Protein AF-A0A2V8I1B0-F1 (afdb_monomer_lite)

Sequence (783 aa):
MVLAIEPDASQAAPLTSLVRTKLGAQLQLVDSAHAAIVAMTQQTPDVVLLGRDLPQEQRTEIVTQLRSVTSGATQIRTLDIPQLPAGEETLARKIGIALAAAEYVRVHAMANVVDGPVDAEWNAVSMDAPREDKDIRAADVGLIEAEVEFRLKSELERLQAEAAMQQARELARVEAEAADRRAREIARVEAEAAEQRSRELAKIEQLAVKERESAVADARAAAEAAARESLAAELERVRREGEAQLAAEVSRIRKEAEQTQQQASELARVEAEAAERHAREIARVEAEAAKQRAQELARIEQLAAKEREAAVAQAQAAAEAAARESLAAELERVRREGEEQLAEEIRRIRKEADQMLASKLDVAEAGAGRDREERIAKARAEVEAAKAARAEAEAAKRVAIEEARKVVEEAAARAKVAEDEVERVRSEANEQLKSAVVKARAESDARLQAEVARAQRDTEARLEAQLASVIGEQLEAEIARLRAENLHAQAQRIDEIPLFASSEQPGFFDVSKAALLGVRWDFVATAAICSLVVVAGMLYLPRAVSTAAHTSSQLVGTAGRAAKAAAKEAAAAAPTVTRRAMNAAERAMPKSPSVNEASEPLPSDAEIDAAVAAIEAHGAKDKDKDAGLLTGPGFVTVYSRLPMQVYADGKRIGTSDDGQLMLPSGMHRLEFANERFRYRSEPTALKILPGHVHPYNVVLPTVDVHVTTTPGAEVWVEGQRVGVAPLAPIQVAIGTREFVVKDGSAEKRQAVEVKYGDSLELTLVPQNAANTAPSQPRLAPLQ

Foldseek 3Di:
DEEEEQAPPVCPVVVCCLCCPVVVDDYDYYNHLVVSLVVCLVPPHLEYEYEPPDDPVSVVVSVVSNVVSDDDQRDYYYDYDDDPPVCSVVVSVVVNVSVVVRVVSVVVVVVPPDDDDDDDDDDDDDDDDDDDDDDDDPDPVVVVVVVVVVVVVVVVVVVVVVVVVVVVVVVVVVVVVVVVVVVVVVVVVVVVVVVVVVVVVVVVVVVVVVVVVVVVVVVVVVVVVVVVVVVVVVVVVVVVVVVVVVVVVVVVVVVVVVVVVVVVVVVVVVVVVVVVVVVVVVVVVVVVVVVVVVVVVVVVVVVVVVVVVVVVVVVVVVVVVVVVVVVVVVVVVVVVVVVVVVVVVVVVVVVVVVVVVVVCVVVVPDDDDDDPPPPPPPVVVVVVVVVVVVVVVVVVVVVVVVVVVVVVVVVVVVVVVVVVVVVVVVVVVVVVVVVVVVVVVVVVVVVVVVVVVVVVVVVVVVVVVVVVVVVVVVVVVVVVVVVVVVVVVVVVVVDDDDDDDDDDDDDDDDDDDDDDDDDDCVVVVVVVVVVVVVVVCVVPPVPPPPPDDDDDPPPVVVVVVVVVVVVVVVVVPDDDDCPVVVVVVVVPDDDDDDPDDDDDDDDDPVNVVVVVVVVVVVVPDDDPDPPPPQWAKFWEAEDDPDWWQKDKPNHTQGINVVGIGIDTAAWIFIWTDDVVQRDIDGTDIDGTGHPYYHYHYDDFFWAWEQEAEDAQKWKDKQNHTPGGPPDDTDTDGAAFIWIWIGDPPFIDIDTDGNHPPDHHYHYDYGDDPPDPDDDDDDDDDDD

Secondary structure (DSSP, 8-state):
-EEEES--HHHHHHHHHIIIIIS-PPEEEESSHHHHHHHHHHS--SEEEEPTTS-HHHHHHHHHHHHHH--SS--PEEEE---TTTTHHHHHHHHHHHHHHHHHHHHHHTTTT-------------------------SSSHHHHHHHHHHHHHHHHHHHHHHHHHHHHHHHHHHHHHHHHHHHHHHHHHHHHHHHHHHHHHHHHHHHHHHHHHHHHHHHHHHHHHHHHHHHHHHHHHHHHHHHHHHHHHHHHHHHHHHHHHHHHHHHHHHHHHHHHHHHHHHHHHHHHHHHHHHHHHHHHHHHHHHHHHHHHHHHHHHHHHHHHHHHHHHHHHHHHHHHHHHHHHHHHHHHHHHHHHHHHHSSSS------SSTTSSTTTHHHHHHHHHHHHHHHHHHHHHHHHHHHHHHHHHHHHHHHHHHHHHHHHHHHHHHHHHHHHHHHHHHHHHHHHHHHHHHHHHHHHHHHHHHHHHHHHHHHHHHHHHHHHHHTTS--------------------------HHHHHHHHHHHHHHHHHHHHTTSSSS--SS-SSSSTTTHHHHHHHHHHHHTT---TTTHHHHHHHTTSSPPPPPS---------HHHHHHHHHHHHGGG-S-SSS-TTSS-SEEEEEEE-SS--EEEETTEEEEEGGGSEEEEESEEEEEEEEETTTTEEPPPEEEEEPTT-EEEEEPPPPEEEEEEE--TT-EEEETTEEEEESS---EEEESEEEEEEEEETTEEEEEEEEE-TT--EEEE-----TT--PPPPPPPPPP-

Structure (mmCIF, N/CA/C/O backbone):
data_AF-A0A2V8I1B0-F1
#
_entry.id   AF-A0A2V8I1B0-F1
#
loop_
_atom_site.group_PDB
_atom_site.id
_atom_site.type_symbol
_atom_site.label_atom_id
_atom_site.label_alt_id
_atom_site.label_comp_id
_atom_site.label_asym_id
_atom_site.label_entity_id
_atom_site.label_seq_id
_atom_site.pdbx_PDB_ins_code
_atom_site.Cartn_x
_atom_site.Cartn_y
_atom_site.Cartn_z
_atom_site.occupancy
_atom_site.B_iso_or_equiv
_atom_site.auth_seq_id
_atom_site.auth_comp_id
_atom_site.auth_asym_id
_atom_site.auth_atom_id
_atom_site.pdbx_PDB_model_num
ATOM 1 N N . MET A 1 1 ? 76.256 -2.467 -40.441 1.00 80.44 1 MET A N 1
ATOM 2 C CA . MET A 1 1 ? 75.206 -2.179 -39.438 1.00 80.44 1 MET A CA 1
ATOM 3 C C . MET A 1 1 ? 74.207 -3.325 -39.406 1.00 80.44 1 MET A C 1
ATOM 5 O O . MET A 1 1 ? 73.832 -3.810 -40.468 1.00 80.44 1 MET A O 1
ATOM 9 N N . VAL A 1 2 ? 73.799 -3.765 -38.215 1.00 85.12 2 VAL A N 1
ATOM 10 C CA . VAL A 1 2 ? 72.754 -4.783 -38.024 1.00 85.12 2 VAL A CA 1
ATOM 11 C C . VAL A 1 2 ? 71.481 -4.086 -37.542 1.00 85.12 2 VAL A C 1
ATOM 13 O O . VAL A 1 2 ? 71.536 -3.319 -36.583 1.00 85.12 2 VAL A O 1
ATOM 16 N N . LEU A 1 3 ? 70.349 -4.341 -38.193 1.00 85.94 3 LEU A N 1
ATOM 17 C CA . LEU A 1 3 ? 69.040 -3.802 -37.810 1.00 85.94 3 LEU A CA 1
ATOM 18 C C . LEU A 1 3 ? 68.185 -4.929 -37.234 1.00 85.94 3 LEU A C 1
ATOM 20 O O . LEU A 1 3 ? 68.023 -5.946 -37.898 1.00 85.94 3 LEU A O 1
ATOM 24 N N . ALA A 1 4 ? 67.639 -4.772 -36.033 1.00 85.94 4 ALA A N 1
ATOM 25 C CA . ALA A 1 4 ? 66.738 -5.748 -35.423 1.00 85.94 4 ALA A CA 1
ATOM 26 C C . ALA A 1 4 ? 65.332 -5.161 -35.283 1.00 85.94 4 ALA A C 1
ATOM 28 O O . ALA A 1 4 ? 65.167 -4.108 -34.670 1.00 85.94 4 ALA A O 1
ATOM 29 N N . ILE A 1 5 ? 64.345 -5.848 -35.859 1.00 85.31 5 ILE A N 1
ATOM 30 C CA . ILE A 1 5 ? 62.949 -5.407 -35.930 1.00 85.31 5 ILE A CA 1
ATOM 31 C C . ILE A 1 5 ? 62.114 -6.257 -34.977 1.00 85.31 5 ILE A C 1
ATOM 33 O O . ILE A 1 5 ? 62.125 -7.486 -35.087 1.00 85.31 5 ILE A O 1
ATOM 37 N N . GLU A 1 6 ? 61.423 -5.585 -34.057 1.00 78.75 6 GLU A N 1
ATOM 38 C CA . GLU A 1 6 ? 60.581 -6.173 -33.010 1.00 78.75 6 GLU A CA 1
ATOM 39 C C . GLU A 1 6 ? 61.263 -7.330 -32.253 1.00 78.75 6 GLU A C 1
ATOM 41 O O . GLU A 1 6 ? 60.738 -8.446 -32.189 1.00 78.75 6 GLU A O 1
ATOM 46 N N . PRO A 1 7 ? 62.467 -7.127 -31.685 1.00 72.94 7 PRO A N 1
ATOM 47 C CA . PRO A 1 7 ? 62.999 -8.109 -30.757 1.00 72.94 7 PRO A CA 1
ATOM 48 C C . PRO A 1 7 ? 62.136 -8.083 -29.493 1.00 72.94 7 PRO A C 1
ATOM 50 O O . PRO A 1 7 ? 61.928 -7.016 -28.917 1.00 72.94 7 PRO A O 1
ATOM 53 N N . ASP A 1 8 ? 61.663 -9.252 -29.053 1.00 75.81 8 ASP A N 1
ATOM 54 C CA . ASP A 1 8 ? 61.027 -9.425 -27.741 1.00 75.81 8 ASP A CA 1
ATOM 55 C C . ASP A 1 8 ? 61.831 -8.647 -26.676 1.00 75.81 8 ASP A C 1
ATOM 57 O O . ASP A 1 8 ? 63.069 -8.673 -26.672 1.00 75.81 8 ASP A O 1
ATOM 61 N N . ALA A 1 9 ? 61.139 -7.919 -25.794 1.00 72.75 9 ALA A N 1
ATOM 62 C CA . ALA A 1 9 ? 61.748 -7.087 -24.759 1.00 72.75 9 ALA A CA 1
ATOM 63 C C . ALA A 1 9 ? 62.760 -7.872 -23.901 1.00 72.75 9 ALA A C 1
ATOM 65 O O . ALA A 1 9 ? 63.771 -7.315 -23.467 1.00 72.75 9 ALA A O 1
ATOM 66 N N . SER A 1 10 ? 62.542 -9.181 -23.726 1.00 74.62 10 SER A N 1
ATOM 67 C CA . SER A 1 10 ? 63.464 -10.088 -23.029 1.00 74.62 10 SER A CA 1
ATOM 68 C C . SER A 1 10 ? 64.759 -10.395 -23.812 1.00 74.62 10 SER A C 1
ATOM 70 O O . SER A 1 10 ? 65.784 -10.742 -23.223 1.00 74.62 10 SER A O 1
ATOM 72 N N . GLN A 1 11 ? 64.745 -10.228 -25.138 1.00 76.88 11 GLN A N 1
ATOM 73 C CA . GLN A 1 11 ? 65.820 -10.574 -26.077 1.00 76.88 11 GLN A CA 1
ATOM 74 C C . GLN A 1 11 ? 66.686 -9.370 -26.480 1.00 76.88 11 GLN A C 1
ATOM 76 O O . GLN A 1 11 ? 67.831 -9.548 -26.908 1.00 76.88 11 GLN A O 1
ATOM 81 N N . ALA A 1 12 ? 66.188 -8.140 -26.316 1.00 78.44 12 ALA A N 1
ATOM 82 C CA . ALA A 1 12 ? 66.882 -6.917 -26.725 1.00 78.44 12 ALA A CA 1
ATOM 83 C C . ALA A 1 12 ? 68.253 -6.730 -26.037 1.00 78.44 12 ALA A C 1
ATOM 85 O O . ALA A 1 12 ? 69.246 -6.401 -26.697 1.00 78.44 12 ALA A O 1
ATOM 86 N N . ALA A 1 13 ? 68.342 -6.987 -24.726 1.00 80.44 13 ALA A N 1
ATOM 87 C CA . ALA A 1 13 ? 69.592 -6.861 -23.968 1.00 80.44 13 ALA A CA 1
ATOM 88 C C . ALA A 1 13 ? 70.632 -7.954 -24.325 1.00 80.44 13 ALA A C 1
ATOM 90 O O . ALA A 1 13 ? 71.778 -7.596 -24.628 1.00 80.44 13 ALA A O 1
ATOM 91 N N . PRO A 1 14 ? 70.270 -9.255 -24.394 1.00 81.44 14 PRO A N 1
ATOM 92 C CA . PRO A 1 14 ? 71.155 -10.305 -24.908 1.00 81.44 14 PRO A CA 1
ATOM 93 C C . PRO A 1 14 ? 71.655 -10.057 -26.340 1.00 81.44 14 PRO A C 1
ATOM 95 O O . PRO A 1 14 ? 72.850 -10.200 -26.601 1.00 81.44 14 PRO A O 1
ATOM 98 N N . LEU A 1 15 ? 70.782 -9.624 -27.259 1.00 82.12 15 LEU A N 1
ATOM 99 C CA . LEU A 1 15 ? 71.150 -9.315 -28.649 1.00 82.12 15 LEU A CA 1
ATOM 100 C C . LEU A 1 15 ? 72.135 -8.149 -28.745 1.00 82.12 15 LEU A C 1
ATOM 102 O O . LEU A 1 15 ? 73.109 -8.215 -29.498 1.00 82.12 15 LEU A O 1
ATOM 106 N N . THR A 1 16 ? 71.911 -7.099 -27.956 1.00 83.94 16 THR A N 1
ATOM 107 C CA . THR A 1 16 ? 72.807 -5.938 -27.912 1.00 83.94 16 THR A CA 1
ATOM 108 C C . THR A 1 16 ? 74.192 -6.329 -27.410 1.00 83.94 16 THR A C 1
ATOM 110 O O . THR A 1 16 ? 75.197 -5.941 -28.010 1.00 83.94 16 THR A O 1
ATOM 113 N N . SER A 1 17 ? 74.258 -7.148 -26.355 1.00 83.00 17 SER A N 1
ATOM 114 C CA . SER A 1 17 ? 75.525 -7.669 -25.836 1.00 83.00 17 SER A CA 1
ATOM 115 C C . SER A 1 17 ? 76.239 -8.560 -26.860 1.00 83.00 17 SER A C 1
ATOM 117 O O . SER A 1 17 ? 77.441 -8.400 -27.080 1.00 83.00 17 SER A O 1
ATOM 119 N N . LEU A 1 18 ? 75.506 -9.435 -27.558 1.00 83.56 18 LEU A N 1
ATOM 120 C CA . LEU A 1 18 ? 76.049 -10.339 -28.574 1.00 83.56 18 LEU A CA 1
ATOM 121 C C . LEU A 1 18 ? 76.683 -9.584 -29.753 1.00 83.56 18 LEU A C 1
ATOM 123 O O . LEU A 1 18 ? 77.834 -9.836 -30.113 1.00 83.56 18 LEU A O 1
ATOM 127 N N . VAL A 1 19 ? 75.942 -8.647 -30.351 1.00 83.12 19 VAL A N 1
ATOM 128 C CA . VAL A 1 19 ? 76.363 -7.953 -31.579 1.00 83.12 19 VAL A CA 1
ATOM 129 C C . VAL A 1 19 ? 77.474 -6.939 -31.297 1.00 83.12 19 VAL A C 1
ATOM 131 O O . VAL A 1 19 ? 78.438 -6.859 -32.061 1.00 83.12 19 VAL A O 1
ATOM 134 N N . ARG A 1 20 ? 77.396 -6.213 -30.174 1.0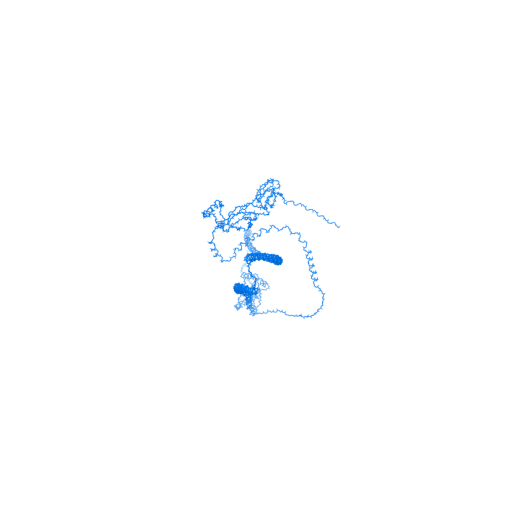0 83.69 20 ARG A N 1
ATOM 135 C CA . ARG A 1 20 ? 78.386 -5.183 -29.829 1.00 83.69 20 ARG A CA 1
ATOM 136 C C . ARG A 1 20 ? 79.672 -5.770 -29.245 1.00 83.69 20 ARG A C 1
ATOM 138 O O . ARG A 1 20 ? 80.750 -5.301 -29.593 1.00 83.69 20 ARG A O 1
ATOM 145 N N . THR A 1 21 ? 79.572 -6.791 -28.390 1.00 80.31 21 THR A N 1
ATOM 146 C CA . THR A 1 21 ? 80.728 -7.329 -27.648 1.00 80.31 21 THR A CA 1
ATOM 147 C C . THR A 1 21 ? 81.441 -8.455 -28.395 1.00 80.31 21 THR A C 1
ATOM 149 O O . THR A 1 21 ? 82.667 -8.482 -28.400 1.00 80.31 21 THR A O 1
ATOM 152 N N . LYS A 1 22 ? 80.710 -9.386 -29.036 1.00 77.50 22 LYS A N 1
ATOM 153 C CA . LYS A 1 22 ? 81.330 -10.537 -29.729 1.00 77.50 22 LYS A CA 1
ATOM 154 C C . LYS A 1 22 ? 81.595 -10.297 -31.216 1.00 77.50 22 LYS A C 1
ATOM 156 O O . LYS A 1 22 ? 82.533 -10.878 -31.748 1.00 77.50 22 LYS A O 1
ATOM 161 N N . LEU A 1 23 ? 80.779 -9.479 -31.886 1.00 79.12 23 LEU A N 1
ATOM 162 C CA . LEU A 1 23 ? 80.883 -9.234 -33.334 1.00 79.12 23 LEU A CA 1
ATOM 163 C C . LEU A 1 23 ? 81.397 -7.830 -33.690 1.00 79.12 23 LEU A C 1
ATOM 165 O O . LEU A 1 23 ? 81.665 -7.570 -34.858 1.00 79.12 23 LEU A O 1
ATOM 169 N N . GLY A 1 24 ? 81.532 -6.929 -32.709 1.00 77.62 24 GLY A N 1
ATOM 170 C CA . GLY A 1 24 ? 82.059 -5.574 -32.913 1.00 77.62 24 GLY A CA 1
ATOM 171 C C . GLY A 1 24 ? 81.220 -4.692 -33.847 1.00 77.62 24 GLY A C 1
ATOM 172 O O . GLY A 1 24 ? 81.730 -3.704 -34.368 1.00 77.62 24 GLY A O 1
ATOM 173 N N . ALA A 1 25 ? 79.951 -5.036 -34.083 1.00 80.81 25 ALA A N 1
ATOM 174 C CA . ALA A 1 25 ? 79.088 -4.354 -35.044 1.00 80.81 25 ALA A CA 1
ATOM 175 C C . ALA A 1 25 ? 78.077 -3.419 -34.355 1.00 80.81 25 ALA A C 1
ATOM 177 O O . ALA A 1 25 ? 77.667 -3.633 -33.214 1.00 80.81 25 ALA A O 1
ATOM 178 N N . GLN A 1 26 ? 77.644 -2.376 -35.068 1.00 82.50 26 GLN A N 1
ATOM 179 C CA . GLN A 1 26 ? 76.597 -1.464 -34.600 1.00 82.50 26 GLN A CA 1
ATOM 180 C C . GLN A 1 26 ? 75.215 -2.108 -34.782 1.00 82.50 26 GLN A C 1
ATOM 182 O O . GLN A 1 26 ? 74.861 -2.473 -35.907 1.00 82.50 26 GLN A O 1
ATOM 187 N N . LEU A 1 27 ? 74.461 -2.238 -33.683 1.00 85.56 27 LEU A N 1
ATOM 188 C CA . LEU A 1 27 ? 73.083 -2.738 -33.655 1.00 85.56 27 LEU A CA 1
ATOM 189 C C . LEU A 1 27 ? 72.103 -1.574 -33.484 1.00 85.56 27 LEU A C 1
ATOM 191 O O . LEU A 1 27 ? 72.249 -0.788 -32.548 1.00 85.56 27 LEU A O 1
ATOM 195 N N . GLN A 1 28 ? 71.091 -1.506 -34.344 1.00 86.31 28 GLN A N 1
ATOM 196 C CA . GLN A 1 28 ? 69.950 -0.606 -34.200 1.00 86.31 28 GLN A CA 1
ATOM 197 C C . GLN A 1 28 ? 68.692 -1.438 -33.939 1.00 86.31 28 GLN A C 1
ATOM 199 O O . GLN A 1 28 ? 68.354 -2.320 -34.726 1.00 86.31 28 GLN A O 1
ATOM 204 N N . LEU A 1 29 ? 68.040 -1.189 -32.804 1.00 86.75 29 LEU A N 1
ATOM 205 C CA . LEU A 1 29 ? 66.803 -1.853 -32.394 1.00 86.75 29 LEU A CA 1
ATOM 206 C C . LEU A 1 29 ? 65.626 -0.980 -32.806 1.00 86.75 29 LEU A C 1
ATOM 208 O O . LEU A 1 29 ? 65.657 0.231 -32.583 1.00 86.75 29 LEU A O 1
ATOM 212 N N . VAL A 1 30 ? 64.607 -1.593 -33.391 1.00 85.25 30 VAL A N 1
ATOM 213 C CA . VAL A 1 30 ? 63.401 -0.899 -33.820 1.00 85.25 30 VAL A CA 1
ATOM 214 C C . VAL A 1 30 ? 62.172 -1.684 -33.382 1.00 85.25 30 VAL A C 1
ATOM 216 O O . VAL A 1 30 ? 62.144 -2.908 -33.471 1.00 85.25 30 VAL A O 1
ATOM 219 N N . ASP A 1 31 ? 61.177 -0.965 -32.879 1.00 79.12 31 ASP A N 1
ATOM 220 C CA . ASP A 1 31 ? 59.978 -1.468 -32.203 1.00 79.12 31 ASP A CA 1
ATOM 221 C C . ASP A 1 31 ? 58.778 -1.691 -33.133 1.00 79.12 31 ASP A C 1
ATOM 223 O O . ASP A 1 31 ? 57.745 -2.176 -32.685 1.00 79.12 31 ASP A O 1
ATOM 227 N N . SER A 1 32 ? 58.899 -1.344 -34.418 1.00 77.12 32 SER A N 1
ATOM 228 C CA . SER A 1 32 ? 57.850 -1.563 -35.415 1.00 77.12 32 SER A CA 1
ATOM 229 C C . SER A 1 32 ? 58.397 -1.711 -36.836 1.00 77.12 32 SER A C 1
ATOM 231 O O . SER A 1 32 ? 59.428 -1.132 -37.199 1.00 77.12 32 SER A O 1
ATOM 233 N N . ALA A 1 33 ? 57.659 -2.428 -37.688 1.00 70.06 33 ALA A N 1
ATOM 234 C CA . ALA A 1 33 ? 57.954 -2.539 -39.120 1.00 70.06 33 ALA A CA 1
ATOM 235 C C . ALA A 1 33 ? 58.057 -1.166 -39.823 1.00 70.06 33 ALA A C 1
ATOM 237 O O . ALA A 1 33 ? 58.929 -0.958 -40.667 1.00 70.06 33 ALA A O 1
ATOM 238 N N . HIS A 1 34 ? 57.216 -0.198 -39.440 1.00 70.94 34 HIS A N 1
ATOM 239 C CA . HIS A 1 34 ? 57.214 1.137 -40.043 1.00 70.94 34 HIS A CA 1
ATOM 240 C C . HIS A 1 34 ? 58.455 1.953 -39.659 1.00 70.94 34 HIS A C 1
ATOM 242 O O . HIS A 1 34 ? 59.105 2.549 -40.521 1.00 70.94 34 HIS A O 1
ATOM 248 N N . ALA A 1 35 ? 58.849 1.922 -38.383 1.00 76.62 35 ALA A N 1
ATOM 249 C CA . ALA A 1 35 ? 60.087 2.557 -37.948 1.00 76.62 35 ALA A CA 1
ATOM 250 C C . ALA A 1 35 ? 61.319 1.884 -38.583 1.00 76.62 35 ALA A C 1
ATOM 252 O O . ALA A 1 35 ? 62.319 2.555 -38.848 1.00 76.62 35 ALA A O 1
ATOM 253 N N . ALA A 1 36 ? 61.248 0.583 -38.896 1.00 74.56 36 ALA A N 1
ATOM 254 C CA . ALA A 1 36 ? 62.335 -0.121 -39.566 1.00 74.56 36 ALA A CA 1
ATOM 255 C C . ALA A 1 36 ? 62.528 0.374 -41.006 1.00 74.56 36 ALA A C 1
ATOM 257 O O . ALA A 1 36 ? 63.661 0.584 -41.432 1.00 74.56 36 ALA A O 1
ATOM 258 N N . ILE A 1 37 ? 61.436 0.649 -41.725 1.00 72.56 37 ILE A N 1
ATOM 259 C CA . ILE A 1 37 ? 61.476 1.234 -43.075 1.00 72.56 37 ILE A CA 1
ATOM 260 C C . ILE A 1 37 ? 62.116 2.631 -43.046 1.00 72.56 37 ILE A C 1
ATOM 262 O O . ILE A 1 37 ? 62.965 2.950 -43.886 1.00 72.56 37 ILE A O 1
ATOM 266 N N . VAL A 1 38 ? 61.763 3.456 -42.056 1.00 76.69 38 VAL A N 1
ATOM 267 C CA . VAL A 1 38 ? 62.369 4.785 -41.873 1.00 76.69 38 VAL A CA 1
ATOM 268 C C . VAL A 1 38 ? 63.866 4.663 -41.571 1.00 76.69 38 VAL A C 1
ATOM 270 O O . VAL A 1 38 ? 64.673 5.330 -42.220 1.00 76.69 38 VAL A O 1
ATOM 273 N N . ALA A 1 39 ? 64.253 3.771 -40.654 1.00 74.69 39 ALA A N 1
ATOM 274 C CA . ALA A 1 39 ? 65.653 3.527 -40.305 1.00 74.69 39 ALA A CA 1
ATOM 275 C C . ALA A 1 39 ? 66.476 3.041 -41.511 1.00 74.69 39 ALA A C 1
ATOM 277 O O . ALA A 1 39 ? 67.579 3.530 -41.744 1.00 74.69 39 ALA A O 1
ATOM 278 N N . MET A 1 40 ? 65.915 2.145 -42.327 1.00 73.88 40 MET A N 1
ATOM 279 C CA . MET A 1 40 ? 66.553 1.639 -43.547 1.00 73.88 40 MET A CA 1
ATOM 280 C C . MET A 1 40 ? 66.747 2.708 -44.624 1.00 73.88 40 MET A C 1
ATOM 282 O O . MET A 1 40 ? 67.721 2.656 -45.372 1.00 73.88 40 MET A O 1
ATOM 286 N N . THR A 1 41 ? 65.823 3.668 -44.710 1.00 73.00 41 THR A N 1
ATOM 287 C CA . THR A 1 41 ? 65.928 4.795 -45.649 1.00 73.00 41 THR A CA 1
ATOM 288 C C . THR A 1 41 ? 67.033 5.764 -45.221 1.00 73.00 41 THR A C 1
ATOM 290 O O . THR A 1 41 ? 67.684 6.376 -46.063 1.00 73.00 41 THR A O 1
ATOM 293 N N . GLN A 1 42 ? 67.268 5.892 -43.912 1.00 76.62 42 GLN A N 1
ATOM 294 C CA . GLN A 1 42 ? 68.314 6.751 -43.353 1.00 76.62 42 GLN A CA 1
ATOM 295 C C . GLN A 1 42 ? 69.704 6.104 -43.400 1.00 76.62 42 GLN A C 1
ATOM 297 O O . GLN A 1 42 ? 70.687 6.792 -43.671 1.00 76.62 42 GLN A O 1
ATOM 302 N N . GLN A 1 43 ? 69.805 4.797 -43.146 1.00 76.25 43 GLN A N 1
ATOM 303 C CA . GLN A 1 43 ? 71.068 4.064 -43.163 1.00 76.25 43 GLN A CA 1
ATOM 304 C C . GLN A 1 43 ? 70.847 2.628 -43.651 1.00 76.25 43 GLN A C 1
ATOM 306 O O . GLN A 1 43 ? 70.070 1.875 -43.067 1.00 76.25 43 GLN A O 1
ATOM 311 N N . THR A 1 44 ? 71.551 2.219 -44.711 1.00 72.56 44 THR A N 1
ATOM 312 C CA . THR A 1 44 ? 71.390 0.880 -45.292 1.00 72.56 44 THR A CA 1
ATOM 313 C C . THR A 1 44 ? 71.966 -0.197 -44.358 1.00 72.56 44 THR A C 1
ATOM 315 O O . THR A 1 44 ? 73.160 -0.167 -44.036 1.00 72.56 44 THR A O 1
ATOM 318 N N . PRO A 1 45 ? 71.153 -1.154 -43.871 1.00 77.75 45 PRO A N 1
ATOM 319 C CA . PRO A 1 45 ? 71.652 -2.236 -43.033 1.00 77.75 45 PRO A CA 1
ATOM 320 C C . PRO A 1 45 ? 72.330 -3.320 -43.875 1.00 77.75 45 PRO A C 1
ATOM 322 O O . PRO A 1 45 ? 71.910 -3.625 -44.986 1.00 77.75 45 PRO A O 1
ATOM 325 N N . ASP A 1 46 ? 73.346 -3.960 -43.303 1.00 79.44 46 ASP A N 1
ATOM 326 C CA . ASP A 1 46 ? 74.025 -5.106 -43.920 1.00 79.44 46 ASP A CA 1
ATOM 327 C C . ASP A 1 46 ? 73.299 -6.421 -43.611 1.00 79.44 46 ASP A C 1
ATOM 329 O O . ASP A 1 46 ? 73.264 -7.351 -44.419 1.00 79.44 46 ASP A O 1
ATOM 333 N N . VAL A 1 47 ? 72.703 -6.490 -42.418 1.00 82.56 47 VAL A N 1
ATOM 334 C CA . VAL A 1 47 ? 71.954 -7.644 -41.923 1.00 82.56 47 VAL A CA 1
ATOM 335 C C . VAL A 1 47 ? 70.706 -7.147 -41.208 1.00 82.56 47 VAL A C 1
ATOM 337 O O . VAL A 1 47 ? 70.791 -6.246 -40.371 1.00 82.56 47 VAL A O 1
ATOM 340 N N . VAL A 1 48 ? 69.563 -7.760 -41.511 1.00 86.00 48 VAL A N 1
ATOM 341 C CA . VAL A 1 48 ? 68.285 -7.488 -40.843 1.00 86.00 48 VAL A CA 1
ATOM 342 C C . VAL A 1 48 ? 67.872 -8.716 -40.038 1.00 86.00 48 VAL A C 1
ATOM 344 O O . VAL A 1 48 ? 67.796 -9.821 -40.574 1.00 86.00 48 VAL A O 1
ATOM 347 N N . LEU A 1 49 ? 67.627 -8.525 -38.746 1.00 85.44 49 LEU A N 1
ATOM 348 C CA . LEU A 1 49 ? 67.166 -9.542 -37.812 1.00 85.44 49 LEU A CA 1
ATOM 349 C C . LEU A 1 49 ? 65.665 -9.371 -37.572 1.00 85.44 49 LEU A C 1
ATOM 351 O O . LEU A 1 49 ? 65.226 -8.297 -37.164 1.00 85.44 49 LEU A O 1
ATOM 355 N N . LEU A 1 50 ? 64.891 -10.425 -37.816 1.00 85.50 50 LEU A N 1
ATOM 356 C CA . LEU A 1 50 ? 63.438 -10.421 -37.652 1.00 85.50 50 LEU A CA 1
ATOM 357 C C . LEU A 1 50 ? 63.047 -11.153 -36.363 1.00 85.50 50 LEU A C 1
ATOM 359 O O . LEU A 1 50 ? 63.415 -12.318 -36.166 1.00 85.50 50 LEU A O 1
ATOM 363 N N . GLY A 1 51 ? 62.293 -10.476 -35.495 1.00 80.06 51 GLY A N 1
ATOM 364 C CA . GLY A 1 51 ? 61.688 -11.071 -34.305 1.00 80.06 51 GLY A CA 1
ATOM 365 C C . GLY A 1 51 ? 60.706 -12.189 -34.657 1.00 80.06 51 GLY A C 1
ATOM 366 O O . GLY A 1 51 ? 60.012 -12.131 -35.673 1.00 80.06 51 GLY A O 1
ATOM 367 N N . ARG A 1 52 ? 60.651 -13.248 -33.841 1.00 74.00 52 ARG A N 1
ATOM 368 C CA . ARG A 1 52 ? 59.814 -14.429 -34.114 1.00 74.00 52 ARG A CA 1
ATOM 369 C C . ARG A 1 52 ? 58.318 -14.105 -34.141 1.00 74.00 52 ARG A C 1
ATOM 371 O O . ARG A 1 52 ? 57.610 -14.685 -34.959 1.00 74.00 52 ARG A O 1
ATOM 378 N N . ASP A 1 53 ? 57.888 -13.168 -33.305 1.00 70.19 53 ASP A N 1
ATOM 379 C CA . ASP A 1 53 ? 56.479 -12.795 -33.144 1.00 70.19 53 ASP A CA 1
ATOM 380 C C . ASP A 1 53 ? 55.971 -11.859 -34.249 1.00 70.19 53 ASP A C 1
ATOM 382 O O . ASP A 1 53 ? 54.776 -11.581 -34.319 1.00 70.19 53 ASP A O 1
ATOM 386 N N . LEU A 1 54 ? 56.854 -11.445 -35.166 1.00 74.19 54 LEU A N 1
ATOM 387 C CA . LEU A 1 54 ? 56.484 -10.635 -36.316 1.00 74.19 54 LEU A CA 1
ATOM 388 C C . LEU A 1 54 ? 55.582 -11.444 -37.279 1.00 74.19 54 LEU A C 1
ATOM 390 O O . LEU A 1 54 ? 56.022 -12.489 -37.786 1.00 74.19 54 LEU A O 1
ATOM 394 N N . PRO A 1 55 ? 54.354 -10.977 -37.582 1.00 75.88 55 PRO A N 1
ATOM 395 C CA . PRO A 1 55 ? 53.424 -11.635 -38.499 1.00 75.88 55 PRO A CA 1
ATOM 396 C C . PRO A 1 55 ? 54.018 -11.905 -39.892 1.00 75.88 55 PRO A C 1
ATOM 398 O O . PRO A 1 55 ? 54.776 -11.103 -40.437 1.00 75.88 55 PRO A O 1
ATOM 401 N N . GLN A 1 56 ? 53.639 -13.026 -40.519 1.00 70.38 56 GLN A N 1
ATOM 402 C CA . GLN A 1 56 ? 54.168 -13.442 -41.835 1.00 70.38 56 GLN A CA 1
ATOM 403 C C . GLN A 1 56 ? 53.861 -12.457 -42.974 1.00 70.38 56 GLN A C 1
ATOM 405 O O . GLN A 1 56 ? 54.667 -12.303 -43.896 1.00 70.38 56 GLN A O 1
ATOM 410 N N . GLU A 1 57 ? 52.734 -11.754 -42.898 1.00 74.69 57 GLU A N 1
ATOM 411 C CA . GLU A 1 57 ? 52.376 -10.705 -43.858 1.00 74.69 57 GLU A CA 1
ATOM 412 C C . GLU A 1 57 ? 53.353 -9.525 -43.773 1.00 74.69 57 GLU A C 1
ATOM 414 O O . GLU A 1 57 ? 53.938 -9.143 -44.787 1.00 74.69 57 GLU A O 1
ATOM 419 N N . GLN A 1 58 ? 53.654 -9.052 -42.558 1.00 74.00 58 GLN A N 1
ATOM 420 C CA . GLN A 1 58 ? 54.614 -7.969 -42.321 1.00 74.00 58 GLN A CA 1
ATOM 421 C C . GLN A 1 58 ? 56.049 -8.373 -42.683 1.00 74.00 58 GLN A C 1
ATOM 423 O O . GLN A 1 58 ? 56.798 -7.583 -43.251 1.00 74.00 58 GLN A O 1
ATOM 428 N N . ARG A 1 59 ? 56.440 -9.632 -42.440 1.00 74.12 59 ARG A N 1
ATOM 429 C CA . ARG A 1 59 ? 57.731 -10.175 -42.910 1.00 74.12 59 ARG A CA 1
ATOM 430 C C . ARG A 1 59 ? 57.860 -10.087 -44.430 1.00 74.12 59 ARG A C 1
ATOM 432 O O . ARG A 1 59 ? 58.912 -9.713 -44.946 1.00 74.12 59 ARG A O 1
ATOM 439 N N . THR A 1 60 ? 56.791 -10.429 -45.146 1.00 74.75 60 THR A N 1
ATOM 440 C CA . THR A 1 60 ? 56.761 -10.400 -46.614 1.00 74.75 60 THR A CA 1
ATOM 441 C C . THR A 1 60 ? 56.791 -8.966 -47.136 1.00 74.75 60 THR A C 1
ATOM 443 O O . THR A 1 60 ? 57.503 -8.686 -48.102 1.00 74.75 60 THR A O 1
ATOM 446 N N . GLU A 1 61 ? 56.088 -8.052 -46.470 1.00 74.75 61 GLU A N 1
ATOM 447 C CA . GLU A 1 61 ? 56.086 -6.621 -46.773 1.00 74.75 61 GLU A CA 1
ATOM 448 C C . GLU A 1 61 ? 57.484 -6.009 -46.598 1.00 74.75 61 GLU A C 1
ATOM 450 O O . GLU A 1 61 ? 58.031 -5.463 -47.555 1.00 74.75 61 GLU A O 1
ATOM 455 N N . ILE A 1 62 ? 58.140 -6.235 -45.454 1.00 72.31 62 ILE A N 1
ATOM 456 C CA . ILE A 1 62 ? 59.510 -5.760 -45.188 1.00 72.31 62 ILE A CA 1
ATOM 457 C C . ILE A 1 62 ? 60.503 -6.323 -46.213 1.00 72.31 62 ILE A C 1
ATOM 459 O O . ILE A 1 62 ? 61.340 -5.587 -46.728 1.00 72.31 62 ILE A O 1
ATOM 463 N N . VAL A 1 63 ? 60.417 -7.611 -46.564 1.00 73.19 63 VAL A N 1
ATOM 464 C CA . VAL A 1 63 ? 61.301 -8.232 -47.573 1.00 73.19 63 VAL A CA 1
ATOM 465 C C . VAL A 1 63 ? 61.044 -7.685 -48.983 1.00 73.19 63 VAL A C 1
ATOM 467 O O . VAL A 1 63 ? 61.974 -7.562 -49.787 1.00 73.19 63 VAL A O 1
ATOM 470 N N . THR A 1 64 ? 59.793 -7.369 -49.309 1.00 74.12 64 THR A N 1
ATOM 471 C CA . THR A 1 64 ? 59.415 -6.768 -50.598 1.00 74.12 64 THR A CA 1
ATOM 472 C C . THR A 1 64 ? 59.916 -5.328 -50.683 1.00 74.12 64 THR A C 1
ATOM 474 O O . THR A 1 64 ? 60.483 -4.930 -51.699 1.00 74.12 64 THR A O 1
ATOM 477 N N . GLN A 1 65 ? 59.817 -4.583 -49.584 1.00 68.38 65 GLN A N 1
ATOM 478 C CA . GLN A 1 65 ? 60.245 -3.191 -49.492 1.00 68.38 65 GLN A CA 1
ATOM 479 C C . GLN A 1 65 ? 61.775 -3.050 -49.390 1.00 68.38 65 GLN A C 1
ATOM 481 O O . GLN A 1 65 ? 62.364 -2.155 -49.990 1.00 68.38 65 GLN A O 1
ATOM 486 N N . LEU A 1 66 ? 62.462 -4.004 -48.750 1.00 68.31 66 LEU A N 1
ATOM 487 C CA . LEU A 1 66 ? 63.921 -4.164 -48.828 1.00 68.31 66 LEU A CA 1
ATOM 488 C C . LEU A 1 66 ? 64.383 -4.324 -50.283 1.00 68.31 66 LEU A C 1
ATOM 490 O O . LEU A 1 66 ? 65.361 -3.702 -50.698 1.00 68.31 66 LEU A O 1
ATOM 494 N N . ARG A 1 67 ? 63.662 -5.119 -51.085 1.00 69.19 67 ARG A N 1
ATOM 495 C CA . ARG A 1 67 ? 63.963 -5.296 -52.514 1.00 69.19 67 ARG A CA 1
ATOM 496 C C . ARG A 1 67 ? 63.713 -4.037 -53.342 1.00 69.19 67 ARG A C 1
ATOM 498 O O . ARG A 1 67 ? 64.450 -3.820 -54.296 1.00 69.19 67 ARG A O 1
ATOM 505 N N . SER A 1 68 ? 62.731 -3.208 -52.984 1.00 69.38 68 SER A N 1
ATOM 506 C CA . SER A 1 68 ? 62.467 -1.952 -53.699 1.00 69.38 68 SER A CA 1
ATOM 507 C C . SER A 1 68 ? 63.444 -0.831 -53.337 1.00 69.38 68 SER A C 1
ATOM 509 O O . SER A 1 68 ? 63.774 -0.018 -54.193 1.00 69.38 68 SER A O 1
ATOM 511 N N . VAL A 1 69 ? 63.918 -0.775 -52.086 1.00 64.00 69 VAL A N 1
ATOM 512 C CA . VAL A 1 69 ? 64.855 0.269 -51.623 1.00 64.00 69 VAL A CA 1
ATOM 513 C C . VAL A 1 69 ? 66.297 -0.022 -52.066 1.00 64.00 69 VAL A C 1
ATOM 515 O O . VAL A 1 69 ? 67.084 0.902 -52.268 1.00 64.00 69 VAL A O 1
ATOM 518 N N . THR A 1 70 ? 66.652 -1.290 -52.295 1.00 59.62 70 THR A N 1
ATOM 519 C CA . THR A 1 70 ? 68.023 -1.685 -52.659 1.00 59.62 70 THR A CA 1
ATOM 520 C C . THR A 1 70 ? 68.177 -1.824 -54.178 1.00 59.62 70 THR A C 1
ATOM 522 O O . THR A 1 70 ? 68.009 -2.903 -54.742 1.00 59.62 70 THR A O 1
ATOM 525 N N . SER A 1 71 ? 68.509 -0.729 -54.865 1.00 52.66 71 SER A N 1
ATOM 526 C CA . SER A 1 71 ? 68.839 -0.748 -56.298 1.00 52.66 71 SER A CA 1
ATOM 527 C C . SER A 1 71 ? 70.328 -1.053 -56.510 1.00 52.66 71 SER A C 1
ATOM 529 O O . SER A 1 71 ? 71.171 -0.178 -56.355 1.00 52.66 71 SER A O 1
ATOM 531 N N . GLY A 1 72 ? 70.650 -2.296 -56.885 1.00 51.44 72 GLY A N 1
ATOM 532 C CA . GLY A 1 72 ? 71.974 -2.690 -57.391 1.00 51.44 72 GLY A CA 1
ATOM 533 C C . GLY A 1 72 ? 72.947 -3.301 -56.365 1.00 51.44 72 GLY A C 1
ATOM 534 O O . GLY A 1 72 ? 73.319 -2.690 -55.369 1.00 51.44 72 GLY A O 1
ATOM 535 N N . ALA A 1 73 ? 73.386 -4.529 -56.667 1.00 51.62 73 ALA A N 1
ATOM 536 C CA . ALA A 1 73 ? 74.555 -5.273 -56.161 1.00 51.62 73 ALA A CA 1
ATOM 537 C C . ALA A 1 73 ? 74.751 -5.524 -54.645 1.00 51.62 73 ALA A C 1
ATOM 539 O O . ALA A 1 73 ? 75.584 -6.362 -54.301 1.00 51.62 73 ALA A O 1
ATOM 540 N N . THR A 1 74 ? 73.999 -4.905 -53.731 1.00 57.25 74 THR A N 1
ATOM 541 C CA . THR A 1 74 ? 74.185 -5.122 -52.279 1.00 57.25 74 THR A CA 1
ATOM 542 C C . THR A 1 74 ? 73.128 -6.085 -51.735 1.00 57.25 74 THR A C 1
ATOM 544 O O . THR A 1 74 ? 71.979 -5.716 -51.516 1.00 57.25 74 THR A O 1
ATOM 547 N N . GLN A 1 75 ? 73.494 -7.355 -51.551 1.00 63.94 75 GLN A N 1
ATOM 548 C CA . GLN A 1 75 ? 72.576 -8.397 -51.080 1.00 63.94 75 GLN A CA 1
ATOM 549 C C . GLN A 1 75 ? 72.393 -8.320 -49.552 1.00 63.94 75 GLN A C 1
ATOM 551 O O . GLN A 1 75 ? 73.128 -8.963 -48.803 1.00 63.94 75 GLN A O 1
ATOM 556 N N . ILE A 1 76 ? 71.407 -7.545 -49.085 1.00 70.44 76 ILE A N 1
ATOM 557 C CA . ILE A 1 76 ? 71.033 -7.473 -47.659 1.00 70.44 76 ILE A CA 1
ATOM 558 C C . ILE A 1 76 ? 70.466 -8.831 -47.217 1.00 70.44 76 ILE A C 1
ATOM 560 O O . ILE A 1 76 ? 69.553 -9.367 -47.851 1.00 70.44 76 ILE A O 1
ATOM 564 N N . ARG A 1 77 ? 71.002 -9.411 -46.135 1.00 76.12 77 ARG A N 1
ATOM 565 C CA . ARG A 1 77 ? 70.573 -10.729 -45.630 1.00 76.12 77 ARG A CA 1
ATOM 566 C C . ARG A 1 77 ? 69.601 -10.598 -44.460 1.00 76.12 77 ARG A C 1
ATOM 568 O O . ARG A 1 77 ? 69.909 -9.947 -43.465 1.00 76.12 77 ARG A O 1
ATOM 575 N N . THR A 1 78 ? 68.462 -11.279 -44.560 1.00 81.75 78 THR A N 1
ATOM 576 C CA . THR A 1 78 ? 67.461 -11.394 -43.490 1.00 81.75 78 THR A CA 1
ATOM 577 C C . THR A 1 78 ? 67.671 -12.679 -42.689 1.00 81.75 78 THR A C 1
ATOM 579 O O . THR A 1 78 ? 67.765 -13.760 -43.275 1.00 81.75 78 THR A O 1
ATOM 582 N N . LEU A 1 79 ? 67.736 -12.580 -41.361 1.00 81.06 79 LEU A N 1
ATOM 583 C CA . LEU A 1 79 ? 67.885 -13.714 -40.443 1.00 81.06 79 LEU A CA 1
ATOM 584 C C . LEU A 1 79 ? 66.818 -13.654 -39.342 1.00 81.06 79 LEU A C 1
ATOM 586 O O . LEU A 1 79 ? 66.497 -12.579 -38.848 1.00 81.06 79 LEU A O 1
ATOM 590 N N . ASP A 1 80 ? 66.312 -14.808 -38.918 1.00 83.19 80 ASP A N 1
ATOM 591 C CA . ASP A 1 80 ? 65.381 -14.890 -37.788 1.00 83.19 80 ASP A CA 1
ATOM 592 C C . ASP A 1 80 ? 66.119 -14.908 -36.448 1.00 83.19 80 ASP A C 1
ATOM 594 O O . ASP A 1 80 ? 67.167 -15.549 -36.316 1.00 83.19 80 ASP A O 1
ATOM 598 N N . ILE A 1 81 ? 65.542 -14.244 -35.444 1.00 82.00 81 ILE A N 1
ATOM 599 C CA . ILE A 1 81 ? 66.043 -14.236 -34.066 1.00 82.00 81 ILE A CA 1
ATOM 600 C C . ILE A 1 81 ? 65.565 -15.514 -33.336 1.00 82.00 81 ILE A C 1
ATOM 602 O O . ILE A 1 81 ? 64.363 -15.667 -33.102 1.00 82.00 81 ILE A O 1
ATOM 606 N N . PRO A 1 82 ? 66.458 -16.455 -32.963 1.00 76.56 82 PRO A N 1
ATOM 607 C CA . PRO A 1 82 ? 66.130 -17.568 -32.072 1.00 76.56 82 PRO A CA 1
ATOM 608 C C . PRO A 1 82 ? 65.993 -17.109 -30.608 1.00 76.56 82 PRO A C 1
ATOM 610 O O . PRO A 1 82 ? 66.455 -16.036 -30.238 1.00 76.56 82 PRO A O 1
ATOM 613 N N . GLN A 1 83 ? 65.399 -17.955 -29.763 1.00 76.19 83 GLN A N 1
ATOM 614 C CA . GLN A 1 83 ? 65.243 -17.734 -28.317 1.00 76.19 83 GLN A CA 1
ATOM 615 C C . GLN A 1 83 ? 66.602 -17.806 -27.593 1.00 76.19 83 GLN A C 1
ATOM 617 O O . GLN A 1 83 ? 67.114 -18.897 -27.349 1.00 76.19 83 GLN A O 1
ATOM 622 N N . LEU A 1 84 ? 67.203 -16.668 -27.238 1.00 73.50 84 LEU A N 1
ATOM 623 C CA . LEU A 1 84 ? 68.478 -16.626 -26.514 1.00 73.50 84 LEU A CA 1
ATOM 624 C C . LEU A 1 84 ? 68.274 -16.982 -25.029 1.00 73.50 84 LEU A C 1
ATOM 626 O O . LEU A 1 84 ? 67.273 -16.568 -24.443 1.00 73.50 84 LEU A O 1
ATOM 630 N N . PRO A 1 85 ? 69.202 -17.739 -24.403 1.00 64.88 85 PRO A N 1
ATOM 631 C CA . PRO A 1 85 ? 70.555 -18.077 -24.878 1.00 64.88 85 PRO A CA 1
ATOM 632 C C . PRO A 1 85 ? 70.642 -19.326 -25.780 1.00 64.88 85 PRO A C 1
ATOM 634 O O . PRO A 1 85 ? 71.718 -19.655 -26.286 1.00 64.88 85 PRO A O 1
ATOM 637 N N . ALA A 1 86 ? 69.535 -20.038 -26.015 1.00 65.62 86 ALA A N 1
ATOM 638 C CA . ALA A 1 86 ? 69.530 -21.247 -26.834 1.00 65.62 86 ALA A CA 1
ATOM 639 C C . ALA A 1 86 ? 69.780 -20.912 -28.321 1.00 65.62 86 ALA A C 1
ATOM 641 O O . ALA A 1 86 ? 68.921 -20.409 -29.039 1.00 65.62 86 ALA A O 1
ATOM 642 N N . GLY A 1 87 ? 70.989 -21.209 -28.807 1.00 67.31 87 GLY A N 1
ATOM 643 C CA . GLY A 1 87 ? 71.382 -20.958 -30.200 1.00 67.31 87 GLY A CA 1
ATOM 644 C C . GLY A 1 87 ? 72.156 -19.657 -30.434 1.00 67.31 87 GLY A C 1
ATOM 645 O O . GLY A 1 87 ? 72.405 -19.319 -31.592 1.00 67.31 87 GLY A O 1
ATOM 646 N N . GLU A 1 88 ? 72.602 -18.974 -29.371 1.00 78.75 88 GLU A N 1
ATOM 647 C CA . GLU A 1 88 ? 73.428 -17.756 -29.436 1.00 78.75 88 GLU A CA 1
ATOM 648 C C . GLU A 1 88 ? 74.665 -17.928 -30.334 1.00 78.75 88 GLU A C 1
ATOM 650 O O . GLU A 1 88 ? 74.929 -17.102 -31.204 1.00 78.75 88 GLU A O 1
ATOM 655 N N . GLU A 1 89 ? 75.394 -19.038 -30.193 1.00 77.88 89 GLU A N 1
ATOM 656 C CA . GLU A 1 89 ? 76.610 -19.305 -30.974 1.00 77.88 89 GLU A CA 1
ATOM 657 C C . GLU A 1 89 ? 76.308 -19.550 -32.464 1.00 77.88 89 GLU A C 1
ATOM 659 O O . GLU A 1 89 ? 77.061 -19.145 -33.352 1.00 77.88 89 GLU A O 1
ATOM 664 N N . THR A 1 90 ? 75.157 -20.162 -32.758 1.00 79.31 90 THR A N 1
ATOM 665 C CA . THR A 1 90 ? 74.704 -20.400 -34.136 1.00 79.31 90 THR A CA 1
ATOM 666 C C . THR A 1 90 ? 74.243 -19.100 -34.790 1.00 79.31 90 THR A C 1
ATOM 668 O O . THR A 1 90 ? 74.556 -18.856 -35.957 1.00 79.31 90 THR A O 1
ATOM 671 N N . LEU A 1 91 ? 73.534 -18.248 -34.044 1.00 80.44 91 LEU A N 1
ATOM 672 C CA . LEU A 1 91 ? 73.126 -16.922 -34.497 1.00 80.44 91 LEU A CA 1
ATOM 673 C C . LEU A 1 91 ? 74.348 -16.027 -34.735 1.00 80.44 91 LEU A C 1
ATOM 675 O O . LEU A 1 91 ? 74.464 -15.440 -35.807 1.00 80.44 91 LEU A O 1
ATOM 679 N N . ALA A 1 92 ? 75.302 -15.998 -33.800 1.00 80.38 92 ALA A N 1
ATOM 680 C CA . ALA A 1 92 ? 76.545 -15.242 -33.937 1.00 80.38 92 ALA A CA 1
ATOM 681 C C . ALA A 1 92 ? 77.339 -15.666 -35.178 1.00 80.38 92 ALA A C 1
ATOM 683 O O . ALA A 1 92 ? 77.788 -14.816 -35.945 1.00 80.38 92 ALA A O 1
ATOM 684 N N . ARG A 1 93 ? 77.443 -16.978 -35.433 1.00 81.38 93 ARG A N 1
ATOM 685 C CA . ARG A 1 93 ? 78.094 -17.513 -36.636 1.00 81.38 93 ARG A CA 1
ATOM 686 C C . ARG A 1 93 ? 77.377 -17.076 -37.916 1.00 81.38 93 ARG A C 1
ATOM 688 O O . ARG A 1 93 ? 78.034 -16.663 -38.866 1.00 81.38 93 ARG A O 1
ATOM 695 N N . LYS A 1 94 ? 76.041 -17.137 -37.951 1.00 82.62 94 LYS A N 1
ATOM 696 C CA . LYS A 1 94 ? 75.245 -16.719 -39.121 1.00 82.62 94 LYS A CA 1
ATOM 697 C C . LYS A 1 94 ? 75.355 -15.216 -39.391 1.00 82.62 94 LYS A C 1
ATOM 699 O O . LYS A 1 94 ? 75.523 -14.836 -40.548 1.00 82.62 94 LYS A O 1
ATOM 704 N N . ILE A 1 95 ? 75.309 -14.383 -38.348 1.00 81.38 95 ILE A N 1
ATOM 705 C CA . ILE A 1 95 ? 75.484 -12.928 -38.464 1.00 81.38 95 ILE A CA 1
ATOM 706 C C . ILE A 1 95 ? 76.912 -12.604 -38.918 1.00 81.38 95 ILE A C 1
ATOM 708 O O . ILE A 1 95 ? 77.084 -11.817 -39.843 1.00 81.38 95 ILE A O 1
ATOM 712 N N . GLY A 1 96 ? 77.928 -13.258 -38.347 1.00 79.25 96 GLY A N 1
ATOM 713 C CA . GLY A 1 96 ? 79.326 -13.080 -38.749 1.00 79.25 96 GLY A CA 1
ATOM 714 C C . GLY A 1 96 ? 79.579 -13.437 -40.217 1.00 79.25 96 GLY A C 1
ATOM 715 O O . GLY A 1 96 ? 80.189 -12.655 -40.940 1.00 79.25 96 GLY A O 1
ATOM 716 N N . ILE A 1 97 ? 79.041 -14.566 -40.697 1.00 80.75 97 ILE A N 1
ATOM 717 C CA . ILE A 1 97 ? 79.125 -14.955 -42.118 1.00 80.75 97 ILE A CA 1
ATOM 718 C C . ILE A 1 97 ? 78.408 -13.935 -43.014 1.00 80.75 97 ILE A C 1
ATOM 720 O O . ILE A 1 97 ? 78.895 -13.615 -44.096 1.00 80.75 97 ILE A O 1
ATOM 724 N N . ALA A 1 98 ? 77.250 -13.426 -42.585 1.00 78.06 98 ALA A N 1
ATOM 725 C CA . ALA A 1 98 ? 76.488 -12.446 -43.352 1.00 78.06 98 ALA A CA 1
ATOM 726 C C . ALA A 1 98 ? 77.210 -11.091 -43.452 1.00 78.06 98 ALA A C 1
ATOM 728 O O . ALA A 1 98 ? 77.261 -10.517 -44.538 1.00 78.06 98 ALA A O 1
ATOM 729 N N . LEU A 1 99 ? 77.824 -10.624 -42.361 1.00 80.81 99 LEU A N 1
ATOM 730 C CA . LEU A 1 99 ? 78.627 -9.400 -42.344 1.00 80.81 99 LEU A CA 1
ATOM 731 C C . LEU A 1 99 ? 79.901 -9.543 -43.192 1.00 80.81 99 LEU A C 1
ATOM 733 O O . LEU A 1 99 ? 80.182 -8.668 -44.006 1.00 80.81 99 LEU A O 1
ATOM 737 N N . ALA A 1 100 ? 80.609 -10.673 -43.092 1.00 78.69 100 ALA A N 1
ATOM 738 C CA . ALA A 1 100 ? 81.799 -10.941 -43.904 1.00 78.69 100 ALA A CA 1
ATOM 739 C C . ALA A 1 100 ? 81.480 -11.026 -45.409 1.00 78.69 100 ALA A C 1
ATOM 741 O O . ALA A 1 100 ? 82.250 -10.549 -46.239 1.00 78.69 100 ALA A O 1
ATOM 742 N N . ALA A 1 101 ? 80.325 -11.593 -45.779 1.00 75.50 101 ALA A N 1
ATOM 743 C CA . ALA A 1 101 ? 79.872 -11.627 -47.170 1.00 75.50 101 ALA A CA 1
ATOM 744 C C . ALA A 1 101 ? 79.553 -10.221 -47.713 1.00 75.50 101 ALA A C 1
ATOM 746 O O . ALA A 1 101 ? 79.885 -9.921 -48.859 1.00 75.50 101 ALA A O 1
ATOM 747 N N . ALA A 1 102 ? 78.946 -9.352 -46.896 1.00 71.12 102 ALA A N 1
ATOM 748 C CA . ALA A 1 102 ? 78.670 -7.965 -47.271 1.00 71.12 102 ALA A CA 1
ATOM 749 C C . ALA A 1 102 ? 79.961 -7.139 -47.436 1.00 71.12 102 ALA A C 1
ATOM 751 O O . ALA A 1 102 ? 80.063 -6.317 -48.349 1.00 71.12 102 ALA A O 1
ATOM 752 N N . GLU A 1 103 ? 80.969 -7.390 -46.598 1.00 74.00 103 GLU A N 1
ATOM 753 C CA . GLU A 1 103 ? 82.291 -6.765 -46.703 1.00 74.00 103 GLU A CA 1
ATOM 754 C C . GLU A 1 103 ? 83.060 -7.254 -47.944 1.00 74.00 103 GLU A C 1
ATOM 756 O O . GLU A 1 103 ? 83.598 -6.443 -48.696 1.00 74.00 103 GLU A O 1
ATOM 761 N N . TYR A 1 104 ? 83.021 -8.558 -48.240 1.00 70.06 104 TYR A N 1
ATOM 762 C CA . TYR A 1 104 ? 83.653 -9.150 -49.425 1.00 70.06 104 TYR A CA 1
ATOM 763 C C . TYR A 1 104 ? 83.116 -8.568 -50.745 1.00 70.06 104 TYR A C 1
ATOM 765 O O . TYR A 1 104 ? 83.903 -8.260 -51.642 1.00 70.06 104 TYR A O 1
ATOM 773 N N . VAL A 1 105 ? 81.794 -8.362 -50.850 1.00 66.88 105 VAL A N 1
ATOM 774 C CA . VAL A 1 105 ? 81.151 -7.731 -52.021 1.00 66.88 105 VAL A CA 1
ATOM 775 C C . VAL A 1 105 ? 81.569 -6.268 -52.164 1.00 66.88 105 VAL A C 1
ATOM 777 O O . VAL A 1 105 ? 81.866 -5.831 -53.275 1.00 66.88 105 VAL A O 1
ATOM 780 N N . ARG A 1 106 ? 81.661 -5.515 -51.059 1.00 68.31 106 ARG A N 1
ATOM 781 C CA . ARG A 1 106 ? 82.138 -4.124 -51.093 1.00 68.31 106 ARG A CA 1
ATOM 782 C C . ARG A 1 106 ? 83.595 -4.020 -51.544 1.00 68.31 106 ARG A C 1
ATOM 784 O O . ARG A 1 106 ? 83.908 -3.160 -52.361 1.00 68.31 106 ARG A O 1
ATOM 791 N N . VAL A 1 107 ? 84.462 -4.920 -51.081 1.00 64.44 107 VAL A N 1
ATOM 792 C CA . VAL A 1 107 ? 85.880 -4.947 -51.478 1.00 64.44 107 VAL A CA 1
ATOM 793 C C . VAL A 1 107 ? 86.051 -5.379 -52.945 1.00 64.44 107 VAL A C 1
ATOM 795 O O . VAL A 1 107 ? 86.878 -4.807 -53.649 1.00 64.44 107 VAL A O 1
ATOM 798 N N . HIS A 1 108 ? 85.240 -6.319 -53.448 1.00 54.88 108 HIS A N 1
ATOM 799 C CA . HIS A 1 108 ? 85.300 -6.765 -54.852 1.00 54.88 108 HIS A CA 1
ATOM 800 C C . HIS A 1 108 ? 84.657 -5.787 -55.846 1.00 54.88 108 HIS A C 1
ATOM 802 O O . HIS A 1 108 ? 85.136 -5.666 -56.971 1.00 54.88 108 HIS A O 1
ATOM 808 N N . ALA A 1 109 ? 83.624 -5.038 -55.450 1.00 58.69 109 ALA A N 1
ATOM 809 C CA . ALA A 1 109 ? 83.055 -3.979 -56.286 1.00 58.69 109 ALA A CA 1
ATOM 810 C C . ALA A 1 109 ? 84.050 -2.825 -56.533 1.00 58.69 109 ALA A C 1
ATOM 812 O O . ALA A 1 109 ? 83.966 -2.157 -57.560 1.00 58.69 109 ALA A O 1
ATOM 813 N N . MET A 1 110 ? 85.033 -2.628 -55.642 1.00 48.88 110 MET A N 1
ATOM 814 C CA . MET A 1 110 ? 86.120 -1.655 -55.824 1.00 48.88 110 MET A CA 1
ATOM 815 C C . MET A 1 110 ? 87.273 -2.163 -56.714 1.00 48.88 110 MET A C 1
ATOM 817 O O . MET A 1 110 ? 88.117 -1.361 -57.103 1.00 48.88 110 MET A O 1
ATOM 821 N N . ALA A 1 111 ? 87.313 -3.456 -57.068 1.00 50.78 111 ALA A N 1
ATOM 822 C CA . ALA A 1 111 ? 88.366 -4.043 -57.907 1.00 50.78 111 ALA A CA 1
ATOM 823 C C . ALA A 1 111 ? 88.052 -4.025 -59.422 1.00 50.78 111 ALA A C 1
ATOM 825 O O . ALA A 1 111 ? 88.968 -4.136 -60.230 1.00 50.78 111 ALA A O 1
ATOM 826 N N . ASN A 1 112 ? 86.791 -3.825 -59.827 1.00 42.53 112 ASN A N 1
ATOM 827 C CA . ASN A 1 112 ? 86.349 -3.852 -61.234 1.00 42.53 112 ASN A CA 1
ATOM 828 C C . ASN A 1 112 ? 86.177 -2.446 -61.849 1.00 42.53 112 ASN A C 1
ATOM 830 O O . ASN A 1 112 ? 85.091 -2.085 -62.299 1.00 42.53 112 ASN A O 1
ATOM 834 N N . VAL A 1 113 ? 87.248 -1.643 -61.876 1.00 42.75 113 VAL A N 1
ATOM 835 C CA . VAL A 1 113 ? 87.293 -0.354 -62.614 1.00 42.75 113 VAL A CA 1
ATOM 836 C C . VAL A 1 113 ? 88.519 -0.243 -63.543 1.00 42.75 113 VAL A C 1
ATOM 838 O O . VAL A 1 113 ? 88.747 0.792 -64.158 1.00 42.75 113 VAL A O 1
ATOM 841 N N . VAL A 1 114 ? 89.303 -1.306 -63.734 1.00 46.53 114 VAL A N 1
ATOM 842 C CA . VAL A 1 114 ? 90.460 -1.273 -64.644 1.00 46.53 114 VAL A CA 1
ATOM 843 C C . VAL A 1 114 ? 90.506 -2.556 -65.465 1.00 46.53 114 VAL A C 1
ATOM 845 O O . VAL A 1 114 ? 90.914 -3.583 -64.948 1.00 46.53 114 VAL A O 1
ATOM 848 N N . ASP A 1 115 ? 90.050 -2.484 -66.718 1.00 33.34 115 ASP A N 1
ATOM 849 C CA . ASP A 1 115 ? 90.644 -3.207 -67.852 1.00 33.34 115 ASP A CA 1
ATOM 850 C C . ASP A 1 115 ? 89.979 -2.774 -69.167 1.00 33.34 115 ASP A C 1
ATOM 852 O O . ASP A 1 115 ? 88.795 -2.999 -69.414 1.00 33.34 115 ASP A O 1
ATOM 856 N N . GLY A 1 116 ? 90.768 -2.147 -70.032 1.00 46.59 116 GLY A N 1
ATOM 857 C CA . GLY A 1 116 ? 90.487 -2.016 -71.454 1.00 46.59 116 GLY A CA 1
ATOM 858 C C . GLY A 1 116 ? 91.808 -2.119 -72.208 1.00 46.59 116 GLY A C 1
ATOM 859 O O . GLY A 1 116 ? 92.744 -1.389 -71.876 1.00 46.59 116 GLY A O 1
ATOM 860 N N . PRO A 1 117 ? 91.927 -3.065 -73.154 1.00 43.75 117 PRO A N 1
ATOM 861 C CA . PRO A 1 117 ? 92.800 -2.871 -74.319 1.00 43.75 117 PRO A CA 1
ATOM 862 C C . PRO A 1 117 ? 92.129 -3.330 -75.646 1.00 43.75 117 PRO A C 1
ATOM 864 O O . PRO A 1 117 ? 91.317 -4.248 -75.625 1.00 43.75 117 PRO A O 1
ATOM 867 N N . VAL A 1 118 ? 92.237 -2.609 -76.778 1.00 31.17 118 VAL A N 1
ATOM 868 C CA . VAL A 1 118 ? 93.338 -2.527 -77.786 1.00 31.17 118 VAL A CA 1
ATOM 869 C C . VAL A 1 118 ? 93.136 -3.487 -78.989 1.00 31.17 118 VAL A C 1
ATOM 871 O O . VAL A 1 118 ? 93.063 -4.696 -78.817 1.00 31.17 118 VAL A O 1
ATOM 874 N N . ASP A 1 119 ? 93.090 -2.863 -80.176 1.00 32.53 119 ASP A N 1
ATOM 875 C CA . ASP A 1 119 ? 93.540 -3.215 -81.544 1.00 32.53 119 ASP A CA 1
ATOM 876 C C . ASP A 1 119 ? 93.140 -4.490 -82.329 1.00 32.53 119 ASP A C 1
ATOM 878 O O . ASP A 1 119 ? 92.972 -5.585 -81.806 1.00 32.53 119 ASP A O 1
ATOM 882 N N . ALA A 1 120 ? 93.180 -4.278 -83.662 1.00 32.50 120 ALA A N 1
ATOM 883 C CA . ALA A 1 120 ? 93.687 -5.168 -84.727 1.00 32.50 120 ALA A CA 1
ATOM 884 C C . ALA A 1 120 ? 92.674 -5.819 -85.706 1.00 32.50 120 ALA A C 1
ATOM 886 O O . ALA A 1 120 ? 92.191 -6.926 -85.507 1.00 32.50 120 ALA A O 1
ATOM 887 N N . GLU A 1 121 ? 92.325 -5.079 -86.768 1.00 33.41 121 GLU A N 1
ATOM 888 C CA . GLU A 1 121 ? 92.969 -5.113 -88.105 1.00 33.41 121 GLU A CA 1
ATOM 889 C C . GLU A 1 121 ? 93.245 -6.466 -88.836 1.00 33.41 121 GLU A C 1
ATOM 891 O O . GLU A 1 121 ? 93.766 -7.413 -88.252 1.00 33.41 121 GLU A O 1
ATOM 896 N N . TRP A 1 122 ? 93.031 -6.420 -90.176 1.00 30.58 122 TRP A N 1
ATOM 897 C CA . TRP A 1 122 ? 93.539 -7.266 -91.299 1.00 30.58 122 TRP A CA 1
ATOM 898 C C . TRP A 1 122 ? 92.751 -8.541 -91.703 1.00 30.58 122 TRP A C 1
ATOM 900 O O . TRP A 1 122 ? 92.174 -9.205 -90.857 1.00 30.58 122 TRP A O 1
ATOM 910 N N . ASN A 1 123 ? 92.685 -9.019 -92.965 1.00 34.41 123 ASN A N 1
ATOM 911 C CA . ASN A 1 123 ? 93.317 -8.742 -94.284 1.00 34.41 123 ASN A CA 1
ATOM 912 C C . ASN A 1 123 ? 92.483 -9.504 -95.371 1.00 34.41 123 ASN A C 1
ATOM 914 O O . ASN A 1 123 ? 91.992 -10.586 -95.065 1.00 34.41 123 ASN A O 1
ATOM 918 N N . ALA A 1 124 ? 92.125 -8.965 -96.550 1.00 31.91 124 ALA A N 1
ATOM 919 C CA . ALA A 1 124 ? 92.863 -8.815 -97.831 1.00 31.91 124 ALA A CA 1
ATOM 920 C C . ALA A 1 124 ? 92.853 -10.004 -98.815 1.00 31.91 124 ALA A C 1
ATOM 922 O O . ALA A 1 124 ? 92.825 -11.158 -98.403 1.00 31.91 124 ALA A O 1
ATOM 923 N N . VAL A 1 125 ? 92.916 -9.645 -100.114 1.00 26.78 125 VAL A N 1
ATOM 924 C CA . VAL A 1 125 ? 93.603 -10.256 -101.290 1.00 26.78 125 VAL A CA 1
ATOM 925 C C . VAL A 1 125 ? 92.867 -9.786 -102.565 1.00 26.78 125 VAL A C 1
ATOM 927 O O . VAL A 1 125 ? 91.644 -9.766 -102.562 1.00 26.78 125 VAL A O 1
ATOM 930 N N . SER A 1 126 ? 93.454 -9.529 -103.739 1.00 28.31 126 SER A N 1
ATOM 931 C CA . SER A 1 126 ? 94.726 -8.975 -104.249 1.00 28.31 126 SER A CA 1
ATOM 932 C C . SER A 1 126 ? 94.676 -9.150 -105.790 1.00 28.31 126 SER A C 1
ATOM 934 O O . SER A 1 126 ? 93.898 -9.978 -106.261 1.00 28.31 126 SER A O 1
ATOM 936 N N . MET A 1 127 ? 95.581 -8.476 -106.520 1.00 25.89 127 MET A N 1
ATOM 937 C CA . MET A 1 127 ? 96.021 -8.733 -107.920 1.00 25.89 127 MET A CA 1
ATOM 938 C C . MET A 1 127 ? 95.167 -8.166 -109.068 1.00 25.89 127 MET A C 1
ATOM 940 O O . MET A 1 127 ? 93.947 -8.208 -109.016 1.00 25.89 127 MET A O 1
ATOM 944 N N . ASP A 1 128 ? 95.703 -7.710 -110.203 1.00 27.55 128 ASP A N 1
ATOM 945 C CA . ASP A 1 128 ? 97.028 -7.224 -110.640 1.00 27.55 128 ASP A CA 1
ATOM 946 C C . ASP A 1 128 ? 96.814 -6.609 -112.046 1.00 27.55 128 ASP A C 1
ATOM 948 O O . ASP A 1 128 ? 95.861 -6.967 -112.741 1.00 27.55 128 ASP A O 1
ATOM 952 N N . ALA A 1 129 ? 97.693 -5.710 -112.491 1.00 32.19 129 ALA A N 1
ATOM 953 C CA . ALA A 1 129 ? 97.732 -5.219 -113.878 1.00 32.19 129 ALA A CA 1
ATOM 954 C C . ALA A 1 129 ? 98.513 -6.181 -114.802 1.00 32.19 129 ALA A C 1
ATOM 956 O O . ALA A 1 129 ? 99.384 -6.910 -114.325 1.00 32.19 129 ALA A O 1
ATOM 957 N N . PRO A 1 130 ? 98.300 -6.124 -116.134 1.00 36.94 130 PRO A N 1
ATOM 958 C CA . PRO A 1 130 ? 99.427 -5.725 -116.989 1.00 36.94 130 PRO A CA 1
ATOM 959 C C . PRO A 1 130 ? 99.059 -4.868 -118.220 1.00 36.94 130 PRO A C 1
ATOM 961 O O . PRO A 1 130 ? 97.917 -4.784 -118.661 1.00 36.94 130 PRO A O 1
ATOM 964 N N . ARG A 1 131 ? 100.100 -4.222 -118.759 1.00 32.47 131 ARG A N 1
ATOM 965 C CA . ARG A 1 131 ? 100.167 -3.439 -120.007 1.00 32.47 131 ARG A CA 1
ATOM 966 C C . ARG A 1 131 ? 100.253 -4.359 -121.238 1.00 32.47 131 ARG A C 1
ATOM 968 O O . ARG A 1 131 ? 100.917 -5.379 -121.123 1.00 32.47 131 ARG A O 1
ATOM 975 N N . GLU A 1 132 ? 99.713 -3.936 -122.389 1.00 33.41 132 GLU A N 1
ATOM 976 C CA . GLU A 1 132 ? 100.411 -3.848 -123.700 1.00 33.41 132 GLU A CA 1
ATOM 977 C C . GLU A 1 132 ? 99.465 -3.442 -124.858 1.00 33.41 132 GLU A C 1
ATOM 979 O O . GLU A 1 132 ? 98.452 -4.081 -125.111 1.00 33.41 132 GLU A O 1
ATOM 984 N N . ASP A 1 133 ? 99.825 -2.336 -125.520 1.00 30.14 133 ASP A N 1
ATOM 985 C CA . ASP A 1 133 ? 100.074 -2.162 -126.960 1.00 30.14 133 ASP A CA 1
ATOM 986 C C . ASP A 1 133 ? 99.129 -2.676 -128.076 1.00 30.14 133 ASP A C 1
ATOM 988 O O . ASP A 1 133 ? 98.778 -3.847 -128.180 1.00 30.14 133 ASP A O 1
ATOM 992 N N . LYS A 1 134 ? 98.990 -1.765 -129.060 1.00 37.22 134 LYS A N 1
ATOM 993 C CA . LYS A 1 134 ? 98.747 -1.923 -130.512 1.00 37.22 134 LYS A CA 1
ATOM 994 C C . LYS A 1 134 ? 97.315 -1.836 -131.045 1.00 37.22 134 LYS A C 1
ATOM 996 O O . LYS A 1 134 ? 96.590 -2.806 -131.210 1.00 37.22 134 LYS A O 1
ATOM 1001 N N . ASP A 1 135 ? 97.035 -0.607 -131.467 1.00 35.56 135 ASP A N 1
ATOM 1002 C CA . ASP A 1 135 ? 96.729 -0.227 -132.845 1.00 35.56 135 ASP A CA 1
ATOM 1003 C C . ASP A 1 135 ? 95.541 -0.877 -133.574 1.00 35.56 135 ASP A C 1
ATOM 1005 O O . ASP A 1 135 ? 95.627 -1.935 -134.190 1.00 35.56 135 ASP A O 1
ATOM 1009 N N . ILE A 1 136 ? 94.486 -0.059 -133.650 1.00 34.78 136 ILE A N 1
ATOM 1010 C CA . ILE A 1 136 ? 93.786 0.330 -134.884 1.00 34.78 136 ILE A CA 1
ATOM 1011 C C . ILE A 1 136 ? 93.207 -0.833 -135.699 1.00 34.78 136 ILE A C 1
ATOM 1013 O O . ILE A 1 136 ? 93.834 -1.312 -136.638 1.00 34.78 136 ILE A O 1
ATOM 1017 N N . ARG A 1 137 ? 91.918 -1.118 -135.465 1.00 40.03 137 ARG A N 1
ATOM 1018 C CA . ARG A 1 137 ? 90.837 -0.912 -136.462 1.00 40.03 137 ARG A CA 1
ATOM 1019 C C . ARG A 1 137 ? 89.544 -0.499 -135.745 1.00 40.03 137 ARG A C 1
ATOM 1021 O O . ARG A 1 137 ? 88.533 -1.188 -135.791 1.00 40.03 137 ARG A O 1
ATOM 1028 N N . ALA A 1 138 ? 89.612 0.630 -135.043 1.00 45.28 138 ALA A N 1
ATOM 1029 C CA . ALA A 1 138 ? 88.469 1.285 -134.420 1.00 45.28 138 ALA A CA 1
ATOM 1030 C C . ALA A 1 138 ? 87.870 2.298 -135.405 1.00 45.28 138 ALA A C 1
ATOM 1032 O O . ALA A 1 138 ? 88.435 3.370 -135.608 1.00 45.28 138 ALA A O 1
ATOM 1033 N N . ALA A 1 139 ? 86.748 1.939 -136.025 1.00 45.88 139 ALA A N 1
ATOM 1034 C CA . ALA A 1 139 ? 85.819 2.916 -136.596 1.00 45.88 139 ALA A CA 1
ATOM 1035 C C . ALA A 1 139 ? 84.381 2.376 -136.700 1.00 45.88 139 ALA A C 1
ATOM 1037 O O . ALA A 1 139 ? 83.461 3.159 -136.518 1.00 45.88 139 ALA A O 1
ATOM 1038 N N . ASP A 1 140 ? 84.169 1.059 -136.849 1.00 49.78 140 ASP A N 1
ATOM 1039 C CA . ASP A 1 140 ? 82.812 0.529 -137.108 1.00 49.78 140 ASP A CA 1
ATOM 1040 C C . ASP A 1 140 ? 82.228 -0.388 -136.003 1.00 49.78 140 ASP A C 1
ATOM 1042 O O . ASP A 1 140 ? 81.081 -0.813 -136.110 1.00 49.78 140 ASP A O 1
ATOM 1046 N N . VAL A 1 141 ? 82.959 -0.656 -134.905 1.00 52.94 141 VAL A N 1
ATOM 1047 C CA . VAL A 1 141 ? 82.475 -1.461 -133.747 1.00 52.94 141 VAL A CA 1
ATOM 1048 C C . VAL A 1 141 ? 82.068 -0.595 -132.541 1.00 52.94 141 VAL A C 1
ATOM 1050 O O . VAL A 1 141 ? 81.100 -0.916 -131.855 1.00 52.94 141 VAL A O 1
ATOM 1053 N N . GLY A 1 142 ? 82.706 0.564 -132.334 1.00 55.91 142 GLY A N 1
ATOM 1054 C CA . GLY A 1 142 ? 82.451 1.431 -131.171 1.00 55.91 142 GLY A CA 1
ATOM 1055 C C . GLY A 1 142 ? 81.067 2.096 -131.141 1.00 55.91 142 GLY A C 1
ATOM 1056 O O . GLY A 1 142 ? 80.588 2.450 -130.070 1.00 55.91 142 GLY A O 1
ATOM 1057 N N . LEU A 1 143 ? 80.389 2.232 -132.288 1.00 54.38 143 LEU A N 1
ATOM 1058 C CA . LEU A 1 143 ? 79.024 2.775 -132.333 1.00 54.38 143 LEU A CA 1
ATOM 1059 C C . LEU A 1 143 ? 77.971 1.733 -131.915 1.00 54.38 143 LEU A C 1
ATOM 1061 O O . LEU A 1 143 ? 76.956 2.089 -131.325 1.00 54.38 143 LEU A O 1
ATOM 1065 N N . ILE A 1 144 ? 78.221 0.446 -132.180 1.00 56.97 144 ILE A N 1
ATOM 1066 C CA . ILE A 1 144 ? 77.341 -0.650 -131.746 1.00 56.97 144 ILE A CA 1
ATOM 1067 C C . ILE A 1 144 ? 77.592 -0.958 -130.267 1.00 56.97 144 ILE A C 1
ATOM 1069 O O . ILE A 1 144 ? 76.643 -1.164 -129.518 1.00 56.97 144 ILE A O 1
ATOM 1073 N N . GLU A 1 145 ? 78.851 -0.932 -129.832 1.00 58.75 145 GLU A N 1
ATOM 1074 C CA . GLU A 1 145 ? 79.227 -1.185 -128.440 1.00 58.75 145 GLU A CA 1
ATOM 1075 C C . GLU A 1 145 ? 78.716 -0.076 -127.503 1.00 58.75 145 GLU A C 1
ATOM 1077 O O . GLU A 1 145 ? 78.087 -0.384 -126.497 1.00 58.75 145 GLU A O 1
ATOM 1082 N N . ALA A 1 146 ? 78.822 1.203 -127.889 1.00 62.28 146 ALA A N 1
ATOM 1083 C CA . ALA A 1 146 ? 78.274 2.312 -127.103 1.00 62.28 146 ALA A CA 1
ATOM 1084 C C . ALA A 1 146 ? 76.729 2.331 -127.051 1.00 62.28 146 ALA A C 1
ATOM 1086 O O . ALA A 1 146 ? 76.156 2.667 -126.016 1.00 62.28 146 ALA A O 1
ATOM 1087 N N . GLU A 1 147 ? 76.035 1.950 -128.132 1.00 62.97 147 GLU A N 1
ATOM 1088 C CA . GLU A 1 147 ? 74.563 1.849 -128.153 1.00 62.97 147 GLU A CA 1
ATOM 1089 C C . GLU A 1 147 ? 74.070 0.658 -127.309 1.00 62.97 147 GLU A C 1
ATOM 1091 O O . GLU A 1 147 ? 73.067 0.764 -126.599 1.00 62.97 147 GLU A O 1
ATOM 1096 N N . VAL A 1 148 ? 74.784 -0.474 -127.340 1.00 71.75 148 VAL A N 1
ATOM 1097 C CA . VAL A 1 148 ? 74.479 -1.652 -126.512 1.00 71.75 148 VAL A CA 1
ATOM 1098 C C . VAL A 1 148 ? 74.792 -1.384 -125.041 1.00 71.75 148 VAL A C 1
ATOM 1100 O O . VAL A 1 148 ? 73.965 -1.712 -124.193 1.00 71.75 148 VAL A O 1
ATOM 1103 N N . GLU A 1 149 ? 75.909 -0.733 -124.716 1.00 73.00 149 GLU A N 1
ATOM 1104 C CA . GLU A 1 149 ? 76.224 -0.313 -123.347 1.00 73.00 149 GLU A CA 1
ATOM 1105 C C . GLU A 1 149 ? 75.215 0.705 -122.817 1.00 73.00 149 GLU A C 1
ATOM 1107 O O . GLU A 1 149 ? 74.758 0.574 -121.682 1.00 73.00 149 GLU A O 1
ATOM 1112 N N . PHE A 1 150 ? 74.801 1.681 -123.632 1.00 75.44 150 PHE A N 1
ATOM 1113 C CA . PHE A 1 150 ? 73.778 2.643 -123.232 1.00 75.44 150 PHE A CA 1
ATOM 1114 C C . PHE A 1 150 ? 72.435 1.955 -122.965 1.00 75.44 150 PHE A C 1
ATOM 1116 O O . PHE A 1 150 ? 71.809 2.224 -121.939 1.00 75.44 150 PHE A O 1
ATOM 1123 N N . ARG A 1 151 ? 72.006 1.016 -123.821 1.00 77.81 151 ARG A N 1
ATOM 1124 C CA . ARG A 1 151 ? 70.769 0.244 -123.603 1.00 77.81 151 ARG A CA 1
ATOM 1125 C C . ARG A 1 151 ? 70.851 -0.693 -122.407 1.00 77.81 151 ARG A C 1
ATOM 1127 O O . ARG A 1 151 ? 69.898 -0.748 -121.640 1.00 77.81 151 ARG A O 1
ATOM 1134 N N . LEU A 1 152 ? 71.966 -1.395 -122.215 1.00 80.19 152 LEU A N 1
ATOM 1135 C CA . LEU A 1 152 ? 72.162 -2.276 -121.061 1.00 80.19 152 LEU A CA 1
ATOM 1136 C C . LEU A 1 152 ? 72.228 -1.485 -119.758 1.00 80.19 152 LEU A C 1
ATOM 1138 O O . LEU A 1 152 ? 71.646 -1.914 -118.770 1.00 80.19 152 LEU A O 1
ATOM 1142 N N . LYS A 1 153 ? 72.875 -0.318 -119.753 1.00 82.69 153 LYS A N 1
ATOM 1143 C CA . LYS A 1 153 ? 72.911 0.568 -118.589 1.00 82.69 153 LYS A CA 1
ATOM 1144 C C . LYS A 1 153 ? 71.535 1.162 -118.292 1.00 82.69 153 LYS A C 1
ATOM 1146 O O . LYS A 1 153 ? 71.131 1.175 -117.138 1.00 82.69 153 LYS A O 1
ATOM 1151 N N . SER A 1 154 ? 70.789 1.555 -119.325 1.00 81.25 154 SER A N 1
ATOM 1152 C CA . SER A 1 154 ? 69.411 2.047 -119.188 1.00 81.25 154 SER A CA 1
ATOM 1153 C C . SER A 1 154 ? 68.463 0.966 -118.655 1.00 81.25 154 SER A C 1
ATOM 1155 O O . SER A 1 154 ? 67.658 1.230 -117.766 1.00 81.25 154 SER A O 1
ATOM 1157 N N . GLU A 1 155 ? 68.564 -0.266 -119.163 1.00 82.12 155 GLU A N 1
ATOM 1158 C CA . GLU A 1 155 ? 67.786 -1.413 -118.674 1.00 82.12 155 GLU A CA 1
ATOM 1159 C C . GLU A 1 155 ? 68.229 -1.848 -117.270 1.00 82.12 155 GLU A C 1
ATOM 1161 O O . GLU A 1 155 ? 67.390 -2.187 -116.441 1.00 82.12 155 GLU A O 1
ATOM 1166 N N . LEU A 1 156 ? 69.524 -1.777 -116.946 1.00 82.06 156 LEU A N 1
ATOM 1167 C CA . LEU A 1 156 ? 70.028 -2.057 -115.601 1.00 82.06 156 LEU A CA 1
ATOM 1168 C C . LEU A 1 156 ? 69.541 -1.011 -114.594 1.00 82.06 156 LEU A C 1
ATOM 1170 O O . LEU A 1 156 ? 69.082 -1.387 -113.522 1.00 82.06 156 LEU A O 1
ATOM 1174 N N . GLU A 1 157 ? 69.590 0.278 -114.933 1.00 84.50 157 GLU A N 1
ATOM 1175 C CA . GLU A 1 157 ? 69.058 1.362 -114.100 1.00 84.50 157 GLU A CA 1
ATOM 1176 C C . GLU A 1 157 ? 67.542 1.222 -113.917 1.00 84.50 157 GLU A C 1
ATOM 1178 O O . GLU A 1 157 ? 67.031 1.405 -112.812 1.00 84.50 157 GLU A O 1
ATOM 1183 N N . ARG A 1 158 ? 66.819 0.809 -114.966 1.00 84.94 158 ARG A N 1
ATOM 1184 C CA . ARG A 1 158 ? 65.387 0.508 -114.885 1.00 84.94 158 ARG A CA 1
ATOM 1185 C C . ARG A 1 158 ? 65.099 -0.681 -113.968 1.00 84.94 158 ARG A C 1
ATOM 1187 O O . ARG A 1 158 ? 64.243 -0.567 -113.096 1.00 84.94 158 ARG A O 1
ATOM 1194 N N . LEU A 1 159 ? 65.816 -1.795 -114.114 1.00 85.94 159 LEU A N 1
ATOM 1195 C CA . LEU A 1 159 ? 65.650 -2.980 -113.267 1.00 85.94 159 LEU A CA 1
ATOM 1196 C C . LEU A 1 159 ? 66.074 -2.715 -111.818 1.00 85.94 159 LEU A C 1
ATOM 1198 O O . LEU A 1 159 ? 65.421 -3.192 -110.894 1.00 85.94 159 LEU A O 1
ATOM 1202 N N . GLN A 1 160 ? 67.126 -1.924 -111.600 1.00 83.62 160 GLN A N 1
ATOM 1203 C CA . GLN A 1 160 ? 67.533 -1.471 -110.269 1.00 83.62 160 GLN A CA 1
ATOM 1204 C C . GLN A 1 160 ? 66.473 -0.560 -109.644 1.00 83.62 160 GLN A C 1
ATOM 1206 O O . GLN A 1 160 ? 66.167 -0.719 -108.464 1.00 83.62 160 GLN A O 1
ATOM 1211 N N . ALA A 1 161 ? 65.863 0.343 -110.416 1.00 82.94 161 ALA A N 1
ATOM 1212 C CA . ALA A 1 161 ? 64.761 1.178 -109.946 1.00 82.94 161 ALA A CA 1
ATOM 1213 C C . ALA A 1 161 ? 63.502 0.349 -109.632 1.00 82.94 161 ALA A C 1
ATOM 1215 O O . ALA A 1 161 ? 62.870 0.564 -108.598 1.00 82.94 161 ALA A O 1
ATOM 1216 N N . GLU A 1 162 ? 63.156 -0.631 -110.472 1.00 86.50 162 GLU A N 1
ATOM 1217 C CA . GLU A 1 162 ? 62.035 -1.549 -110.238 1.00 86.50 162 GLU A CA 1
ATOM 1218 C C . GLU A 1 162 ? 62.279 -2.427 -108.994 1.00 86.50 162 GLU A C 1
ATOM 1220 O O . GLU A 1 162 ? 61.389 -2.548 -108.147 1.00 86.50 162 GLU A O 1
ATOM 1225 N N . ALA A 1 163 ? 63.492 -2.961 -108.815 1.00 84.25 163 ALA A N 1
ATOM 1226 C CA . ALA A 1 163 ? 63.885 -3.724 -107.630 1.00 84.25 163 ALA A CA 1
ATOM 1227 C C . ALA A 1 163 ? 63.897 -2.861 -106.356 1.00 84.25 163 ALA A C 1
ATOM 1229 O O . ALA A 1 163 ? 63.390 -3.293 -105.322 1.00 84.25 163 ALA A O 1
ATOM 1230 N N . ALA A 1 164 ? 64.396 -1.624 -106.426 1.00 84.94 164 ALA A N 1
ATOM 1231 C CA . ALA A 1 164 ? 64.370 -0.683 -105.308 1.00 84.94 164 ALA A CA 1
ATOM 1232 C C . ALA A 1 164 ? 62.932 -0.304 -104.919 1.00 84.94 164 ALA A C 1
ATOM 1234 O O . ALA A 1 164 ? 62.605 -0.246 -103.735 1.00 84.94 164 ALA A O 1
ATOM 1235 N N . MET A 1 165 ? 62.037 -0.115 -105.897 1.00 87.12 165 MET A N 1
ATOM 1236 C CA . MET A 1 165 ? 60.613 0.105 -105.627 1.00 87.12 165 MET A CA 1
ATOM 1237 C C . MET A 1 165 ? 59.946 -1.121 -104.994 1.00 87.12 165 MET A C 1
ATOM 1239 O O . MET A 1 165 ? 59.106 -0.962 -104.109 1.00 87.12 165 MET A O 1
ATOM 1243 N N . GLN A 1 166 ? 60.301 -2.339 -105.414 1.00 88.12 166 GLN A N 1
ATOM 1244 C CA . GLN A 1 166 ? 59.800 -3.567 -104.789 1.00 88.12 166 GLN A CA 1
ATOM 1245 C C . GLN A 1 166 ? 60.310 -3.718 -103.352 1.00 88.12 166 GLN A C 1
ATOM 1247 O O . GLN A 1 166 ? 59.511 -3.969 -102.453 1.00 88.12 166 GLN A O 1
ATOM 1252 N N . GLN A 1 167 ? 61.599 -3.476 -103.108 1.00 86.50 167 GLN A N 1
ATOM 1253 C CA . GLN A 1 167 ? 62.175 -3.489 -101.762 1.00 86.50 167 GLN A CA 1
ATOM 1254 C C . GLN A 1 167 ? 61.534 -2.432 -100.857 1.00 86.50 167 GLN A C 1
ATOM 1256 O O . GLN A 1 167 ? 61.177 -2.745 -99.726 1.00 86.50 167 GLN A O 1
ATOM 1261 N N . ALA A 1 168 ? 61.310 -1.211 -101.352 1.00 88.50 168 ALA A N 1
ATOM 1262 C CA . ALA A 1 168 ? 60.627 -0.162 -100.597 1.00 88.50 168 ALA A CA 1
ATOM 1263 C C . ALA A 1 168 ? 59.177 -0.540 -100.245 1.00 88.50 168 ALA A C 1
ATOM 1265 O O . ALA A 1 168 ? 58.711 -0.237 -99.149 1.00 88.50 168 ALA A O 1
ATOM 1266 N N . ARG A 1 169 ? 58.462 -1.237 -101.141 1.00 91.56 169 ARG A N 1
ATOM 1267 C CA . ARG A 1 169 ? 57.100 -1.731 -100.874 1.00 91.56 169 ARG A CA 1
ATOM 1268 C C . ARG A 1 169 ? 57.076 -2.851 -99.839 1.00 91.56 169 ARG A C 1
ATOM 1270 O O . ARG A 1 169 ? 56.226 -2.824 -98.955 1.00 91.56 169 ARG A O 1
ATOM 1277 N N . GLU A 1 170 ? 57.992 -3.810 -99.932 1.00 90.62 170 GLU A N 1
ATOM 1278 C CA . GLU A 1 170 ? 58.094 -4.898 -98.954 1.00 90.62 170 GLU A CA 1
ATOM 1279 C C . GLU A 1 170 ? 58.531 -4.375 -97.580 1.00 90.62 170 GLU A C 1
ATOM 1281 O O . GLU A 1 170 ? 57.949 -4.761 -96.569 1.00 90.62 170 GLU A O 1
ATOM 1286 N N . LEU A 1 171 ? 59.469 -3.423 -97.525 1.00 91.25 171 LEU A N 1
ATOM 1287 C CA . LEU A 1 171 ? 59.839 -2.748 -96.279 1.00 91.25 171 LEU A CA 1
ATOM 1288 C C . LEU A 1 171 ? 58.652 -1.994 -95.675 1.00 91.25 171 LEU A C 1
ATOM 1290 O O . LEU A 1 171 ? 58.357 -2.199 -94.503 1.00 91.25 171 LEU A O 1
ATOM 1294 N N . ALA A 1 172 ? 57.911 -1.215 -96.467 1.00 89.69 172 ALA A N 1
ATOM 1295 C CA . ALA A 1 172 ? 56.720 -0.514 -95.983 1.00 89.69 172 ALA A CA 1
ATOM 1296 C C . ALA A 1 172 ? 55.641 -1.482 -95.464 1.00 89.69 172 ALA A C 1
ATOM 1298 O O . ALA A 1 172 ? 54.982 -1.204 -94.462 1.00 89.69 172 ALA A O 1
ATOM 1299 N N . ARG A 1 173 ? 55.474 -2.643 -96.109 1.00 93.38 173 ARG A N 1
ATOM 1300 C CA . ARG A 1 173 ? 54.562 -3.693 -95.643 1.00 93.38 173 ARG A CA 1
ATOM 1301 C C . ARG A 1 173 ? 55.025 -4.294 -94.316 1.00 93.38 173 ARG A C 1
ATOM 1303 O O . ARG A 1 173 ? 54.216 -4.425 -93.402 1.00 93.38 173 ARG A O 1
ATOM 1310 N N . VAL A 1 174 ? 56.305 -4.643 -94.192 1.00 92.81 174 VAL A N 1
ATOM 1311 C CA . VAL A 1 174 ? 56.872 -5.211 -92.958 1.00 92.81 174 VAL A CA 1
ATOM 1312 C C . VAL A 1 174 ? 56.831 -4.194 -91.818 1.00 92.81 174 VAL A C 1
ATOM 1314 O O . VAL A 1 174 ? 56.500 -4.559 -90.692 1.00 92.81 174 VAL A O 1
ATOM 1317 N N . GLU A 1 175 ? 57.107 -2.920 -92.095 1.00 90.81 175 GLU A N 1
ATOM 1318 C CA . GLU A 1 175 ? 56.988 -1.830 -91.125 1.00 90.81 175 GLU A CA 1
ATOM 1319 C C . GLU A 1 175 ? 55.541 -1.636 -90.667 1.00 90.81 175 GLU A C 1
ATOM 1321 O O . GLU A 1 175 ? 55.308 -1.515 -89.465 1.00 90.81 175 GLU A O 1
ATOM 1326 N N . ALA A 1 176 ? 54.565 -1.690 -91.580 1.00 89.94 176 ALA A N 1
ATOM 1327 C CA . ALA A 1 176 ? 53.145 -1.642 -91.231 1.00 89.94 176 ALA A CA 1
ATOM 1328 C C . ALA A 1 176 ? 52.723 -2.854 -90.380 1.00 89.94 176 ALA A C 1
ATOM 1330 O O . ALA A 1 176 ? 52.105 -2.692 -89.330 1.00 89.94 176 ALA A O 1
ATOM 1331 N N . GLU A 1 177 ? 53.128 -4.070 -90.758 1.00 92.62 177 GLU A N 1
ATOM 1332 C CA . GLU A 1 177 ? 52.848 -5.287 -89.985 1.00 92.62 177 GLU A CA 1
ATOM 1333 C C . GLU A 1 177 ? 53.551 -5.295 -88.612 1.00 92.62 177 GLU A C 1
ATOM 1335 O O . GLU A 1 177 ? 53.047 -5.885 -87.650 1.00 92.62 177 GLU A O 1
ATOM 1340 N N . ALA A 1 178 ? 54.726 -4.672 -88.491 1.00 91.06 178 ALA A N 1
ATOM 1341 C CA . ALA A 1 178 ? 55.427 -4.496 -87.222 1.00 91.06 178 ALA A CA 1
ATOM 1342 C C . ALA A 1 178 ? 54.766 -3.415 -86.352 1.00 91.06 178 ALA A C 1
ATOM 1344 O O . ALA A 1 178 ? 54.648 -3.601 -85.139 1.00 91.06 178 ALA A O 1
ATOM 1345 N N . ALA A 1 179 ? 54.302 -2.316 -86.952 1.00 92.62 179 ALA A N 1
ATOM 1346 C CA . ALA A 1 179 ? 53.556 -1.264 -86.270 1.00 92.62 179 ALA A CA 1
ATOM 1347 C C . ALA A 1 179 ? 52.222 -1.791 -85.723 1.00 92.62 179 ALA A C 1
ATOM 1349 O O . ALA A 1 179 ? 51.922 -1.572 -84.550 1.00 92.62 179 ALA A O 1
ATOM 1350 N N . ASP A 1 180 ? 51.484 -2.579 -86.508 1.00 94.12 180 ASP A N 1
ATOM 1351 C CA . ASP A 1 180 ? 50.242 -3.227 -86.074 1.00 94.12 180 ASP A CA 1
ATOM 1352 C C . ASP A 1 180 ? 50.475 -4.209 -84.921 1.00 94.12 180 ASP A C 1
ATOM 1354 O O . ASP A 1 180 ? 49.690 -4.264 -83.971 1.00 94.12 180 ASP A O 1
ATOM 1358 N N . ARG A 1 181 ? 51.568 -4.983 -84.968 1.00 93.12 181 ARG A N 1
ATOM 1359 C CA . ARG A 1 181 ? 51.951 -5.880 -83.867 1.00 93.12 181 ARG A CA 1
ATOM 1360 C C . ARG A 1 181 ? 52.250 -5.107 -82.585 1.00 93.12 181 ARG A C 1
ATOM 1362 O O . ARG A 1 181 ? 51.707 -5.461 -81.541 1.00 93.12 181 ARG A O 1
ATOM 1369 N N . ARG A 1 182 ? 53.031 -4.024 -82.672 1.00 93.38 182 ARG A N 1
ATOM 1370 C CA . ARG A 1 182 ? 53.325 -3.148 -81.524 1.00 93.38 182 ARG A CA 1
ATOM 1371 C C . ARG A 1 182 ? 52.060 -2.493 -80.976 1.00 93.38 182 ARG A C 1
ATOM 1373 O O . ARG A 1 182 ? 51.867 -2.487 -79.768 1.00 93.38 182 ARG A O 1
ATOM 1380 N N . ALA A 1 183 ? 51.174 -2.000 -81.840 1.00 92.50 183 ALA A N 1
ATOM 1381 C CA . ALA A 1 183 ? 49.912 -1.392 -81.424 1.00 92.50 183 ALA A CA 1
ATOM 1382 C C . ALA A 1 183 ? 49.017 -2.389 -80.668 1.00 92.50 183 ALA A C 1
ATOM 1384 O O . ALA A 1 183 ? 48.440 -2.045 -79.639 1.00 92.50 183 ALA A O 1
ATOM 1385 N N . ARG A 1 184 ? 48.945 -3.646 -81.129 1.00 94.44 184 ARG A N 1
ATOM 1386 C CA . ARG A 1 184 ? 48.199 -4.711 -80.435 1.00 94.44 184 ARG A CA 1
ATOM 1387 C C . ARG A 1 184 ? 48.825 -5.094 -79.099 1.00 94.44 184 ARG A C 1
ATOM 1389 O O . ARG A 1 184 ? 48.095 -5.347 -78.146 1.00 94.44 184 ARG A O 1
ATOM 1396 N N . GLU A 1 185 ? 50.150 -5.154 -79.027 1.00 93.06 185 GLU A N 1
ATOM 1397 C CA . GLU A 1 185 ? 50.863 -5.466 -77.788 1.00 93.06 185 GLU A CA 1
ATOM 1398 C C . GLU A 1 185 ? 50.689 -4.354 -76.746 1.00 93.06 185 GLU A C 1
ATOM 1400 O O . GLU A 1 185 ? 50.341 -4.648 -75.606 1.00 93.06 185 GLU A O 1
ATOM 1405 N N . ILE A 1 186 ? 50.803 -3.085 -77.155 1.00 93.81 186 ILE A N 1
ATOM 1406 C CA . ILE A 1 186 ? 50.521 -1.924 -76.297 1.00 93.81 186 ILE A CA 1
ATOM 1407 C C . ILE A 1 186 ? 49.074 -1.970 -75.800 1.00 93.81 186 ILE A C 1
ATOM 1409 O O . ILE A 1 186 ? 48.851 -1.912 -74.595 1.00 93.81 186 ILE A O 1
ATOM 1413 N N . ALA A 1 187 ? 48.096 -2.170 -76.690 1.00 92.69 187 ALA A N 1
ATOM 1414 C CA . ALA A 1 187 ? 46.687 -2.247 -76.302 1.00 92.69 187 ALA A CA 1
ATOM 1415 C C . ALA A 1 187 ? 46.406 -3.398 -75.319 1.00 92.69 187 ALA A C 1
ATOM 1417 O O . ALA A 1 187 ? 45.605 -3.252 -74.395 1.00 92.69 187 ALA A O 1
ATOM 1418 N N . ARG A 1 188 ? 47.082 -4.542 -75.486 1.00 95.44 188 ARG A N 1
ATOM 1419 C CA . ARG A 1 188 ? 46.983 -5.669 -74.554 1.00 95.44 188 ARG A CA 1
ATOM 1420 C C . ARG A 1 188 ? 47.562 -5.318 -73.182 1.00 95.44 188 ARG A C 1
ATOM 1422 O O . ARG A 1 188 ? 46.899 -5.565 -72.180 1.00 95.44 188 ARG A O 1
ATOM 1429 N N . VAL A 1 189 ? 48.762 -4.740 -73.132 1.00 94.62 189 VAL A N 1
ATOM 1430 C CA . VAL A 1 189 ? 49.416 -4.348 -71.872 1.00 94.62 189 VAL A CA 1
ATOM 1431 C C . VAL A 1 189 ? 48.614 -3.262 -71.154 1.00 94.62 189 VAL A C 1
ATOM 1433 O O . VAL A 1 189 ? 48.439 -3.326 -69.939 1.00 94.62 189 VAL A O 1
ATOM 1436 N N . GLU A 1 190 ? 48.065 -2.294 -71.887 1.00 92.69 190 GLU A N 1
ATOM 1437 C CA . GLU A 1 190 ? 47.194 -1.260 -71.326 1.00 92.69 190 GLU A CA 1
ATOM 1438 C C . GLU A 1 190 ? 45.900 -1.844 -70.749 1.00 92.69 190 GLU A C 1
ATOM 1440 O O . GLU A 1 190 ? 45.483 -1.433 -69.663 1.00 92.69 190 GLU A O 1
ATOM 1445 N N . ALA A 1 191 ? 45.291 -2.826 -71.424 1.00 92.44 191 ALA A N 1
ATOM 1446 C CA . ALA A 1 191 ? 44.112 -3.528 -70.923 1.00 92.44 191 ALA A CA 1
ATOM 1447 C C . ALA A 1 191 ? 44.421 -4.344 -69.656 1.00 92.44 191 ALA A C 1
ATOM 1449 O O . ALA A 1 191 ? 43.689 -4.243 -68.671 1.00 92.44 191 ALA A O 1
ATOM 1450 N N . GLU A 1 192 ? 45.530 -5.090 -69.641 1.00 93.94 192 GLU A N 1
ATOM 1451 C CA . GLU A 1 192 ? 45.981 -5.851 -68.467 1.00 93.94 192 GLU A CA 1
ATOM 1452 C C . GLU A 1 192 ? 46.293 -4.913 -67.279 1.00 93.94 192 GLU A C 1
ATOM 1454 O O . GLU A 1 192 ? 45.863 -5.170 -66.152 1.00 93.94 192 GLU A O 1
ATOM 1459 N N . ALA A 1 193 ? 46.953 -3.775 -67.521 1.00 92.75 193 ALA A N 1
ATOM 1460 C CA . ALA A 1 193 ? 47.234 -2.769 -66.494 1.00 92.75 193 ALA A CA 1
ATOM 1461 C C . ALA A 1 193 ? 45.960 -2.070 -65.981 1.00 92.75 193 ALA A C 1
ATOM 1463 O O . ALA A 1 193 ? 45.842 -1.780 -64.788 1.00 92.75 193 ALA A O 1
ATOM 1464 N N . ALA A 1 194 ? 44.987 -1.792 -66.855 1.00 93.50 194 ALA A N 1
ATOM 1465 C CA . ALA A 1 194 ? 43.695 -1.238 -66.455 1.00 93.50 194 ALA A CA 1
ATOM 1466 C C . ALA A 1 194 ? 42.905 -2.223 -65.581 1.00 93.50 194 ALA A C 1
ATOM 1468 O O . ALA A 1 194 ? 42.337 -1.818 -64.564 1.00 93.50 194 ALA A O 1
ATOM 1469 N N . GLU A 1 195 ? 42.928 -3.513 -65.921 1.00 94.75 195 GLU A N 1
ATOM 1470 C CA . GLU A 1 195 ? 42.291 -4.553 -65.120 1.00 94.75 195 GLU A CA 1
ATOM 1471 C C . GLU A 1 195 ? 42.958 -4.684 -63.742 1.00 94.75 195 GLU A C 1
ATOM 1473 O O . GLU A 1 195 ? 42.262 -4.715 -62.725 1.00 94.75 195 GLU A O 1
ATOM 1478 N N . GLN A 1 196 ? 44.291 -4.670 -63.674 1.00 94.19 196 GLN A N 1
ATOM 1479 C CA . GLN A 1 196 ? 45.023 -4.679 -62.403 1.00 94.19 196 GLN A CA 1
ATOM 1480 C C . GLN A 1 196 ? 44.659 -3.480 -61.523 1.00 94.19 196 GLN A C 1
ATOM 1482 O O . GLN A 1 196 ? 44.268 -3.678 -60.372 1.00 94.19 196 GLN A O 1
ATOM 1487 N N . ARG A 1 197 ? 44.669 -2.260 -62.076 1.00 94.38 197 ARG A N 1
ATOM 1488 C CA . ARG A 1 197 ? 44.247 -1.055 -61.343 1.00 94.38 197 ARG A CA 1
ATOM 1489 C C . ARG A 1 197 ? 42.807 -1.163 -60.847 1.00 94.38 197 ARG A C 1
ATOM 1491 O O . ARG A 1 197 ? 42.536 -0.815 -59.704 1.00 94.38 197 ARG A O 1
ATOM 1498 N N . SER A 1 198 ? 41.889 -1.688 -61.661 1.00 94.25 198 SER A N 1
ATOM 1499 C CA . SER A 1 198 ? 40.493 -1.873 -61.241 1.00 94.25 198 SER A CA 1
ATOM 1500 C C . SER A 1 198 ? 40.359 -2.859 -60.073 1.00 94.25 198 SER A C 1
ATOM 1502 O O . SER A 1 198 ? 39.592 -2.618 -59.143 1.00 94.25 198 SER A O 1
ATOM 1504 N N . ARG A 1 199 ? 41.157 -3.936 -60.067 1.00 95.69 199 ARG A N 1
ATOM 1505 C CA . ARG A 1 199 ? 41.179 -4.927 -58.983 1.00 95.69 199 ARG A CA 1
ATOM 1506 C C . ARG A 1 199 ? 41.795 -4.361 -57.705 1.00 95.69 199 ARG A C 1
ATOM 1508 O O . ARG A 1 199 ? 41.317 -4.678 -56.621 1.00 95.69 199 ARG A O 1
ATOM 1515 N N . GLU A 1 200 ? 42.846 -3.554 -57.811 1.00 94.56 200 GLU A N 1
ATOM 1516 C CA . GLU A 1 200 ? 43.467 -2.894 -56.657 1.00 94.56 200 GLU A CA 1
ATOM 1517 C C . GLU A 1 200 ? 42.545 -1.846 -56.037 1.00 94.56 200 GLU A C 1
ATOM 1519 O O . GLU A 1 200 ? 42.348 -1.861 -54.823 1.00 94.56 200 GLU A O 1
ATOM 1524 N N . LEU A 1 201 ? 41.901 -1.014 -56.860 1.00 94.38 201 LEU A N 1
ATOM 1525 C CA . LEU A 1 201 ? 40.900 -0.059 -56.388 1.00 94.38 201 LEU A CA 1
ATOM 1526 C C . LEU A 1 201 ? 39.730 -0.775 -55.707 1.00 94.38 201 LEU A C 1
ATOM 1528 O O . LEU A 1 201 ? 39.368 -0.402 -54.597 1.00 94.38 201 LEU A O 1
ATOM 1532 N N . ALA A 1 202 ? 39.216 -1.863 -56.289 1.00 94.94 202 ALA A N 1
ATOM 1533 C CA . ALA A 1 202 ? 38.154 -2.652 -55.665 1.00 94.94 202 ALA A CA 1
ATOM 1534 C C . ALA A 1 202 ? 38.576 -3.249 -54.308 1.00 94.94 202 ALA A C 1
ATOM 1536 O O . ALA A 1 202 ? 37.776 -3.293 -53.375 1.00 94.94 202 ALA A O 1
ATOM 1537 N N . LYS A 1 203 ? 39.834 -3.691 -54.163 1.00 95.38 203 LYS A N 1
ATOM 1538 C CA . LYS A 1 203 ? 40.363 -4.173 -52.875 1.00 95.38 203 LYS A CA 1
ATOM 1539 C C . LYS A 1 203 ? 40.457 -3.049 -51.844 1.00 95.38 203 LYS A C 1
ATOM 1541 O O . LYS A 1 203 ? 40.050 -3.254 -50.705 1.00 95.38 203 LYS A O 1
ATOM 1546 N N . ILE A 1 204 ? 40.965 -1.880 -52.233 1.00 95.88 204 ILE A N 1
ATOM 1547 C CA . ILE A 1 204 ? 41.070 -0.710 -51.349 1.00 95.88 204 ILE A CA 1
ATOM 1548 C C . ILE A 1 204 ? 39.678 -0.248 -50.914 1.00 95.88 204 ILE A C 1
ATOM 1550 O O . ILE A 1 204 ? 39.458 -0.012 -49.730 1.00 95.88 204 ILE A O 1
ATOM 1554 N N . GLU A 1 205 ? 38.719 -0.182 -51.837 1.00 94.00 205 GLU A N 1
ATOM 1555 C CA . GLU A 1 205 ? 37.330 0.153 -51.521 1.00 94.00 205 GLU A CA 1
ATOM 1556 C C . GLU A 1 205 ? 36.716 -0.855 -50.547 1.00 94.00 205 GLU A C 1
ATOM 1558 O O . GLU A 1 205 ? 36.087 -0.453 -49.572 1.00 94.00 205 GLU A O 1
ATOM 1563 N N . GLN A 1 206 ? 36.943 -2.158 -50.742 1.00 95.12 206 GLN A N 1
ATOM 1564 C CA . GLN A 1 206 ? 36.470 -3.184 -49.809 1.00 95.12 206 GLN A CA 1
ATOM 1565 C C . GLN A 1 206 ? 37.102 -3.063 -48.420 1.00 95.12 206 GLN A C 1
ATOM 1567 O O . GLN A 1 206 ? 36.401 -3.237 -47.424 1.00 95.12 206 GLN A O 1
ATOM 1572 N N . LEU A 1 207 ? 38.403 -2.774 -48.332 1.00 95.81 207 LEU A N 1
ATOM 1573 C CA . LEU A 1 207 ? 39.074 -2.549 -47.050 1.00 95.81 207 LEU A CA 1
ATOM 1574 C C . LEU A 1 207 ? 38.530 -1.293 -46.360 1.00 95.81 207 LEU A C 1
ATOM 1576 O O . LEU A 1 207 ? 38.154 -1.363 -45.195 1.00 95.81 207 LEU A O 1
ATOM 1580 N N . ALA A 1 208 ? 38.360 -0.195 -47.097 1.00 95.19 208 ALA A N 1
ATOM 1581 C CA . ALA A 1 208 ? 37.783 1.037 -46.569 1.00 95.19 208 ALA A CA 1
ATOM 1582 C C . ALA A 1 208 ? 36.325 0.856 -46.112 1.00 95.19 208 ALA A C 1
ATOM 1584 O O . ALA A 1 208 ? 35.914 1.439 -45.110 1.00 95.19 208 ALA A O 1
ATOM 1585 N N . VAL A 1 209 ? 35.526 0.048 -46.820 1.00 96.31 209 VAL A N 1
ATOM 1586 C CA . VAL A 1 209 ? 34.164 -0.304 -46.387 1.00 96.31 209 VAL A CA 1
ATOM 1587 C C . VAL A 1 209 ? 34.208 -1.128 -45.104 1.00 96.31 209 VAL A C 1
ATOM 1589 O O . VAL A 1 209 ? 33.497 -0.784 -44.166 1.00 96.31 209 VAL A O 1
ATOM 1592 N N . LYS A 1 210 ? 35.073 -2.143 -45.011 1.00 96.19 210 LYS A N 1
ATOM 1593 C CA . LYS A 1 210 ? 35.216 -2.958 -43.793 1.00 96.19 210 LYS A CA 1
ATOM 1594 C C . LYS A 1 210 ? 35.650 -2.136 -42.580 1.00 96.19 210 LYS A C 1
ATOM 1596 O O . LYS A 1 210 ? 35.072 -2.302 -41.513 1.00 96.19 210 LYS A O 1
ATOM 1601 N N . GLU A 1 211 ? 36.616 -1.235 -42.742 1.00 95.06 211 GLU A N 1
ATOM 1602 C CA . GLU A 1 211 ? 37.060 -0.333 -41.669 1.00 95.06 211 GLU A CA 1
ATOM 1603 C C . GLU A 1 211 ? 35.954 0.639 -41.241 1.00 95.06 211 GLU A C 1
ATOM 1605 O O . GLU A 1 211 ? 35.779 0.918 -40.055 1.00 95.06 211 GLU A O 1
ATOM 1610 N N . ARG A 1 212 ? 35.162 1.143 -42.195 1.00 94.50 212 ARG A N 1
ATOM 1611 C CA . ARG A 1 212 ? 33.990 1.972 -41.879 1.00 94.50 212 ARG A CA 1
ATOM 1612 C C . ARG A 1 212 ? 32.924 1.170 -41.142 1.00 94.50 212 ARG A C 1
ATOM 1614 O O . ARG A 1 212 ? 32.357 1.677 -40.180 1.00 94.50 212 ARG A O 1
ATOM 1621 N N . GLU A 1 213 ? 32.653 -0.060 -41.566 1.00 95.50 213 GLU A N 1
ATOM 1622 C CA . GLU A 1 213 ? 31.696 -0.946 -40.901 1.00 95.50 213 GLU A CA 1
ATOM 1623 C C . GLU A 1 213 ? 32.136 -1.279 -39.471 1.00 95.50 213 GLU A C 1
ATOM 1625 O O . GLU A 1 213 ? 31.310 -1.196 -38.560 1.00 95.50 213 GLU A O 1
ATOM 1630 N N . SER A 1 214 ? 33.423 -1.568 -39.241 1.00 94.56 214 SER A N 1
ATOM 1631 C CA . SER A 1 214 ? 33.945 -1.801 -37.889 1.00 94.56 214 SER A CA 1
ATOM 1632 C C . SER A 1 214 ? 33.888 -0.538 -37.031 1.00 94.56 214 SER A C 1
ATOM 1634 O O . SER A 1 214 ? 33.383 -0.593 -35.915 1.00 94.56 214 SER A O 1
ATOM 1636 N N . ALA A 1 215 ? 34.286 0.624 -37.560 1.00 95.25 215 ALA A N 1
ATOM 1637 C CA . ALA A 1 215 ? 34.212 1.888 -36.825 1.00 95.25 215 ALA A CA 1
ATOM 1638 C C . ALA A 1 215 ? 32.766 2.266 -36.451 1.00 95.25 215 ALA A C 1
ATOM 1640 O O . ALA A 1 215 ? 32.513 2.771 -35.357 1.00 95.25 215 ALA A O 1
ATOM 1641 N N . VAL A 1 216 ? 31.797 1.998 -37.335 1.00 96.50 216 VAL A N 1
ATOM 1642 C CA . VAL A 1 216 ? 30.368 2.195 -37.043 1.00 96.50 216 VAL A CA 1
ATOM 1643 C C . VAL A 1 216 ? 29.882 1.205 -35.984 1.00 96.50 216 VAL A C 1
ATOM 1645 O O . VAL A 1 216 ? 29.107 1.595 -35.107 1.00 96.50 216 VAL A O 1
ATOM 1648 N N . ALA A 1 217 ? 30.329 -0.053 -36.028 1.00 94.94 217 ALA A N 1
ATOM 1649 C CA . ALA A 1 217 ? 29.995 -1.049 -35.013 1.00 94.94 217 ALA A CA 1
ATOM 1650 C C . ALA A 1 217 ? 30.548 -0.662 -33.631 1.00 94.94 217 ALA A C 1
ATOM 1652 O O . ALA A 1 217 ? 29.800 -0.695 -32.652 1.00 94.94 217 ALA A O 1
ATOM 1653 N N . ASP A 1 218 ? 31.800 -0.210 -33.562 1.00 94.19 218 ASP A N 1
ATOM 1654 C CA . ASP A 1 218 ? 32.445 0.235 -32.324 1.00 94.19 218 ASP A CA 1
ATOM 1655 C C . ASP A 1 218 ? 31.774 1.494 -31.762 1.00 94.19 218 ASP A C 1
ATOM 1657 O O . ASP A 1 218 ? 31.452 1.559 -30.574 1.00 94.19 218 ASP A O 1
ATOM 1661 N N . ALA A 1 219 ? 31.465 2.474 -32.620 1.00 94.62 219 ALA A N 1
ATOM 1662 C CA . ALA A 1 219 ? 30.737 3.677 -32.220 1.00 94.62 219 ALA A CA 1
ATOM 1663 C C . ALA A 1 219 ? 29.332 3.346 -31.697 1.00 94.62 219 ALA A C 1
ATOM 1665 O O . ALA A 1 219 ? 28.880 3.921 -30.703 1.00 94.62 219 ALA A O 1
ATOM 1666 N N . ARG A 1 220 ? 28.641 2.391 -32.332 1.00 95.81 220 ARG A N 1
ATOM 1667 C CA . ARG A 1 220 ? 27.338 1.914 -31.867 1.00 95.81 220 ARG A CA 1
ATOM 1668 C C . ARG A 1 220 ? 27.451 1.200 -30.522 1.00 95.81 220 ARG A C 1
ATOM 1670 O O . ARG A 1 220 ? 26.645 1.476 -29.640 1.00 95.81 220 ARG A O 1
ATOM 1677 N N . ALA A 1 221 ? 28.443 0.331 -30.341 1.00 94.81 221 ALA A N 1
ATOM 1678 C CA . ALA A 1 221 ? 28.673 -0.357 -29.074 1.00 94.81 221 ALA A CA 1
ATOM 1679 C C . ALA A 1 221 ? 28.984 0.633 -27.938 1.00 94.81 221 ALA A C 1
ATOM 1681 O O . ALA A 1 221 ? 28.422 0.514 -26.849 1.00 94.81 221 ALA A O 1
ATOM 1682 N N . ALA A 1 222 ? 29.804 1.654 -28.205 1.00 93.56 222 ALA A N 1
ATOM 1683 C CA . ALA A 1 222 ? 30.100 2.720 -27.251 1.00 93.56 222 ALA A CA 1
ATOM 1684 C C . ALA A 1 222 ? 28.849 3.543 -26.893 1.00 93.56 222 ALA A C 1
ATOM 1686 O O . ALA A 1 222 ? 28.597 3.810 -25.717 1.00 93.56 222 ALA A O 1
ATOM 1687 N N . ALA A 1 223 ? 28.025 3.894 -27.886 1.00 93.50 223 ALA A N 1
ATOM 1688 C CA . ALA A 1 223 ? 26.768 4.602 -27.656 1.00 93.50 223 ALA A CA 1
ATOM 1689 C C . ALA A 1 223 ? 25.771 3.760 -26.841 1.00 93.50 223 ALA A C 1
ATOM 1691 O O . ALA A 1 223 ? 25.125 4.277 -25.930 1.00 93.50 223 ALA A O 1
ATOM 1692 N N . GLU A 1 224 ? 25.666 2.458 -27.122 1.00 96.12 224 GLU A N 1
ATOM 1693 C CA . GLU A 1 224 ? 24.823 1.535 -26.357 1.00 96.12 224 GLU A CA 1
ATOM 1694 C C . GLU A 1 224 ? 25.329 1.360 -24.915 1.00 96.12 224 GLU A C 1
ATOM 1696 O O . GLU A 1 224 ? 24.518 1.319 -23.989 1.00 96.12 224 GLU A O 1
ATOM 1701 N N . ALA A 1 225 ? 26.646 1.314 -24.693 1.00 94.44 225 ALA A N 1
ATOM 1702 C CA . ALA A 1 225 ? 27.229 1.268 -23.353 1.00 94.44 225 ALA A CA 1
ATOM 1703 C C . ALA A 1 225 ? 26.922 2.547 -22.551 1.00 94.44 225 ALA A C 1
ATOM 1705 O O . ALA A 1 225 ? 26.417 2.455 -21.433 1.00 94.44 225 ALA A O 1
ATOM 1706 N N . ALA A 1 226 ? 27.112 3.729 -23.147 1.00 94.38 226 ALA A N 1
ATOM 1707 C CA . ALA A 1 226 ? 26.784 5.010 -22.514 1.00 94.38 226 ALA A CA 1
ATOM 1708 C C . ALA A 1 226 ? 25.273 5.160 -22.233 1.00 94.38 226 ALA A C 1
ATOM 1710 O O . ALA A 1 226 ? 24.860 5.685 -21.194 1.00 94.38 226 ALA A O 1
ATOM 1711 N N . ALA A 1 227 ? 24.421 4.656 -23.131 1.00 94.50 227 ALA A N 1
ATOM 1712 C CA . ALA A 1 227 ? 22.976 4.616 -22.916 1.00 94.50 227 ALA A CA 1
ATOM 1713 C C . ALA A 1 227 ? 22.596 3.696 -21.741 1.00 94.50 227 ALA A C 1
ATOM 1715 O O . ALA A 1 227 ? 21.711 4.031 -20.956 1.00 94.50 227 ALA A O 1
ATOM 1716 N N . ARG A 1 228 ? 23.280 2.556 -21.576 1.00 95.69 228 ARG A N 1
ATOM 1717 C CA . ARG A 1 228 ? 23.057 1.650 -20.436 1.00 95.69 228 ARG A CA 1
ATOM 1718 C C . ARG A 1 228 ? 23.522 2.260 -19.121 1.00 95.69 228 ARG A C 1
ATOM 1720 O O . ARG A 1 228 ? 22.815 2.136 -18.127 1.00 95.69 228 ARG A O 1
ATOM 1727 N N . GLU A 1 229 ? 24.668 2.929 -19.117 1.00 96.06 229 GLU A N 1
ATOM 1728 C CA . GLU A 1 229 ? 25.196 3.592 -17.924 1.00 96.06 229 GLU A CA 1
ATOM 1729 C C . GLU A 1 229 ? 24.295 4.751 -17.475 1.00 96.06 229 GLU A C 1
ATOM 1731 O O . GLU A 1 229 ? 23.931 4.830 -16.303 1.00 96.06 229 GLU A O 1
ATOM 1736 N N . SER A 1 230 ? 23.841 5.596 -18.409 1.00 94.75 230 SER A N 1
ATOM 1737 C CA . SER A 1 230 ? 22.889 6.672 -18.094 1.00 94.75 230 SER A CA 1
ATOM 1738 C C . SER A 1 230 ? 21.540 6.138 -17.602 1.00 94.75 230 SER A C 1
ATOM 1740 O O . SER A 1 230 ? 21.000 6.661 -16.626 1.00 94.75 230 SER A O 1
ATOM 1742 N N . LEU A 1 231 ? 21.020 5.060 -18.203 1.00 96.38 231 LEU A N 1
ATOM 1743 C CA . LEU A 1 231 ? 19.803 4.403 -17.723 1.00 96.38 231 LEU A CA 1
ATOM 1744 C C . LEU A 1 231 ? 19.990 3.828 -16.311 1.00 96.38 231 LEU A C 1
ATOM 1746 O O . LEU A 1 231 ? 19.112 3.996 -15.470 1.00 96.38 231 LEU A O 1
ATOM 1750 N N . ALA A 1 232 ? 21.123 3.181 -16.030 1.00 95.06 232 ALA A N 1
ATOM 1751 C CA . ALA A 1 232 ? 21.427 2.651 -14.702 1.00 95.06 232 ALA A CA 1
ATOM 1752 C C . ALA A 1 232 ? 21.524 3.772 -13.653 1.00 95.06 232 ALA A C 1
ATOM 1754 O O . ALA A 1 232 ? 20.968 3.642 -12.564 1.00 95.06 232 ALA A O 1
ATOM 1755 N N . ALA A 1 233 ? 22.153 4.900 -13.994 1.00 95.31 233 ALA A N 1
ATOM 1756 C CA . ALA A 1 233 ? 22.233 6.064 -13.116 1.00 95.31 233 ALA A CA 1
ATOM 1757 C C . ALA A 1 233 ? 20.852 6.684 -12.827 1.00 95.31 233 ALA A C 1
ATOM 1759 O O . ALA A 1 233 ? 20.561 7.031 -11.681 1.00 95.31 233 ALA A O 1
ATOM 1760 N N . GLU A 1 234 ? 19.980 6.789 -13.835 1.00 96.12 234 GLU A N 1
ATOM 1761 C CA . GLU A 1 234 ? 18.600 7.260 -13.656 1.00 96.12 234 GLU A CA 1
ATOM 1762 C C . GLU A 1 234 ? 17.764 6.283 -12.820 1.00 96.12 234 GLU A C 1
ATOM 1764 O O . GLU A 1 234 ? 17.034 6.717 -11.930 1.00 96.12 234 GLU A O 1
ATOM 1769 N N . LEU A 1 235 ? 17.906 4.970 -13.033 1.00 96.94 235 LEU A N 1
ATOM 1770 C CA . LEU A 1 235 ? 17.232 3.958 -12.213 1.00 96.94 235 LEU A CA 1
ATOM 1771 C C . LEU A 1 235 ? 17.674 4.035 -10.748 1.00 96.94 235 LEU A C 1
ATOM 1773 O O . LEU A 1 235 ? 16.827 3.986 -9.858 1.00 96.94 235 LEU A O 1
ATOM 1777 N N . GLU A 1 236 ? 18.967 4.226 -10.488 1.00 95.75 236 GLU A N 1
ATOM 1778 C CA . GLU A 1 236 ? 19.485 4.442 -9.135 1.00 95.75 236 GLU A CA 1
ATOM 1779 C C . GLU A 1 236 ? 18.973 5.751 -8.519 1.00 95.75 236 GLU A C 1
ATOM 1781 O O . GLU A 1 236 ? 18.655 5.788 -7.329 1.00 95.75 236 GLU A O 1
ATOM 1786 N N . ARG A 1 237 ? 18.831 6.827 -9.307 1.00 97.19 237 ARG A N 1
ATOM 1787 C CA . ARG A 1 237 ? 18.223 8.074 -8.818 1.00 97.19 237 ARG A CA 1
ATOM 1788 C C . ARG A 1 237 ? 16.762 7.861 -8.429 1.00 97.19 237 ARG A C 1
ATOM 1790 O O . ARG A 1 237 ? 16.391 8.187 -7.306 1.00 97.19 237 ARG A O 1
ATOM 1797 N N . VAL A 1 238 ? 15.960 7.270 -9.315 1.00 97.12 238 VAL A N 1
ATOM 1798 C CA . VAL A 1 238 ? 14.536 6.989 -9.066 1.00 97.12 238 VAL A CA 1
ATOM 1799 C C . VAL A 1 238 ? 14.368 6.050 -7.876 1.00 97.12 238 VAL A C 1
ATOM 1801 O O . VAL A 1 238 ? 13.477 6.251 -7.053 1.00 97.12 238 VAL A O 1
ATOM 1804 N N . ARG A 1 239 ? 15.248 5.054 -7.735 1.00 96.81 239 ARG A N 1
ATOM 1805 C CA . ARG A 1 239 ? 15.254 4.157 -6.581 1.00 96.81 239 ARG A CA 1
ATOM 1806 C C . ARG A 1 239 ? 15.494 4.921 -5.280 1.00 96.81 239 ARG A C 1
ATOM 1808 O O . ARG A 1 239 ? 14.715 4.755 -4.346 1.00 96.81 239 ARG A O 1
ATOM 1815 N N . ARG A 1 240 ? 16.515 5.784 -5.221 1.00 96.00 240 ARG A N 1
ATOM 1816 C CA . ARG A 1 240 ? 16.801 6.607 -4.030 1.00 96.00 240 ARG A CA 1
ATOM 1817 C C . ARG A 1 240 ? 15.671 7.580 -3.715 1.00 96.00 240 ARG A C 1
ATOM 1819 O O . ARG A 1 240 ? 15.325 7.745 -2.550 1.00 96.00 240 ARG A O 1
ATOM 1826 N N . GLU A 1 241 ? 15.080 8.200 -4.734 1.00 96.31 241 GLU A N 1
ATOM 1827 C CA . GLU A 1 241 ? 13.905 9.063 -4.571 1.00 96.31 241 GLU A CA 1
ATOM 1828 C C . GLU A 1 241 ? 12.714 8.272 -4.005 1.00 96.31 241 GLU A C 1
ATOM 1830 O O . GLU A 1 241 ? 12.072 8.729 -3.060 1.00 96.31 241 GLU A O 1
ATOM 1835 N N . GLY A 1 242 ? 12.462 7.062 -4.513 1.00 94.88 242 GLY A N 1
ATOM 1836 C CA . GLY A 1 242 ? 11.415 6.169 -4.015 1.00 94.88 242 GLY A CA 1
ATOM 1837 C C . GLY A 1 242 ? 11.652 5.704 -2.575 1.00 94.88 242 GLY A C 1
ATOM 1838 O O . GLY A 1 242 ? 10.743 5.772 -1.750 1.00 94.88 242 GLY A O 1
ATOM 1839 N N . GLU A 1 243 ? 12.875 5.289 -2.236 1.00 96.06 243 GLU A N 1
ATOM 1840 C CA . GLU A 1 243 ? 13.258 4.901 -0.870 1.00 96.06 243 GLU A CA 1
ATOM 1841 C C . GLU A 1 243 ? 13.135 6.085 0.106 1.00 96.06 243 GLU A C 1
ATOM 1843 O O . GLU A 1 243 ? 12.614 5.922 1.212 1.00 96.06 243 GLU A O 1
ATOM 1848 N N . ALA A 1 244 ? 13.521 7.295 -0.311 1.00 94.94 244 ALA A N 1
ATOM 1849 C CA . ALA A 1 244 ? 13.362 8.508 0.489 1.00 94.94 244 ALA A CA 1
ATOM 1850 C C . ALA A 1 244 ? 11.884 8.882 0.706 1.00 94.94 244 ALA A C 1
ATOM 1852 O O . ALA A 1 244 ? 11.504 9.260 1.816 1.00 94.94 244 ALA A O 1
ATOM 1853 N N . GLN A 1 245 ? 11.036 8.745 -0.320 1.00 94.69 245 GLN A N 1
ATOM 1854 C CA . GLN A 1 245 ? 9.591 8.974 -0.201 1.00 94.69 245 GLN A CA 1
ATOM 1855 C C . GLN A 1 245 ? 8.932 7.960 0.738 1.00 94.69 245 GLN A C 1
ATOM 1857 O O . GLN A 1 245 ? 8.156 8.350 1.609 1.00 94.69 245 GLN A O 1
ATOM 1862 N N . LEU A 1 246 ? 9.282 6.676 0.617 1.00 95.31 246 LEU A N 1
ATOM 1863 C CA . LEU A 1 246 ? 8.790 5.629 1.515 1.00 95.31 246 LEU A CA 1
ATOM 1864 C C . LEU A 1 246 ? 9.227 5.884 2.962 1.00 95.31 246 LEU A C 1
ATOM 1866 O O . LEU A 1 246 ? 8.401 5.808 3.869 1.00 95.31 246 LEU A O 1
ATOM 1870 N N . ALA A 1 247 ? 10.491 6.250 3.191 1.00 95.56 247 ALA A N 1
ATOM 1871 C CA . ALA A 1 247 ? 10.983 6.592 4.524 1.00 95.56 247 ALA A CA 1
ATOM 1872 C C . ALA A 1 247 ? 10.249 7.808 5.117 1.00 95.56 247 ALA A C 1
ATOM 1874 O O . ALA A 1 247 ? 9.888 7.803 6.298 1.00 95.56 247 ALA A O 1
ATOM 1875 N N . ALA A 1 248 ? 9.979 8.831 4.299 1.00 95.00 248 ALA A N 1
ATOM 1876 C CA . ALA A 1 248 ? 9.222 10.005 4.718 1.00 95.00 248 ALA A CA 1
ATOM 1877 C C . ALA A 1 248 ? 7.777 9.645 5.099 1.00 95.00 248 ALA A C 1
ATOM 1879 O O . ALA A 1 248 ? 7.313 10.061 6.163 1.00 95.00 248 ALA A O 1
ATOM 1880 N N . GLU A 1 249 ? 7.091 8.831 4.295 1.00 94.88 249 GLU A N 1
ATOM 1881 C CA . GLU A 1 249 ? 5.706 8.435 4.562 1.00 94.88 249 GLU A CA 1
ATOM 1882 C C . GLU A 1 249 ? 5.601 7.517 5.790 1.00 94.88 249 GLU A C 1
ATOM 1884 O O . GLU A 1 249 ? 4.769 7.753 6.664 1.00 94.88 249 GLU A O 1
ATOM 1889 N N . VAL A 1 250 ? 6.516 6.552 5.946 1.00 96.69 250 VAL A N 1
ATOM 1890 C CA . VAL A 1 250 ? 6.599 5.715 7.158 1.00 96.69 250 VAL A CA 1
ATOM 1891 C C . VAL A 1 250 ? 6.838 6.575 8.401 1.00 96.69 250 VAL A C 1
ATOM 1893 O O . VAL A 1 250 ? 6.217 6.346 9.439 1.00 96.69 250 VAL A O 1
ATOM 1896 N N . SER A 1 251 ? 7.689 7.603 8.311 1.00 95.00 251 SER A N 1
ATOM 1897 C CA . SER A 1 251 ? 7.917 8.524 9.430 1.00 95.00 251 SER A CA 1
ATOM 1898 C C . SER A 1 251 ? 6.675 9.353 9.779 1.00 95.00 251 SER A C 1
ATOM 1900 O O . SER A 1 251 ? 6.442 9.632 10.957 1.00 95.00 251 SER A O 1
ATOM 1902 N N . ARG A 1 252 ? 5.858 9.723 8.781 1.00 96.81 252 ARG A N 1
ATOM 1903 C CA . ARG A 1 252 ? 4.591 10.437 8.985 1.00 96.81 252 ARG A CA 1
ATOM 1904 C C . ARG A 1 252 ? 3.572 9.536 9.674 1.00 96.81 252 ARG A C 1
ATOM 1906 O O . ARG A 1 252 ? 3.071 9.916 10.727 1.00 96.81 252 ARG A O 1
ATOM 1913 N N . ILE A 1 253 ? 3.360 8.329 9.150 1.00 96.19 253 ILE A N 1
ATOM 1914 C CA . ILE A 1 253 ? 2.441 7.339 9.729 1.00 96.19 253 ILE A CA 1
ATOM 1915 C C . ILE A 1 253 ? 2.842 7.017 11.169 1.00 96.19 253 ILE A C 1
ATOM 1917 O O . ILE A 1 253 ? 1.994 6.957 12.053 1.00 96.19 253 ILE A O 1
ATOM 1921 N N . ARG A 1 254 ? 4.144 6.860 11.441 1.00 96.06 254 ARG A N 1
ATOM 1922 C CA . ARG A 1 254 ? 4.632 6.620 12.801 1.00 96.06 254 ARG A CA 1
ATOM 1923 C C . ARG A 1 254 ? 4.313 7.780 13.746 1.00 96.06 254 ARG A C 1
ATOM 1925 O O . ARG A 1 254 ? 3.867 7.532 14.859 1.00 96.06 254 ARG A O 1
ATOM 1932 N N . LYS A 1 255 ? 4.502 9.030 13.314 1.00 96.12 255 LYS A N 1
ATOM 1933 C CA . LYS A 1 255 ? 4.145 10.209 14.121 1.00 96.12 255 LYS A CA 1
ATOM 1934 C C . LYS A 1 255 ? 2.640 10.297 14.371 1.00 96.12 255 LYS A C 1
ATOM 1936 O O . LYS A 1 255 ? 2.238 10.599 15.488 1.00 96.12 255 LYS A O 1
ATOM 1941 N N . GLU A 1 256 ? 1.817 10.009 13.367 1.00 95.06 256 GLU A N 1
ATOM 1942 C CA . GLU A 1 256 ? 0.356 9.958 13.512 1.00 95.06 256 GLU A CA 1
ATOM 1943 C C . GLU A 1 256 ? -0.078 8.832 14.470 1.00 95.06 256 GLU A C 1
ATOM 1945 O O . GLU A 1 256 ? -0.954 9.029 15.314 1.00 95.06 256 GLU A O 1
ATOM 1950 N N . ALA A 1 257 ? 0.581 7.671 14.417 1.00 92.50 257 ALA A N 1
ATOM 1951 C CA . ALA A 1 257 ? 0.363 6.568 15.353 1.00 92.50 257 ALA A CA 1
ATOM 1952 C C . ALA A 1 257 ? 0.767 6.939 16.794 1.00 92.50 257 ALA A C 1
ATOM 1954 O O . ALA A 1 257 ? 0.031 6.672 17.740 1.00 92.50 257 ALA A O 1
ATOM 1955 N N . GLU A 1 258 ? 1.908 7.609 16.976 1.00 94.75 258 GLU A N 1
ATOM 1956 C CA . GLU A 1 258 ? 2.348 8.101 18.287 1.00 94.75 258 GLU A CA 1
ATOM 1957 C C . GLU A 1 258 ? 1.376 9.160 18.842 1.00 94.75 258 GLU A C 1
ATOM 1959 O O . GLU A 1 258 ? 1.029 9.119 20.022 1.00 94.75 258 GLU A O 1
ATOM 1964 N N . GLN A 1 259 ? 0.864 10.062 17.997 1.00 94.12 259 GLN A N 1
ATOM 1965 C CA . GLN A 1 259 ? -0.141 11.060 18.388 1.00 94.12 259 GLN A CA 1
ATOM 1966 C C . GLN A 1 259 ? -1.479 10.428 18.776 1.00 94.12 259 GLN A C 1
ATOM 1968 O O . GLN A 1 259 ? -2.058 10.794 19.796 1.00 94.12 259 GLN A O 1
ATOM 1973 N N . THR A 1 260 ? -1.967 9.463 17.997 1.00 93.25 260 THR A N 1
ATOM 1974 C CA . THR A 1 260 ? -3.216 8.753 18.315 1.00 93.25 260 THR A CA 1
ATOM 1975 C C . THR A 1 260 ? -3.085 7.930 19.594 1.00 93.25 260 THR A C 1
ATOM 1977 O O . THR A 1 260 ? -4.009 7.916 20.406 1.00 93.25 260 THR A O 1
ATOM 1980 N N . GLN A 1 261 ? -1.922 7.321 19.845 1.00 92.94 261 GLN A N 1
ATOM 1981 C CA . GLN A 1 261 ? -1.646 6.639 21.108 1.00 92.94 261 GLN A CA 1
ATOM 1982 C C . GLN A 1 261 ? -1.610 7.614 22.295 1.00 92.94 261 GLN A C 1
ATOM 1984 O O . GLN A 1 261 ? -2.168 7.311 23.351 1.00 92.94 261 GLN A O 1
ATOM 1989 N N . GLN A 1 262 ? -1.001 8.793 22.130 1.00 93.62 262 GLN A N 1
ATOM 1990 C CA . GLN A 1 262 ? -1.010 9.842 23.155 1.00 93.62 262 GLN A CA 1
ATOM 1991 C C . GLN A 1 262 ? -2.440 10.307 23.451 1.00 93.62 262 GLN A C 1
ATOM 1993 O O . GLN A 1 262 ? -2.848 10.288 24.611 1.00 93.62 262 GLN A O 1
ATOM 1998 N N . GLN A 1 263 ? -3.233 10.610 22.422 1.00 93.25 263 GLN A N 1
ATOM 1999 C CA . GLN A 1 263 ? -4.640 10.994 22.575 1.00 93.25 263 GLN A CA 1
ATOM 2000 C C . GLN A 1 263 ? -5.465 9.907 23.274 1.00 93.25 263 GLN A C 1
ATOM 2002 O O . GLN A 1 263 ? -6.228 10.214 24.185 1.00 93.25 263 GLN A O 1
ATOM 2007 N N . ALA A 1 264 ? -5.281 8.635 22.910 1.00 92.56 264 ALA A N 1
ATOM 2008 C CA . ALA A 1 264 ? -5.956 7.522 23.573 1.00 92.56 264 ALA A CA 1
ATOM 2009 C C . ALA A 1 264 ? -5.566 7.410 25.057 1.00 92.56 264 ALA A C 1
ATOM 2011 O O . ALA A 1 264 ? -6.422 7.154 25.902 1.00 92.56 264 ALA A O 1
ATOM 2012 N N . SER A 1 265 ? -4.292 7.643 25.393 1.00 92.56 265 SER A N 1
ATOM 2013 C CA . SER A 1 265 ? -3.828 7.629 26.785 1.00 92.56 265 SER A CA 1
ATOM 2014 C C . SER A 1 265 ? -4.369 8.805 27.608 1.00 92.56 265 SER A C 1
ATOM 2016 O O . SER A 1 265 ? -4.735 8.621 28.769 1.00 92.56 265 SER A O 1
ATOM 2018 N N . GLU A 1 266 ? -4.479 9.996 27.010 1.00 93.88 266 GLU A N 1
ATOM 2019 C CA . GLU A 1 266 ? -5.085 11.159 27.662 1.00 93.88 266 GLU A CA 1
ATOM 2020 C C . GLU A 1 266 ? -6.586 10.954 27.872 1.00 93.88 266 GLU A C 1
ATOM 2022 O O . GLU A 1 266 ? -7.081 11.213 28.968 1.00 93.88 266 GLU A O 1
ATOM 2027 N N . LEU A 1 267 ? -7.296 10.417 26.875 1.00 93.00 267 LEU A N 1
ATOM 2028 C CA . LEU A 1 267 ? -8.710 10.062 27.004 1.00 93.00 267 LEU A CA 1
ATOM 2029 C C . LEU A 1 267 ? -8.924 9.028 28.113 1.00 93.00 267 LEU A C 1
ATOM 2031 O O . LEU A 1 267 ? -9.751 9.257 28.990 1.00 93.00 267 LEU A O 1
ATOM 2035 N N . ALA A 1 268 ? -8.124 7.959 28.152 1.00 92.44 268 ALA A N 1
ATOM 2036 C CA . ALA A 1 268 ? -8.207 6.951 29.208 1.00 92.44 268 ALA A CA 1
ATOM 2037 C C . ALA A 1 268 ? -7.950 7.545 30.604 1.00 92.44 268 ALA A C 1
ATOM 2039 O O . ALA A 1 268 ? -8.617 7.182 31.575 1.00 92.44 268 ALA A O 1
ATOM 2040 N N . ARG A 1 269 ? -7.012 8.495 30.721 1.00 94.88 269 ARG A N 1
ATOM 2041 C CA . ARG A 1 269 ? -6.762 9.207 31.979 1.00 94.88 269 ARG A CA 1
ATOM 2042 C C . ARG A 1 269 ? -7.956 10.074 32.383 1.00 94.88 269 ARG A C 1
ATOM 2044 O O . ARG A 1 269 ? -8.347 10.049 33.547 1.00 94.88 269 ARG A O 1
ATOM 2051 N N . VAL A 1 270 ? -8.535 10.825 31.448 1.00 95.31 270 VAL A N 1
ATOM 2052 C CA . VAL A 1 270 ? -9.710 11.671 31.711 1.00 95.31 270 VAL A CA 1
ATOM 2053 C C . VAL A 1 270 ? -10.918 10.819 32.104 1.00 95.31 270 VAL A C 1
ATOM 2055 O O . VAL A 1 270 ? -11.617 11.165 33.055 1.00 95.31 270 VAL A O 1
ATOM 2058 N N . GLU A 1 271 ? -11.139 9.688 31.433 1.00 91.88 271 GLU A N 1
ATOM 2059 C CA . GLU A 1 271 ? -12.199 8.734 31.773 1.00 91.88 271 GLU A CA 1
ATOM 2060 C C . GLU A 1 271 ? -11.999 8.131 33.168 1.00 91.88 271 GLU A C 1
ATOM 2062 O O . GLU A 1 271 ? -12.955 8.062 33.941 1.00 91.88 271 GLU A O 1
ATOM 2067 N N . ALA A 1 272 ? -10.766 7.768 33.538 1.00 92.44 272 ALA A N 1
ATOM 2068 C CA . ALA A 1 272 ? -10.455 7.280 34.881 1.00 92.44 272 ALA A CA 1
ATOM 2069 C C . ALA A 1 272 ? -10.693 8.356 35.956 1.00 92.44 272 ALA A C 1
ATOM 2071 O O . ALA A 1 272 ? -11.340 8.089 36.970 1.00 92.44 272 ALA A O 1
ATOM 2072 N N . GLU A 1 273 ? -10.239 9.592 35.722 1.00 93.81 273 GLU A N 1
ATOM 2073 C CA . GLU A 1 273 ? -10.485 10.716 36.633 1.00 93.81 273 GLU A CA 1
ATOM 2074 C C . GLU A 1 273 ? -11.989 11.028 36.761 1.00 93.81 273 GLU A C 1
ATOM 2076 O O . GLU A 1 273 ? -12.468 11.334 37.857 1.00 93.81 273 GLU A O 1
ATOM 2081 N N . ALA A 1 274 ? -12.757 10.927 35.672 1.00 92.75 274 ALA A N 1
ATOM 2082 C CA . ALA A 1 274 ? -14.209 11.093 35.689 1.00 92.75 274 ALA A CA 1
ATOM 2083 C C . ALA A 1 274 ? -14.908 9.957 36.454 1.00 92.75 274 ALA A C 1
ATOM 2085 O O . ALA A 1 274 ? -15.773 10.226 37.289 1.00 92.75 274 ALA A O 1
ATOM 2086 N N . ALA A 1 275 ? -14.502 8.703 36.237 1.00 92.50 275 ALA A N 1
ATOM 2087 C CA . ALA A 1 275 ? -15.033 7.544 36.951 1.00 92.50 275 ALA A CA 1
ATOM 2088 C C . ALA A 1 275 ? -14.770 7.637 38.462 1.00 92.50 275 ALA A C 1
ATOM 2090 O O . ALA A 1 275 ? -15.672 7.378 39.259 1.00 92.50 275 ALA A O 1
ATOM 2091 N N . GLU A 1 276 ? -13.581 8.088 38.873 1.00 94.62 276 GLU A N 1
ATOM 2092 C CA . GLU A 1 276 ? -13.289 8.350 40.284 1.00 94.62 276 GLU A CA 1
ATOM 2093 C C . GLU A 1 276 ? -14.174 9.453 40.871 1.00 94.62 276 GLU A C 1
ATOM 2095 O O . GLU A 1 276 ? -14.655 9.319 41.999 1.00 94.62 276 GLU A O 1
ATOM 2100 N N . ARG A 1 277 ? -14.406 10.548 40.134 1.00 94.31 277 ARG A N 1
ATOM 2101 C CA . ARG A 1 277 ? -15.309 11.621 40.586 1.00 94.31 277 ARG A CA 1
ATOM 2102 C C . ARG A 1 277 ? -16.726 11.095 40.775 1.00 94.31 277 ARG A C 1
ATOM 2104 O O . ARG A 1 277 ? -17.309 11.328 41.832 1.00 94.31 277 ARG A O 1
ATOM 2111 N N . HIS A 1 278 ? -17.238 10.330 39.814 1.00 93.38 278 HIS A N 1
ATOM 2112 C CA . HIS A 1 278 ? -18.557 9.712 39.922 1.00 93.38 278 HIS A CA 1
ATOM 2113 C C . HIS A 1 278 ? -18.638 8.720 41.084 1.00 93.38 278 HIS A C 1
ATOM 2115 O O . HIS A 1 278 ? -19.594 8.769 41.852 1.00 93.38 278 HIS A O 1
ATOM 2121 N N . ALA A 1 279 ? -17.625 7.875 41.288 1.00 93.69 279 ALA A N 1
ATOM 2122 C CA . ALA A 1 279 ? -17.587 6.954 42.422 1.00 93.69 279 ALA A CA 1
ATOM 2123 C C . ALA A 1 279 ? -17.602 7.698 43.770 1.00 93.69 279 ALA A C 1
ATOM 2125 O O . ALA A 1 279 ? -18.302 7.290 44.698 1.00 93.69 279 ALA A O 1
ATOM 2126 N N . ARG A 1 280 ? -16.883 8.824 43.877 1.00 95.00 280 ARG A N 1
ATOM 2127 C CA . ARG A 1 280 ? -16.894 9.677 45.079 1.00 95.00 280 ARG A CA 1
ATOM 2128 C C . ARG A 1 280 ? -18.252 10.342 45.303 1.00 95.00 280 ARG A C 1
ATOM 2130 O O . ARG A 1 280 ? -18.697 10.416 46.446 1.00 95.00 280 ARG A O 1
ATOM 2137 N N . GLU A 1 281 ? -18.912 10.814 44.247 1.00 93.50 281 GLU A N 1
ATOM 2138 C CA . GLU A 1 281 ? -20.266 11.371 44.347 1.00 93.50 281 GLU A CA 1
ATOM 2139 C C . GLU A 1 281 ? -21.285 10.312 44.765 1.00 93.50 281 GLU A C 1
ATOM 2141 O O . GLU A 1 281 ? -22.067 10.565 45.679 1.00 93.50 281 GLU A O 1
ATOM 2146 N N . ILE A 1 282 ? -21.231 9.112 44.178 1.00 94.31 282 ILE A N 1
ATOM 2147 C CA . ILE A 1 282 ? -22.094 7.989 44.564 1.00 94.31 282 ILE A CA 1
ATOM 2148 C C . ILE A 1 282 ? -21.873 7.641 46.037 1.00 94.31 282 ILE A C 1
ATOM 2150 O O . ILE A 1 282 ? -22.834 7.620 46.800 1.00 94.31 282 ILE A O 1
ATOM 2154 N N . ALA A 1 283 ? -20.621 7.470 46.473 1.00 93.31 283 ALA A N 1
ATOM 2155 C CA . ALA A 1 283 ? -20.309 7.170 47.870 1.00 93.31 283 ALA A CA 1
ATOM 2156 C C . ALA A 1 283 ? -20.808 8.266 48.829 1.00 93.31 283 ALA A C 1
ATOM 2158 O O . ALA A 1 283 ? -21.296 7.973 49.922 1.00 93.31 283 ALA A O 1
ATOM 2159 N N . ARG A 1 284 ? -20.730 9.539 48.420 1.00 95.75 284 ARG A N 1
ATOM 2160 C CA . ARG A 1 284 ? -21.284 10.656 49.192 1.00 95.75 284 ARG A CA 1
ATOM 2161 C C . ARG A 1 284 ? -22.808 10.570 49.290 1.00 95.75 284 ARG A C 1
ATOM 2163 O O . ARG A 1 284 ? -23.340 10.711 50.389 1.00 95.75 284 ARG A O 1
ATOM 2170 N N . VAL A 1 285 ? -23.499 10.334 48.176 1.00 95.38 285 VAL A N 1
ATOM 2171 C CA . VAL A 1 285 ? -24.966 10.209 48.140 1.00 95.38 285 VAL A CA 1
ATOM 2172 C C . VAL A 1 285 ? -25.428 9.007 48.963 1.00 95.38 285 VAL A C 1
ATOM 2174 O O . VAL A 1 285 ? -26.379 9.121 49.733 1.00 95.38 285 VAL A O 1
ATOM 2177 N N . GLU A 1 286 ? -24.735 7.873 48.874 1.00 91.94 286 GLU A N 1
ATOM 2178 C CA . GLU A 1 286 ? -25.023 6.685 49.680 1.00 91.94 286 GLU A CA 1
ATOM 2179 C C . GLU A 1 286 ? -24.815 6.940 51.175 1.00 91.94 286 GLU A C 1
ATOM 2181 O O . GLU A 1 286 ? -25.653 6.536 51.984 1.00 91.94 286 GLU A O 1
ATOM 2186 N N . ALA A 1 287 ? -23.753 7.655 51.558 1.00 93.00 287 ALA A N 1
ATOM 2187 C CA . ALA A 1 287 ? -23.514 8.036 52.947 1.00 93.00 287 ALA A CA 1
ATOM 2188 C C . ALA A 1 287 ? -24.586 9.007 53.474 1.00 93.00 287 ALA A C 1
ATOM 2190 O O . ALA A 1 287 ? -25.072 8.848 54.599 1.00 93.00 287 ALA A O 1
ATOM 2191 N N . GLU A 1 288 ? -24.992 9.993 52.668 1.00 94.44 288 GLU A N 1
ATOM 2192 C CA . GLU A 1 288 ? -26.086 10.910 53.002 1.00 94.44 288 GLU A CA 1
ATOM 2193 C C . GLU A 1 288 ? -27.421 10.152 53.142 1.00 94.44 288 GLU A C 1
ATOM 2195 O O . GLU A 1 288 ? -28.129 10.337 54.136 1.00 94.44 288 GLU A O 1
ATOM 2200 N N . ALA A 1 289 ? -27.723 9.222 52.232 1.00 93.75 289 ALA A N 1
ATOM 2201 C CA . ALA A 1 289 ? -28.912 8.373 52.296 1.00 93.75 289 ALA A CA 1
ATOM 2202 C C . ALA A 1 289 ? -28.893 7.424 53.508 1.00 93.75 289 ALA A C 1
ATOM 2204 O O . ALA A 1 289 ? -29.909 7.258 54.183 1.00 93.75 289 ALA A O 1
ATOM 2205 N N . ALA A 1 290 ? -27.746 6.822 53.837 1.00 93.19 290 ALA A N 1
ATOM 2206 C CA . ALA A 1 290 ? -27.592 5.978 55.021 1.00 93.19 290 ALA A CA 1
ATOM 2207 C C . ALA A 1 290 ? -27.822 6.777 56.311 1.00 93.19 290 ALA A C 1
ATOM 2209 O O . ALA A 1 290 ? -28.513 6.310 57.218 1.00 93.19 290 ALA A O 1
ATOM 2210 N N . LYS A 1 291 ? -27.313 8.013 56.370 1.00 94.69 291 LYS A N 1
ATOM 2211 C CA . LYS A 1 291 ? -27.552 8.925 57.493 1.00 94.69 291 LYS A CA 1
ATOM 2212 C C . LYS A 1 291 ? -29.033 9.282 57.629 1.00 94.69 291 LYS A C 1
ATOM 2214 O O . LYS A 1 291 ? -29.546 9.276 58.745 1.00 94.69 291 LYS A O 1
ATOM 2219 N N . GLN A 1 292 ? -29.724 9.557 56.522 1.00 93.94 292 GLN A N 1
ATOM 2220 C CA . GLN A 1 292 ? -31.167 9.820 56.531 1.00 93.94 292 GLN A CA 1
ATOM 2221 C C . GLN A 1 292 ? -31.959 8.605 57.029 1.00 93.94 292 GLN A C 1
ATOM 2223 O O . GLN A 1 292 ? -32.768 8.743 57.943 1.00 93.94 292 GLN A O 1
ATOM 2228 N N . ARG A 1 293 ? -31.660 7.403 56.522 1.00 93.31 293 ARG A N 1
ATOM 2229 C CA . ARG A 1 293 ? -32.301 6.158 56.981 1.00 93.31 293 ARG A CA 1
ATOM 2230 C C . ARG A 1 293 ? -32.069 5.909 58.471 1.00 93.31 293 ARG A C 1
ATOM 2232 O O . ARG A 1 293 ? -33.005 5.557 59.177 1.00 93.31 293 ARG A O 1
ATOM 2239 N N . ALA A 1 294 ? -30.854 6.137 58.972 1.00 93.50 294 ALA A N 1
ATOM 2240 C CA . ALA A 1 294 ? -30.557 6.006 60.399 1.00 93.50 294 ALA A CA 1
ATOM 2241 C C . ALA A 1 294 ? -31.360 7.004 61.252 1.00 93.50 294 ALA A C 1
ATOM 2243 O O . ALA A 1 294 ? -31.842 6.653 62.327 1.00 93.50 294 ALA A O 1
ATOM 2244 N N . GLN A 1 295 ? -31.548 8.236 60.768 1.00 94.44 295 GLN A N 1
ATOM 2245 C CA . GLN A 1 295 ? -32.378 9.236 61.445 1.00 94.44 295 GLN A CA 1
ATOM 2246 C C . GLN A 1 295 ? -33.866 8.865 61.438 1.00 94.44 295 GLN A C 1
ATOM 2248 O O . GLN A 1 295 ? -34.543 9.065 62.446 1.00 94.44 295 GLN A O 1
ATOM 2253 N N . GLU A 1 296 ? -34.384 8.327 60.334 1.00 93.56 296 GLU A N 1
ATOM 2254 C CA . GLU A 1 296 ? -35.767 7.846 60.259 1.00 93.56 296 GLU A CA 1
ATOM 2255 C C . GLU A 1 296 ? -36.001 6.645 61.173 1.00 93.56 296 GLU A C 1
ATOM 2257 O O . GLU A 1 296 ? -36.967 6.648 61.933 1.00 93.56 296 GLU A O 1
ATOM 2262 N N . LEU A 1 297 ? -35.090 5.669 61.178 1.00 93.31 297 LEU A N 1
ATOM 2263 C CA . LEU A 1 297 ? -35.159 4.524 62.086 1.00 93.31 297 LEU A CA 1
ATOM 2264 C C . LEU A 1 297 ? -35.131 4.971 63.550 1.00 93.31 297 LEU A C 1
ATOM 2266 O O . LEU A 1 297 ? -35.990 4.555 64.320 1.00 93.31 297 LEU A O 1
ATOM 2270 N N . ALA A 1 298 ? -34.241 5.895 63.917 1.00 93.19 298 ALA A N 1
ATOM 2271 C CA . ALA A 1 298 ? -34.206 6.448 65.270 1.00 93.19 298 ALA A CA 1
ATOM 2272 C C . ALA A 1 298 ? -35.516 7.170 65.643 1.00 93.19 298 ALA A C 1
ATOM 2274 O O . ALA A 1 298 ? -35.978 7.067 66.780 1.00 93.19 298 ALA A O 1
ATOM 2275 N N . ARG A 1 299 ? -36.155 7.881 64.700 1.00 95.00 299 ARG A N 1
ATOM 2276 C CA . ARG A 1 299 ? -37.484 8.479 64.927 1.00 95.00 299 ARG A CA 1
ATOM 2277 C C . ARG A 1 299 ? -38.553 7.412 65.143 1.00 95.00 299 ARG A C 1
ATOM 2279 O O . ARG A 1 299 ? -39.368 7.566 66.048 1.00 95.00 299 ARG A O 1
ATOM 2286 N N . ILE A 1 300 ? -38.552 6.351 64.338 1.00 93.56 300 ILE A N 1
ATOM 2287 C CA . ILE A 1 300 ? -39.505 5.240 64.463 1.00 93.56 300 ILE A CA 1
ATOM 2288 C C . ILE A 1 300 ? -39.325 4.538 65.811 1.00 93.56 300 ILE A C 1
ATOM 2290 O O . ILE A 1 300 ? -40.306 4.319 66.513 1.00 93.56 300 ILE A O 1
ATOM 2294 N N . GLU A 1 301 ? -38.089 4.250 66.217 1.00 92.50 301 GLU A N 1
ATOM 2295 C CA . GLU A 1 301 ? -37.789 3.643 67.516 1.00 92.50 301 GLU A CA 1
ATOM 2296 C C . GLU A 1 301 ? -38.240 4.528 68.680 1.00 92.50 301 GLU A C 1
ATOM 2298 O O . GLU A 1 301 ? -38.836 4.028 69.631 1.00 92.50 301 GLU A O 1
ATOM 2303 N N . GLN A 1 302 ? -38.027 5.845 68.596 1.00 93.12 302 GLN A N 1
ATOM 2304 C CA . GLN A 1 302 ? -38.516 6.783 69.608 1.00 93.12 302 GLN A CA 1
ATOM 2305 C C . GLN A 1 302 ? -40.044 6.821 69.686 1.00 93.12 302 GLN A C 1
ATOM 2307 O O . GLN A 1 302 ? -40.595 6.880 70.785 1.00 93.12 302 GLN A O 1
ATOM 2312 N N . LEU A 1 303 ? -40.738 6.802 68.545 1.00 94.81 303 LEU A N 1
ATOM 2313 C CA . LEU A 1 303 ? -42.200 6.746 68.519 1.00 94.81 303 LEU A CA 1
ATOM 2314 C C . LEU A 1 303 ? -42.704 5.423 69.104 1.00 94.81 303 LEU A C 1
ATOM 2316 O O . LEU A 1 303 ? -43.551 5.443 69.993 1.00 94.81 303 LEU A O 1
ATOM 2320 N N . ALA A 1 304 ? -42.111 4.297 68.708 1.00 93.19 304 ALA A N 1
ATOM 2321 C CA . ALA A 1 304 ? -42.449 2.982 69.242 1.00 93.19 304 ALA A CA 1
ATOM 2322 C C . ALA A 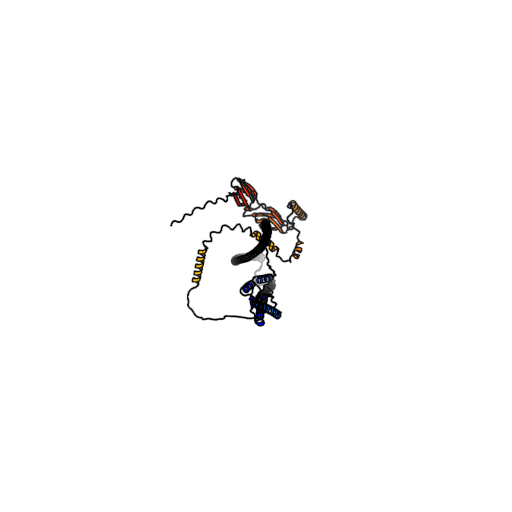1 304 ? -42.165 2.874 70.752 1.00 93.19 304 ALA A C 1
ATOM 2324 O O . ALA A 1 304 ? -42.945 2.268 71.483 1.00 93.19 304 ALA A O 1
ATOM 2325 N N . ALA A 1 305 ? -41.074 3.469 71.248 1.00 92.38 305 ALA A N 1
ATOM 2326 C CA . ALA A 1 305 ? -40.767 3.519 72.677 1.00 92.38 305 ALA A CA 1
ATOM 2327 C C . ALA A 1 305 ? -41.820 4.323 73.452 1.00 92.38 305 ALA A C 1
ATOM 2329 O O . ALA A 1 305 ? -42.326 3.842 74.463 1.00 92.38 305 ALA A O 1
ATOM 2330 N N . LYS A 1 306 ? -42.223 5.493 72.938 1.00 93.88 306 LYS A N 1
ATOM 2331 C CA . LYS A 1 306 ? -43.294 6.306 73.537 1.00 93.88 306 LYS A CA 1
ATOM 2332 C C . LYS A 1 306 ? -44.636 5.579 73.559 1.00 93.88 306 LYS A C 1
ATOM 2334 O O . LYS A 1 306 ? -45.344 5.642 74.559 1.00 93.88 306 LYS A O 1
ATOM 2339 N N . GLU A 1 307 ? -44.989 4.881 72.483 1.00 92.44 307 GLU A N 1
ATOM 2340 C CA . GLU A 1 307 ? -46.214 4.076 72.431 1.00 92.44 307 GLU A CA 1
ATOM 2341 C C . GLU A 1 307 ? -46.177 2.921 73.437 1.00 92.44 307 GLU A C 1
ATOM 2343 O O . GLU A 1 307 ? -47.167 2.676 74.124 1.00 92.44 307 GLU A O 1
ATOM 2348 N N . ARG A 1 308 ? -45.028 2.248 73.584 1.00 90.06 308 ARG A N 1
ATOM 2349 C CA . ARG A 1 308 ? -44.839 1.200 74.598 1.00 90.06 308 ARG A CA 1
ATOM 2350 C C . ARG A 1 308 ? -44.963 1.753 76.014 1.00 90.06 308 ARG A C 1
ATOM 2352 O O . ARG A 1 308 ? -45.665 1.156 76.821 1.00 90.06 308 ARG A O 1
ATOM 2359 N N . GLU A 1 309 ? -44.330 2.885 76.315 1.00 92.44 309 GLU A N 1
ATOM 2360 C CA . GLU A 1 309 ? -44.458 3.551 77.619 1.00 92.44 309 GLU A CA 1
ATOM 2361 C C . GLU A 1 309 ? -45.914 3.939 77.910 1.00 92.44 309 GLU A C 1
ATOM 2363 O O . GLU A 1 309 ? -46.417 3.669 79.000 1.00 92.44 309 GLU A O 1
ATOM 2368 N N . ALA A 1 310 ? -46.624 4.492 76.922 1.00 91.75 310 ALA A N 1
ATOM 2369 C CA . ALA A 1 310 ? -48.040 4.823 77.051 1.00 91.75 310 ALA A CA 1
ATOM 2370 C C . ALA A 1 310 ? -48.912 3.575 77.282 1.00 91.75 310 ALA A C 1
ATOM 2372 O O . ALA A 1 310 ? -49.795 3.598 78.139 1.00 91.75 310 ALA A O 1
ATOM 2373 N N . ALA A 1 311 ? -48.647 2.476 76.571 1.00 91.12 311 ALA A N 1
ATOM 2374 C CA . ALA A 1 311 ? -49.359 1.212 76.749 1.00 91.12 311 ALA A CA 1
ATOM 2375 C C . ALA A 1 311 ? -49.102 0.594 78.133 1.00 91.12 311 ALA A C 1
ATOM 2377 O O . ALA A 1 311 ? -50.038 0.117 78.774 1.00 91.12 311 ALA A O 1
ATOM 2378 N N . VAL A 1 312 ? -47.860 0.645 78.630 1.00 93.19 312 VAL A N 1
ATOM 2379 C CA . VAL A 1 312 ? -47.517 0.186 79.986 1.00 93.19 312 VAL A CA 1
ATOM 2380 C C . VAL A 1 312 ? -48.223 1.040 81.037 1.00 93.19 312 VAL A C 1
ATOM 2382 O O . VAL A 1 312 ? -48.818 0.485 81.958 1.00 93.19 312 VAL A O 1
ATOM 2385 N N . ALA A 1 313 ? -48.230 2.366 80.882 1.00 90.94 313 ALA A N 1
ATOM 2386 C CA . ALA A 1 313 ? -48.937 3.262 81.795 1.00 90.94 313 ALA A CA 1
ATOM 2387 C C . ALA A 1 313 ? -50.455 3.002 81.799 1.00 90.94 313 ALA A C 1
ATOM 2389 O O . ALA A 1 313 ? -51.073 2.960 82.862 1.00 90.94 313 ALA A O 1
ATOM 2390 N N . GLN A 1 314 ? -51.058 2.762 80.630 1.00 90.19 314 GLN A N 1
ATOM 2391 C CA . GLN A 1 314 ? -52.469 2.376 80.526 1.00 90.19 314 GLN A CA 1
ATOM 2392 C C . GLN A 1 314 ? -52.749 1.025 81.192 1.00 90.19 314 GLN A C 1
ATOM 2394 O O . GLN A 1 314 ? -53.728 0.902 81.925 1.00 90.19 314 GLN A O 1
ATOM 2399 N N . ALA A 1 315 ? -51.889 0.026 80.982 1.00 89.44 315 ALA A N 1
ATOM 2400 C CA . ALA A 1 315 ? -52.027 -1.287 81.606 1.00 89.44 315 ALA A CA 1
ATOM 2401 C C . ALA A 1 315 ? -51.902 -1.208 83.136 1.00 89.44 315 ALA A C 1
ATOM 2403 O O . ALA A 1 315 ? -52.682 -1.839 83.847 1.00 89.44 315 ALA A O 1
ATOM 2404 N N . GLN A 1 316 ? -50.972 -0.396 83.649 1.00 89.75 316 GLN A N 1
ATOM 2405 C CA . GLN A 1 316 ? -50.833 -0.135 85.084 1.00 89.75 316 GLN A CA 1
ATOM 2406 C C . GLN A 1 316 ? -52.070 0.565 85.651 1.00 89.75 316 GLN A C 1
ATOM 2408 O O . GLN A 1 316 ? -52.618 0.107 86.650 1.00 89.75 316 GLN A O 1
ATOM 2413 N N . ALA A 1 317 ? -52.569 1.612 84.989 1.00 90.88 317 ALA A N 1
ATOM 2414 C CA . ALA A 1 317 ? -53.782 2.306 85.415 1.00 90.88 317 ALA A CA 1
ATOM 2415 C C . ALA A 1 317 ? -55.011 1.377 85.421 1.00 90.88 317 ALA A C 1
ATOM 2417 O O . ALA A 1 317 ? -55.814 1.420 86.353 1.00 90.88 317 ALA A O 1
ATOM 2418 N N . ALA A 1 318 ? -55.141 0.503 84.417 1.00 88.69 318 ALA A N 1
ATOM 2419 C CA . ALA A 1 318 ? -56.204 -0.497 84.357 1.00 88.69 318 ALA A CA 1
ATOM 2420 C C . ALA A 1 318 ? -56.075 -1.545 85.476 1.00 88.69 318 ALA A C 1
ATOM 2422 O O . ALA A 1 318 ? -57.071 -1.888 86.110 1.00 88.69 318 ALA A O 1
ATOM 2423 N N . ALA A 1 319 ? -54.856 -2.015 85.762 1.00 88.50 319 ALA A N 1
ATOM 2424 C CA . ALA A 1 319 ? -54.597 -2.943 86.859 1.00 88.50 319 ALA A CA 1
ATOM 2425 C C . ALA A 1 319 ? -54.896 -2.311 88.228 1.00 88.50 319 ALA A C 1
ATOM 2427 O O . ALA A 1 319 ? -55.512 -2.953 89.076 1.00 88.50 319 ALA A O 1
ATOM 2428 N N . GLU A 1 320 ? -54.525 -1.045 88.441 1.00 90.81 320 GLU A N 1
ATOM 2429 C CA . GLU A 1 320 ? -54.866 -0.305 89.659 1.00 90.81 320 GLU A CA 1
ATOM 2430 C C . GLU A 1 320 ? -56.375 -0.090 89.804 1.00 90.81 320 GLU A C 1
ATOM 2432 O O . GLU A 1 320 ? -56.907 -0.233 90.906 1.00 90.81 320 GLU A O 1
ATOM 2437 N N . ALA A 1 321 ? -57.080 0.234 88.717 1.00 87.94 321 ALA A N 1
ATOM 2438 C CA . ALA A 1 321 ? -58.533 0.371 88.728 1.00 87.94 321 ALA A CA 1
ATOM 2439 C C . ALA A 1 321 ? -59.214 -0.958 89.091 1.00 87.94 321 ALA A C 1
ATOM 2441 O O . ALA A 1 321 ? -60.030 -0.990 90.011 1.00 87.94 321 ALA A O 1
ATOM 2442 N N . ALA A 1 322 ? -58.804 -2.061 88.459 1.00 89.69 322 ALA A N 1
ATOM 2443 C CA . ALA A 1 322 ? -59.306 -3.398 88.769 1.00 89.69 322 ALA A CA 1
ATOM 2444 C C . ALA A 1 322 ? -58.999 -3.809 90.221 1.00 89.69 322 ALA A C 1
ATOM 2446 O O . ALA A 1 322 ? -59.856 -4.364 90.910 1.00 89.69 322 ALA A O 1
ATOM 2447 N N . ALA A 1 323 ? -57.803 -3.485 90.726 1.00 89.12 323 ALA A N 1
ATOM 2448 C CA . ALA A 1 323 ? -57.448 -3.715 92.123 1.00 89.12 323 ALA A CA 1
ATOM 2449 C C . ALA A 1 323 ? -58.360 -2.919 93.070 1.00 89.12 323 ALA A C 1
ATOM 2451 O O . ALA A 1 323 ? -58.874 -3.485 94.035 1.00 89.12 323 ALA A O 1
ATOM 2452 N N . ARG A 1 324 ? -58.628 -1.638 92.780 1.00 90.38 324 ARG A N 1
ATOM 2453 C CA . ARG A 1 324 ? -59.550 -0.805 93.573 1.00 90.38 324 ARG A CA 1
ATOM 2454 C C . ARG A 1 324 ? -60.976 -1.342 93.552 1.00 90.38 324 ARG A C 1
ATOM 2456 O O . ARG A 1 324 ? -61.601 -1.380 94.606 1.00 90.38 324 ARG A O 1
ATOM 2463 N N . GLU A 1 325 ? -61.475 -1.781 92.400 1.00 90.00 325 GLU A N 1
ATOM 2464 C CA . GLU A 1 325 ? -62.802 -2.398 92.288 1.00 90.00 325 GLU A CA 1
ATOM 2465 C C . GLU A 1 325 ? -62.891 -3.699 93.089 1.00 90.00 325 GLU A C 1
ATOM 2467 O O . GLU A 1 325 ? -63.845 -3.886 93.842 1.00 90.00 325 GLU A O 1
ATOM 2472 N N . SER A 1 326 ? -61.874 -4.563 93.002 1.00 87.88 326 SER A N 1
ATOM 2473 C CA . SER A 1 326 ? -61.824 -5.803 93.787 1.00 87.88 326 SER A CA 1
ATOM 2474 C C . SER A 1 326 ? -61.798 -5.532 95.294 1.00 87.88 326 SER A C 1
ATOM 2476 O O . SER A 1 326 ? -62.515 -6.178 96.055 1.00 87.88 326 SER A O 1
ATOM 2478 N N . LEU A 1 327 ? -61.043 -4.517 95.721 1.00 88.19 327 LEU A N 1
ATOM 2479 C CA . LEU A 1 327 ? -60.921 -4.137 97.123 1.00 88.19 327 LEU A CA 1
ATOM 2480 C C . LEU A 1 327 ? -62.209 -3.473 97.633 1.00 88.19 327 LEU A C 1
ATOM 2482 O O . LEU A 1 327 ? -62.631 -3.736 98.755 1.00 88.19 327 LEU A O 1
ATOM 2486 N N . ALA A 1 328 ? -62.881 -2.675 96.800 1.00 87.94 328 ALA A N 1
ATOM 2487 C CA . ALA A 1 328 ? -64.203 -2.130 97.100 1.00 87.94 328 ALA A CA 1
ATOM 2488 C C . ALA A 1 328 ? -65.264 -3.238 97.208 1.00 87.94 328 ALA A C 1
ATOM 2490 O O . ALA A 1 328 ? -66.079 -3.214 98.128 1.00 87.94 328 ALA A O 1
ATOM 2491 N N . ALA A 1 329 ? -65.225 -4.237 96.322 1.00 88.06 329 ALA A N 1
ATOM 2492 C CA . ALA A 1 329 ? -66.117 -5.391 96.380 1.00 88.06 329 ALA A CA 1
ATOM 2493 C C . ALA A 1 329 ? -65.885 -6.240 97.642 1.00 88.06 329 ALA A C 1
ATOM 2495 O O . ALA A 1 329 ? -66.853 -6.669 98.272 1.00 88.06 329 ALA A O 1
ATOM 2496 N N . GLU A 1 330 ? -64.628 -6.448 98.053 1.00 86.75 330 GLU A N 1
ATOM 2497 C CA . GLU A 1 330 ? -64.324 -7.116 99.324 1.00 86.75 330 GLU A CA 1
ATOM 2498 C C . GLU A 1 330 ? -64.788 -6.301 100.533 1.00 86.75 330 GLU A C 1
ATOM 2500 O O . GLU A 1 330 ? -65.370 -6.873 101.451 1.00 86.75 330 GLU A O 1
ATOM 2505 N N . LEU A 1 331 ? -64.604 -4.977 100.535 1.00 88.75 331 LEU A N 1
ATOM 2506 C CA . LEU A 1 331 ? -65.097 -4.121 101.618 1.00 88.75 331 LEU A CA 1
ATOM 2507 C C . LEU A 1 331 ? -66.625 -4.163 101.733 1.00 88.75 331 LEU A C 1
ATOM 2509 O O . LEU A 1 331 ? -67.144 -4.268 102.841 1.00 88.75 331 LEU A O 1
ATOM 2513 N N . GLU A 1 332 ? -67.346 -4.131 100.611 1.00 87.56 332 GLU A N 1
ATOM 2514 C CA . GLU A 1 332 ? -68.806 -4.282 100.588 1.00 87.56 332 GLU A CA 1
ATOM 2515 C C . GLU A 1 332 ? -69.245 -5.662 101.083 1.00 87.56 332 GLU A C 1
ATOM 2517 O O . GLU A 1 332 ? -70.211 -5.778 101.839 1.00 87.56 332 GLU A O 1
ATOM 2522 N N . ARG A 1 333 ? -68.516 -6.721 100.719 1.00 90.19 333 ARG A N 1
ATOM 2523 C CA . ARG A 1 333 ? -68.777 -8.068 101.229 1.00 90.19 333 ARG A CA 1
ATOM 2524 C C . ARG A 1 333 ? -68.551 -8.151 102.740 1.00 90.19 333 ARG A C 1
ATOM 2526 O O . ARG A 1 333 ? -69.440 -8.618 103.440 1.00 90.19 333 ARG A O 1
ATOM 2533 N N . VAL A 1 334 ? -67.416 -7.666 103.248 1.00 89.75 334 VAL A N 1
ATOM 2534 C CA . VAL A 1 334 ? -67.108 -7.645 104.691 1.00 89.75 334 VAL A CA 1
ATOM 2535 C C . VAL A 1 334 ? -68.127 -6.800 105.449 1.00 89.75 334 VAL A C 1
ATOM 2537 O O . VAL A 1 334 ? -68.547 -7.173 106.540 1.00 89.75 334 VAL A O 1
ATOM 2540 N N . ARG A 1 335 ? -68.565 -5.678 104.870 1.00 87.69 335 ARG A N 1
ATOM 2541 C CA . ARG A 1 335 ? -69.622 -4.849 105.448 1.00 87.69 335 ARG A CA 1
ATOM 2542 C C . ARG A 1 335 ? -70.940 -5.610 105.540 1.00 87.69 335 ARG A C 1
ATOM 2544 O O . ARG A 1 335 ? -71.553 -5.578 106.599 1.00 87.69 335 ARG A O 1
ATOM 2551 N N . ARG A 1 336 ? -71.354 -6.310 104.479 1.00 86.06 336 ARG A N 1
ATOM 2552 C CA . ARG A 1 336 ? -72.565 -7.146 104.493 1.00 86.06 336 ARG A CA 1
ATOM 2553 C C . ARG A 1 336 ? -72.462 -8.283 105.497 1.00 86.06 336 ARG A C 1
ATOM 2555 O O . ARG A 1 336 ? -73.372 -8.436 106.297 1.00 86.06 336 ARG A O 1
ATOM 2562 N N . GLU A 1 337 ? -71.353 -9.020 105.506 1.00 86.38 337 GLU A N 1
ATOM 2563 C CA . GLU A 1 337 ? -71.098 -10.074 106.498 1.00 86.38 337 GLU A CA 1
ATOM 2564 C C . GLU A 1 337 ? -71.145 -9.501 107.926 1.00 86.38 337 GLU A C 1
ATOM 2566 O O . GLU A 1 337 ? -71.748 -10.099 108.814 1.00 86.38 337 GLU A O 1
ATOM 2571 N N . GLY A 1 338 ? -70.581 -8.309 108.146 1.00 85.12 338 GLY A N 1
ATOM 2572 C CA . GLY A 1 338 ? -70.644 -7.601 109.424 1.00 85.12 338 GLY A CA 1
ATOM 2573 C C . GLY A 1 338 ? -72.059 -7.153 109.807 1.00 85.12 338 GLY A C 1
ATOM 2574 O O . GLY A 1 338 ? -72.460 -7.334 110.952 1.00 85.12 338 GLY A O 1
ATOM 2575 N N . GLU A 1 339 ? -72.835 -6.599 108.872 1.00 85.81 339 GLU A N 1
ATOM 2576 C CA . GLU A 1 339 ? -74.234 -6.193 109.079 1.00 85.81 339 GLU A CA 1
ATOM 2577 C C . GLU A 1 339 ? -75.147 -7.404 109.337 1.00 85.81 339 GLU A C 1
ATOM 2579 O O . GLU A 1 339 ? -76.028 -7.338 110.196 1.00 85.81 339 GLU A O 1
ATOM 2584 N N . GLU A 1 340 ? -74.910 -8.526 108.653 1.00 85.38 340 GLU A N 1
ATOM 2585 C CA . GLU A 1 340 ? -75.595 -9.800 108.878 1.00 85.38 340 GLU A CA 1
ATOM 2586 C C . GLU A 1 340 ? -75.272 -10.374 110.257 1.00 85.38 340 GLU A C 1
ATOM 2588 O O . GLU A 1 340 ? -76.197 -10.704 110.999 1.00 85.38 340 GLU A O 1
ATOM 2593 N N . GLN A 1 341 ? -73.993 -10.412 110.647 1.00 81.44 341 GLN A N 1
ATOM 2594 C CA . GLN A 1 341 ? -73.579 -10.831 111.990 1.00 81.44 341 GLN A CA 1
ATOM 2595 C C . GLN A 1 341 ? -74.202 -9.944 113.070 1.00 81.44 341 GLN A C 1
ATOM 2597 O O . GLN A 1 341 ? -74.728 -10.460 114.055 1.00 81.44 341 GLN A O 1
ATOM 2602 N N . LEU A 1 342 ? -74.229 -8.622 112.866 1.00 82.00 342 LEU A N 1
ATOM 2603 C CA . LEU A 1 342 ? -74.873 -7.693 113.795 1.00 82.00 342 LEU A CA 1
ATOM 2604 C C . LEU A 1 342 ? -76.386 -7.941 113.875 1.00 82.00 342 LEU A C 1
ATOM 2606 O O . LEU A 1 342 ? -76.971 -7.908 114.956 1.00 82.00 342 LEU A O 1
ATOM 2610 N N . ALA A 1 343 ? -77.039 -8.206 112.740 1.00 81.69 343 ALA A N 1
ATOM 2611 C CA . ALA A 1 343 ? -78.463 -8.520 112.690 1.00 81.69 343 ALA A CA 1
ATOM 2612 C C . ALA A 1 343 ? -78.778 -9.862 113.369 1.00 81.69 343 ALA A C 1
ATOM 2614 O O . ALA A 1 343 ? -79.805 -9.980 114.043 1.00 81.69 343 ALA A O 1
ATOM 2615 N N . GLU A 1 344 ? -77.909 -10.861 113.225 1.00 84.56 344 GLU A N 1
ATOM 2616 C CA . GLU A 1 344 ? -78.008 -12.139 113.926 1.00 84.56 344 GLU A CA 1
ATOM 2617 C C . GLU A 1 344 ? -77.779 -11.987 115.428 1.00 84.56 344 GLU A C 1
ATOM 2619 O O . GLU A 1 344 ? -78.571 -12.521 116.206 1.00 84.56 344 GLU A O 1
ATOM 2624 N N . GLU A 1 345 ? -76.788 -11.203 115.857 1.00 80.44 345 GLU A N 1
ATOM 2625 C CA . GLU A 1 345 ? -76.572 -10.878 117.269 1.00 80.44 345 GLU A CA 1
ATOM 2626 C C . GLU A 1 345 ? -77.753 -10.110 117.856 1.00 80.44 345 GLU A C 1
ATOM 2628 O O . GLU A 1 345 ? -78.220 -10.454 118.938 1.00 80.44 345 GLU A O 1
ATOM 2633 N N . ILE A 1 346 ? -78.321 -9.139 117.136 1.00 82.12 346 ILE A N 1
ATOM 2634 C CA . ILE A 1 346 ? -79.528 -8.430 117.576 1.00 82.12 346 ILE A CA 1
ATOM 2635 C C . ILE A 1 346 ? -80.716 -9.391 117.664 1.00 82.12 346 ILE A C 1
ATOM 2637 O O . ILE A 1 346 ? -81.447 -9.349 118.652 1.00 82.12 346 ILE A O 1
ATOM 2641 N N . ARG A 1 347 ? -80.928 -10.281 116.683 1.00 82.25 347 ARG A N 1
ATOM 2642 C CA . ARG A 1 347 ? -81.994 -11.300 116.758 1.00 82.25 347 ARG A CA 1
ATOM 2643 C C . ARG A 1 347 ? -81.771 -12.255 117.922 1.00 82.25 347 ARG A C 1
ATOM 2645 O O . ARG A 1 347 ? -82.738 -12.614 118.587 1.00 82.25 347 ARG A O 1
ATOM 2652 N N . ARG A 1 348 ? -80.526 -12.653 118.180 1.00 83.69 348 ARG A N 1
ATOM 2653 C CA . ARG A 1 348 ? -80.156 -13.514 119.302 1.00 83.69 348 ARG A CA 1
ATOM 2654 C C . ARG A 1 348 ? -80.399 -12.808 120.630 1.00 83.69 348 ARG A C 1
ATOM 2656 O O . ARG A 1 348 ? -81.105 -13.365 121.456 1.00 83.69 348 ARG A O 1
ATOM 2663 N N . ILE A 1 349 ? -79.912 -11.581 120.808 1.00 81.44 349 ILE A N 1
ATOM 2664 C CA . ILE A 1 349 ? -80.135 -10.765 122.010 1.00 81.44 349 ILE A CA 1
ATOM 2665 C C . ILE A 1 349 ? -81.626 -10.514 122.209 1.00 81.44 349 ILE A C 1
ATOM 2667 O O . ILE A 1 349 ? -82.108 -10.594 123.330 1.00 81.44 349 ILE A O 1
ATOM 2671 N N . ARG A 1 350 ? -82.382 -10.252 121.139 1.00 78.88 350 ARG A N 1
ATOM 2672 C CA . ARG A 1 350 ? -83.832 -10.056 121.211 1.00 78.88 350 ARG A CA 1
ATOM 2673 C C . ARG A 1 350 ? -84.558 -11.345 121.575 1.00 78.88 350 ARG A C 1
ATOM 2675 O O . ARG A 1 350 ? -85.413 -11.307 122.441 1.00 78.88 350 ARG A O 1
ATOM 2682 N N . LYS A 1 351 ? -84.160 -12.492 121.019 1.00 80.94 351 LYS A N 1
ATOM 2683 C CA . LYS A 1 351 ? -84.671 -13.813 121.411 1.00 80.94 351 LYS A CA 1
ATOM 2684 C C . LYS A 1 351 ? -84.321 -14.142 122.864 1.00 80.94 351 LYS A C 1
ATOM 2686 O O . LYS A 1 351 ? -85.175 -14.637 123.586 1.00 80.94 351 LYS A O 1
ATOM 2691 N N . GLU A 1 352 ? -83.104 -13.837 123.308 1.00 74.81 352 GLU A N 1
ATOM 2692 C CA . GLU A 1 352 ? -82.664 -13.986 124.700 1.00 74.81 352 GLU A CA 1
ATOM 2693 C C . GLU A 1 352 ? -83.401 -13.000 125.630 1.00 74.81 352 GLU A C 1
ATOM 2695 O O . GLU A 1 352 ? -83.722 -13.355 126.761 1.00 74.81 352 GLU A O 1
ATOM 2700 N N . ALA A 1 353 ? -83.746 -11.797 125.158 1.00 67.94 353 ALA A N 1
ATOM 2701 C CA . ALA A 1 353 ? -84.553 -10.808 125.874 1.00 67.94 353 ALA A CA 1
ATOM 2702 C C . ALA A 1 353 ? -86.036 -11.205 125.948 1.00 67.94 353 ALA A C 1
ATOM 2704 O O . ALA A 1 353 ? -86.635 -11.066 127.009 1.00 67.94 353 ALA A O 1
ATOM 2705 N N . ASP A 1 354 ? -86.604 -11.759 124.876 1.00 69.88 354 ASP A N 1
ATOM 2706 C CA . ASP A 1 354 ? -87.974 -12.279 124.814 1.00 69.88 354 ASP A CA 1
ATOM 2707 C C . ASP A 1 354 ? -88.107 -13.550 125.670 1.00 69.88 354 ASP A C 1
ATOM 2709 O O . ASP A 1 354 ? -89.081 -13.712 126.400 1.00 69.88 354 ASP A O 1
ATOM 2713 N N . GLN A 1 355 ? -87.085 -14.414 125.685 1.00 63.88 355 GLN A N 1
ATOM 2714 C CA . GLN A 1 355 ? -86.978 -15.551 126.608 1.00 63.88 355 GLN A CA 1
ATOM 2715 C C . GLN A 1 355 ? -86.750 -15.100 128.061 1.00 63.88 355 GLN A C 1
ATOM 2717 O O . GLN A 1 355 ? -87.271 -15.726 128.986 1.00 63.88 355 GLN A O 1
ATOM 2722 N N . MET A 1 356 ? -86.035 -13.993 128.292 1.00 59.72 356 MET A N 1
ATOM 2723 C CA . MET A 1 356 ? -85.938 -13.356 129.612 1.00 59.72 356 MET A CA 1
ATOM 2724 C C . MET A 1 356 ? -87.253 -12.695 130.043 1.00 59.72 356 MET A C 1
ATOM 2726 O O . MET A 1 356 ? -87.542 -12.679 131.232 1.00 59.72 356 MET A O 1
ATOM 2730 N N . LEU A 1 357 ? -88.056 -12.161 129.121 1.00 57.66 357 LEU A N 1
ATOM 2731 C CA . LEU A 1 357 ? -89.375 -11.590 129.411 1.00 57.66 357 LEU A CA 1
ATOM 2732 C C . LEU A 1 357 ? -90.409 -12.688 129.679 1.00 57.66 357 LEU A C 1
ATOM 2734 O O . LEU A 1 357 ? -91.187 -12.551 130.617 1.00 57.66 357 LEU A O 1
ATOM 2738 N N . ALA A 1 358 ? -90.359 -13.800 128.939 1.00 56.16 358 ALA A N 1
ATOM 2739 C CA . ALA A 1 358 ? -91.190 -14.979 129.181 1.00 56.16 358 ALA A CA 1
ATOM 2740 C C . ALA A 1 358 ? -90.833 -15.675 130.508 1.00 56.16 358 ALA A C 1
ATOM 2742 O O . ALA A 1 358 ? -91.716 -15.958 131.308 1.00 56.16 358 ALA A O 1
ATOM 2743 N N . SER A 1 359 ? -89.543 -15.853 130.817 1.00 54.44 359 SER A N 1
ATOM 2744 C CA . SER A 1 359 ? -89.121 -16.433 132.105 1.00 54.44 359 SER A CA 1
ATOM 2745 C C . SER A 1 359 ? -89.318 -15.496 133.305 1.00 54.44 359 SER A C 1
ATOM 2747 O O . SER A 1 359 ? -89.519 -15.974 134.416 1.00 54.44 359 SER A O 1
ATOM 2749 N N . LYS A 1 360 ? -89.324 -14.167 133.115 1.00 51.69 360 LYS A N 1
ATOM 2750 C CA . LYS A 1 360 ? -89.682 -13.201 134.172 1.00 51.69 360 LYS A CA 1
ATOM 2751 C C . LYS A 1 360 ? -91.188 -13.050 134.394 1.00 51.69 360 LYS A C 1
ATOM 2753 O O . LYS A 1 360 ? -91.560 -12.535 135.444 1.00 51.69 360 LYS A O 1
ATOM 2758 N N . LEU A 1 361 ? -92.034 -13.491 133.459 1.00 45.81 361 LEU A N 1
ATOM 2759 C CA . LEU A 1 361 ? -93.484 -13.575 133.662 1.00 45.81 361 LEU A CA 1
ATOM 2760 C C . LEU A 1 361 ? -93.885 -14.838 134.448 1.00 45.81 361 LEU A C 1
ATOM 2762 O O . LEU A 1 361 ? -94.842 -14.774 135.210 1.00 45.81 361 LEU A O 1
ATOM 2766 N N . ASP A 1 362 ? -93.100 -15.918 134.361 1.00 43.34 362 ASP A N 1
ATOM 2767 C CA . ASP A 1 362 ? -93.328 -17.166 135.115 1.00 43.34 362 ASP A CA 1
ATOM 2768 C C . ASP A 1 362 ? -92.564 -17.243 136.460 1.00 43.34 362 ASP A C 1
ATOM 2770 O O . ASP A 1 362 ? -92.829 -18.124 137.273 1.00 43.34 362 ASP A O 1
ATOM 2774 N N . VAL A 1 363 ? -91.641 -16.309 136.740 1.00 44.78 363 VAL A N 1
ATOM 2775 C CA . VAL A 1 363 ? -90.867 -16.226 138.008 1.00 44.78 363 VAL A CA 1
ATOM 2776 C C . VAL A 1 363 ? -91.078 -14.871 138.720 1.00 44.78 363 VAL A C 1
ATOM 2778 O O . VAL A 1 363 ? -90.276 -14.424 139.537 1.00 44.78 363 VAL A O 1
ATOM 2781 N N . ALA A 1 364 ? -92.206 -14.203 138.441 1.00 40.72 364 ALA A N 1
ATOM 2782 C CA . ALA A 1 364 ? -92.729 -13.098 139.255 1.00 40.72 364 ALA A CA 1
ATOM 2783 C C . ALA A 1 364 ? -93.605 -13.581 140.430 1.00 40.72 364 ALA A C 1
ATOM 2785 O O . ALA A 1 364 ? -94.339 -12.794 141.021 1.00 40.72 364 ALA A O 1
ATOM 2786 N N . GLU A 1 365 ? -93.468 -14.848 140.820 1.00 38.16 365 GLU A N 1
ATOM 2787 C CA . GLU A 1 365 ? -93.695 -15.312 142.183 1.00 38.16 365 GLU A CA 1
ATOM 2788 C C . GLU A 1 365 ? -92.453 -16.084 142.645 1.00 38.16 365 GLU A C 1
ATOM 2790 O O . GLU A 1 365 ? -91.991 -17.010 141.987 1.00 38.16 365 GLU A O 1
ATOM 2795 N N . ALA A 1 366 ? -91.943 -15.677 143.808 1.00 34.28 366 ALA A N 1
ATOM 2796 C CA . ALA A 1 366 ? -90.818 -16.235 144.557 1.00 34.28 366 ALA A CA 1
ATOM 2797 C C . ALA A 1 366 ? -89.389 -15.823 144.135 1.00 34.28 366 ALA A C 1
ATOM 2799 O O . ALA A 1 366 ? -88.715 -16.453 143.329 1.00 34.28 366 ALA A O 1
ATOM 2800 N N . GLY A 1 367 ? -88.851 -14.876 144.911 1.00 35.97 367 GLY A N 1
ATOM 2801 C CA . GLY A 1 367 ? -87.587 -15.151 145.599 1.00 35.97 367 GLY A CA 1
ATOM 2802 C C . GLY A 1 367 ? -86.351 -14.459 145.042 1.00 35.97 367 GLY A C 1
ATOM 2803 O O . GLY A 1 367 ? -85.634 -14.982 144.200 1.00 35.97 367 GLY A O 1
ATOM 2804 N N . ALA A 1 368 ? -86.055 -13.296 145.612 1.00 32.59 368 ALA A N 1
ATOM 2805 C CA . ALA A 1 368 ? -84.805 -12.577 145.440 1.00 32.59 368 ALA A CA 1
ATOM 2806 C C . ALA A 1 368 ? -83.561 -13.395 145.843 1.00 32.59 368 ALA A C 1
ATOM 2808 O O . ALA A 1 368 ? -83.544 -14.036 146.893 1.00 32.59 368 ALA A O 1
ATOM 2809 N N . GLY A 1 369 ? -82.467 -13.197 145.098 1.00 35.62 369 GLY A N 1
ATOM 2810 C CA . GLY A 1 369 ? -81.121 -13.166 145.671 1.00 35.62 369 GLY A CA 1
ATOM 2811 C C . GLY A 1 369 ? -80.089 -14.143 145.100 1.00 35.62 369 GLY A C 1
ATOM 2812 O O . GLY A 1 369 ? -80.138 -15.327 145.404 1.00 35.62 369 GLY A O 1
ATOM 2813 N N . ARG A 1 370 ? -79.065 -13.535 144.478 1.00 36.12 370 ARG A N 1
ATOM 2814 C CA . ARG A 1 370 ? -77.623 -13.874 144.474 1.00 36.12 370 ARG A CA 1
ATOM 2815 C C . ARG A 1 370 ? -76.966 -14.388 143.176 1.00 36.12 370 ARG A C 1
ATOM 2817 O O . ARG A 1 370 ? -77.493 -15.209 142.443 1.00 36.12 370 ARG A O 1
ATOM 2824 N N . ASP A 1 371 ? -75.765 -13.823 143.000 1.00 37.25 371 ASP A N 1
ATOM 2825 C CA . ASP A 1 371 ? -74.574 -14.245 142.250 1.00 37.25 371 ASP A CA 1
ATOM 2826 C C . ASP A 1 371 ? -74.396 -13.810 140.781 1.00 37.25 371 ASP A C 1
ATOM 2828 O O . ASP A 1 371 ? -74.742 -14.480 139.811 1.00 37.25 371 ASP A O 1
ATOM 2832 N N . ARG A 1 372 ? -73.756 -12.635 140.639 1.00 41.88 372 ARG A N 1
ATOM 2833 C CA . ARG A 1 372 ? -73.348 -11.973 139.386 1.00 41.88 372 ARG A CA 1
ATOM 2834 C C . ARG A 1 372 ? -71.818 -11.873 139.242 1.00 41.88 372 ARG A C 1
ATOM 2836 O O . ARG A 1 372 ? -71.338 -10.946 138.598 1.00 41.88 372 ARG A O 1
ATOM 2843 N N . GLU A 1 373 ? -71.057 -12.809 139.813 1.00 45.28 373 GLU A N 1
ATOM 2844 C CA . GLU A 1 373 ? -69.579 -12.764 139.799 1.00 45.28 373 GLU A CA 1
ATOM 2845 C C . GLU A 1 373 ? -68.887 -13.870 138.979 1.00 45.28 373 GLU A C 1
ATOM 2847 O O . GLU A 1 373 ? -67.701 -13.755 138.692 1.00 45.28 373 GLU A O 1
ATOM 2852 N N . GLU A 1 374 ? -69.595 -14.874 138.452 1.00 48.69 374 GLU A N 1
ATOM 2853 C CA . GLU A 1 374 ? -68.939 -15.990 137.733 1.00 48.69 374 GLU A CA 1
ATOM 2854 C C . GLU A 1 374 ? -68.810 -15.795 136.202 1.00 48.69 374 GLU A C 1
ATOM 2856 O O . GLU A 1 374 ? -68.150 -16.562 135.502 1.00 48.69 374 GLU A O 1
ATOM 2861 N N . ARG A 1 375 ? -69.408 -14.736 135.634 1.00 45.66 375 ARG A N 1
ATOM 2862 C CA . ARG A 1 375 ? -69.506 -14.551 134.167 1.00 45.66 375 ARG A CA 1
ATOM 2863 C C . ARG A 1 375 ? -68.291 -13.903 133.494 1.00 45.66 375 ARG A C 1
ATOM 2865 O O . ARG A 1 375 ? -68.213 -13.912 132.268 1.00 45.66 375 ARG A O 1
ATOM 2872 N N . ILE A 1 376 ? -67.324 -13.385 134.252 1.00 48.25 376 ILE A N 1
ATOM 2873 C CA . ILE A 1 376 ? -66.172 -12.653 133.688 1.00 48.25 376 ILE A CA 1
ATOM 2874 C C . ILE A 1 376 ? -64.997 -13.590 133.321 1.00 48.25 376 ILE A C 1
ATOM 2876 O O . ILE A 1 376 ? -64.125 -13.211 132.541 1.00 48.25 376 ILE A O 1
ATOM 2880 N N . ALA A 1 377 ? -65.002 -14.853 133.764 1.00 50.28 377 ALA A N 1
ATOM 2881 C CA . ALA A 1 377 ? -63.918 -15.802 133.479 1.00 50.28 377 ALA A CA 1
ATOM 2882 C C . ALA A 1 377 ? -64.029 -16.522 132.115 1.00 50.28 377 ALA A C 1
ATOM 2884 O O . ALA A 1 377 ? -63.019 -16.964 131.573 1.00 50.28 377 ALA A O 1
ATOM 2885 N N . LYS A 1 378 ? -65.225 -16.612 131.514 1.00 49.75 378 LYS A N 1
ATOM 2886 C CA . LYS A 1 378 ? -65.450 -17.417 130.293 1.00 49.75 378 LYS A CA 1
ATOM 2887 C C . LYS A 1 378 ? -65.167 -16.667 128.980 1.00 49.75 378 LYS A C 1
ATOM 2889 O O . LYS A 1 378 ? -64.843 -17.291 127.979 1.00 49.75 378 LYS A O 1
ATOM 2894 N N . ALA A 1 379 ? -65.181 -15.332 129.004 1.00 50.31 379 ALA A N 1
ATOM 2895 C CA . ALA A 1 379 ? -65.001 -14.489 127.814 1.00 50.31 379 ALA A CA 1
ATOM 2896 C C . ALA A 1 379 ? -63.531 -14.292 127.377 1.00 50.31 379 ALA A C 1
ATOM 2898 O O . ALA A 1 379 ? -63.274 -13.755 126.304 1.00 50.31 379 ALA A O 1
ATOM 2899 N N . ARG A 1 380 ? -62.545 -14.720 128.183 1.00 49.00 380 ARG A N 1
ATOM 2900 C CA . ARG A 1 380 ? -61.110 -14.604 127.839 1.00 49.00 380 ARG A CA 1
ATOM 2901 C C . ARG A 1 380 ? -60.511 -15.857 127.192 1.00 49.00 380 ARG A C 1
ATOM 2903 O O . ARG A 1 380 ? -59.427 -15.764 126.630 1.00 49.00 380 ARG A O 1
ATOM 2910 N N . ALA A 1 381 ? -61.209 -16.994 127.215 1.00 50.66 381 ALA A N 1
ATOM 2911 C CA . ALA A 1 381 ? -60.743 -18.231 126.579 1.00 50.66 381 ALA A CA 1
ATOM 2912 C C . ALA A 1 381 ? -61.063 -18.290 125.069 1.00 50.66 381 ALA A C 1
ATOM 2914 O O . ALA A 1 381 ? -60.319 -18.895 124.304 1.00 50.66 381 ALA A O 1
ATOM 2915 N N . GLU A 1 382 ? -62.122 -17.611 124.618 1.00 52.69 382 GLU A N 1
ATOM 2916 C CA . GLU A 1 382 ? -62.567 -17.642 123.213 1.00 52.69 382 GLU A CA 1
ATOM 2917 C C . GLU A 1 382 ? -61.761 -16.693 122.299 1.00 52.69 382 GLU A C 1
ATOM 2919 O O . GLU A 1 382 ? -61.701 -16.894 121.089 1.00 52.69 382 GLU A O 1
ATOM 2924 N N . VAL A 1 383 ? -61.041 -15.718 122.870 1.00 51.19 383 VAL A N 1
ATOM 2925 C CA . VAL A 1 383 ? -60.196 -14.768 122.117 1.00 51.19 383 VAL A CA 1
ATOM 2926 C C . VAL A 1 383 ? -58.825 -15.357 121.742 1.00 51.19 383 VAL A C 1
ATOM 2928 O O . VAL A 1 383 ? -58.249 -14.978 120.723 1.00 51.19 383 VAL A O 1
ATOM 2931 N N . GLU A 1 384 ? -58.304 -16.322 122.506 1.00 55.38 384 GLU A N 1
ATOM 2932 C CA . GLU A 1 384 ? -57.022 -16.979 122.195 1.00 55.38 384 GLU A CA 1
ATOM 2933 C C . GLU A 1 384 ? -57.163 -18.095 121.141 1.00 55.38 384 GLU A C 1
ATOM 2935 O O . GLU A 1 384 ? -56.238 -18.325 120.363 1.00 55.38 384 GLU A O 1
ATOM 2940 N N . ALA A 1 385 ? -58.350 -18.698 120.995 1.00 52.78 385 ALA A N 1
ATOM 2941 C CA . ALA A 1 385 ? -58.635 -19.651 119.915 1.00 52.78 385 ALA A CA 1
ATOM 2942 C C . ALA A 1 385 ? -58.645 -18.986 118.519 1.00 52.78 385 ALA A C 1
ATOM 2944 O O . ALA A 1 385 ? -58.240 -19.598 117.530 1.00 52.78 385 ALA A O 1
ATOM 2945 N N . ALA A 1 386 ? -59.018 -17.702 118.435 1.00 51.50 386 ALA A N 1
ATOM 2946 C CA . ALA A 1 386 ? -59.045 -16.941 117.182 1.00 51.50 386 ALA A CA 1
ATOM 2947 C C . ALA A 1 386 ? -57.648 -16.499 116.688 1.00 51.50 386 ALA A C 1
ATOM 2949 O O . ALA A 1 386 ? -57.475 -16.199 115.505 1.00 51.50 386 ALA A O 1
ATOM 2950 N N . LYS A 1 387 ? -56.627 -16.483 117.560 1.00 51.38 387 LYS A N 1
ATOM 2951 C CA . LYS A 1 387 ? -55.237 -16.173 117.171 1.00 51.38 387 LYS A CA 1
ATOM 2952 C C . LYS A 1 387 ? -54.488 -17.384 116.607 1.00 51.38 387 LYS A C 1
ATOM 2954 O O . LYS A 1 387 ? -53.639 -17.199 115.738 1.00 51.38 387 LYS A O 1
ATOM 2959 N N . ALA A 1 388 ? -54.831 -18.604 117.026 1.00 54.97 388 ALA A N 1
ATOM 2960 C CA . ALA A 1 388 ? -54.205 -19.833 116.529 1.00 54.97 388 ALA A CA 1
ATOM 2961 C C . ALA A 1 388 ? -54.566 -20.132 115.056 1.00 54.97 388 ALA A C 1
ATOM 2963 O O . ALA A 1 388 ? -53.688 -20.460 114.262 1.00 54.97 388 ALA A O 1
ATOM 2964 N N . ALA A 1 389 ? -55.818 -19.893 114.648 1.00 56.31 389 ALA A N 1
ATOM 2965 C CA . ALA A 1 389 ? -56.273 -20.116 113.268 1.00 56.31 389 ALA A CA 1
ATOM 2966 C C . ALA A 1 389 ? -55.644 -19.146 112.242 1.00 56.31 389 ALA A C 1
ATOM 2968 O O . ALA A 1 389 ? -55.495 -19.472 111.064 1.00 56.31 389 ALA A O 1
ATOM 2969 N N . ARG A 1 390 ? -55.231 -17.948 112.681 1.00 53.62 390 ARG A N 1
ATOM 2970 C CA . ARG A 1 390 ? -54.590 -16.944 111.814 1.00 53.62 390 ARG A CA 1
ATOM 2971 C C . ARG A 1 390 ? -53.110 -17.259 111.541 1.00 53.62 390 ARG A C 1
ATOM 2973 O O . ARG A 1 390 ? -52.592 -16.846 110.508 1.00 53.62 390 ARG A O 1
ATOM 2980 N N . ALA A 1 391 ? -52.457 -18.030 112.416 1.00 56.06 391 ALA A N 1
ATOM 2981 C CA . ALA A 1 391 ? -51.070 -18.471 112.251 1.00 56.06 391 ALA A CA 1
ATOM 2982 C C . ALA A 1 391 ? -50.928 -19.651 111.265 1.00 56.06 391 ALA A C 1
ATOM 2984 O O . ALA A 1 391 ? -49.963 -19.701 110.503 1.00 56.06 391 ALA A O 1
ATOM 2985 N N . GLU A 1 392 ? -51.911 -20.557 111.203 1.00 55.94 392 GLU A N 1
ATOM 2986 C CA . GLU A 1 392 ? -51.921 -21.676 110.242 1.00 55.94 392 GLU A CA 1
ATOM 2987 C C . GLU A 1 392 ? -52.174 -21.206 108.794 1.00 55.94 392 GLU A C 1
ATOM 2989 O O . GLU A 1 392 ? -51.575 -21.728 107.851 1.00 55.94 392 GLU A O 1
ATOM 2994 N N . ALA A 1 393 ? -52.963 -20.141 108.607 1.00 53.50 393 ALA A N 1
ATOM 2995 C CA . ALA A 1 393 ? -53.197 -19.528 107.295 1.00 53.50 393 ALA A CA 1
ATOM 2996 C C . ALA A 1 393 ? -51.963 -18.782 106.735 1.00 53.50 393 ALA A C 1
ATOM 2998 O O . ALA A 1 393 ? -51.744 -18.760 105.520 1.00 53.50 393 ALA A O 1
ATOM 2999 N N . GLU A 1 394 ? -51.118 -18.200 107.596 1.00 54.91 394 GLU A N 1
ATOM 3000 C CA . GLU A 1 394 ? -49.847 -17.590 107.174 1.00 54.91 394 GLU A CA 1
ATOM 3001 C C . GLU A 1 394 ? -48.754 -18.629 106.874 1.00 54.91 394 GLU A C 1
ATOM 3003 O O . GLU A 1 394 ? -47.912 -18.391 106.005 1.00 54.91 394 GLU A O 1
ATOM 3008 N N . ALA A 1 395 ? -48.790 -19.803 107.514 1.00 56.56 395 ALA A N 1
ATOM 3009 C CA . ALA A 1 395 ? -47.890 -20.913 107.198 1.00 56.56 395 ALA A CA 1
ATOM 3010 C C . ALA A 1 395 ? -48.178 -21.511 105.806 1.00 56.56 395 ALA A C 1
ATOM 3012 O O . ALA A 1 395 ? -47.244 -21.747 105.037 1.00 56.56 395 ALA A O 1
ATOM 3013 N N . ALA A 1 396 ? -49.453 -21.650 105.423 1.00 56.84 396 ALA A N 1
ATOM 3014 C CA . ALA A 1 396 ? -49.851 -22.123 104.092 1.00 56.84 396 ALA A CA 1
ATOM 3015 C C . ALA A 1 396 ? -49.445 -21.154 102.960 1.00 56.84 396 ALA A C 1
ATOM 3017 O O . ALA A 1 396 ? -49.027 -21.584 101.884 1.00 56.84 396 ALA A O 1
ATOM 3018 N N . LYS A 1 397 ? -49.474 -19.836 103.215 1.00 55.06 397 LYS A N 1
ATOM 3019 C CA . LYS A 1 397 ? -48.977 -18.820 102.267 1.00 55.06 397 LYS A CA 1
ATOM 3020 C C . LYS A 1 397 ? -47.462 -18.895 102.042 1.00 55.06 397 LYS A C 1
ATOM 3022 O O . LYS A 1 397 ? -47.007 -18.603 100.941 1.00 55.06 397 LYS A O 1
ATOM 3027 N N . ARG A 1 398 ? -46.673 -19.289 103.048 1.00 57.41 398 ARG A N 1
ATOM 3028 C CA . ARG A 1 398 ? -45.206 -19.402 102.923 1.00 57.41 398 ARG A CA 1
ATOM 3029 C C . ARG A 1 398 ? -44.772 -20.621 102.107 1.00 57.41 398 ARG A C 1
ATOM 3031 O O . ARG A 1 398 ? -43.827 -20.500 101.335 1.00 57.41 398 ARG A O 1
ATOM 3038 N N . VAL A 1 399 ? -45.496 -21.737 102.207 1.00 66.06 399 VAL A N 1
ATOM 3039 C CA . VAL A 1 399 ? -45.238 -22.947 101.400 1.00 66.06 399 VAL A CA 1
ATOM 3040 C C . VAL A 1 399 ? -45.528 -22.693 99.913 1.00 66.06 399 VAL A C 1
ATOM 3042 O O . VAL A 1 399 ? -44.699 -23.009 99.066 1.00 66.06 399 VAL A O 1
ATOM 3045 N N . ALA A 1 400 ? -46.634 -22.011 99.592 1.00 60.47 400 ALA A N 1
ATOM 3046 C CA . ALA A 1 400 ? -46.980 -21.667 98.208 1.00 60.47 400 ALA A CA 1
ATOM 3047 C C . ALA A 1 400 ? -45.991 -20.676 97.554 1.00 60.47 400 ALA A C 1
ATOM 3049 O O . ALA A 1 400 ? -45.733 -20.744 96.352 1.00 60.47 400 ALA A O 1
ATOM 3050 N N . ILE A 1 401 ? -45.404 -19.764 98.340 1.00 59.38 401 ILE A N 1
ATOM 3051 C CA . ILE A 1 401 ? -44.374 -18.828 97.858 1.00 59.38 401 ILE A CA 1
ATOM 3052 C C . ILE A 1 401 ? -43.037 -19.549 97.613 1.00 59.38 401 ILE A C 1
ATOM 3054 O O . ILE A 1 401 ? -42.334 -19.198 96.668 1.00 59.38 401 ILE A O 1
ATOM 3058 N N . GLU A 1 402 ? -42.685 -20.568 98.405 1.00 61.12 402 GLU A N 1
ATOM 3059 C CA . GLU A 1 402 ? -41.479 -21.377 98.171 1.00 61.12 402 GLU A CA 1
ATOM 3060 C C . GLU A 1 402 ? -41.586 -22.267 96.925 1.00 61.12 402 GLU A C 1
ATOM 3062 O O . GLU A 1 402 ? -40.624 -22.363 96.160 1.00 61.12 402 GLU A O 1
ATOM 3067 N N . GLU A 1 403 ? -42.749 -22.874 96.675 1.00 62.56 403 GLU A N 1
ATOM 3068 C CA . GLU A 1 403 ? -42.984 -23.671 95.463 1.00 62.56 403 GLU A CA 1
ATOM 3069 C C . GLU A 1 403 ? -42.947 -22.804 94.197 1.00 62.56 403 GLU A C 1
ATOM 3071 O O . GLU A 1 403 ? -42.299 -23.172 93.215 1.00 62.56 403 GLU A O 1
ATOM 3076 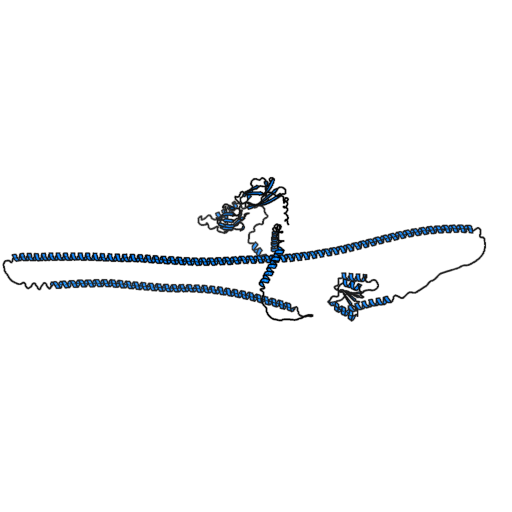N N . ALA A 1 404 ? -43.526 -21.597 94.240 1.00 59.12 404 ALA A N 1
ATOM 3077 C CA . ALA A 1 404 ? -43.412 -20.631 93.147 1.00 59.12 404 ALA A CA 1
ATOM 3078 C C . ALA A 1 404 ? -41.956 -20.179 92.910 1.00 59.12 404 ALA A C 1
ATOM 3080 O O . ALA A 1 404 ? -41.553 -19.951 91.768 1.00 59.12 404 ALA A O 1
ATOM 3081 N N . ARG A 1 405 ? -41.135 -20.094 93.966 1.00 65.44 405 ARG A N 1
ATOM 3082 C CA . ARG A 1 405 ? -39.716 -19.719 93.865 1.00 65.44 405 ARG A CA 1
ATOM 3083 C C . ARG A 1 405 ? -38.862 -20.824 93.239 1.00 65.44 405 ARG A C 1
ATOM 3085 O O . ARG A 1 405 ? -38.011 -20.505 92.416 1.00 65.44 405 ARG A O 1
ATOM 3092 N N . LYS A 1 406 ? -39.130 -22.100 93.551 1.00 66.88 406 LYS A N 1
ATOM 3093 C CA . LYS A 1 406 ? -38.446 -23.255 92.934 1.00 66.88 406 LYS A CA 1
ATOM 3094 C C . LYS A 1 406 ? -38.713 -23.370 91.433 1.00 66.88 406 LYS A C 1
ATOM 3096 O O . LYS A 1 406 ? -37.786 -23.638 90.677 1.00 66.88 406 LYS A O 1
ATOM 3101 N N . VAL A 1 407 ? -39.943 -23.105 90.987 1.00 68.19 407 VAL A N 1
ATOM 3102 C CA . VAL A 1 407 ? -40.290 -23.121 89.551 1.00 68.19 407 VAL A CA 1
ATOM 3103 C C . VAL A 1 407 ? -39.584 -21.991 88.789 1.00 68.19 407 VAL A C 1
ATOM 3105 O O . VAL A 1 407 ? -39.133 -22.188 87.662 1.00 68.19 407 VAL A O 1
ATOM 3108 N N . VAL A 1 408 ? -39.427 -20.817 89.410 1.00 66.31 408 VAL A N 1
ATOM 3109 C CA . VAL A 1 408 ? -38.671 -19.694 88.827 1.00 66.31 408 VAL A CA 1
ATOM 3110 C C . VAL A 1 408 ? -37.161 -19.965 88.826 1.00 66.31 408 VAL A C 1
ATOM 3112 O O . VAL A 1 408 ? -36.495 -19.627 87.851 1.00 66.31 408 VAL A O 1
ATOM 3115 N N . GLU A 1 409 ? -36.615 -20.616 89.857 1.00 64.50 409 GLU A N 1
ATOM 3116 C CA . GLU A 1 409 ? -35.204 -21.033 89.890 1.00 64.50 409 GLU A CA 1
ATOM 3117 C C . GLU A 1 409 ? -34.885 -22.117 88.850 1.00 64.50 409 GLU A C 1
ATOM 3119 O O . GLU A 1 409 ? -33.865 -22.023 88.170 1.00 64.50 409 GLU A O 1
ATOM 3124 N N . GLU A 1 410 ? -35.768 -23.101 88.647 1.00 64.75 410 GLU A N 1
ATOM 3125 C CA . GLU A 1 410 ? -35.617 -24.094 87.573 1.00 64.75 410 GLU A CA 1
ATOM 3126 C C . GLU A 1 410 ? -35.734 -23.461 86.178 1.00 64.75 410 GLU A C 1
ATOM 3128 O O . GLU A 1 410 ? -35.000 -23.842 85.263 1.00 64.75 410 GLU A O 1
ATOM 3133 N N . ALA A 1 411 ? -36.610 -22.467 85.998 1.00 60.84 411 ALA A N 1
ATOM 3134 C CA . ALA A 1 411 ? -36.710 -21.714 84.748 1.00 60.84 411 ALA A CA 1
ATOM 3135 C C . ALA A 1 411 ? -35.463 -20.846 84.492 1.00 60.84 411 ALA A C 1
ATOM 3137 O O . ALA A 1 411 ? -34.967 -20.802 83.365 1.00 60.84 411 ALA A O 1
ATOM 3138 N N . ALA A 1 412 ? -34.906 -20.220 85.534 1.00 61.28 412 ALA A N 1
ATOM 3139 C CA . ALA A 1 412 ? -33.660 -19.458 85.454 1.00 61.28 412 ALA A CA 1
ATOM 3140 C C . ALA A 1 412 ? -32.440 -20.362 85.188 1.00 61.28 412 ALA A C 1
ATOM 3142 O O . ALA A 1 412 ? -31.558 -19.993 84.414 1.00 61.28 412 ALA A O 1
ATOM 3143 N N . ALA A 1 413 ? -32.408 -21.574 85.752 1.00 66.62 413 ALA A N 1
ATOM 3144 C CA . ALA A 1 413 ? -31.368 -22.561 85.467 1.00 66.62 413 ALA A CA 1
ATOM 3145 C C . ALA A 1 413 ? -31.423 -23.054 84.009 1.00 66.62 413 ALA A C 1
ATOM 3147 O O . ALA A 1 413 ? -30.384 -23.178 83.364 1.00 66.62 413 ALA A O 1
ATOM 3148 N N . ARG A 1 414 ? -32.625 -23.268 83.452 1.00 62.50 414 ARG A N 1
ATOM 3149 C CA . ARG A 1 414 ? -32.803 -23.632 82.032 1.00 62.50 414 ARG A CA 1
ATOM 3150 C C . ARG A 1 414 ? -32.434 -22.497 81.075 1.00 62.50 414 ARG A C 1
ATOM 3152 O O . ARG A 1 414 ? -31.870 -22.772 80.021 1.00 62.50 414 ARG A O 1
ATOM 3159 N N . ALA A 1 415 ? -32.704 -21.245 81.445 1.00 65.56 415 ALA A N 1
ATOM 3160 C CA . ALA A 1 415 ? -32.275 -20.081 80.669 1.00 65.56 415 ALA A CA 1
ATOM 3161 C C . ALA A 1 415 ? -30.742 -19.959 80.626 1.00 65.56 415 ALA A C 1
ATOM 3163 O O . ALA A 1 415 ? -30.181 -19.711 79.565 1.00 65.56 415 ALA A O 1
ATOM 3164 N N . LYS A 1 416 ? -30.063 -20.233 81.746 1.00 66.25 416 LYS A N 1
ATOM 3165 C CA . LYS A 1 416 ? -28.599 -20.188 81.824 1.00 66.25 416 LYS A CA 1
ATOM 3166 C C . LYS A 1 416 ? -27.921 -21.286 80.994 1.00 66.25 416 LYS A C 1
ATOM 3168 O O . LYS A 1 416 ? -26.966 -21.007 80.285 1.00 66.25 416 LYS A O 1
ATOM 3173 N N . VAL A 1 417 ? -28.468 -22.506 80.998 1.00 69.44 417 VAL A N 1
ATOM 3174 C CA . VAL A 1 417 ? -27.986 -23.599 80.126 1.00 69.44 417 VAL A CA 1
ATOM 3175 C C . VAL A 1 417 ? -28.185 -23.259 78.644 1.00 69.44 417 VAL A C 1
ATOM 3177 O O . VAL A 1 417 ? -27.319 -23.558 77.829 1.00 69.44 417 VAL A O 1
ATOM 3180 N N . ALA A 1 418 ? -29.288 -22.596 78.283 1.00 68.00 418 ALA A N 1
ATOM 3181 C CA . ALA A 1 418 ? -29.513 -22.143 76.911 1.00 68.00 418 ALA A CA 1
ATOM 3182 C C . ALA A 1 418 ? -28.554 -21.012 76.489 1.00 68.00 418 ALA A C 1
ATOM 3184 O O . ALA A 1 418 ? -28.110 -20.998 75.343 1.00 68.00 418 ALA A O 1
ATOM 3185 N N . GLU A 1 419 ? -28.203 -20.089 77.390 1.00 68.06 419 GLU A N 1
ATOM 3186 C CA . GLU A 1 419 ? -27.184 -19.060 77.131 1.00 68.06 419 GLU A CA 1
ATOM 3187 C C . GLU A 1 419 ? -25.785 -19.672 76.955 1.00 68.06 419 GLU A C 1
ATOM 3189 O O . GLU A 1 419 ? -25.104 -19.344 75.981 1.00 68.06 419 GLU A O 1
ATOM 3194 N N . ASP A 1 420 ? -25.402 -20.626 77.810 1.00 71.81 420 ASP A N 1
ATOM 3195 C CA . ASP A 1 420 ? -24.124 -21.343 77.710 1.00 71.81 420 ASP A CA 1
ATOM 3196 C C . ASP A 1 420 ? -24.033 -22.162 76.399 1.00 71.81 420 ASP A C 1
ATOM 3198 O O . ASP A 1 420 ? -22.985 -22.210 75.750 1.00 71.81 420 ASP A O 1
ATOM 3202 N N . GLU A 1 421 ? -25.140 -22.766 75.945 1.00 72.69 421 GLU A N 1
ATOM 3203 C CA . GLU A 1 421 ? -25.228 -23.490 74.666 1.00 72.69 421 GLU A CA 1
ATOM 3204 C C . GLU A 1 421 ? -25.081 -22.540 73.462 1.00 72.69 421 GLU A C 1
ATOM 3206 O O . GLU A 1 421 ? -24.369 -22.846 72.500 1.00 72.69 421 GLU A O 1
ATOM 3211 N N . VAL A 1 422 ? -25.697 -21.353 73.520 1.00 74.69 422 VAL A N 1
ATOM 3212 C CA . VAL A 1 422 ? -25.562 -20.314 72.485 1.00 74.69 422 VAL A CA 1
ATOM 3213 C C . VAL A 1 422 ? -24.134 -19.771 72.436 1.00 74.69 422 VAL A C 1
ATOM 3215 O O . VAL A 1 422 ? -23.602 -19.545 71.346 1.00 74.69 422 VAL A O 1
ATOM 3218 N N . GLU A 1 423 ? -23.480 -19.598 73.583 1.00 76.31 423 GLU A N 1
ATOM 3219 C CA . GLU A 1 423 ? -22.085 -19.162 73.648 1.00 76.31 423 GLU A CA 1
ATOM 3220 C C . GLU A 1 423 ? -21.129 -20.237 73.106 1.00 76.31 423 GLU A C 1
ATOM 3222 O O . GLU A 1 423 ? -20.219 -19.925 72.327 1.00 76.31 423 GLU A O 1
ATOM 3227 N N . ARG A 1 424 ? -21.404 -21.519 73.387 1.00 79.12 424 ARG A N 1
ATOM 3228 C CA . ARG A 1 424 ? -20.680 -22.662 72.813 1.00 79.12 424 ARG A CA 1
ATOM 3229 C C . ARG A 1 424 ? -20.809 -22.691 71.288 1.00 79.12 424 ARG A C 1
ATOM 3231 O O . ARG A 1 424 ? -19.789 -22.689 70.602 1.00 79.12 424 ARG A O 1
ATOM 3238 N N . VAL A 1 425 ? -22.030 -22.610 70.752 1.00 78.25 425 VAL A N 1
ATOM 3239 C CA . VAL A 1 425 ? -22.291 -22.592 69.297 1.00 78.25 425 VAL A CA 1
ATOM 3240 C C . VAL A 1 425 ? -21.658 -21.370 68.630 1.00 78.25 425 VAL A C 1
ATOM 3242 O O . VAL A 1 425 ? -21.080 -21.479 67.547 1.00 78.25 425 VAL A O 1
ATOM 3245 N N . ARG A 1 426 ? -21.694 -20.203 69.282 1.00 77.56 426 ARG A N 1
ATOM 3246 C CA . ARG A 1 426 ? -21.038 -18.992 68.778 1.00 77.56 426 ARG A CA 1
ATOM 3247 C C . ARG A 1 426 ? -19.518 -19.142 68.747 1.00 77.56 426 ARG A C 1
ATOM 3249 O O . ARG A 1 426 ? -18.901 -18.679 67.791 1.00 77.56 426 ARG A O 1
ATOM 3256 N N . SER A 1 427 ? -18.914 -19.785 69.747 1.00 73.12 427 SER A N 1
ATOM 3257 C CA . SER A 1 427 ? -17.469 -20.048 69.771 1.00 73.12 427 SER A CA 1
ATOM 3258 C C . SER A 1 427 ? -17.043 -21.072 68.711 1.00 73.12 427 SER A C 1
ATOM 3260 O O . SER A 1 427 ? -16.071 -20.822 67.998 1.00 73.12 427 SER A O 1
ATOM 3262 N N . GLU A 1 428 ? -17.824 -22.140 68.507 1.00 78.31 428 GLU A N 1
ATOM 3263 C CA . GLU A 1 428 ? -17.612 -23.127 67.437 1.00 78.31 428 GLU A CA 1
ATOM 3264 C C . GLU A 1 428 ? -17.740 -22.494 66.044 1.00 78.31 428 GLU A C 1
ATOM 3266 O O . GLU A 1 428 ? -16.887 -22.715 65.183 1.00 78.31 428 GLU A O 1
ATOM 3271 N N . ALA A 1 429 ? -18.744 -21.639 65.825 1.00 73.81 429 ALA A N 1
ATOM 3272 C CA . ALA A 1 429 ? -18.907 -20.914 64.566 1.00 73.81 429 ALA A CA 1
ATOM 3273 C C . ALA A 1 429 ? -17.745 -19.937 64.298 1.00 73.81 429 ALA A C 1
ATOM 3275 O O . ALA A 1 429 ? -17.305 -19.791 63.157 1.00 73.81 429 ALA A O 1
ATOM 3276 N N . ASN A 1 430 ? -17.208 -19.292 65.339 1.00 73.69 430 ASN A N 1
ATOM 3277 C CA . ASN A 1 430 ? -16.081 -18.363 65.203 1.00 73.69 430 ASN A CA 1
ATOM 3278 C C . ASN A 1 430 ? -14.750 -19.085 64.922 1.00 73.69 430 ASN A C 1
ATOM 3280 O O . ASN A 1 430 ? -13.927 -18.585 64.155 1.00 73.69 430 ASN A O 1
ATOM 3284 N N . GLU A 1 431 ? -14.536 -20.264 65.510 1.00 82.88 431 GLU A N 1
ATOM 3285 C CA . GLU A 1 431 ? -13.408 -21.156 65.197 1.00 82.88 431 GLU A CA 1
ATOM 3286 C C . GLU A 1 431 ? -13.486 -21.667 63.751 1.00 82.88 431 GLU A C 1
ATOM 3288 O O . GLU A 1 431 ? -12.508 -21.587 63.001 1.00 82.88 431 GLU A O 1
ATOM 3293 N N . GLN A 1 432 ? -14.672 -22.096 63.308 1.00 72.50 432 GLN A N 1
ATOM 3294 C CA . GLN A 1 432 ? -14.894 -22.514 61.923 1.00 72.50 432 GLN A CA 1
ATOM 3295 C C . GLN A 1 432 ? -14.632 -21.369 60.938 1.00 72.50 432 GLN A C 1
ATOM 3297 O O . GLN A 1 432 ? -13.928 -21.569 59.945 1.00 72.50 432 GLN A O 1
ATOM 3302 N N . LEU A 1 433 ? -15.093 -20.152 61.243 1.00 77.88 433 LEU A N 1
ATOM 3303 C CA . LEU A 1 433 ? -14.834 -18.971 60.420 1.00 77.88 433 LEU A CA 1
ATOM 3304 C C . LEU A 1 433 ? -13.335 -18.629 60.361 1.00 77.88 433 LEU A C 1
ATOM 3306 O O . LEU A 1 433 ? -12.811 -18.370 59.278 1.00 77.88 433 LEU A O 1
ATOM 3310 N N . LYS A 1 434 ? -12.614 -18.692 61.490 1.00 79.75 434 LYS A N 1
ATOM 3311 C CA . LYS A 1 434 ? -11.153 -18.497 61.517 1.00 79.75 434 LYS A CA 1
ATOM 3312 C C . LYS A 1 434 ? -10.426 -19.534 60.664 1.00 79.75 434 LYS A C 1
ATOM 3314 O O . LYS A 1 434 ? -9.559 -19.161 59.876 1.00 79.75 434 LYS A O 1
ATOM 3319 N N . SER A 1 435 ? -10.795 -20.810 60.772 1.00 78.38 435 SER A N 1
ATOM 3320 C CA . SER A 1 435 ? -10.176 -21.882 59.982 1.00 78.38 435 SER A CA 1
ATOM 3321 C C . SER A 1 435 ? -10.422 -21.712 58.474 1.00 78.38 435 SER A C 1
ATOM 3323 O O . SER A 1 435 ? -9.504 -21.889 57.670 1.00 78.38 435 SER A O 1
ATOM 3325 N N . ALA A 1 436 ? -11.623 -21.271 58.085 1.00 77.25 436 ALA A N 1
ATOM 3326 C CA . ALA A 1 436 ? -11.979 -21.005 56.696 1.00 77.25 436 ALA A CA 1
ATOM 3327 C C . ALA A 1 436 ? -11.222 -19.794 56.126 1.00 77.25 436 ALA A C 1
ATOM 3329 O O . ALA A 1 436 ? -10.730 -19.855 55.000 1.00 77.25 436 ALA A O 1
ATOM 3330 N N . VAL A 1 437 ? -11.061 -18.722 56.910 1.00 81.75 437 VAL A N 1
ATOM 3331 C CA . VAL A 1 437 ? -10.290 -17.534 56.505 1.00 81.75 437 VAL A CA 1
ATOM 3332 C C . VAL A 1 437 ? -8.803 -17.858 56.358 1.00 81.75 437 VAL A C 1
ATOM 3334 O O . VAL A 1 437 ? -8.181 -17.426 55.388 1.00 81.75 437 VAL A O 1
ATOM 3337 N N . VAL A 1 438 ? -8.226 -18.653 57.266 1.00 82.94 438 VAL A N 1
ATOM 3338 C CA . VAL A 1 438 ? -6.827 -19.103 57.155 1.00 82.94 438 VAL A CA 1
ATOM 3339 C C . VAL A 1 438 ? -6.628 -19.959 55.904 1.00 82.94 438 VAL A C 1
ATOM 3341 O O . VAL A 1 438 ? -5.664 -19.749 55.170 1.00 82.94 438 VAL A O 1
ATOM 3344 N N . LYS A 1 439 ? -7.564 -20.868 55.607 1.00 81.31 439 LYS A N 1
ATOM 3345 C CA . LYS A 1 439 ? -7.513 -21.699 54.401 1.00 81.31 439 LYS A CA 1
ATOM 3346 C C . LYS A 1 439 ? -7.646 -20.871 53.118 1.00 81.31 439 LYS A C 1
ATOM 3348 O O . LYS A 1 439 ? -6.844 -21.043 52.207 1.00 81.31 439 LYS A O 1
ATOM 3353 N N . ALA A 1 440 ? -8.589 -19.930 53.066 1.00 77.19 440 ALA A N 1
ATOM 3354 C CA . ALA A 1 440 ? -8.776 -19.048 51.914 1.00 77.19 440 ALA A CA 1
ATOM 3355 C C . ALA A 1 440 ? -7.556 -18.143 51.670 1.00 77.19 440 ALA A C 1
ATOM 3357 O O . ALA A 1 440 ? -7.152 -17.935 50.527 1.00 77.19 440 ALA A O 1
ATOM 3358 N N . ARG A 1 441 ? -6.930 -17.645 52.744 1.00 80.94 441 ARG A N 1
ATOM 3359 C CA . ARG A 1 441 ? -5.704 -16.845 52.654 1.00 80.94 441 ARG A CA 1
ATOM 3360 C C . ARG A 1 441 ? -4.524 -17.678 52.152 1.00 80.94 441 ARG A C 1
ATOM 3362 O O . ARG A 1 441 ? -3.839 -17.239 51.239 1.00 80.94 441 ARG A O 1
ATOM 3369 N N . ALA A 1 442 ? -4.357 -18.904 52.649 1.00 82.75 442 ALA A N 1
ATOM 3370 C CA . ALA A 1 442 ? -3.324 -19.823 52.169 1.00 82.75 442 ALA A CA 1
ATOM 3371 C C . ALA A 1 442 ? -3.516 -20.215 50.690 1.00 82.75 442 ALA A C 1
ATOM 3373 O O . ALA A 1 442 ? -2.548 -20.267 49.935 1.00 82.75 442 ALA A O 1
ATOM 3374 N N . GLU A 1 443 ? -4.758 -20.450 50.252 1.00 82.19 443 GLU A N 1
ATOM 3375 C CA . GLU A 1 443 ? -5.070 -20.735 48.845 1.00 82.19 443 GLU A CA 1
ATOM 3376 C C . GLU A 1 443 ? -4.815 -19.521 47.936 1.00 82.19 443 GLU A C 1
ATOM 3378 O O . GLU A 1 443 ? -4.314 -19.684 46.822 1.00 82.19 443 GLU A O 1
ATOM 3383 N N . SER A 1 444 ? -5.111 -18.306 48.406 1.00 79.69 444 SER A N 1
ATOM 3384 C CA . SER A 1 444 ? -4.813 -17.063 47.683 1.00 79.69 444 SER A CA 1
ATOM 3385 C C . SER A 1 444 ? -3.307 -16.804 47.584 1.00 79.69 444 SER A C 1
ATOM 3387 O O . SER A 1 444 ? -2.806 -16.494 46.504 1.00 79.69 444 SER A O 1
ATOM 3389 N N . ASP A 1 445 ? -2.572 -16.979 48.683 1.00 82.38 445 ASP A N 1
ATOM 3390 C CA . ASP A 1 445 ? -1.122 -16.772 48.729 1.00 82.38 445 ASP A CA 1
ATOM 3391 C C . ASP A 1 445 ? -0.389 -17.800 47.848 1.00 82.38 445 ASP A C 1
ATOM 3393 O O . ASP A 1 445 ? 0.541 -17.446 47.122 1.00 82.38 445 ASP A O 1
ATOM 3397 N N . ALA A 1 446 ? -0.856 -19.054 47.813 1.00 81.94 446 ALA A N 1
ATOM 3398 C CA . ALA A 1 446 ? -0.323 -20.081 46.917 1.00 81.94 446 ALA A CA 1
ATOM 3399 C C . ALA A 1 446 ? -0.576 -19.766 45.429 1.00 81.94 446 ALA A C 1
ATOM 3401 O O . ALA A 1 446 ? 0.290 -20.019 44.589 1.00 81.94 446 ALA A O 1
ATOM 3402 N N . ARG A 1 447 ? -1.738 -19.187 45.086 1.00 79.75 447 ARG A N 1
ATOM 3403 C CA . ARG A 1 447 ? -2.041 -18.740 43.712 1.00 79.75 447 ARG A CA 1
ATOM 3404 C C . ARG A 1 447 ? -1.142 -17.583 43.287 1.00 79.75 447 ARG A C 1
ATOM 3406 O O . ARG A 1 447 ? -0.569 -17.643 42.202 1.00 79.75 447 ARG A O 1
ATOM 3413 N N . LEU A 1 448 ? -0.953 -16.595 44.161 1.00 81.94 448 LEU A N 1
ATOM 3414 C CA . LEU A 1 448 ? -0.046 -15.471 43.918 1.00 81.94 448 LEU A CA 1
ATOM 3415 C C . LEU A 1 448 ? 1.406 -15.938 43.754 1.00 81.94 448 LEU A C 1
ATOM 3417 O O . LEU A 1 448 ? 2.085 -15.513 42.825 1.00 81.94 448 LEU A O 1
ATOM 3421 N N . GLN A 1 449 ? 1.880 -16.865 44.591 1.00 82.12 449 GLN A N 1
ATOM 3422 C CA . GLN A 1 449 ? 3.224 -17.435 44.444 1.00 82.12 449 GLN A CA 1
ATOM 3423 C C . GLN A 1 449 ? 3.391 -18.215 43.133 1.00 82.12 449 GLN A C 1
ATOM 3425 O O . GLN A 1 449 ? 4.441 -18.128 42.496 1.00 82.12 449 GLN A O 1
ATOM 3430 N N . ALA A 1 450 ? 2.360 -18.942 42.691 1.00 82.69 450 ALA A N 1
ATOM 3431 C CA . ALA A 1 450 ? 2.387 -19.643 41.412 1.00 82.69 450 ALA A CA 1
ATOM 3432 C C . ALA A 1 450 ? 2.403 -18.681 40.210 1.00 82.69 450 ALA A C 1
ATOM 3434 O O . ALA A 1 450 ? 3.101 -18.951 39.231 1.00 82.69 450 ALA A O 1
ATOM 3435 N N . GLU A 1 451 ? 1.673 -17.564 40.271 1.00 81.56 451 GLU A N 1
ATOM 3436 C CA . GLU A 1 451 ? 1.704 -16.523 39.236 1.00 81.56 451 GLU A CA 1
ATOM 3437 C C . GLU A 1 451 ? 3.046 -15.792 39.193 1.00 81.56 451 GLU A C 1
ATOM 3439 O O . GLU A 1 451 ? 3.615 -15.636 38.114 1.00 81.56 451 GLU A O 1
ATOM 3444 N N . VAL A 1 452 ? 3.608 -15.433 40.351 1.00 87.00 452 VAL A N 1
ATOM 3445 C CA . VAL A 1 452 ? 4.939 -14.814 40.432 1.00 87.00 452 VAL A CA 1
ATOM 3446 C C . VAL A 1 452 ? 6.012 -15.757 39.885 1.00 87.00 452 VAL A C 1
ATOM 3448 O O . VAL A 1 452 ? 6.848 -15.327 39.097 1.00 87.00 452 VAL A O 1
ATOM 3451 N N . ALA A 1 453 ? 5.957 -17.052 40.207 1.00 82.25 453 ALA A N 1
ATOM 3452 C CA . ALA A 1 453 ? 6.903 -18.033 39.676 1.00 82.25 453 ALA A CA 1
ATOM 3453 C C . ALA A 1 453 ? 6.781 -18.223 38.151 1.00 82.25 453 ALA A C 1
ATOM 3455 O O . ALA A 1 453 ? 7.777 -18.495 37.485 1.00 82.25 453 ALA A O 1
ATOM 3456 N N . ARG A 1 454 ? 5.576 -18.085 37.578 1.00 79.88 454 ARG A N 1
ATOM 3457 C CA . ARG A 1 454 ? 5.381 -18.094 36.116 1.00 79.88 454 ARG A CA 1
ATOM 3458 C C . ARG A 1 454 ? 5.944 -16.828 35.478 1.00 79.88 454 ARG A C 1
ATOM 3460 O O .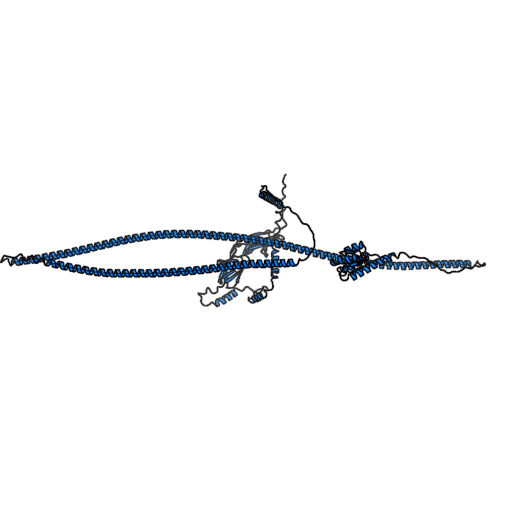 ARG A 1 454 ? 6.700 -16.931 34.521 1.00 79.88 454 ARG A O 1
ATOM 3467 N N . ALA A 1 455 ? 5.651 -15.664 36.056 1.00 79.19 455 ALA A N 1
ATOM 3468 C CA . ALA A 1 455 ? 6.177 -14.389 35.583 1.00 79.19 455 ALA A CA 1
ATOM 3469 C C . ALA A 1 455 ? 7.714 -14.346 35.634 1.00 79.19 455 ALA A C 1
ATOM 3471 O O . ALA A 1 455 ? 8.340 -13.875 34.690 1.00 79.19 455 ALA A O 1
ATOM 3472 N N . GLN A 1 456 ? 8.326 -14.895 36.689 1.00 84.31 456 GLN A N 1
ATOM 3473 C CA . GLN A 1 456 ? 9.782 -14.993 36.817 1.00 84.31 456 GLN A CA 1
ATOM 3474 C C . GLN A 1 456 ? 10.399 -15.871 35.723 1.00 84.31 456 GLN A C 1
ATOM 3476 O O . GLN A 1 456 ? 11.333 -15.431 35.056 1.00 84.31 456 GLN A O 1
ATOM 3481 N N . ARG A 1 457 ? 9.832 -17.055 35.454 1.00 81.62 457 ARG A N 1
ATOM 3482 C CA . ARG A 1 457 ? 10.308 -17.921 34.360 1.00 81.62 457 ARG A CA 1
ATOM 3483 C C . ARG A 1 457 ? 10.169 -17.265 32.990 1.00 81.62 457 ARG A C 1
ATOM 3485 O O . ARG A 1 457 ? 11.069 -17.392 32.169 1.00 81.62 457 ARG A O 1
ATOM 3492 N N . ASP A 1 458 ? 9.084 -16.533 32.753 1.00 79.69 458 ASP A N 1
ATOM 3493 C CA . ASP A 1 458 ? 8.893 -15.808 31.494 1.00 79.69 458 ASP A CA 1
ATOM 3494 C C . ASP A 1 458 ? 9.906 -14.663 31.340 1.00 79.69 458 ASP A C 1
ATOM 3496 O O . ASP A 1 458 ? 10.386 -14.398 30.235 1.00 79.69 458 ASP A O 1
ATOM 3500 N N . THR A 1 459 ? 10.274 -13.990 32.437 1.00 78.19 459 THR A N 1
ATOM 3501 C CA . THR A 1 459 ? 11.337 -12.974 32.410 1.00 78.19 459 THR A CA 1
ATOM 3502 C C . THR A 1 459 ? 12.723 -13.581 32.215 1.00 78.19 459 THR A C 1
ATOM 3504 O O . THR A 1 459 ? 13.500 -13.042 31.430 1.00 78.19 459 THR A O 1
ATOM 3507 N N . GLU A 1 460 ? 13.021 -14.713 32.854 1.00 82.25 460 GLU A N 1
ATOM 3508 C CA . GLU A 1 460 ? 14.289 -15.430 32.686 1.00 82.25 460 GLU A CA 1
ATOM 3509 C C . GLU A 1 460 ? 14.434 -15.957 31.255 1.00 82.25 460 GLU A C 1
ATOM 3511 O O . GLU A 1 460 ? 15.447 -15.694 30.615 1.00 82.25 460 GLU A O 1
ATOM 3516 N N . ALA A 1 461 ? 13.387 -16.559 30.686 1.00 76.69 461 ALA A N 1
ATOM 3517 C CA . ALA A 1 461 ? 13.387 -17.014 29.297 1.00 76.69 461 ALA A CA 1
ATOM 3518 C C . ALA A 1 461 ? 13.592 -15.861 28.296 1.00 76.69 461 ALA A C 1
ATOM 3520 O O . ALA A 1 461 ? 14.264 -16.023 27.276 1.00 76.69 461 ALA A O 1
ATOM 3521 N N . ARG A 1 462 ? 13.045 -14.668 28.581 1.00 76.44 462 ARG A N 1
ATOM 3522 C CA . ARG A 1 462 ? 13.283 -13.466 27.762 1.00 76.44 462 ARG A CA 1
ATOM 3523 C C . ARG A 1 462 ? 14.718 -12.961 27.874 1.00 76.44 462 ARG A C 1
ATOM 3525 O O . ARG A 1 462 ? 15.287 -12.570 26.859 1.00 76.44 462 ARG A O 1
ATOM 3532 N N . LEU A 1 463 ? 15.298 -12.977 29.073 1.00 79.81 463 LEU A N 1
ATOM 3533 C CA . LEU A 1 463 ? 16.689 -12.579 29.289 1.00 79.81 463 LEU A CA 1
ATOM 3534 C C . LEU A 1 463 ? 17.662 -13.565 28.631 1.00 79.81 463 LEU A C 1
ATOM 3536 O O . LEU A 1 463 ? 18.611 -13.130 27.983 1.00 79.81 463 LEU A O 1
ATOM 3540 N N . GLU A 1 464 ? 17.399 -14.870 28.711 1.00 80.00 464 GLU A N 1
ATOM 3541 C CA . GLU A 1 464 ? 18.181 -15.900 28.016 1.00 80.00 464 GLU A CA 1
ATOM 3542 C C . GLU A 1 464 ? 18.084 -15.759 26.492 1.00 80.00 464 GLU A C 1
ATOM 3544 O O . GLU A 1 464 ? 19.101 -15.836 25.805 1.00 80.00 464 GLU A O 1
ATOM 3549 N N . ALA A 1 465 ? 16.896 -15.467 25.952 1.00 73.25 465 ALA A N 1
ATOM 3550 C CA . ALA A 1 465 ? 16.720 -15.210 24.522 1.00 73.25 465 ALA A CA 1
ATOM 3551 C C . ALA A 1 465 ? 17.453 -13.937 24.058 1.00 73.25 465 ALA A C 1
ATOM 3553 O O . ALA A 1 465 ? 18.059 -13.924 22.986 1.00 73.25 465 ALA A O 1
ATOM 3554 N N . GLN A 1 466 ? 17.442 -12.874 24.869 1.00 77.12 466 GLN A N 1
ATOM 3555 C CA . GLN A 1 466 ? 18.184 -11.646 24.574 1.00 77.12 466 GLN A CA 1
ATOM 3556 C C . GLN A 1 466 ? 19.697 -11.874 24.627 1.00 77.12 466 GLN A C 1
ATOM 3558 O O . GLN A 1 466 ? 20.396 -11.463 23.700 1.00 77.12 466 GLN A O 1
ATOM 3563 N N . LEU A 1 467 ? 20.195 -12.585 25.644 1.00 76.44 467 LEU A N 1
ATOM 3564 C CA . LEU A 1 467 ? 21.605 -12.963 25.758 1.00 76.44 467 LEU A CA 1
ATOM 3565 C C . LEU A 1 467 ? 22.047 -13.859 24.597 1.00 76.44 467 LEU A C 1
ATOM 3567 O O . LEU A 1 467 ? 23.111 -13.625 24.033 1.00 76.44 467 LEU A O 1
ATOM 3571 N N . ALA A 1 468 ? 21.221 -14.821 24.180 1.00 69.88 468 ALA A N 1
ATOM 3572 C CA . ALA A 1 468 ? 21.498 -15.651 23.012 1.00 69.88 468 ALA A CA 1
ATOM 3573 C C . ALA A 1 468 ? 21.573 -14.825 21.716 1.00 69.88 468 ALA A C 1
ATOM 3575 O O . ALA A 1 468 ? 22.437 -15.089 20.881 1.00 69.88 468 ALA A O 1
ATOM 3576 N N . SER A 1 469 ? 20.727 -13.798 21.562 1.00 74.88 469 SER A N 1
ATOM 3577 C CA . SER A 1 469 ? 20.774 -12.914 20.388 1.00 74.88 469 SER A CA 1
ATOM 3578 C C . SER A 1 469 ? 22.031 -12.036 20.364 1.00 74.88 469 SER A C 1
ATOM 3580 O O . SER A 1 469 ? 22.691 -11.942 19.334 1.00 74.88 469 SER A O 1
ATOM 3582 N N . VAL A 1 470 ? 22.430 -11.480 21.514 1.00 76.44 470 VAL A N 1
ATOM 3583 C CA . VAL A 1 470 ? 23.617 -10.617 21.619 1.00 76.44 470 VAL A CA 1
ATOM 3584 C C . VAL A 1 470 ? 24.898 -11.432 21.446 1.00 76.44 470 VAL A C 1
ATOM 3586 O O . VAL A 1 470 ? 25.818 -10.998 20.759 1.00 76.44 470 VAL A O 1
ATOM 3589 N N . ILE A 1 471 ? 24.959 -12.638 22.020 1.00 73.12 471 ILE A N 1
ATOM 3590 C CA . ILE A 1 471 ? 26.095 -13.552 21.841 1.00 73.12 471 ILE A CA 1
ATOM 3591 C C . ILE A 1 471 ? 26.175 -14.036 20.385 1.00 73.12 471 ILE A C 1
ATOM 3593 O O . ILE A 1 471 ? 27.276 -14.132 19.848 1.00 73.12 471 ILE A O 1
ATOM 3597 N N . GLY A 1 472 ? 25.034 -14.282 19.730 1.00 68.19 472 GLY A N 1
ATOM 3598 C CA . GLY A 1 472 ? 24.967 -14.609 18.304 1.00 68.19 472 GLY A CA 1
ATOM 3599 C C . GLY A 1 472 ? 25.523 -13.493 17.416 1.00 68.19 472 GLY A C 1
ATOM 3600 O O . GLY A 1 472 ? 26.401 -13.753 16.597 1.00 68.19 472 GLY A O 1
ATOM 3601 N N . GLU A 1 473 ? 25.097 -12.246 17.635 1.00 72.81 473 GLU A N 1
ATOM 3602 C CA . GLU A 1 473 ? 25.604 -11.085 16.890 1.00 72.81 473 GLU A CA 1
ATOM 3603 C C . GLU A 1 473 ? 27.100 -10.830 17.138 1.00 72.81 473 GLU A C 1
ATOM 3605 O O . GLU A 1 473 ? 27.837 -10.513 16.203 1.00 72.81 473 GLU A O 1
ATOM 3610 N N . GLN A 1 474 ? 27.585 -11.002 18.375 1.00 69.94 474 GLN A N 1
ATOM 3611 C CA . GLN A 1 474 ? 29.009 -10.831 18.683 1.00 69.94 474 GLN A CA 1
ATOM 3612 C C . GLN A 1 474 ? 29.880 -11.922 18.043 1.00 69.94 474 GLN A C 1
ATOM 3614 O O . GLN A 1 474 ? 30.925 -11.603 17.477 1.00 69.94 474 GLN A O 1
ATOM 3619 N N . LEU A 1 475 ? 29.439 -13.184 18.060 1.00 73.00 475 LEU A N 1
ATOM 3620 C CA . LEU A 1 475 ? 30.139 -14.287 17.392 1.00 73.00 475 LEU A CA 1
ATOM 3621 C C . LEU A 1 475 ? 30.136 -14.133 15.869 1.00 73.00 475 LEU A C 1
ATOM 3623 O O . LEU A 1 475 ? 31.154 -14.395 15.230 1.00 73.00 475 LEU A O 1
ATOM 3627 N N . GLU A 1 476 ? 29.035 -13.678 15.269 1.00 71.00 476 GLU A N 1
ATOM 3628 C CA . GLU A 1 476 ? 28.981 -13.405 13.829 1.00 71.00 476 GLU A CA 1
ATOM 3629 C C . GLU A 1 476 ? 29.903 -12.246 13.430 1.00 71.00 476 GLU A C 1
ATOM 3631 O O . GLU A 1 476 ? 30.618 -12.349 12.426 1.00 71.00 476 GLU A O 1
ATOM 3636 N N . ALA A 1 477 ? 29.969 -11.186 14.241 1.00 72.50 477 ALA A N 1
ATOM 3637 C CA . ALA A 1 477 ? 30.901 -10.079 14.037 1.00 72.50 477 ALA A CA 1
ATOM 3638 C C . ALA A 1 477 ? 32.370 -10.521 14.180 1.00 72.50 477 ALA A C 1
ATOM 3640 O O . ALA A 1 477 ? 33.229 -10.097 13.401 1.00 72.50 477 ALA A O 1
ATOM 3641 N N . GLU A 1 478 ? 32.672 -11.408 15.128 1.00 76.81 478 GLU A N 1
ATOM 3642 C CA . GLU A 1 478 ? 34.024 -11.927 15.348 1.00 76.81 478 GLU A CA 1
ATOM 3643 C C . GLU A 1 478 ? 34.453 -12.912 14.247 1.00 76.81 478 GLU A C 1
ATOM 3645 O O . GLU A 1 478 ? 35.576 -12.835 13.744 1.00 76.81 478 GLU A O 1
ATOM 3650 N N . ILE A 1 479 ? 33.539 -13.756 13.756 1.00 72.25 479 ILE A N 1
ATOM 3651 C CA . ILE A 1 479 ? 33.771 -14.619 12.586 1.00 72.25 479 ILE A CA 1
ATOM 3652 C C . ILE A 1 479 ? 33.976 -13.778 11.316 1.00 72.25 479 ILE A C 1
ATOM 3654 O O . ILE A 1 479 ? 34.846 -14.097 10.498 1.00 72.25 479 ILE A O 1
ATOM 3658 N N . ALA A 1 480 ? 33.214 -12.695 11.137 1.00 72.56 480 ALA A N 1
ATOM 3659 C CA . ALA A 1 480 ? 33.393 -11.772 10.017 1.00 72.56 480 ALA A CA 1
ATOM 3660 C C . ALA A 1 480 ? 34.754 -11.060 10.081 1.00 72.56 480 ALA A C 1
ATOM 3662 O O . ALA A 1 480 ? 35.445 -10.961 9.064 1.00 72.56 480 ALA A O 1
ATOM 3663 N N . ARG A 1 481 ? 35.184 -10.646 11.278 1.00 78.44 481 ARG A N 1
ATOM 3664 C CA . ARG A 1 481 ? 36.504 -10.048 11.507 1.00 78.44 481 ARG A CA 1
ATOM 3665 C C . ARG A 1 481 ? 37.643 -11.028 11.215 1.00 78.44 481 ARG A C 1
ATOM 3667 O O . ARG A 1 481 ? 38.562 -10.676 10.483 1.00 78.44 481 ARG A O 1
ATOM 3674 N N . LEU A 1 482 ? 37.554 -12.270 11.693 1.00 76.00 482 LEU A N 1
ATOM 3675 C CA . LEU A 1 482 ? 38.562 -13.308 11.432 1.00 76.00 482 LEU A CA 1
ATOM 3676 C C . LEU A 1 482 ? 38.630 -13.713 9.949 1.00 76.00 482 LEU A C 1
ATOM 3678 O O . LEU A 1 482 ? 39.699 -14.074 9.449 1.00 76.00 482 LEU A O 1
ATOM 3682 N N . ARG A 1 483 ? 37.512 -13.631 9.213 1.00 73.25 483 ARG A N 1
ATOM 3683 C CA . ARG A 1 483 ? 37.499 -13.796 7.748 1.00 73.25 483 ARG A CA 1
ATOM 3684 C C . ARG A 1 483 ? 38.162 -12.620 7.033 1.00 73.25 483 ARG A C 1
ATOM 3686 O O . ARG A 1 483 ? 38.911 -12.852 6.087 1.00 73.25 483 ARG A O 1
ATOM 3693 N N . ALA A 1 484 ? 37.929 -11.390 7.489 1.00 71.06 484 ALA A N 1
ATOM 3694 C CA . ALA A 1 484 ? 38.572 -10.198 6.939 1.00 71.06 484 ALA A CA 1
ATOM 3695 C C . ALA A 1 484 ? 40.092 -10.192 7.190 1.00 71.06 484 ALA A C 1
ATOM 3697 O O . ALA A 1 484 ? 40.861 -9.903 6.274 1.00 71.06 484 ALA A O 1
ATOM 3698 N N . GLU A 1 485 ? 40.536 -10.597 8.384 1.00 76.38 485 GLU A N 1
ATOM 3699 C CA . GLU A 1 485 ? 41.960 -10.747 8.715 1.00 76.38 485 GLU A CA 1
ATOM 3700 C C . GLU A 1 485 ? 42.629 -11.871 7.902 1.00 76.38 485 GLU A C 1
ATOM 3702 O O . GLU A 1 485 ? 43.742 -11.685 7.415 1.00 76.38 485 GLU A O 1
ATOM 3707 N N . ASN A 1 486 ? 41.945 -12.996 7.648 1.00 69.38 486 ASN A N 1
ATOM 3708 C CA . ASN A 1 486 ? 42.463 -14.043 6.753 1.00 69.38 486 ASN A CA 1
ATOM 3709 C C . ASN A 1 486 ? 42.585 -13.580 5.292 1.00 69.38 486 ASN A C 1
ATOM 3711 O O . ASN A 1 486 ? 43.561 -13.920 4.625 1.00 69.38 486 ASN A O 1
ATOM 3715 N N . LEU A 1 487 ? 41.629 -12.788 4.798 1.00 67.88 487 LEU A N 1
ATOM 3716 C CA . LEU A 1 487 ? 41.692 -12.186 3.460 1.00 67.88 487 LEU A CA 1
ATOM 3717 C C . LEU A 1 487 ? 42.847 -11.178 3.348 1.00 67.88 487 LEU A C 1
ATOM 3719 O O . LEU A 1 487 ? 43.533 -11.147 2.328 1.00 67.88 487 LEU A O 1
ATOM 3723 N N . HIS A 1 488 ? 43.121 -10.404 4.403 1.00 61.34 488 HIS A N 1
ATOM 3724 C CA . HIS A 1 488 ? 44.294 -9.524 4.468 1.00 61.34 488 HIS A CA 1
ATOM 3725 C C . HIS A 1 488 ? 45.620 -10.295 4.569 1.00 61.34 488 HIS A C 1
ATOM 3727 O O . HIS A 1 488 ? 46.585 -9.931 3.900 1.00 61.34 488 HIS A O 1
ATOM 3733 N N . ALA A 1 489 ? 45.673 -11.398 5.320 1.00 61.47 489 ALA A N 1
ATOM 3734 C CA . ALA A 1 489 ? 46.856 -12.259 5.389 1.00 61.47 489 ALA A CA 1
ATOM 3735 C C . ALA A 1 489 ? 47.130 -13.004 4.065 1.00 61.47 489 ALA A C 1
ATOM 3737 O O . ALA A 1 489 ? 48.285 -13.276 3.733 1.00 61.47 489 ALA A O 1
ATOM 3738 N N . GLN A 1 490 ? 46.087 -13.305 3.279 1.00 54.94 490 GLN A N 1
ATOM 3739 C CA . GLN A 1 490 ? 46.225 -13.828 1.915 1.00 54.94 490 GLN A CA 1
ATOM 3740 C C . GLN A 1 490 ? 46.707 -12.764 0.922 1.00 54.94 490 GLN A C 1
ATOM 3742 O O . GLN A 1 490 ? 47.508 -13.088 0.049 1.00 54.94 490 GLN A O 1
ATOM 3747 N N . ALA A 1 491 ? 46.283 -11.506 1.079 1.00 54.94 491 ALA A N 1
ATOM 3748 C CA . ALA A 1 491 ? 46.761 -10.393 0.257 1.00 54.94 491 ALA A CA 1
ATOM 3749 C C . ALA A 1 491 ? 48.238 -10.046 0.533 1.00 54.94 491 ALA A C 1
ATOM 3751 O O . ALA A 1 491 ? 48.969 -9.717 -0.393 1.00 54.94 491 ALA A O 1
ATOM 3752 N N . GLN A 1 492 ? 48.716 -10.201 1.773 1.00 52.09 492 GLN A N 1
ATOM 3753 C CA . GLN A 1 492 ? 50.118 -9.937 2.136 1.00 52.09 492 GLN A CA 1
ATOM 3754 C C . GLN A 1 492 ? 51.112 -11.034 1.714 1.00 52.09 492 GLN A C 1
ATOM 3756 O O . GLN A 1 492 ? 52.315 -10.806 1.768 1.00 52.09 492 GLN A O 1
ATOM 3761 N N . ARG A 1 493 ? 50.654 -12.211 1.261 1.00 44.75 493 ARG A N 1
ATOM 3762 C CA . ARG A 1 493 ? 51.540 -13.284 0.757 1.00 44.75 493 ARG A CA 1
ATOM 3763 C C . ARG A 1 493 ? 51.911 -13.163 -0.724 1.00 44.75 493 ARG A C 1
ATOM 3765 O O . ARG A 1 493 ? 52.635 -14.025 -1.216 1.00 44.75 493 ARG A O 1
ATOM 3772 N N . ILE A 1 494 ? 51.416 -12.144 -1.428 1.00 45.03 494 ILE A N 1
ATOM 3773 C CA . ILE A 1 494 ? 51.723 -11.922 -2.851 1.00 45.03 494 ILE A CA 1
ATOM 3774 C C . ILE A 1 494 ? 52.799 -10.839 -3.056 1.00 45.03 494 ILE A C 1
ATOM 3776 O O . ILE A 1 494 ? 53.422 -10.817 -4.112 1.00 45.03 494 ILE A O 1
ATOM 3780 N N . ASP A 1 495 ? 53.135 -10.049 -2.034 1.00 37.28 495 ASP A N 1
ATOM 3781 C CA . ASP A 1 495 ? 54.147 -8.993 -2.137 1.00 37.28 495 ASP A CA 1
ATOM 3782 C C . ASP A 1 495 ? 55.397 -9.320 -1.313 1.00 37.28 495 ASP A C 1
ATOM 3784 O O . ASP A 1 495 ? 55.685 -8.699 -0.291 1.00 37.28 495 ASP A O 1
ATOM 3788 N N . GLU A 1 496 ? 56.185 -10.285 -1.783 1.00 37.69 496 GLU A N 1
ATOM 3789 C CA . GLU A 1 496 ? 57.598 -10.345 -1.424 1.00 37.69 496 GLU A CA 1
ATOM 3790 C C . GLU A 1 496 ? 58.481 -10.287 -2.685 1.00 37.69 496 GLU A C 1
ATOM 3792 O O . GLU A 1 496 ? 58.456 -11.170 -3.541 1.00 37.69 496 GLU A O 1
ATOM 3797 N N . ILE A 1 497 ? 59.330 -9.246 -2.667 1.00 38.56 497 ILE A N 1
ATOM 3798 C CA . ILE A 1 497 ? 60.626 -8.988 -3.333 1.00 38.56 497 ILE A CA 1
ATOM 3799 C C . ILE A 1 497 ? 60.642 -8.412 -4.791 1.00 38.56 497 ILE A C 1
ATOM 3801 O O . ILE A 1 497 ? 59.839 -8.804 -5.627 1.00 38.56 497 ILE A O 1
ATOM 3805 N N . PRO A 1 498 ? 61.609 -7.526 -5.163 1.00 53.34 498 PRO A N 1
ATOM 3806 C CA . PRO A 1 498 ? 61.621 -6.069 -4.889 1.00 53.34 498 PRO A CA 1
ATOM 3807 C C . PRO A 1 498 ? 62.109 -5.187 -6.089 1.00 53.34 498 PRO A C 1
ATOM 3809 O O . PRO A 1 498 ? 62.507 -5.713 -7.123 1.00 53.34 498 PRO A O 1
ATOM 3812 N N . LEU A 1 499 ? 62.209 -3.859 -5.857 1.00 33.00 499 LEU A N 1
ATOM 3813 C CA . LEU A 1 499 ? 63.300 -2.912 -6.231 1.00 33.00 499 LEU A CA 1
ATOM 3814 C C . LEU A 1 499 ? 62.986 -1.662 -7.097 1.00 33.00 499 LEU A C 1
ATOM 3816 O O . LEU A 1 499 ? 62.626 -1.755 -8.264 1.00 33.00 499 LEU A O 1
ATOM 3820 N N . PHE A 1 500 ? 63.383 -0.522 -6.496 1.00 30.53 500 PHE A N 1
ATOM 3821 C CA . PHE A 1 500 ? 63.762 0.803 -7.036 1.00 30.53 500 PHE A CA 1
ATOM 3822 C C . PHE A 1 500 ? 62.651 1.728 -7.575 1.00 30.53 500 PHE A C 1
ATOM 3824 O O . PHE A 1 500 ? 61.756 1.294 -8.275 1.00 30.53 500 PHE A O 1
ATOM 3831 N N . ALA A 1 501 ? 62.674 3.049 -7.382 1.00 31.53 501 ALA A N 1
ATOM 3832 C CA . ALA A 1 501 ? 63.447 3.973 -6.546 1.00 31.53 501 ALA A CA 1
ATOM 3833 C C . ALA A 1 501 ? 62.813 5.375 -6.685 1.00 31.53 501 ALA A C 1
ATOM 3835 O O . ALA A 1 501 ? 62.180 5.653 -7.700 1.00 31.53 501 ALA A O 1
ATOM 3836 N N . SER A 1 502 ? 63.143 6.254 -5.731 1.00 29.88 502 SER A N 1
ATOM 3837 C CA . SER A 1 502 ? 63.113 7.728 -5.820 1.00 29.88 502 SER A CA 1
ATOM 3838 C C . SER A 1 502 ? 61.742 8.420 -5.793 1.00 29.88 502 SER A C 1
ATOM 3840 O O . SER A 1 502 ? 60.798 7.993 -6.432 1.00 29.88 502 SER A O 1
ATOM 3842 N N . SER A 1 503 ? 61.551 9.553 -5.123 1.00 31.80 503 SER A N 1
ATOM 3843 C CA . SER A 1 503 ? 62.366 10.330 -4.179 1.00 31.80 503 SER A CA 1
ATOM 3844 C C . SER A 1 503 ? 61.487 11.475 -3.650 1.00 31.80 503 SER A C 1
ATOM 3846 O O . SER A 1 503 ? 60.579 11.905 -4.351 1.00 31.80 503 SER A O 1
ATOM 3848 N N . GLU A 1 504 ? 61.856 12.001 -2.479 1.00 30.83 504 GLU A N 1
ATOM 3849 C CA . GLU A 1 504 ? 61.549 13.348 -1.943 1.00 30.83 504 GLU A CA 1
ATOM 3850 C C . GLU A 1 504 ? 60.599 13.427 -0.731 1.00 30.83 504 GLU A C 1
ATOM 3852 O O . GLU A 1 504 ? 59.385 13.586 -0.795 1.00 30.83 504 GLU A O 1
ATOM 3857 N N . GLN A 1 505 ? 61.265 13.335 0.420 1.00 33.50 505 GLN A N 1
ATOM 3858 C CA . GLN A 1 505 ? 61.002 13.988 1.706 1.00 33.50 505 GLN A CA 1
ATOM 3859 C C . GLN A 1 505 ? 61.557 15.446 1.689 1.00 33.50 505 GLN A C 1
ATOM 3861 O O . GLN A 1 505 ? 62.304 15.766 0.765 1.00 33.50 505 GLN A O 1
ATOM 3866 N N . PRO A 1 506 ? 61.496 16.246 2.783 1.00 51.22 506 PRO A N 1
ATOM 3867 C CA . PRO A 1 506 ? 60.406 16.522 3.738 1.00 51.22 506 PRO A CA 1
ATOM 3868 C C . PRO A 1 506 ? 60.403 18.014 4.209 1.00 51.22 506 PRO A C 1
ATOM 3870 O O . PRO A 1 506 ? 61.216 18.824 3.773 1.00 51.22 506 PRO A O 1
ATOM 3873 N N . GLY A 1 507 ? 59.582 18.348 5.216 1.00 31.56 507 GLY A N 1
ATOM 3874 C CA . GLY A 1 507 ? 59.912 19.384 6.218 1.00 31.56 507 GLY A CA 1
ATOM 3875 C C . GLY A 1 507 ? 58.819 20.435 6.438 1.00 31.56 507 GLY A C 1
ATOM 3876 O O . GLY A 1 507 ? 58.632 21.317 5.617 1.00 31.56 507 GLY A O 1
ATOM 3877 N N . PHE A 1 508 ? 57.987 20.275 7.472 1.00 30.72 508 PHE A N 1
ATOM 3878 C CA . PHE A 1 508 ? 58.091 20.974 8.771 1.00 30.72 508 PHE A CA 1
ATOM 3879 C C . PHE A 1 508 ? 57.881 22.499 8.716 1.00 30.72 508 PHE A C 1
ATOM 3881 O O . PHE A 1 508 ? 58.745 23.216 8.239 1.00 30.72 508 PHE A O 1
ATOM 3888 N N . PHE A 1 509 ? 56.804 22.989 9.345 1.00 28.42 509 PHE A N 1
ATOM 3889 C CA . PHE A 1 509 ? 56.904 23.888 10.503 1.00 28.42 509 PHE A CA 1
ATOM 3890 C C . PHE A 1 509 ? 55.600 23.877 11.306 1.00 28.42 509 PHE A C 1
ATOM 3892 O O . PHE A 1 509 ? 54.508 24.064 10.776 1.00 28.42 509 PHE A O 1
ATOM 3899 N N . ASP A 1 510 ? 55.774 23.680 12.605 1.00 36.09 510 ASP A N 1
ATOM 3900 C CA . ASP A 1 510 ? 54.809 23.903 13.668 1.00 36.09 510 ASP A CA 1
ATOM 3901 C C . ASP A 1 510 ? 55.282 25.163 14.411 1.00 36.09 510 ASP A C 1
ATOM 3903 O O . ASP A 1 510 ? 56.433 25.197 14.851 1.00 36.09 510 ASP A O 1
ATOM 3907 N N . VAL A 1 511 ? 54.455 26.212 14.513 1.00 30.08 511 VAL A N 1
ATOM 3908 C CA . VAL A 1 511 ? 54.649 27.313 15.475 1.00 30.08 511 VAL A CA 1
ATOM 3909 C C . VAL A 1 511 ? 53.294 27.849 15.934 1.00 30.08 511 VAL A C 1
ATOM 3911 O O . VAL A 1 511 ? 52.544 28.501 15.212 1.00 30.08 511 VAL A O 1
ATOM 3914 N N . SER A 1 512 ? 53.036 27.617 17.211 1.00 36.31 512 SER A N 1
ATOM 3915 C CA . SER A 1 512 ? 51.995 28.195 18.054 1.00 36.31 512 SER A CA 1
ATOM 3916 C C . SER A 1 512 ? 52.251 29.667 18.440 1.00 36.31 512 SER A C 1
ATOM 3918 O O . SER A 1 512 ? 53.355 29.968 18.891 1.00 36.31 512 SER A O 1
ATOM 3920 N N . LYS A 1 513 ? 51.219 30.537 18.420 1.00 35.19 513 LYS A N 1
ATOM 3921 C CA . LYS A 1 513 ? 50.605 31.207 19.607 1.00 35.19 513 LYS A CA 1
ATOM 3922 C C . LYS A 1 513 ? 49.787 32.484 19.291 1.00 35.19 513 LYS A C 1
ATOM 3924 O O . LYS A 1 513 ? 50.302 33.452 18.756 1.00 35.19 513 LYS A O 1
ATOM 3929 N N . ALA A 1 514 ? 48.574 32.476 19.860 1.00 30.20 514 ALA A N 1
ATOM 3930 C CA . ALA A 1 514 ? 47.897 33.537 20.627 1.00 30.20 514 ALA A CA 1
ATOM 3931 C C . ALA A 1 514 ? 47.189 34.736 19.939 1.00 30.20 514 ALA A C 1
ATOM 3933 O O . ALA A 1 514 ? 47.800 35.718 19.547 1.00 30.20 514 ALA A O 1
ATOM 3934 N N . ALA A 1 515 ? 45.850 34.665 20.026 1.00 34.72 515 ALA A N 1
ATOM 3935 C CA . ALA A 1 515 ? 44.912 35.661 20.570 1.00 34.72 515 ALA A CA 1
ATOM 3936 C C . ALA A 1 515 ? 44.806 37.071 19.948 1.00 34.72 515 ALA A C 1
ATOM 3938 O O . ALA A 1 515 ? 45.640 37.926 20.214 1.00 34.72 515 ALA A O 1
ATOM 3939 N N . LEU A 1 516 ? 43.647 37.365 19.328 1.00 37.06 516 LEU A N 1
ATOM 3940 C CA . LEU A 1 516 ? 42.818 38.541 19.657 1.00 37.06 516 LEU A CA 1
ATOM 3941 C C . LEU A 1 516 ? 41.421 38.494 18.994 1.00 37.06 516 LEU A C 1
ATOM 3943 O O . LEU A 1 516 ? 41.272 38.421 17.782 1.00 37.06 516 LEU A O 1
ATOM 3947 N N . LEU A 1 517 ? 40.422 38.501 19.878 1.00 41.62 517 LEU A N 1
ATOM 3948 C CA . LEU A 1 517 ? 39.007 38.882 19.796 1.00 41.62 517 LEU A CA 1
ATOM 3949 C C . LEU A 1 517 ? 38.384 39.408 18.478 1.00 41.62 517 LEU A C 1
ATOM 3951 O O . LEU A 1 517 ? 38.798 40.423 17.933 1.00 41.62 517 LEU A O 1
ATOM 3955 N N . GLY A 1 518 ? 37.180 38.884 18.188 1.00 48.41 518 GLY A N 1
ATOM 3956 C CA . GLY A 1 518 ? 35.987 39.745 18.217 1.00 48.41 518 GLY A CA 1
ATOM 3957 C C . GLY A 1 518 ? 35.257 40.059 16.907 1.00 48.41 518 GLY A C 1
ATOM 3958 O O . GLY A 1 518 ? 34.993 41.227 16.656 1.00 48.41 518 GLY A O 1
ATOM 3959 N N . VAL A 1 519 ? 34.824 39.059 16.127 1.00 50.19 519 VAL A N 1
ATOM 3960 C CA . VAL A 1 519 ? 33.734 39.235 15.139 1.00 50.19 519 VAL A CA 1
ATOM 3961 C C . VAL A 1 519 ? 32.831 37.998 15.156 1.00 50.19 519 VAL A C 1
ATOM 3963 O O . VAL A 1 519 ? 33.310 36.871 15.040 1.00 50.19 519 VAL A O 1
ATOM 3966 N N . ARG A 1 520 ? 31.516 38.188 15.336 1.00 54.19 520 ARG A N 1
ATOM 3967 C CA . ARG A 1 520 ? 30.520 37.102 15.290 1.00 54.19 520 ARG A CA 1
ATOM 3968 C C . ARG A 1 520 ? 30.348 36.631 13.842 1.00 54.19 520 ARG A C 1
ATOM 3970 O O . ARG A 1 520 ? 29.674 37.291 13.054 1.00 54.19 520 ARG A O 1
ATOM 3977 N N . TRP A 1 521 ? 30.941 35.486 13.517 1.00 52.62 521 TRP A N 1
ATOM 3978 C CA . TRP A 1 521 ? 30.914 34.865 12.187 1.00 52.62 521 TRP A CA 1
ATOM 3979 C C . TRP A 1 521 ? 29.512 34.465 11.695 1.00 52.62 521 TRP A C 1
ATOM 3981 O O . TRP A 1 521 ? 29.306 34.348 10.488 1.00 52.62 521 TRP A O 1
ATOM 3991 N N . ASP A 1 522 ? 28.522 34.376 12.587 1.00 57.44 522 ASP A N 1
ATOM 3992 C CA . ASP A 1 522 ? 27.131 34.076 12.221 1.00 57.44 522 ASP A CA 1
ATOM 3993 C C . ASP A 1 522 ? 26.510 35.138 11.301 1.00 57.44 522 ASP A C 1
ATOM 3995 O O . ASP A 1 522 ? 25.743 34.810 10.396 1.00 57.44 522 ASP A O 1
ATOM 3999 N N . PHE A 1 523 ? 26.866 36.417 11.464 1.00 51.25 523 PHE A N 1
ATOM 4000 C CA . PHE A 1 523 ? 26.320 37.482 10.613 1.00 51.25 523 PHE A CA 1
ATOM 4001 C C . PHE A 1 523 ? 26.934 37.487 9.210 1.00 51.25 523 PHE A C 1
ATOM 4003 O O . PHE A 1 523 ? 26.244 37.798 8.241 1.00 51.25 523 PHE A O 1
ATOM 4010 N N . VAL A 1 524 ? 28.200 37.082 9.084 1.00 60.72 524 VAL A N 1
ATOM 4011 C CA . VAL A 1 524 ? 28.889 36.987 7.788 1.00 60.72 524 VAL A CA 1
ATOM 4012 C C . VAL A 1 524 ? 28.395 35.766 7.010 1.00 60.72 524 VAL A C 1
ATOM 4014 O O . VAL A 1 524 ? 28.127 35.870 5.815 1.00 60.72 524 VAL A O 1
ATOM 4017 N N . ALA A 1 525 ? 28.166 34.639 7.693 1.00 60.75 525 ALA A N 1
ATOM 4018 C CA . ALA A 1 525 ? 27.593 33.442 7.082 1.00 60.75 525 ALA A CA 1
ATOM 4019 C C . ALA A 1 525 ? 26.141 33.666 6.617 1.00 60.75 525 ALA A C 1
ATOM 4021 O O . ALA A 1 525 ? 25.781 33.294 5.501 1.00 60.75 525 ALA A O 1
ATOM 4022 N N . THR A 1 526 ? 25.322 34.355 7.418 1.00 64.25 526 THR A N 1
ATOM 4023 C CA . THR A 1 526 ? 23.919 34.634 7.064 1.00 64.25 526 THR A CA 1
ATOM 4024 C C . THR A 1 526 ? 23.809 35.652 5.922 1.00 64.25 526 THR A C 1
ATOM 4026 O O . THR A 1 526 ? 22.990 35.482 5.020 1.00 64.25 526 THR A O 1
ATOM 4029 N N . ALA A 1 527 ? 24.671 36.676 5.889 1.00 63.53 527 ALA A N 1
ATOM 4030 C CA . ALA A 1 527 ? 24.709 37.643 4.789 1.00 63.53 527 ALA A CA 1
ATOM 4031 C C . ALA A 1 527 ? 25.191 37.018 3.465 1.00 63.53 527 ALA A C 1
ATOM 4033 O O . ALA A 1 527 ? 24.675 37.362 2.397 1.00 63.53 527 ALA A O 1
ATOM 4034 N N . ALA A 1 528 ? 26.130 36.067 3.527 1.00 67.88 528 ALA A N 1
ATOM 4035 C CA . ALA A 1 528 ? 26.591 35.319 2.359 1.00 67.88 528 ALA A CA 1
ATOM 4036 C C . ALA A 1 528 ? 25.496 34.396 1.799 1.00 67.88 528 ALA A C 1
ATOM 4038 O O . ALA A 1 528 ? 25.276 34.374 0.590 1.00 67.88 528 ALA A O 1
ATOM 4039 N N . ILE A 1 529 ? 24.747 33.707 2.667 1.00 69.75 529 ILE A N 1
ATOM 4040 C CA . ILE A 1 529 ? 23.639 32.827 2.262 1.00 69.75 529 ILE A CA 1
ATOM 4041 C C . ILE A 1 529 ? 22.468 33.641 1.691 1.00 69.75 529 ILE A C 1
ATOM 4043 O O . ILE A 1 529 ? 21.948 33.293 0.632 1.00 69.75 529 ILE A O 1
ATOM 4047 N N . CYS A 1 530 ? 22.098 34.767 2.309 1.00 63.19 530 CYS A N 1
ATOM 4048 C CA . CYS A 1 530 ? 21.046 35.639 1.777 1.00 63.19 530 CYS A CA 1
ATOM 4049 C C . CYS A 1 530 ? 21.428 36.243 0.417 1.00 63.19 530 CYS A C 1
ATOM 4051 O O . CYS A 1 530 ? 20.590 36.306 -0.480 1.00 63.19 530 CYS A O 1
ATOM 4053 N N . SER A 1 531 ? 22.694 36.621 0.222 1.00 66.94 531 SER A N 1
ATOM 4054 C CA . SER A 1 531 ? 23.166 37.136 -1.071 1.00 66.94 531 SER A CA 1
ATOM 4055 C C . SER A 1 531 ? 23.157 36.051 -2.153 1.00 66.94 531 SER A C 1
ATOM 4057 O O . SER A 1 531 ? 22.794 36.323 -3.294 1.00 66.94 531 SER A O 1
ATOM 4059 N N . LEU A 1 532 ? 23.469 34.802 -1.795 1.00 68.38 532 LEU A N 1
ATOM 4060 C CA . LEU A 1 532 ? 23.458 33.666 -2.720 1.00 68.38 532 LEU A CA 1
ATOM 4061 C C . LEU A 1 532 ? 22.025 33.254 -3.106 1.00 68.38 532 LEU A C 1
ATOM 4063 O O . LEU A 1 532 ? 21.775 32.942 -4.267 1.00 68.38 532 LEU A O 1
ATOM 4067 N N . VAL A 1 533 ? 21.060 33.359 -2.183 1.00 70.88 533 VAL A N 1
ATOM 4068 C CA . VAL A 1 533 ? 19.627 33.129 -2.458 1.00 70.88 533 VAL A CA 1
ATOM 4069 C C . VAL A 1 533 ? 19.022 34.249 -3.312 1.00 70.88 533 VAL A C 1
ATOM 4071 O O . VAL A 1 533 ? 18.236 33.965 -4.214 1.00 70.88 533 VAL A O 1
ATOM 4074 N N . VAL A 1 534 ? 19.413 35.510 -3.100 1.00 69.94 534 VAL A N 1
ATOM 4075 C CA . VAL A 1 534 ? 18.941 36.641 -3.923 1.00 69.94 534 VAL A CA 1
ATOM 4076 C C . VAL A 1 534 ? 19.518 36.573 -5.338 1.00 69.94 534 VAL A C 1
ATOM 4078 O O . VAL A 1 534 ? 18.782 36.773 -6.303 1.00 69.94 534 VAL A O 1
ATOM 4081 N N . VAL A 1 535 ? 20.797 36.215 -5.488 1.00 67.56 535 VAL A N 1
ATOM 4082 C CA . VAL A 1 535 ? 21.429 36.042 -6.807 1.00 67.56 535 VAL A CA 1
ATOM 4083 C C . VAL A 1 535 ? 20.876 34.807 -7.528 1.00 67.56 535 VAL A C 1
ATOM 4085 O O . VAL A 1 535 ? 20.583 34.892 -8.719 1.00 67.56 535 VAL A O 1
ATOM 4088 N N . ALA A 1 536 ? 20.630 33.694 -6.826 1.00 58.47 536 ALA A N 1
ATOM 4089 C CA . ALA A 1 536 ? 19.977 32.516 -7.404 1.00 58.47 536 ALA A CA 1
ATOM 4090 C C . ALA A 1 536 ? 18.512 32.791 -7.796 1.00 58.47 536 ALA A C 1
ATOM 4092 O O . ALA A 1 536 ? 18.070 32.360 -8.861 1.00 58.47 536 ALA A O 1
ATOM 4093 N N . GLY A 1 537 ? 17.780 33.572 -6.994 1.00 50.38 537 GLY A N 1
ATOM 4094 C CA . GLY A 1 537 ? 16.412 34.003 -7.289 1.00 50.38 537 GLY A CA 1
ATOM 4095 C C . GLY A 1 537 ? 16.325 34.958 -8.482 1.00 50.38 537 GLY A C 1
ATOM 4096 O O . GLY A 1 537 ? 15.443 34.804 -9.323 1.00 50.38 537 GLY A O 1
ATOM 4097 N N . MET A 1 538 ? 17.267 35.896 -8.624 1.00 62.44 538 MET A N 1
ATOM 4098 C CA . MET A 1 538 ? 17.312 36.806 -9.776 1.00 62.44 538 MET A CA 1
ATOM 4099 C C . MET A 1 538 ? 17.735 36.112 -11.079 1.00 62.44 538 MET A C 1
ATOM 4101 O O . MET A 1 538 ? 17.278 36.522 -12.146 1.00 62.44 538 MET A O 1
ATOM 4105 N N . LEU A 1 539 ? 18.556 35.054 -11.018 1.00 54.09 539 LEU A N 1
ATOM 4106 C CA . LEU A 1 539 ? 19.004 34.334 -12.218 1.00 54.09 539 LEU A CA 1
ATOM 4107 C C . LEU A 1 539 ? 17.999 33.283 -12.726 1.00 54.09 539 LEU A C 1
ATOM 4109 O O . LEU A 1 539 ? 18.000 32.982 -13.920 1.00 54.09 539 LEU A O 1
ATOM 4113 N N . TYR A 1 540 ? 17.140 32.734 -11.857 1.00 54.34 540 TYR A N 1
ATOM 4114 C CA . TYR A 1 540 ? 16.208 31.652 -12.221 1.00 54.34 540 TYR A CA 1
ATOM 4115 C C . TYR A 1 540 ? 14.753 32.086 -12.464 1.00 54.34 540 TYR A C 1
ATOM 4117 O O . TYR A 1 540 ? 13.984 31.318 -13.047 1.00 54.34 540 TYR A O 1
ATOM 4125 N N . LEU A 1 541 ? 14.352 33.311 -12.099 1.00 44.00 541 LEU A N 1
ATOM 4126 C CA . LEU A 1 541 ? 12.954 33.744 -12.248 1.00 44.00 541 LEU A CA 1
ATOM 4127 C C . LEU A 1 541 ? 12.460 34.134 -13.663 1.00 44.00 541 LEU A C 1
ATOM 4129 O O . LEU A 1 541 ? 11.242 34.146 -13.831 1.00 44.00 541 LEU A O 1
ATOM 4133 N N . PRO A 1 542 ? 13.280 34.365 -14.715 1.00 41.00 542 PRO A N 1
ATOM 4134 C CA . PRO A 1 542 ? 12.744 34.572 -16.065 1.00 41.00 542 PRO A CA 1
ATOM 4135 C C . PRO A 1 542 ? 12.742 33.324 -16.971 1.00 41.00 542 PRO A C 1
ATOM 4137 O O . PRO A 1 542 ? 12.639 33.471 -18.187 1.00 41.00 542 PRO A O 1
ATOM 4140 N N . ARG A 1 543 ? 12.838 32.092 -16.438 1.00 42.72 543 ARG A N 1
ATOM 4141 C CA . ARG A 1 543 ? 12.751 30.860 -17.265 1.00 42.72 543 ARG A CA 1
ATOM 4142 C C . ARG A 1 543 ? 11.700 29.823 -16.855 1.00 42.72 543 ARG A C 1
ATOM 4144 O O . ARG A 1 543 ? 11.545 28.830 -17.558 1.00 42.72 543 ARG A O 1
ATOM 4151 N N . ALA A 1 544 ? 10.914 30.072 -15.808 1.00 40.53 544 ALA A N 1
ATOM 4152 C CA . ALA A 1 544 ? 9.948 29.104 -15.272 1.00 40.53 544 ALA A CA 1
ATOM 4153 C C . ALA A 1 544 ? 8.462 29.465 -15.505 1.00 40.53 544 ALA A C 1
ATOM 4155 O O . ALA A 1 544 ? 7.608 29.051 -14.727 1.00 40.53 544 ALA A O 1
ATOM 4156 N N . VAL A 1 545 ? 8.127 30.221 -16.566 1.00 40.12 545 VAL A N 1
ATOM 4157 C CA . VAL A 1 545 ? 6.718 30.509 -16.948 1.00 40.12 545 VAL A CA 1
ATOM 4158 C C . VAL A 1 545 ? 6.417 30.217 -18.435 1.00 40.12 545 VAL A C 1
ATOM 4160 O O . VAL A 1 545 ? 5.395 30.642 -18.959 1.00 40.12 545 VAL A O 1
ATOM 4163 N N . SER A 1 546 ? 7.237 29.441 -19.161 1.00 45.41 546 SER A N 1
ATOM 4164 C CA . SER A 1 546 ? 6.914 29.120 -20.571 1.00 45.41 546 SER A CA 1
ATOM 4165 C C . SER A 1 546 ? 7.222 27.700 -21.052 1.00 45.41 546 SER A C 1
ATOM 4167 O O . SER A 1 546 ? 7.599 27.528 -22.206 1.00 45.41 546 SER A O 1
ATOM 4169 N N . THR A 1 547 ? 7.012 26.675 -20.227 1.00 41.00 547 THR A N 1
ATOM 4170 C CA . THR A 1 547 ? 6.962 25.270 -20.690 1.00 41.00 547 THR A CA 1
ATOM 4171 C C . THR A 1 547 ? 6.139 24.409 -19.726 1.00 41.00 547 THR A C 1
ATOM 4173 O O . THR A 1 547 ? 6.637 23.491 -19.087 1.00 41.00 547 THR A O 1
ATOM 4176 N N . ALA A 1 548 ? 4.845 24.707 -19.612 1.00 34.38 548 ALA A N 1
ATOM 4177 C CA . ALA A 1 548 ? 3.880 23.864 -18.902 1.00 34.38 548 ALA A CA 1
ATOM 4178 C C . ALA A 1 548 ? 2.567 23.763 -19.697 1.00 34.38 548 ALA A C 1
ATOM 4180 O O . ALA A 1 548 ? 1.508 24.155 -19.218 1.00 34.38 548 ALA A O 1
ATOM 4181 N N . ALA A 1 549 ? 2.646 23.286 -20.947 1.00 39.00 549 ALA A N 1
ATOM 4182 C CA . ALA A 1 549 ? 1.453 23.061 -21.775 1.00 39.00 549 ALA A CA 1
ATOM 4183 C C . ALA A 1 549 ? 1.482 21.825 -22.702 1.00 39.00 549 ALA A C 1
ATOM 4185 O O . ALA A 1 549 ? 0.455 21.521 -23.296 1.00 39.00 549 ALA A O 1
ATOM 4186 N N . HIS A 1 550 ? 2.567 21.049 -22.808 1.00 41.47 550 HIS A N 1
ATOM 4187 C CA . HIS A 1 550 ? 2.555 19.824 -23.627 1.00 41.47 550 HIS A CA 1
ATOM 4188 C C . HIS A 1 550 ? 3.480 18.736 -23.080 1.00 41.47 550 HIS A C 1
ATOM 4190 O O . HIS A 1 550 ? 4.599 18.624 -23.551 1.00 41.47 550 HIS A O 1
ATOM 4196 N N . THR A 1 551 ? 3.006 17.912 -22.138 1.00 42.31 551 THR A N 1
ATOM 4197 C CA . THR A 1 551 ? 3.565 16.568 -21.846 1.00 42.31 551 THR A CA 1
ATOM 4198 C C . THR A 1 551 ? 2.668 15.783 -20.871 1.00 42.31 551 THR A C 1
ATOM 4200 O O . THR A 1 551 ? 3.113 15.300 -19.838 1.00 42.31 551 THR A O 1
ATOM 4203 N N . SER A 1 552 ? 1.377 15.621 -21.176 1.00 38.84 552 SER A N 1
ATOM 4204 C CA . SER A 1 552 ? 0.489 14.747 -20.378 1.00 38.84 552 SER A CA 1
ATOM 4205 C C . SER A 1 552 ? -0.223 13.648 -21.175 1.00 38.84 552 SER A C 1
ATOM 4207 O O . SER A 1 552 ? -0.905 12.822 -20.579 1.00 38.84 552 SER A O 1
ATOM 4209 N N . SER A 1 553 ? -0.019 13.538 -22.495 1.00 41.44 553 SER A N 1
ATOM 4210 C CA . SER A 1 553 ? -0.691 12.510 -23.313 1.00 41.44 553 SER A CA 1
ATOM 4211 C C . SER A 1 553 ? 0.169 11.301 -23.710 1.00 41.44 553 SER A C 1
ATOM 4213 O O . SER A 1 553 ? -0.369 10.354 -24.276 1.00 41.44 553 SER A O 1
ATOM 4215 N N . GLN A 1 554 ? 1.473 11.265 -23.397 1.00 44.88 554 GLN A N 1
ATOM 4216 C CA . GLN A 1 554 ? 2.351 10.148 -23.803 1.00 44.88 554 GLN A CA 1
ATOM 4217 C C . GLN A 1 554 ? 2.805 9.198 -22.680 1.00 44.88 554 GLN A C 1
ATOM 4219 O O . GLN A 1 554 ? 3.442 8.188 -22.969 1.00 44.88 554 GLN A O 1
ATOM 4224 N N . LEU A 1 555 ? 2.421 9.436 -21.420 1.00 42.41 555 LEU A N 1
ATOM 4225 C CA . LEU A 1 555 ? 2.838 8.590 -20.286 1.00 42.41 555 LEU A CA 1
ATOM 4226 C C . LEU A 1 555 ? 1.844 7.481 -19.892 1.00 42.41 555 LEU A C 1
ATOM 4228 O O . LEU A 1 555 ? 2.206 6.580 -19.142 1.00 42.41 555 LEU A O 1
ATOM 4232 N N . VAL A 1 556 ? 0.628 7.457 -20.447 1.00 46.22 556 VAL A N 1
ATOM 4233 C CA . VAL A 1 556 ? -0.375 6.422 -20.108 1.00 46.22 556 VAL A CA 1
ATOM 4234 C C . VAL A 1 556 ? -0.245 5.158 -20.984 1.00 46.22 556 VAL A C 1
ATOM 4236 O O . VAL A 1 556 ? -0.674 4.077 -20.594 1.00 46.22 556 VAL A O 1
ATOM 4239 N N . GLY A 1 557 ? 0.423 5.236 -22.143 1.00 45.16 557 GLY A N 1
ATOM 4240 C CA . GLY A 1 557 ? 0.575 4.102 -23.075 1.00 45.16 557 GLY A CA 1
ATOM 4241 C C . GLY A 1 557 ? 1.867 3.280 -22.940 1.00 45.16 557 GLY A C 1
ATOM 4242 O O . GLY A 1 557 ? 1.985 2.219 -23.565 1.00 45.16 557 GLY A O 1
ATOM 4243 N N . THR A 1 558 ? 2.846 3.764 -22.172 1.00 51.28 558 THR A N 1
ATOM 4244 C CA . THR A 1 558 ? 4.186 3.161 -22.034 1.00 51.28 558 THR A CA 1
ATOM 4245 C C . THR A 1 558 ? 4.355 2.417 -20.707 1.00 51.28 558 THR A C 1
ATOM 4247 O O . THR A 1 558 ? 4.940 1.334 -20.698 1.00 51.28 558 THR A O 1
ATOM 4250 N N . ALA A 1 559 ? 3.721 2.886 -19.626 1.00 43.66 559 ALA A N 1
ATOM 4251 C CA . ALA A 1 559 ? 3.710 2.208 -18.326 1.00 43.66 559 ALA A CA 1
ATOM 4252 C C . ALA A 1 559 ? 3.014 0.827 -18.370 1.00 43.66 559 ALA A C 1
ATOM 4254 O O . ALA A 1 559 ? 3.516 -0.143 -17.805 1.00 43.66 559 ALA A O 1
ATOM 4255 N N . GLY A 1 560 ? 1.918 0.686 -19.129 1.00 41.69 560 GLY A N 1
ATOM 4256 C CA . GLY A 1 560 ? 1.214 -0.598 -19.281 1.00 41.69 560 GLY A CA 1
ATOM 4257 C C . GLY A 1 560 ? 1.979 -1.646 -20.103 1.00 41.69 560 GLY A C 1
ATOM 4258 O O . GLY A 1 560 ? 1.821 -2.847 -19.887 1.00 41.69 560 GLY A O 1
ATOM 4259 N N . ARG A 1 561 ? 2.849 -1.211 -21.027 1.00 51.03 561 ARG A N 1
ATOM 4260 C CA . ARG A 1 561 ? 3.696 -2.114 -21.827 1.00 51.03 561 ARG A CA 1
ATOM 4261 C C . ARG A 1 561 ? 4.965 -2.528 -21.081 1.00 51.03 561 ARG A C 1
ATOM 4263 O O . ARG A 1 561 ? 5.352 -3.689 -21.186 1.00 51.03 561 ARG A O 1
ATOM 4270 N N . ALA A 1 562 ? 5.535 -1.636 -20.271 1.00 49.34 562 ALA A N 1
ATOM 4271 C CA . ALA A 1 562 ? 6.657 -1.949 -19.388 1.00 49.34 562 ALA A CA 1
ATOM 4272 C C . ALA A 1 562 ? 6.256 -2.930 -18.268 1.00 49.34 562 ALA A C 1
ATOM 4274 O O . ALA A 1 562 ? 6.970 -3.899 -18.027 1.00 49.34 562 ALA A O 1
ATOM 4275 N N . ALA A 1 563 ? 5.066 -2.776 -17.671 1.00 44.78 563 ALA A N 1
ATOM 4276 C CA . ALA A 1 563 ? 4.558 -3.705 -16.655 1.00 44.78 563 ALA A CA 1
ATOM 4277 C C . ALA A 1 563 ? 4.300 -5.122 -17.209 1.00 44.78 563 ALA A C 1
ATOM 4279 O O . ALA A 1 563 ? 4.573 -6.120 -16.543 1.00 44.78 563 ALA A O 1
ATOM 4280 N N . LYS A 1 564 ? 3.830 -5.231 -18.461 1.00 47.31 564 LYS A N 1
ATOM 4281 C CA . LYS A 1 564 ? 3.574 -6.525 -19.119 1.00 47.31 564 LYS A CA 1
ATOM 4282 C C . LYS A 1 564 ? 4.862 -7.223 -19.582 1.00 47.31 564 LYS A C 1
ATOM 4284 O O . LYS A 1 564 ? 4.901 -8.450 -19.622 1.00 47.31 564 LYS A O 1
ATOM 4289 N N . ALA A 1 565 ? 5.908 -6.458 -19.904 1.00 51.25 565 ALA A N 1
ATOM 4290 C CA . ALA A 1 565 ? 7.239 -6.984 -20.208 1.00 51.25 565 ALA A CA 1
ATOM 4291 C C . ALA A 1 565 ? 7.964 -7.451 -18.932 1.00 51.25 565 ALA A C 1
ATOM 4293 O O . ALA A 1 565 ? 8.448 -8.579 -18.896 1.00 51.25 565 ALA A O 1
ATOM 4294 N N . ALA A 1 566 ? 7.907 -6.660 -17.855 1.00 44.09 566 ALA A N 1
ATOM 4295 C CA . ALA A 1 566 ? 8.493 -7.003 -16.557 1.00 44.09 566 ALA A CA 1
ATOM 4296 C C . ALA A 1 566 ? 7.840 -8.246 -15.915 1.00 44.09 566 ALA A C 1
ATOM 4298 O O . ALA A 1 566 ? 8.535 -9.088 -15.352 1.00 44.09 566 ALA A O 1
ATOM 4299 N N . ALA A 1 567 ? 6.522 -8.433 -16.070 1.00 43.94 567 ALA A N 1
ATOM 4300 C CA . ALA A 1 567 ? 5.833 -9.643 -15.606 1.00 43.94 567 ALA A CA 1
ATOM 4301 C C . ALA A 1 567 ? 6.213 -10.906 -16.409 1.00 43.94 567 ALA A C 1
ATOM 4303 O O . ALA A 1 567 ? 6.220 -12.011 -15.868 1.00 43.94 567 ALA A O 1
ATOM 4304 N N . LYS A 1 568 ? 6.554 -10.753 -17.696 1.00 46.66 568 LYS A N 1
ATOM 4305 C CA . LYS A 1 568 ? 6.986 -11.856 -18.570 1.00 46.66 568 LYS A CA 1
ATOM 4306 C C . LYS A 1 568 ? 8.438 -12.269 -18.303 1.00 46.66 568 LYS A C 1
ATOM 4308 O O . LYS A 1 568 ? 8.773 -13.439 -18.459 1.00 46.66 568 LYS A O 1
ATOM 4313 N N . GLU A 1 569 ? 9.271 -11.326 -17.873 1.00 42.84 569 GLU A N 1
ATOM 4314 C CA . GLU A 1 569 ? 10.685 -11.542 -17.550 1.00 42.84 569 GLU A CA 1
ATOM 4315 C C . GLU A 1 569 ? 10.871 -12.092 -16.122 1.00 42.84 569 GLU A C 1
ATOM 4317 O O . GLU A 1 569 ? 11.673 -13.000 -15.908 1.00 42.84 569 GLU A O 1
ATOM 4322 N N . ALA A 1 570 ? 10.025 -11.677 -15.168 1.00 42.66 570 ALA A N 1
ATOM 4323 C CA . ALA A 1 570 ? 9.988 -12.234 -13.811 1.00 42.66 570 ALA A CA 1
ATOM 4324 C C . ALA A 1 570 ? 9.542 -13.712 -13.765 1.00 42.66 570 ALA A C 1
ATOM 4326 O O . ALA A 1 570 ? 9.987 -14.470 -12.904 1.00 42.66 570 ALA A O 1
ATOM 4327 N N . ALA A 1 571 ? 8.716 -14.157 -14.720 1.00 44.06 571 ALA A N 1
ATOM 4328 C CA . ALA A 1 571 ? 8.305 -15.559 -14.842 1.00 44.06 571 ALA A CA 1
ATOM 4329 C C . ALA A 1 571 ? 9.409 -16.480 -15.409 1.00 44.06 571 ALA A C 1
ATOM 4331 O O . ALA A 1 571 ? 9.312 -17.700 -15.283 1.00 44.06 571 ALA A O 1
ATOM 4332 N N . ALA A 1 572 ? 10.459 -15.915 -16.018 1.00 44.09 572 ALA A N 1
ATOM 4333 C CA . ALA A 1 572 ? 11.544 -16.668 -16.646 1.00 44.09 572 ALA A CA 1
ATOM 4334 C C . ALA A 1 572 ? 12.756 -16.913 -15.720 1.00 44.09 572 ALA A C 1
ATOM 4336 O O . ALA A 1 572 ? 13.650 -17.669 -16.093 1.00 44.09 572 ALA A O 1
ATOM 4337 N N . ALA A 1 573 ? 12.789 -16.314 -14.521 1.00 44.69 573 ALA A N 1
ATOM 4338 C CA . ALA A 1 573 ? 13.983 -16.259 -13.666 1.00 44.69 573 ALA A CA 1
ATOM 4339 C C . ALA A 1 573 ? 13.909 -17.058 -12.341 1.00 44.69 573 ALA A C 1
ATOM 4341 O O . ALA A 1 573 ? 14.785 -16.906 -11.491 1.00 44.69 573 ALA A O 1
ATOM 4342 N N . ALA A 1 574 ? 12.909 -17.921 -12.126 1.00 37.53 574 ALA A N 1
ATOM 4343 C CA . ALA A 1 574 ? 12.811 -18.706 -10.886 1.00 37.53 574 ALA A CA 1
ATOM 4344 C C . ALA A 1 574 ? 13.566 -20.060 -10.968 1.00 37.53 574 ALA A C 1
ATOM 4346 O O . ALA A 1 574 ? 13.369 -20.805 -11.932 1.00 37.53 574 ALA A O 1
ATOM 4347 N N . PRO A 1 575 ? 14.400 -20.428 -9.969 1.00 44.75 575 PRO A N 1
ATOM 4348 C CA . PRO A 1 575 ? 15.194 -21.654 -9.996 1.00 44.75 575 PRO A CA 1
ATOM 4349 C C . PRO A 1 575 ? 14.380 -22.937 -9.746 1.00 44.75 575 PRO A C 1
ATOM 4351 O O . PRO A 1 575 ? 13.377 -22.992 -9.034 1.00 44.75 575 PRO A O 1
ATOM 4354 N N . THR A 1 576 ? 14.885 -24.005 -10.352 1.00 47.50 576 THR A N 1
ATOM 4355 C CA . THR A 1 576 ? 14.309 -25.331 -10.595 1.00 47.50 576 THR A CA 1
ATOM 4356 C C . THR A 1 576 ? 14.151 -26.220 -9.347 1.00 47.50 576 THR A C 1
ATOM 4358 O O . THR A 1 576 ? 14.773 -27.275 -9.270 1.00 47.50 576 THR A O 1
ATOM 4361 N N . VAL A 1 577 ? 13.311 -25.862 -8.366 1.00 44.84 577 VAL A N 1
ATOM 4362 C CA . VAL A 1 577 ? 12.975 -26.786 -7.243 1.00 44.84 577 VAL A CA 1
ATOM 4363 C C . VAL A 1 577 ? 11.465 -26.965 -6.999 1.00 44.84 577 VAL A C 1
ATOM 4365 O O . VAL A 1 577 ? 11.040 -27.925 -6.361 1.00 44.84 577 VAL A O 1
ATOM 4368 N N . THR A 1 578 ? 10.595 -26.182 -7.629 1.00 45.97 578 THR A N 1
ATOM 4369 C CA . THR A 1 578 ? 9.132 -26.249 -7.416 1.00 45.97 578 THR A CA 1
ATOM 4370 C C . THR A 1 578 ? 8.353 -27.119 -8.410 1.00 45.97 578 THR A C 1
ATOM 4372 O O . THR A 1 578 ? 7.129 -27.102 -8.407 1.00 45.97 578 THR A O 1
ATOM 4375 N N . ARG A 1 579 ? 9.003 -27.967 -9.221 1.00 42.41 579 ARG A N 1
ATOM 4376 C CA . ARG A 1 579 ? 8.283 -28.856 -10.167 1.00 42.41 579 ARG A CA 1
ATOM 4377 C C . ARG A 1 579 ? 7.714 -30.128 -9.527 1.00 42.41 579 ARG A C 1
ATOM 4379 O O . ARG A 1 579 ? 6.731 -30.675 -10.012 1.00 42.41 579 ARG A O 1
ATOM 4386 N N . ARG A 1 580 ? 8.305 -30.604 -8.423 1.00 42.09 580 ARG A N 1
ATOM 4387 C CA . ARG A 1 580 ? 7.835 -31.815 -7.716 1.00 42.09 580 ARG A CA 1
ATOM 4388 C C . ARG A 1 580 ? 6.738 -31.521 -6.690 1.00 42.09 580 ARG A C 1
ATOM 4390 O O . ARG A 1 580 ? 5.882 -32.371 -6.481 1.00 42.09 580 ARG A O 1
ATOM 4397 N N . ALA A 1 581 ? 6.736 -30.316 -6.116 1.00 42.81 581 ALA A N 1
ATOM 4398 C CA . ALA A 1 581 ? 5.684 -29.847 -5.216 1.00 42.81 581 ALA A CA 1
ATOM 4399 C C . ALA A 1 581 ? 4.414 -29.415 -5.979 1.00 42.81 581 ALA A C 1
ATOM 4401 O O . ALA A 1 581 ? 3.312 -29.711 -5.526 1.00 42.81 581 ALA A O 1
ATOM 4402 N N . MET A 1 582 ? 4.547 -28.819 -7.176 1.00 37.72 582 MET A N 1
ATOM 4403 C CA . MET A 1 582 ? 3.386 -28.459 -8.009 1.00 37.72 582 MET A CA 1
ATOM 4404 C C . MET A 1 582 ? 2.644 -29.682 -8.570 1.00 37.72 582 MET A C 1
ATOM 4406 O O . MET A 1 582 ? 1.423 -29.712 -8.497 1.00 37.72 582 MET A O 1
ATOM 4410 N N . ASN A 1 583 ? 3.337 -30.745 -8.999 1.00 43.56 583 ASN A N 1
ATOM 4411 C CA . ASN A 1 583 ? 2.669 -31.945 -9.538 1.00 43.56 583 ASN A CA 1
ATOM 4412 C C . ASN A 1 583 ? 1.867 -32.746 -8.489 1.00 43.56 583 ASN A C 1
ATOM 4414 O O . ASN A 1 583 ? 0.994 -33.535 -8.854 1.00 43.56 583 ASN A O 1
ATOM 4418 N N . ALA A 1 584 ? 2.168 -32.579 -7.195 1.00 37.53 584 ALA A N 1
ATOM 4419 C CA . ALA A 1 584 ? 1.411 -33.200 -6.106 1.00 37.53 584 ALA A CA 1
ATOM 4420 C C . ALA A 1 584 ? 0.156 -32.388 -5.738 1.00 37.53 584 ALA A C 1
ATOM 4422 O O . ALA A 1 584 ? -0.863 -32.978 -5.387 1.00 37.53 584 ALA A O 1
ATOM 4423 N N . ALA A 1 585 ? 0.203 -31.059 -5.887 1.00 37.72 585 ALA A N 1
ATOM 4424 C CA . ALA A 1 585 ? -0.950 -30.177 -5.700 1.00 37.72 585 ALA A CA 1
ATOM 4425 C C . ALA A 1 585 ? -1.929 -30.218 -6.894 1.00 37.72 585 ALA A C 1
ATOM 4427 O O . ALA A 1 585 ? -3.135 -30.086 -6.711 1.00 37.72 585 ALA A O 1
ATOM 4428 N N . GLU A 1 586 ? -1.437 -30.490 -8.107 1.00 35.25 586 GLU A N 1
ATOM 4429 C CA . GLU A 1 586 ? -2.245 -30.524 -9.338 1.00 35.25 586 GLU A CA 1
ATOM 4430 C C . GLU A 1 586 ? -3.169 -31.757 -9.456 1.00 35.25 586 GLU A C 1
ATOM 4432 O O . GLU A 1 586 ? -4.081 -31.778 -10.279 1.00 35.25 586 GLU A O 1
ATOM 4437 N N . ARG A 1 587 ? -2.975 -32.793 -8.624 1.00 39.94 587 ARG A N 1
ATOM 4438 C CA . ARG A 1 587 ? -3.831 -33.999 -8.603 1.00 39.94 587 ARG A CA 1
ATOM 4439 C C . ARG A 1 587 ? -5.020 -33.923 -7.642 1.00 39.94 587 ARG A C 1
ATOM 4441 O O . ARG A 1 587 ? -5.823 -34.851 -7.639 1.00 39.94 587 ARG A O 1
ATOM 4448 N N . ALA A 1 588 ? -5.139 -32.864 -6.840 1.00 40.22 588 ALA A N 1
ATOM 4449 C CA . ALA A 1 588 ? -6.118 -32.788 -5.752 1.00 40.22 588 ALA A CA 1
ATOM 4450 C C . ALA A 1 588 ? -7.232 -31.741 -5.946 1.00 40.22 588 ALA A C 1
ATOM 4452 O O . ALA A 1 588 ? -8.017 -31.533 -5.025 1.00 40.22 588 ALA A O 1
ATOM 4453 N N . MET A 1 589 ? -7.352 -31.106 -7.118 1.00 33.53 589 MET A N 1
ATOM 4454 C CA . MET A 1 589 ? -8.467 -30.192 -7.409 1.00 33.53 589 MET A CA 1
ATOM 4455 C C . MET A 1 589 ? -9.137 -30.510 -8.755 1.00 33.53 589 MET A C 1
ATOM 4457 O O . MET A 1 589 ? -8.438 -30.799 -9.730 1.00 33.53 589 MET A O 1
ATOM 4461 N N . PRO A 1 590 ? -10.484 -30.485 -8.830 1.00 34.56 590 PRO A N 1
ATOM 4462 C CA . PRO A 1 590 ? -11.203 -30.699 -10.078 1.00 34.56 590 PRO A CA 1
ATOM 4463 C C . PRO A 1 590 ? -10.927 -29.549 -11.056 1.00 34.56 590 PRO A C 1
ATOM 4465 O O . PRO A 1 590 ? -10.927 -28.377 -10.686 1.00 34.56 590 PRO A O 1
ATOM 4468 N N . LYS A 1 591 ? -10.658 -29.913 -12.313 1.00 32.56 591 LYS A N 1
ATOM 4469 C CA . LYS A 1 591 ? -10.363 -28.996 -13.420 1.00 32.56 591 LYS A CA 1
ATOM 4470 C C . LYS A 1 591 ? -11.541 -28.056 -13.695 1.00 32.56 591 LYS A C 1
ATOM 4472 O O . LYS A 1 591 ? -12.630 -28.532 -13.998 1.00 32.56 591 LYS A O 1
ATOM 4477 N N . SER A 1 592 ? -11.276 -26.753 -13.732 1.00 28.58 592 SER A N 1
ATOM 4478 C CA . SER A 1 592 ? -12.116 -25.781 -14.443 1.00 28.58 592 SER A CA 1
ATOM 4479 C C . SER A 1 592 ? -11.683 -25.723 -15.917 1.00 28.58 592 SER A C 1
ATOM 4481 O O . SER A 1 592 ? -10.477 -25.636 -16.176 1.00 28.58 592 SER A O 1
ATOM 4483 N N . PRO A 1 593 ? -12.605 -25.792 -16.895 1.00 36.41 593 PRO A N 1
ATOM 4484 C CA . PRO A 1 593 ? -12.252 -25.777 -18.309 1.00 36.41 593 PRO A CA 1
ATOM 4485 C C . PRO A 1 593 ? -11.867 -24.372 -18.791 1.00 36.41 593 PRO A C 1
ATOM 4487 O O . PRO A 1 593 ? -12.411 -23.354 -18.366 1.00 36.41 593 PRO A O 1
ATOM 4490 N N . SER A 1 594 ? -10.882 -24.342 -19.687 1.00 29.64 594 SER A N 1
ATOM 4491 C CA . SER A 1 594 ? -10.358 -23.161 -20.367 1.00 29.64 594 SER A CA 1
ATOM 4492 C C . SER A 1 594 ? -11.303 -22.664 -21.462 1.00 29.64 594 SER A C 1
ATOM 4494 O O . SER A 1 594 ? -11.810 -23.454 -22.253 1.00 29.64 594 SER A O 1
ATOM 4496 N N . VAL A 1 595 ? -11.442 -21.342 -21.555 1.00 34.00 595 VAL A N 1
ATOM 4497 C CA . VAL A 1 595 ? -12.207 -20.607 -22.569 1.00 34.00 595 VAL A CA 1
ATOM 4498 C C . VAL A 1 595 ? -11.628 -20.836 -23.969 1.00 34.00 595 VAL A C 1
ATOM 4500 O O . VAL A 1 595 ? -10.663 -20.180 -24.357 1.00 34.00 595 VAL A O 1
ATOM 4503 N N . ASN A 1 596 ? -12.213 -21.776 -24.712 1.00 34.78 596 ASN A N 1
ATOM 4504 C CA . ASN A 1 596 ? -12.450 -21.669 -26.155 1.00 34.78 596 ASN A CA 1
ATOM 4505 C C . ASN A 1 596 ? -13.388 -22.793 -26.628 1.00 34.78 596 ASN A C 1
ATOM 4507 O O . ASN A 1 596 ? -13.036 -23.593 -27.484 1.00 34.78 596 ASN A O 1
ATOM 4511 N N . GLU A 1 597 ? -14.595 -22.844 -26.073 1.00 29.25 597 GLU A N 1
ATOM 4512 C CA . GLU A 1 597 ? -15.717 -23.554 -26.685 1.00 29.25 597 GLU A CA 1
ATOM 4513 C C . GLU A 1 597 ? -16.963 -22.681 -26.550 1.00 29.25 597 GLU A C 1
ATOM 4515 O O . GLU A 1 597 ? -17.192 -22.009 -25.544 1.00 29.25 597 GLU A O 1
ATOM 4520 N N . ALA A 1 598 ? -17.687 -22.589 -27.656 1.00 34.81 598 ALA A N 1
ATOM 4521 C CA . ALA A 1 598 ? -18.851 -21.752 -27.819 1.00 34.81 598 ALA A CA 1
ATOM 4522 C C . ALA A 1 598 ? -20.034 -22.284 -26.995 1.00 34.81 598 ALA A C 1
ATOM 4524 O O . ALA A 1 598 ? -20.302 -23.480 -26.997 1.00 34.81 598 ALA A O 1
ATOM 4525 N N . SER A 1 599 ? -20.789 -21.354 -26.405 1.00 40.75 599 SER A N 1
ATOM 4526 C CA . SER A 1 599 ? -22.229 -21.499 -26.157 1.00 40.75 599 SER A CA 1
ATOM 4527 C C . SER A 1 599 ? -22.668 -22.652 -25.241 1.00 40.75 599 SER A C 1
ATOM 4529 O O . SER A 1 599 ? -23.431 -23.510 -25.674 1.00 40.75 599 SER A O 1
ATOM 4531 N N . GLU A 1 600 ? -22.321 -22.607 -23.954 1.00 30.70 600 GLU A N 1
ATOM 4532 C CA . GLU A 1 600 ? -23.165 -23.246 -22.933 1.00 30.70 600 GLU A CA 1
ATOM 4533 C C . GLU A 1 600 ? -24.053 -22.182 -22.262 1.00 30.70 600 GLU A C 1
ATOM 4535 O O . GLU A 1 600 ? -23.545 -21.134 -21.847 1.00 30.70 600 GLU A O 1
ATOM 4540 N N . PRO A 1 601 ? -25.383 -22.377 -22.208 1.00 34.28 601 PRO A N 1
ATOM 4541 C CA . PRO A 1 601 ? -26.272 -21.464 -21.507 1.00 34.28 601 PRO A CA 1
ATOM 4542 C C . PRO A 1 601 ? -26.059 -21.584 -19.992 1.00 34.28 601 PRO A C 1
ATOM 4544 O O . PRO A 1 601 ? -25.739 -22.655 -19.483 1.00 34.28 601 PRO A O 1
ATOM 4547 N N . LEU A 1 602 ? -26.248 -20.466 -19.279 1.00 40.94 602 LEU A N 1
ATOM 4548 C CA . LEU A 1 602 ? -26.356 -20.437 -17.815 1.00 40.94 602 LEU A CA 1
ATOM 4549 C C . LEU A 1 602 ? -27.276 -21.576 -17.340 1.00 40.94 602 LEU A C 1
ATOM 4551 O O . LEU A 1 602 ? -28.296 -21.804 -18.002 1.00 40.94 602 LEU A O 1
ATOM 4555 N N . PRO A 1 603 ? -26.963 -22.255 -16.218 1.00 43.72 603 PRO A N 1
ATOM 4556 C CA . PRO A 1 603 ? -27.865 -23.252 -15.669 1.00 43.72 603 PRO A CA 1
ATOM 4557 C C . PRO A 1 603 ? -29.223 -22.597 -15.453 1.00 43.72 603 PRO A C 1
ATOM 4559 O O . PRO A 1 603 ? -29.317 -21.511 -14.874 1.00 43.72 603 PRO A O 1
ATOM 4562 N N . SER A 1 604 ? -30.258 -23.208 -16.018 1.00 50.91 604 SER A N 1
ATOM 4563 C CA . SER A 1 604 ? -31.599 -22.628 -15.970 1.00 50.91 604 SER A CA 1
ATOM 4564 C C . SER A 1 604 ? -32.088 -22.578 -14.522 1.00 50.91 604 SER A C 1
ATOM 4566 O O . SER A 1 604 ? -31.703 -23.426 -13.715 1.00 50.91 604 SER A O 1
ATOM 4568 N N . ASP A 1 605 ? -32.977 -21.636 -14.189 1.00 51.19 605 ASP A N 1
ATOM 4569 C CA . ASP A 1 605 ? -33.620 -21.586 -12.865 1.00 51.19 605 ASP A CA 1
ATOM 4570 C C . ASP A 1 605 ? -34.197 -22.963 -12.471 1.00 51.19 605 ASP A C 1
ATOM 4572 O O . ASP A 1 605 ? -34.128 -23.363 -11.314 1.00 51.19 605 ASP A O 1
ATOM 4576 N N . ALA A 1 606 ? -34.619 -23.764 -13.459 1.00 48.00 606 ALA A N 1
ATOM 4577 C CA . ALA A 1 606 ? -35.099 -25.132 -13.284 1.00 48.00 606 ALA A CA 1
ATOM 4578 C C . ALA A 1 606 ? -34.032 -26.144 -12.810 1.00 48.00 606 ALA A C 1
ATOM 4580 O O . ALA A 1 606 ? -34.375 -27.107 -12.128 1.00 48.00 606 ALA A O 1
ATOM 4581 N N . GLU A 1 607 ? -32.751 -25.966 -13.144 1.00 53.06 607 GLU A N 1
ATOM 4582 C CA . GLU A 1 607 ? -31.655 -26.838 -12.684 1.00 53.06 607 GLU A CA 1
ATOM 4583 C C . GLU A 1 607 ? -31.229 -26.496 -11.252 1.00 53.06 607 GLU A C 1
ATOM 4585 O O . GLU A 1 607 ? -30.909 -27.389 -10.463 1.00 53.06 607 GLU A O 1
ATOM 4590 N N . ILE A 1 608 ? -31.307 -25.212 -10.889 1.00 54.50 608 ILE A N 1
ATOM 4591 C CA . ILE A 1 608 ? -31.131 -24.740 -9.512 1.00 54.50 608 ILE A CA 1
ATOM 4592 C C . ILE A 1 608 ? -32.312 -25.213 -8.653 1.00 54.50 608 ILE A C 1
ATOM 4594 O O . ILE A 1 608 ? -32.099 -25.765 -7.572 1.00 54.50 608 ILE A O 1
ATOM 4598 N N . ASP A 1 609 ? -33.540 -25.102 -9.161 1.00 53.97 609 ASP A N 1
ATOM 4599 C CA . ASP A 1 609 ? -34.752 -25.596 -8.504 1.00 53.97 609 ASP A CA 1
ATOM 4600 C C . ASP A 1 609 ? -34.754 -27.128 -8.368 1.00 53.97 609 ASP A C 1
ATOM 4602 O O . ASP A 1 609 ? -35.179 -27.651 -7.338 1.00 53.97 609 ASP A O 1
ATOM 4606 N N . ALA A 1 610 ? -34.217 -27.870 -9.343 1.00 51.94 610 ALA A N 1
ATOM 4607 C CA . ALA A 1 610 ? -34.095 -29.328 -9.275 1.00 51.94 610 ALA A CA 1
ATOM 4608 C C . ALA A 1 610 ? -33.047 -29.790 -8.246 1.00 51.94 610 ALA A C 1
ATOM 4610 O O . ALA A 1 610 ? -33.287 -30.752 -7.511 1.00 51.94 610 ALA A O 1
ATOM 4611 N N . ALA A 1 611 ? -31.909 -29.095 -8.142 1.00 51.03 611 ALA A N 1
ATOM 4612 C CA . ALA A 1 611 ? -30.906 -29.358 -7.108 1.00 51.03 611 ALA A CA 1
ATOM 4613 C C . ALA A 1 611 ? -31.435 -29.014 -5.703 1.00 51.03 611 ALA A C 1
ATOM 4615 O O . ALA A 1 611 ? -31.188 -29.744 -4.741 1.00 51.03 611 ALA A O 1
ATOM 4616 N N . VAL A 1 612 ? -32.226 -27.943 -5.594 1.00 51.47 612 VAL A N 1
ATOM 4617 C CA . VAL A 1 612 ? -32.932 -27.549 -4.369 1.00 51.47 612 VAL A CA 1
ATOM 4618 C C . VAL A 1 612 ? -33.994 -28.579 -3.979 1.00 51.47 612 VAL A C 1
ATOM 4620 O O . VAL A 1 612 ? -34.025 -29.000 -2.824 1.00 51.47 612 VAL A O 1
ATOM 4623 N N . ALA A 1 613 ? -34.804 -29.052 -4.927 1.00 54.31 613 ALA A N 1
ATOM 4624 C CA . ALA A 1 613 ? -35.827 -30.067 -4.686 1.00 54.31 613 ALA A CA 1
ATOM 4625 C C . ALA A 1 613 ? -35.222 -31.418 -4.264 1.00 54.31 613 ALA A C 1
ATOM 4627 O O . ALA A 1 613 ? -35.786 -32.114 -3.418 1.00 54.31 613 ALA A O 1
ATOM 4628 N N . ALA A 1 614 ? -34.048 -31.779 -4.794 1.00 53.34 614 ALA A N 1
ATOM 4629 C CA . ALA A 1 614 ? -33.326 -32.987 -4.397 1.00 53.34 614 ALA A CA 1
ATOM 4630 C C . ALA A 1 614 ? -32.789 -32.921 -2.951 1.00 53.34 614 ALA A C 1
ATOM 4632 O O . ALA A 1 614 ? -32.745 -33.947 -2.267 1.00 53.34 614 ALA A O 1
ATOM 4633 N N . ILE A 1 615 ? -32.427 -31.725 -2.466 1.00 50.94 615 ILE A N 1
ATOM 4634 C CA . ILE A 1 615 ? -31.981 -31.491 -1.082 1.00 50.94 615 ILE A CA 1
ATOM 4635 C C . ILE A 1 615 ? -33.186 -31.406 -0.129 1.00 50.94 615 ILE A C 1
ATOM 4637 O O . ILE A 1 615 ? -33.162 -32.002 0.947 1.00 50.94 615 ILE A O 1
ATOM 4641 N N . GLU A 1 616 ? -34.274 -30.746 -0.537 1.00 50.84 616 GLU A N 1
ATOM 4642 C CA . GLU A 1 616 ? -35.513 -30.643 0.250 1.00 50.84 616 GLU A CA 1
ATOM 4643 C C . GLU A 1 616 ? -36.226 -32.001 0.407 1.00 50.84 616 GLU A C 1
ATOM 4645 O O . GLU A 1 616 ? -36.808 -32.276 1.459 1.00 50.84 616 GLU A O 1
ATOM 4650 N N . ALA A 1 617 ? -36.103 -32.909 -0.571 1.00 48.31 617 ALA A N 1
ATOM 4651 C CA . ALA A 1 617 ? -36.632 -34.273 -0.482 1.00 48.31 617 ALA A CA 1
ATOM 4652 C C . ALA A 1 617 ? -35.937 -35.146 0.587 1.00 48.31 617 ALA A C 1
ATOM 4654 O O . ALA A 1 617 ? -36.543 -36.097 1.081 1.00 48.31 617 ALA A O 1
ATOM 4655 N N . HIS A 1 618 ? -34.699 -34.821 0.985 1.00 48.75 618 HIS A N 1
ATOM 4656 C CA . HIS A 1 618 ? -33.974 -35.524 2.055 1.00 48.75 618 HIS A CA 1
ATOM 4657 C C . HIS A 1 618 ? -34.326 -35.030 3.473 1.00 48.75 618 HIS A C 1
ATOM 4659 O O . HIS A 1 618 ? -33.962 -35.687 4.445 1.00 48.75 618 HIS A O 1
ATOM 4665 N N . GLY A 1 619 ? -35.051 -33.910 3.604 1.00 45.81 619 GLY A N 1
ATOM 4666 C CA . GLY A 1 619 ? -35.421 -33.287 4.885 1.00 45.81 619 GLY A CA 1
ATOM 4667 C C . GLY A 1 619 ? -36.873 -33.513 5.324 1.00 45.81 619 GLY A C 1
ATOM 4668 O O . GLY A 1 619 ? -37.369 -32.826 6.213 1.00 45.81 619 GLY A O 1
ATOM 4669 N N . ALA A 1 620 ? -37.603 -34.441 4.703 1.00 44.44 620 ALA A N 1
ATOM 4670 C CA . ALA A 1 620 ? -39.022 -34.650 4.984 1.00 44.44 620 ALA A CA 1
ATOM 4671 C C . ALA A 1 620 ? -39.268 -35.623 6.155 1.00 44.44 620 ALA A C 1
ATOM 4673 O O . ALA A 1 620 ? -39.880 -36.675 5.975 1.00 44.44 620 ALA A O 1
ATOM 4674 N N . LYS A 1 621 ? -38.815 -35.270 7.362 1.00 44.75 621 LYS A N 1
ATOM 4675 C CA . LYS A 1 621 ? -39.370 -35.743 8.645 1.00 44.75 621 LYS A CA 1
ATOM 4676 C C . LYS A 1 621 ? -38.913 -34.783 9.747 1.00 44.75 621 LYS A C 1
ATOM 4678 O O . LYS A 1 621 ? -37.726 -34.546 9.871 1.00 44.75 621 LYS A O 1
ATOM 4683 N N . ASP A 1 622 ? -39.876 -34.276 10.513 1.00 40.50 622 ASP A N 1
ATOM 4684 C CA . ASP A 1 622 ? -39.765 -33.302 11.616 1.00 40.50 622 ASP A CA 1
ATOM 4685 C C . ASP A 1 622 ? -39.719 -31.817 11.208 1.00 40.50 622 ASP A C 1
ATOM 4687 O O . ASP A 1 622 ? -38.686 -31.208 10.961 1.00 40.50 622 ASP A O 1
ATOM 4691 N N . LYS A 1 623 ? -40.910 -31.202 11.163 1.00 47.41 623 LYS A N 1
ATOM 4692 C CA . LYS A 1 623 ? -41.132 -29.843 10.648 1.00 47.41 623 LYS A CA 1
ATOM 4693 C C . LYS A 1 623 ? -40.936 -28.682 11.632 1.00 47.41 623 LYS A C 1
ATOM 4695 O O . LYS A 1 623 ? -41.132 -27.555 11.205 1.00 47.41 623 LYS A O 1
ATOM 4700 N N . ASP A 1 624 ? -40.500 -28.891 12.876 1.00 44.06 624 ASP A N 1
ATOM 4701 C CA . ASP A 1 624 ? -40.497 -27.797 13.872 1.00 44.06 624 ASP A CA 1
ATOM 4702 C C . ASP A 1 624 ? -39.177 -27.566 14.640 1.00 44.06 624 ASP A C 1
ATOM 4704 O O . ASP A 1 624 ? -39.173 -26.805 15.608 1.00 44.06 624 ASP A O 1
ATOM 4708 N N . LYS A 1 625 ? -38.032 -28.155 14.243 1.00 43.44 625 LYS A N 1
ATOM 4709 C CA . LYS A 1 625 ? -36.744 -27.906 14.946 1.00 43.44 625 LYS A CA 1
ATOM 4710 C C . LYS A 1 625 ? -35.484 -27.678 14.098 1.00 43.44 625 LYS A C 1
ATOM 4712 O O . LYS A 1 625 ? -34.460 -27.318 14.675 1.00 43.44 625 LYS A O 1
ATOM 4717 N N . ASP A 1 626 ? -35.560 -27.724 12.768 1.00 38.44 626 ASP A N 1
ATOM 4718 C CA . ASP A 1 626 ? -34.359 -27.742 11.913 1.00 38.44 626 ASP A CA 1
ATOM 4719 C C . ASP A 1 626 ? -34.180 -26.495 11.027 1.00 38.44 626 ASP A C 1
ATOM 4721 O O . ASP A 1 626 ? -33.766 -26.580 9.874 1.00 38.44 626 ASP A O 1
ATOM 4725 N N . ALA A 1 627 ? -34.382 -25.294 11.576 1.00 43.66 627 ALA A N 1
ATOM 4726 C CA . ALA A 1 627 ? -33.929 -24.055 10.920 1.00 43.66 627 ALA A CA 1
ATOM 4727 C C . ALA A 1 627 ? -32.384 -23.895 10.910 1.00 43.66 627 ALA A C 1
ATOM 4729 O O . ALA A 1 627 ? -31.870 -22.864 10.486 1.00 43.66 627 ALA A O 1
ATOM 4730 N N . GLY A 1 628 ? -31.635 -24.892 11.402 1.00 42.97 628 GLY A N 1
ATOM 4731 C CA . GLY A 1 628 ? -30.198 -24.800 11.669 1.00 42.97 628 GLY A CA 1
ATOM 4732 C C . GLY A 1 628 ? -29.276 -25.721 10.863 1.00 42.97 628 GLY A C 1
ATOM 4733 O O . GLY A 1 628 ? -28.068 -25.603 11.043 1.00 42.97 628 GLY A O 1
ATOM 4734 N N . LEU A 1 629 ? -29.765 -26.617 9.993 1.00 43.97 629 LEU A N 1
ATOM 4735 C CA . LEU A 1 629 ? -28.917 -27.685 9.416 1.00 43.97 629 LEU A CA 1
ATOM 4736 C C . LEU A 1 629 ? -28.430 -27.501 7.965 1.00 43.97 629 LEU A C 1
ATOM 4738 O O . LEU A 1 629 ? -27.754 -28.376 7.432 1.00 43.97 629 LEU A O 1
ATOM 4742 N N . LEU A 1 630 ? -28.658 -26.340 7.351 1.00 49.62 630 LEU A N 1
ATOM 4743 C CA . LEU A 1 630 ? -27.944 -25.915 6.138 1.00 49.62 630 LEU A CA 1
ATOM 4744 C C . LEU A 1 630 ? -27.113 -24.667 6.448 1.00 49.62 630 LEU A C 1
ATOM 4746 O O . LEU A 1 630 ? -27.269 -23.658 5.775 1.00 49.62 630 LEU A O 1
ATOM 4750 N N . THR A 1 631 ? -26.299 -24.691 7.508 1.00 54.66 631 THR A N 1
ATOM 4751 C CA . THR A 1 631 ? -25.544 -23.529 8.015 1.00 54.66 631 THR A CA 1
ATOM 4752 C C . THR A 1 631 ? -24.042 -23.670 7.740 1.00 54.66 631 THR A C 1
ATOM 4754 O O . THR A 1 631 ? -23.255 -24.075 8.589 1.00 54.66 631 THR A O 1
ATOM 4757 N N . GLY A 1 632 ? -23.623 -23.326 6.523 1.00 72.38 632 GLY A N 1
ATOM 4758 C CA . GLY A 1 632 ? -22.215 -23.108 6.173 1.00 72.38 632 GLY A CA 1
ATOM 4759 C C . GLY A 1 632 ? -22.053 -21.724 5.539 1.00 72.38 632 GLY A C 1
ATOM 4760 O O . GLY A 1 632 ? -23.028 -21.191 5.018 1.00 72.38 632 GLY A O 1
ATOM 4761 N N . PRO A 1 633 ? -20.867 -21.092 5.563 1.00 85.44 633 PRO A N 1
ATOM 4762 C CA . PRO A 1 633 ? -20.684 -19.842 4.832 1.00 85.44 633 PRO A CA 1
ATOM 4763 C C . PRO A 1 633 ? -20.914 -20.089 3.334 1.00 85.44 633 PRO A C 1
ATOM 4765 O O . PRO A 1 633 ? -20.379 -21.038 2.755 1.00 85.44 633 PRO A O 1
ATOM 4768 N N . GLY A 1 634 ? -21.742 -19.255 2.718 1.00 89.38 634 GLY A N 1
ATOM 4769 C CA . GLY A 1 634 ? -21.832 -19.111 1.274 1.00 89.38 634 GLY A CA 1
ATOM 4770 C C . GLY A 1 634 ? -21.152 -17.821 0.828 1.00 89.38 634 GLY A C 1
ATOM 4771 O O . GLY A 1 634 ? -20.777 -16.972 1.642 1.00 89.38 634 GLY A O 1
ATOM 4772 N N . PHE A 1 635 ? -20.976 -17.673 -0.478 1.00 92.88 635 PHE A N 1
ATOM 4773 C CA . PHE A 1 635 ? -20.311 -16.512 -1.055 1.00 92.88 635 PHE A CA 1
ATOM 4774 C C . PHE A 1 635 ? -21.181 -15.912 -2.154 1.00 92.88 635 PHE A C 1
ATOM 4776 O O . PHE A 1 635 ? -21.852 -16.636 -2.884 1.00 92.88 635 PHE A O 1
ATOM 4783 N N . VAL A 1 636 ? -21.148 -14.593 -2.305 1.00 94.94 636 VAL A N 1
ATOM 4784 C CA . VAL A 1 636 ? -21.729 -13.887 -3.450 1.00 94.94 636 VAL A CA 1
ATOM 4785 C C . VAL A 1 636 ? -20.644 -13.058 -4.125 1.00 94.94 636 VAL A C 1
ATOM 4787 O O . VAL A 1 636 ? -19.875 -12.368 -3.459 1.00 94.94 636 VAL A O 1
ATOM 4790 N N . THR A 1 637 ? -20.573 -13.117 -5.451 1.00 95.31 637 THR A N 1
ATOM 4791 C CA . THR A 1 637 ? -19.718 -12.230 -6.245 1.00 95.31 637 THR A CA 1
ATOM 4792 C C . THR A 1 637 ? -20.598 -11.321 -7.072 1.00 95.31 637 THR A C 1
ATOM 4794 O O . THR A 1 637 ? -21.423 -11.785 -7.854 1.00 95.31 637 THR A O 1
ATOM 4797 N N . VAL A 1 638 ? -20.430 -10.017 -6.878 1.00 95.31 638 VAL A N 1
ATOM 4798 C CA . VAL A 1 638 ? -21.292 -8.997 -7.470 1.00 95.31 638 VAL A CA 1
ATOM 4799 C C . VAL A 1 638 ? -20.552 -8.321 -8.613 1.00 95.31 638 VAL A C 1
ATOM 4801 O O . VAL A 1 638 ? -19.582 -7.605 -8.392 1.00 95.31 638 VAL A O 1
ATOM 4804 N N . TYR A 1 639 ? -21.037 -8.504 -9.835 1.00 93.56 639 TYR A N 1
ATOM 4805 C CA . TYR A 1 639 ? -20.490 -7.858 -11.020 1.00 93.56 639 TYR A CA 1
ATOM 4806 C C . TYR A 1 639 ? -21.304 -6.614 -11.364 1.00 93.56 639 TYR A C 1
ATOM 4808 O O . TYR A 1 639 ? -22.513 -6.670 -11.594 1.00 93.56 639 TYR A O 1
ATOM 4816 N N . SER A 1 640 ? -20.627 -5.473 -11.432 1.00 92.62 640 SER A N 1
ATOM 4817 C CA . SER A 1 640 ? -21.212 -4.194 -11.824 1.00 92.62 640 SER A CA 1
ATOM 4818 C C . SER A 1 640 ? -20.186 -3.390 -12.616 1.00 92.62 640 SER A C 1
ATOM 4820 O O . SER A 1 640 ? -18.990 -3.453 -12.347 1.00 92.62 640 SER A O 1
ATOM 4822 N N . ARG A 1 641 ? -20.646 -2.600 -13.595 1.00 88.62 641 ARG A N 1
ATOM 4823 C CA . ARG A 1 641 ? -19.777 -1.664 -14.341 1.00 88.62 641 ARG A CA 1
ATOM 4824 C C . ARG A 1 641 ? -19.390 -0.428 -13.524 1.00 88.62 641 ARG A C 1
ATOM 4826 O O . ARG A 1 641 ? -18.558 0.359 -13.959 1.00 88.62 641 ARG A O 1
ATOM 4833 N N . LEU A 1 642 ? -20.043 -0.230 -12.382 1.00 91.44 642 LEU A N 1
ATOM 4834 C CA . LEU A 1 642 ? -19.801 0.858 -11.443 1.00 91.44 642 LEU A CA 1
ATOM 4835 C C . LEU A 1 642 ? -19.492 0.264 -10.064 1.00 91.44 642 LEU A C 1
ATOM 4837 O O . LEU A 1 642 ? -20.132 -0.727 -9.708 1.00 91.44 642 LEU A O 1
ATOM 4841 N N . PRO A 1 643 ? -18.609 0.882 -9.263 1.00 91.25 643 PRO A N 1
ATOM 4842 C CA . PRO A 1 643 ? -18.343 0.415 -7.906 1.00 91.25 643 PRO A CA 1
ATOM 4843 C C . PRO A 1 643 ? -19.615 0.542 -7.057 1.00 91.25 643 PRO A C 1
ATOM 4845 O O . PRO A 1 643 ? -20.177 1.630 -6.948 1.00 91.25 643 PRO A O 1
ATOM 4848 N N . MET A 1 644 ? -20.105 -0.553 -6.482 1.00 92.94 644 MET A N 1
ATOM 4849 C CA . MET A 1 644 ? -21.346 -0.581 -5.694 1.00 92.94 644 MET A CA 1
ATOM 4850 C C . MET A 1 644 ? -21.048 -0.932 -4.241 1.00 92.94 644 MET A C 1
ATOM 4852 O O . MET A 1 644 ? -20.257 -1.830 -3.972 1.00 92.94 644 MET A O 1
ATOM 4856 N N . GLN A 1 645 ? -21.717 -0.271 -3.300 1.00 95.50 645 GLN A N 1
ATOM 4857 C CA . GLN A 1 645 ? -21.827 -0.750 -1.926 1.00 95.50 645 GLN A CA 1
ATOM 4858 C C . GLN A 1 645 ? -22.898 -1.839 -1.875 1.00 95.50 645 GLN A C 1
ATOM 4860 O O . GLN A 1 645 ? -24.009 -1.635 -2.368 1.00 95.50 645 GLN A O 1
ATOM 4865 N N . VAL A 1 646 ? -22.562 -2.982 -1.284 1.00 95.81 646 VAL A N 1
ATOM 4866 C CA . VAL A 1 646 ? -23.445 -4.148 -1.202 1.00 95.81 646 VAL A CA 1
ATOM 4867 C C . VAL A 1 646 ? -23.965 -4.282 0.223 1.00 95.81 646 VAL A C 1
ATOM 4869 O O . VAL A 1 646 ? -23.189 -4.318 1.186 1.00 95.81 646 VAL A O 1
ATOM 4872 N N . TYR A 1 647 ? -25.283 -4.368 0.354 1.00 95.50 647 TYR A N 1
ATOM 4873 C CA . TYR A 1 647 ? -25.987 -4.596 1.608 1.00 95.50 647 TYR A CA 1
ATOM 4874 C C . TYR A 1 647 ? -26.734 -5.925 1.528 1.00 95.50 647 TYR A C 1
ATOM 4876 O O . TYR A 1 647 ? -27.371 -6.207 0.519 1.00 95.50 647 TYR A O 1
ATOM 4884 N N . ALA A 1 648 ? -26.678 -6.718 2.592 1.00 93.81 648 ALA A N 1
ATOM 4885 C CA . ALA A 1 648 ? -27.505 -7.902 2.776 1.00 93.81 648 ALA A CA 1
ATOM 4886 C C . ALA A 1 648 ? -28.356 -7.728 4.029 1.00 93.81 648 ALA A C 1
ATOM 4888 O O . ALA A 1 648 ? -27.836 -7.379 5.090 1.00 93.81 648 ALA A O 1
ATOM 4889 N N . ASP A 1 649 ? -29.665 -7.925 3.889 1.00 90.94 649 ASP A N 1
ATOM 4890 C CA . ASP A 1 649 ? -30.651 -7.816 4.970 1.00 90.94 649 ASP A CA 1
ATOM 4891 C C . ASP A 1 649 ? -30.541 -6.485 5.742 1.00 90.94 649 ASP A C 1
ATOM 4893 O O . ASP A 1 649 ? -30.671 -6.421 6.963 1.00 90.94 649 ASP A O 1
ATOM 4897 N N . GLY A 1 650 ? -30.243 -5.403 5.013 1.00 89.12 650 GLY A N 1
ATOM 4898 C CA . GLY A 1 650 ? -30.057 -4.053 5.555 1.00 89.12 650 GLY A CA 1
ATOM 4899 C C . GLY A 1 650 ? -28.674 -3.767 6.159 1.00 89.12 650 GLY A C 1
ATOM 4900 O O . GLY A 1 650 ? -28.395 -2.622 6.516 1.00 89.12 650 GLY A O 1
ATOM 4901 N N . LYS A 1 651 ? -27.768 -4.751 6.244 1.00 92.69 651 LYS A N 1
ATOM 4902 C CA . LYS A 1 651 ? -26.394 -4.571 6.740 1.00 92.69 651 LYS A CA 1
ATOM 4903 C C . LYS A 1 651 ? -25.398 -4.504 5.586 1.00 92.69 651 LYS A C 1
ATOM 4905 O O . LYS A 1 651 ? -25.399 -5.358 4.708 1.00 92.69 651 LYS A O 1
ATOM 4910 N N . ARG A 1 652 ? -24.496 -3.518 5.600 1.00 94.56 652 ARG A N 1
ATOM 4911 C CA . ARG A 1 652 ? -23.413 -3.432 4.609 1.00 94.56 652 ARG A CA 1
ATOM 4912 C C . ARG A 1 652 ? -22.443 -4.603 4.790 1.00 94.56 652 ARG A C 1
ATOM 4914 O O . ARG A 1 652 ? -21.896 -4.771 5.880 1.00 94.56 652 ARG A O 1
ATOM 4921 N N . ILE A 1 653 ? -22.228 -5.373 3.726 1.00 92.81 653 ILE A N 1
ATOM 4922 C CA . ILE A 1 653 ? -21.334 -6.543 3.719 1.00 92.81 653 ILE A CA 1
ATOM 4923 C C . ILE A 1 653 ? -20.022 -6.294 2.971 1.00 92.81 653 ILE A C 1
ATOM 4925 O O . ILE A 1 653 ? -19.046 -6.987 3.226 1.00 92.81 653 ILE A O 1
ATOM 4929 N N . GLY A 1 654 ? -19.981 -5.295 2.086 1.00 93.25 654 GLY A N 1
ATOM 4930 C CA . GLY A 1 654 ? -18.777 -4.953 1.332 1.00 93.25 654 GLY A CA 1
ATOM 4931 C C . GLY A 1 654 ? -19.073 -4.073 0.125 1.00 93.25 654 GLY A C 1
ATOM 4932 O O . GLY A 1 654 ? -20.040 -3.300 0.114 1.00 93.25 654 GLY A O 1
ATOM 4933 N N . THR A 1 655 ? -18.220 -4.180 -0.883 1.00 94.38 655 THR A N 1
ATOM 4934 C CA . THR A 1 655 ? -18.327 -3.518 -2.182 1.00 94.38 655 THR A CA 1
ATOM 4935 C C . THR A 1 655 ? -18.212 -4.529 -3.325 1.00 94.38 655 THR A C 1
ATOM 4937 O O . THR A 1 655 ? -17.724 -5.639 -3.132 1.00 94.38 655 THR A O 1
ATOM 4940 N N . SER A 1 656 ? -18.670 -4.166 -4.528 1.00 92.44 656 SER A N 1
ATOM 4941 C CA . SER A 1 656 ? -18.560 -5.025 -5.722 1.00 92.44 656 SER A CA 1
ATOM 4942 C C . SER A 1 656 ? -17.117 -5.381 -6.095 1.00 92.44 656 SER A C 1
ATOM 4944 O O . SER A 1 656 ? -16.892 -6.384 -6.765 1.00 92.44 656 SER A O 1
ATOM 4946 N N . ASP A 1 657 ? -16.146 -4.579 -5.654 1.00 90.69 657 ASP A N 1
ATOM 4947 C CA . ASP A 1 657 ? -14.732 -4.734 -6.007 1.00 90.69 657 ASP A CA 1
ATOM 4948 C C . ASP A 1 657 ? -13.999 -5.695 -5.052 1.00 90.69 657 ASP A C 1
ATOM 4950 O O . ASP A 1 657 ? -12.904 -6.160 -5.363 1.00 90.69 657 ASP A O 1
ATOM 4954 N N . ASP A 1 658 ? -14.630 -6.062 -3.929 1.00 88.44 658 ASP A N 1
ATOM 4955 C CA . ASP A 1 658 ? -14.071 -6.975 -2.922 1.00 88.44 658 ASP A CA 1
ATOM 4956 C C . ASP A 1 658 ? -14.115 -8.457 -3.366 1.00 88.44 658 ASP A C 1
ATOM 4958 O O . ASP A 1 658 ? -13.668 -9.354 -2.649 1.00 88.44 658 ASP A O 1
ATOM 4962 N N . GLY A 1 659 ? -14.641 -8.741 -4.563 1.00 89.75 659 GLY A N 1
ATOM 4963 C CA . GLY A 1 659 ? -14.665 -10.076 -5.155 1.00 89.75 659 GLY A CA 1
ATOM 4964 C C . GLY A 1 659 ? -15.712 -10.995 -4.522 1.00 89.75 659 GLY A C 1
ATOM 4965 O O . GLY A 1 659 ? -16.878 -10.973 -4.915 1.00 89.75 659 GLY A O 1
ATOM 4966 N N . GLN A 1 660 ? -15.297 -11.869 -3.602 1.00 92.94 660 GLN A N 1
ATOM 4967 C CA . GLN A 1 660 ? -16.189 -12.827 -2.935 1.00 92.94 660 GLN A CA 1
ATOM 4968 C C . GLN A 1 660 ? -16.634 -12.282 -1.578 1.00 92.94 660 GLN A C 1
ATOM 4970 O O . GLN A 1 660 ? -15.846 -12.188 -0.640 1.00 92.94 660 GLN A O 1
ATOM 4975 N N . LEU A 1 661 ? -17.920 -11.961 -1.463 1.00 93.00 661 LEU A N 1
ATOM 4976 C CA . LEU A 1 661 ? -18.540 -11.481 -0.235 1.00 93.00 661 LEU A CA 1
ATOM 4977 C C . LEU A 1 661 ? -19.152 -12.663 0.519 1.00 93.00 661 LEU A C 1
ATOM 4979 O O . LEU A 1 661 ? -20.002 -13.374 -0.013 1.00 93.00 661 LEU A O 1
ATOM 4983 N N . MET A 1 662 ? -18.717 -12.881 1.757 1.00 92.69 662 MET A N 1
ATOM 4984 C CA . MET A 1 662 ? -19.202 -13.980 2.591 1.00 92.69 662 MET A CA 1
ATOM 4985 C C . MET A 1 662 ? -20.564 -13.646 3.211 1.00 92.69 662 MET A C 1
ATOM 4987 O O . MET A 1 662 ? -20.742 -12.587 3.814 1.00 92.69 662 MET A O 1
ATOM 4991 N N . LEU A 1 663 ? -21.502 -14.583 3.112 1.00 92.25 663 LEU A N 1
ATOM 4992 C CA . LEU A 1 663 ? -22.843 -14.514 3.686 1.00 92.25 663 LEU A CA 1
ATOM 4993 C C . LEU A 1 663 ? -23.199 -15.855 4.339 1.00 92.25 663 LEU A C 1
ATOM 4995 O O . LEU A 1 663 ? -22.672 -16.892 3.933 1.00 92.25 663 LEU A O 1
ATOM 4999 N N . PRO A 1 664 ? -24.087 -15.884 5.344 1.00 89.19 664 PRO A N 1
ATOM 5000 C CA . PRO A 1 664 ? -24.717 -17.134 5.754 1.00 89.19 664 PRO A CA 1
ATOM 5001 C C . PRO A 1 664 ? -25.368 -17.832 4.548 1.00 89.19 664 PRO A C 1
ATOM 5003 O O . PRO A 1 664 ? -25.789 -17.189 3.591 1.00 89.19 664 PRO A O 1
ATOM 5006 N N . SER A 1 665 ? -25.433 -19.159 4.550 1.00 88.31 665 SER A N 1
ATOM 5007 C CA . SER A 1 665 ? -26.284 -19.865 3.595 1.00 88.31 665 SER A CA 1
ATOM 5008 C C . SER A 1 665 ? -27.754 -19.673 3.965 1.00 88.31 665 SER A C 1
ATOM 5010 O O . SER A 1 665 ? -28.134 -19.796 5.130 1.00 88.31 665 SER A O 1
ATOM 5012 N N . GLY A 1 666 ? -28.593 -19.372 2.977 1.00 88.62 666 GLY A N 1
ATOM 5013 C CA . GLY A 1 666 ? -30.000 -19.044 3.189 1.00 88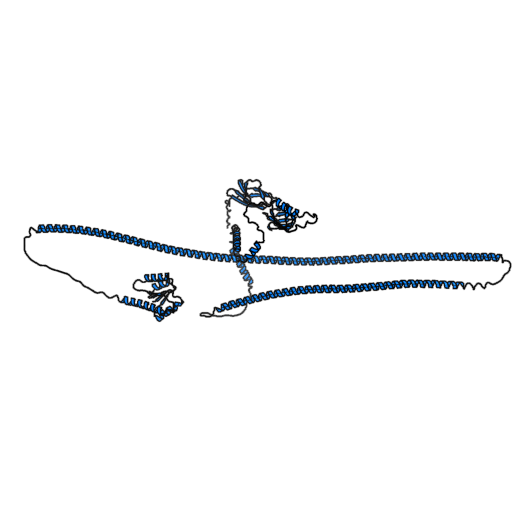.62 666 GLY A CA 1
ATOM 5014 C C . GLY A 1 666 ? -30.544 -18.037 2.180 1.00 88.62 666 GLY A C 1
ATOM 5015 O O . GLY A 1 666 ? -29.893 -17.690 1.196 1.00 88.62 666 GLY A O 1
ATOM 5016 N N . MET A 1 667 ? -31.775 -17.587 2.412 1.00 91.12 667 MET A N 1
ATOM 5017 C CA . MET A 1 667 ? -32.388 -16.510 1.635 1.00 91.12 667 MET A CA 1
ATOM 5018 C C . MET A 1 667 ? -31.915 -15.165 2.179 1.00 91.12 667 MET A C 1
ATOM 5020 O O . MET A 1 667 ? -32.182 -14.849 3.336 1.00 91.12 667 MET A O 1
ATOM 5024 N N . HIS A 1 668 ? -31.268 -14.373 1.332 1.00 93.56 668 HIS A N 1
ATOM 5025 C CA . HIS A 1 668 ? -30.803 -13.031 1.659 1.00 93.56 668 HIS A CA 1
ATOM 5026 C C . HIS A 1 668 ? -31.456 -12.006 0.752 1.00 93.56 668 HIS A C 1
ATOM 5028 O O . HIS A 1 668 ? -31.683 -12.247 -0.432 1.00 93.56 668 HIS A O 1
ATOM 5034 N N . ARG A 1 669 ? -31.745 -10.834 1.301 1.00 94.81 669 ARG A N 1
ATOM 5035 C CA . ARG A 1 669 ? -32.233 -9.693 0.538 1.00 94.81 669 ARG A CA 1
ATOM 5036 C C . ARG A 1 669 ? -31.064 -8.752 0.264 1.00 94.81 669 ARG A C 1
ATOM 5038 O O . ARG A 1 669 ? -30.577 -8.096 1.183 1.00 94.81 669 ARG A O 1
ATOM 5045 N N . LEU A 1 670 ? -30.609 -8.706 -0.985 1.00 94.69 670 LEU A N 1
ATOM 5046 C CA . LEU A 1 670 ? -29.475 -7.884 -1.399 1.00 94.69 670 LEU A CA 1
ATOM 5047 C C . LEU A 1 670 ? -29.922 -6.530 -1.952 1.00 94.69 670 LEU A C 1
ATOM 5049 O O . LEU A 1 670 ? -30.827 -6.455 -2.782 1.00 94.69 670 LEU A O 1
ATOM 5053 N N . GLU A 1 671 ? -29.244 -5.470 -1.522 1.00 95.50 671 GLU A N 1
ATOM 5054 C CA . GLU A 1 671 ? -29.380 -4.113 -2.052 1.00 95.50 671 GLU A CA 1
ATOM 5055 C C . GLU A 1 671 ? -28.016 -3.592 -2.519 1.00 95.50 671 GLU A C 1
ATOM 5057 O O . GLU A 1 671 ? -26.991 -3.777 -1.855 1.00 95.50 671 GLU A O 1
ATOM 5062 N N . PHE A 1 672 ? -28.011 -2.887 -3.648 1.00 95.31 672 PHE A N 1
ATOM 5063 C CA . PHE A 1 672 ? -26.820 -2.313 -4.265 1.00 95.31 672 PHE A CA 1
ATOM 5064 C C . PHE A 1 672 ? -26.969 -0.799 -4.309 1.00 95.31 672 PHE A C 1
ATOM 5066 O O . PHE A 1 672 ? -27.935 -0.289 -4.875 1.00 95.31 672 PHE A O 1
ATOM 5073 N N . ALA A 1 673 ? -26.026 -0.064 -3.725 1.00 94.88 673 ALA A N 1
ATOM 5074 C CA . ALA A 1 673 ? -26.095 1.391 -3.676 1.00 94.88 673 ALA A CA 1
ATOM 5075 C C . ALA A 1 673 ? -24.802 2.045 -4.165 1.00 94.88 673 ALA A C 1
ATOM 5077 O O . ALA A 1 673 ? -23.698 1.616 -3.837 1.00 94.88 673 ALA A O 1
ATOM 5078 N N . ASN A 1 674 ? -24.939 3.135 -4.911 1.00 94.75 674 ASN A N 1
ATOM 5079 C CA . ASN A 1 674 ? -23.847 4.011 -5.300 1.00 94.75 674 ASN A CA 1
ATOM 5080 C C . ASN A 1 674 ? -24.274 5.471 -5.114 1.00 94.75 674 ASN A C 1
ATOM 5082 O O . ASN A 1 674 ? -25.086 6.009 -5.870 1.00 94.75 674 ASN A O 1
ATOM 5086 N N . GLU A 1 675 ? -23.686 6.121 -4.111 1.00 91.31 675 GLU A N 1
ATOM 5087 C CA . GLU A 1 675 ? -23.996 7.505 -3.743 1.00 91.31 675 GLU A CA 1
ATOM 5088 C C . GLU A 1 675 ? -23.560 8.516 -4.816 1.00 91.31 675 GLU A C 1
ATOM 5090 O O . GLU A 1 675 ? -24.281 9.477 -5.084 1.00 91.31 675 GLU A O 1
ATOM 5095 N N . ARG A 1 676 ? -22.428 8.278 -5.498 1.00 91.19 676 ARG A N 1
ATOM 5096 C CA . ARG A 1 676 ? -21.898 9.169 -6.549 1.00 91.19 676 ARG A CA 1
ATOM 5097 C C . ARG A 1 676 ? -22.862 9.300 -7.728 1.00 91.19 676 ARG A C 1
ATOM 5099 O O . ARG A 1 676 ? -23.033 10.400 -8.256 1.00 91.19 676 ARG A O 1
ATOM 5106 N N . PHE A 1 677 ? -23.499 8.194 -8.113 1.00 91.50 677 PHE A N 1
ATOM 5107 C CA . PHE A 1 677 ? -24.475 8.142 -9.205 1.00 91.50 677 PHE A CA 1
ATOM 5108 C C . PHE A 1 677 ? -25.936 8.167 -8.727 1.00 91.50 677 PHE A C 1
ATOM 5110 O O . PHE A 1 677 ? -26.831 7.979 -9.548 1.00 91.50 677 PHE A O 1
ATOM 5117 N N . ARG A 1 678 ? -26.182 8.434 -7.430 1.00 91.25 678 ARG A N 1
ATOM 5118 C CA . ARG A 1 678 ? -27.516 8.517 -6.794 1.00 91.25 678 ARG A CA 1
ATOM 5119 C C . ARG A 1 678 ? -28.397 7.284 -7.014 1.00 91.25 678 ARG A C 1
ATOM 5121 O O . ARG A 1 678 ? -29.619 7.382 -7.075 1.00 91.25 678 ARG A O 1
ATOM 5128 N N . TYR A 1 679 ? -27.775 6.120 -7.127 1.00 93.81 679 TYR A N 1
ATOM 5129 C CA . TYR A 1 679 ? -28.472 4.876 -7.401 1.00 93.81 679 TYR A CA 1
ATOM 5130 C C . TYR A 1 679 ? -28.573 4.023 -6.141 1.00 93.81 679 TYR A C 1
ATOM 5132 O O . TYR A 1 679 ? -27.583 3.829 -5.436 1.00 93.81 679 TYR A O 1
ATOM 5140 N N . ARG A 1 680 ? -29.762 3.485 -5.876 1.00 93.31 680 ARG A N 1
ATOM 5141 C CA . ARG A 1 680 ? -29.994 2.419 -4.901 1.00 93.31 680 ARG A CA 1
ATOM 5142 C C . ARG A 1 680 ? -30.987 1.442 -5.516 1.00 93.31 680 ARG A C 1
ATOM 5144 O O . ARG A 1 680 ? -32.065 1.863 -5.927 1.00 93.31 680 ARG A O 1
ATOM 5151 N N . SER A 1 681 ? -30.601 0.175 -5.624 1.00 92.38 681 SER A N 1
ATOM 5152 C CA . SER A 1 681 ? -31.464 -0.867 -6.171 1.00 92.38 681 SER A CA 1
ATOM 5153 C C . SER A 1 681 ? -32.578 -1.216 -5.194 1.00 92.38 681 SER A C 1
ATOM 5155 O O . SER A 1 681 ? -32.424 -1.071 -3.978 1.00 92.38 681 SER A O 1
ATOM 5157 N N . GLU A 1 682 ? -33.669 -1.758 -5.723 1.00 90.88 682 GLU A N 1
ATOM 5158 C CA . GLU A 1 682 ? -34.655 -2.412 -4.878 1.00 90.88 682 GLU A CA 1
ATOM 5159 C C . GLU A 1 682 ? -34.059 -3.684 -4.246 1.00 90.88 682 GLU A C 1
ATOM 5161 O O . GLU A 1 682 ? -33.173 -4.320 -4.839 1.00 90.88 682 GLU A O 1
ATOM 5166 N N . PRO A 1 683 ? -34.515 -4.057 -3.041 1.00 91.00 683 PRO A N 1
ATOM 5167 C CA . PRO A 1 683 ? -34.028 -5.248 -2.372 1.00 91.00 683 PRO A CA 1
ATOM 5168 C C . PRO A 1 683 ? -34.423 -6.520 -3.135 1.00 91.00 683 PRO A C 1
ATOM 5170 O O . PRO A 1 683 ? -35.604 -6.847 -3.250 1.00 91.00 683 PRO A O 1
ATOM 5173 N N . THR A 1 684 ? -33.435 -7.267 -3.625 1.00 91.44 684 THR A N 1
ATOM 5174 C CA . THR A 1 684 ? -33.641 -8.489 -4.418 1.00 91.44 684 THR A CA 1
ATOM 5175 C C . THR A 1 684 ? -33.410 -9.726 -3.554 1.00 91.44 684 THR A C 1
ATOM 5177 O O . THR A 1 684 ? -32.384 -9.831 -2.885 1.00 91.44 684 THR A O 1
ATOM 5180 N N . ALA A 1 685 ? -34.361 -10.663 -3.538 1.00 91.88 685 ALA A N 1
ATOM 5181 C CA . ALA A 1 685 ? -34.220 -11.914 -2.794 1.00 91.88 685 ALA A CA 1
ATOM 5182 C C . ALA A 1 685 ? -33.315 -12.898 -3.554 1.00 91.88 685 ALA A C 1
ATOM 5184 O O . ALA A 1 685 ? -33.571 -13.199 -4.716 1.00 91.88 685 ALA A O 1
ATOM 5185 N N . LEU A 1 686 ? -32.282 -13.409 -2.887 1.00 92.31 686 LEU A N 1
ATOM 5186 C CA . LEU A 1 686 ? -31.280 -14.305 -3.453 1.00 92.31 686 LEU A CA 1
ATOM 5187 C C . LEU A 1 686 ? -31.033 -15.498 -2.524 1.00 92.31 686 LEU A C 1
ATOM 5189 O O . LEU A 1 686 ? -30.790 -15.319 -1.330 1.00 92.31 686 LEU A O 1
ATOM 5193 N N . LYS A 1 687 ? -31.074 -16.718 -3.069 1.00 92.12 687 LYS A N 1
ATOM 5194 C CA . LYS A 1 687 ? -30.761 -17.946 -2.326 1.00 92.12 687 LYS A CA 1
ATOM 5195 C C . LYS A 1 687 ? -29.259 -18.224 -2.386 1.00 92.12 687 LYS A C 1
ATOM 5197 O O . LYS A 1 687 ? -28.726 -18.549 -3.444 1.00 92.12 687 LYS A O 1
ATOM 5202 N N . ILE A 1 688 ? -28.585 -18.126 -1.244 1.00 92.88 688 ILE A N 1
ATOM 5203 C CA . ILE A 1 688 ? -27.159 -18.423 -1.096 1.00 92.88 688 ILE A CA 1
ATOM 5204 C C . ILE A 1 688 ? -26.992 -19.858 -0.593 1.00 92.88 688 ILE A C 1
ATOM 5206 O O . ILE A 1 688 ? -27.474 -20.221 0.480 1.00 92.88 688 ILE A O 1
ATOM 5210 N N . LEU A 1 689 ? -26.300 -20.684 -1.376 1.00 86.88 689 LEU A N 1
ATOM 5211 C CA . LEU A 1 689 ? -26.004 -22.073 -1.029 1.00 86.88 689 LEU A CA 1
ATOM 5212 C C . LEU A 1 689 ? -24.687 -22.161 -0.230 1.00 86.88 689 LEU A C 1
ATOM 5214 O O . LEU A 1 689 ? -23.742 -21.426 -0.530 1.00 86.88 689 LEU A O 1
ATOM 5218 N N . PRO A 1 690 ? -24.580 -23.060 0.766 1.00 88.81 690 PRO A N 1
ATOM 5219 C CA . PRO A 1 690 ? -23.355 -23.219 1.549 1.00 88.81 690 PRO A CA 1
ATOM 5220 C C . PRO A 1 690 ? -22.202 -23.705 0.661 1.00 88.81 690 PRO A C 1
ATOM 5222 O O . PRO A 1 690 ? -22.387 -24.573 -0.196 1.00 88.81 690 PRO A O 1
ATOM 5225 N N . GLY A 1 691 ? -21.010 -23.132 0.847 1.00 85.06 691 GLY A N 1
ATOM 5226 C CA . GLY A 1 691 ? -19.798 -23.483 0.097 1.00 85.06 691 GLY A CA 1
ATOM 5227 C C . GLY A 1 691 ? -19.808 -23.115 -1.393 1.00 85.06 691 GLY A C 1
ATOM 5228 O O . GLY A 1 691 ? -18.825 -23.385 -2.079 1.00 85.06 691 GLY A O 1
ATOM 5229 N N . HIS A 1 692 ? -20.882 -22.500 -1.898 1.00 86.44 692 HIS A N 1
ATOM 5230 C CA . HIS A 1 692 ? -21.003 -22.079 -3.292 1.00 86.44 692 HIS A CA 1
ATOM 5231 C C . HIS A 1 692 ? -20.811 -20.568 -3.422 1.00 86.44 692 HIS A C 1
ATOM 5233 O O . HIS A 1 692 ? -21.217 -19.795 -2.553 1.00 86.44 692 HIS A O 1
ATOM 5239 N N . VAL A 1 693 ? -20.209 -20.156 -4.539 1.00 91.38 693 VAL A N 1
ATOM 5240 C CA . VAL A 1 693 ? -20.098 -18.750 -4.937 1.00 91.38 693 VAL A CA 1
ATOM 5241 C C . VAL A 1 693 ? -21.239 -18.442 -5.896 1.00 91.38 693 VAL A C 1
ATOM 5243 O O . VAL A 1 693 ? -21.276 -18.976 -7.000 1.00 91.38 693 VAL A O 1
ATOM 5246 N N . HIS A 1 694 ? -22.170 -17.593 -5.474 1.00 93.25 694 HIS A N 1
ATOM 5247 C CA . HIS A 1 694 ? -23.289 -17.143 -6.288 1.00 93.25 694 HIS A CA 1
ATOM 5248 C C . HIS A 1 694 ? -22.889 -15.889 -7.090 1.00 93.25 694 HIS A C 1
ATOM 5250 O O . HIS A 1 694 ? -22.665 -14.836 -6.487 1.00 93.25 694 HIS A O 1
ATOM 5256 N N . PRO A 1 695 ? -22.780 -15.950 -8.428 1.00 93.88 695 PRO A N 1
ATOM 5257 C CA . PRO A 1 695 ? -22.511 -14.769 -9.242 1.00 93.88 695 PRO A CA 1
ATOM 5258 C C . PRO A 1 695 ? -23.793 -13.946 -9.439 1.00 93.88 695 PRO A C 1
ATOM 5260 O O . PRO A 1 695 ? -24.811 -14.475 -9.872 1.00 93.88 695 PRO A O 1
ATOM 5263 N N . TYR A 1 696 ? -23.745 -12.642 -9.168 1.00 93.81 696 TYR A N 1
ATOM 5264 C CA . TYR A 1 696 ? -24.866 -11.725 -9.382 1.00 93.81 696 TYR A CA 1
ATOM 5265 C C . TYR A 1 696 ? -24.451 -10.535 -10.249 1.00 93.81 696 TYR A C 1
ATOM 5267 O O . TYR A 1 696 ? -23.546 -9.781 -9.892 1.00 93.81 696 TYR A O 1
ATOM 5275 N N . ASN A 1 697 ? -25.137 -10.337 -11.376 1.00 94.00 697 ASN A N 1
ATOM 5276 C CA . ASN A 1 697 ? -24.907 -9.211 -12.281 1.00 94.00 697 ASN A CA 1
ATOM 5277 C C . ASN A 1 697 ? -25.893 -8.080 -11.975 1.00 94.00 697 ASN A C 1
ATOM 5279 O O . ASN A 1 697 ? -27.101 -8.234 -12.152 1.00 94.00 697 ASN A O 1
ATOM 5283 N N . VAL A 1 698 ? -25.385 -6.922 -11.558 1.00 92.75 698 VAL A N 1
ATOM 5284 C CA . VAL A 1 698 ? -26.224 -5.754 -11.269 1.00 92.75 698 VAL A CA 1
ATOM 5285 C C . VAL A 1 698 ? -26.705 -5.125 -12.577 1.00 92.75 698 VAL A C 1
ATOM 5287 O O . VAL A 1 698 ? -25.905 -4.638 -13.380 1.00 92.75 698 VAL A O 1
ATOM 5290 N N . VAL A 1 699 ? -28.023 -5.087 -12.773 1.00 90.06 699 VAL A N 1
ATOM 5291 C CA . VAL A 1 699 ? -28.655 -4.348 -13.873 1.00 90.06 699 VAL A CA 1
ATOM 5292 C C . VAL A 1 699 ? -28.705 -2.866 -13.502 1.00 90.06 699 VAL A C 1
ATOM 5294 O O . VAL A 1 699 ? -29.272 -2.492 -12.476 1.00 90.06 699 VAL A O 1
ATOM 5297 N N . LEU A 1 700 ? -28.076 -2.020 -14.320 1.00 90.69 700 LEU A N 1
ATOM 5298 C CA . LEU A 1 700 ? -28.059 -0.571 -14.122 1.00 90.69 700 LEU A CA 1
ATOM 5299 C C . LEU A 1 700 ? -29.238 0.075 -14.861 1.00 90.69 700 LEU A C 1
ATOM 5301 O O . LEU A 1 700 ? -29.443 -0.237 -16.036 1.00 90.69 700 LEU A O 1
ATOM 5305 N N . PRO A 1 701 ? -29.981 0.994 -14.225 1.00 92.44 701 PRO A N 1
ATOM 5306 C CA . PRO A 1 701 ? -31.055 1.714 -14.891 1.00 92.44 701 PRO A CA 1
ATOM 5307 C C . PRO A 1 701 ? -30.514 2.689 -15.942 1.00 92.44 701 PRO A C 1
ATOM 5309 O O . PRO A 1 701 ? -29.380 3.177 -15.858 1.00 92.44 701 PRO A O 1
ATOM 5312 N N . THR A 1 702 ? -31.361 2.997 -16.917 1.00 92.12 702 THR A N 1
ATOM 5313 C CA . THR A 1 702 ? -31.116 4.001 -17.953 1.00 92.12 702 THR A CA 1
ATOM 5314 C C . THR A 1 702 ? -31.851 5.297 -17.651 1.00 92.12 702 THR A C 1
ATOM 5316 O O . THR A 1 702 ? -32.889 5.303 -16.994 1.00 92.12 702 THR A O 1
ATOM 5319 N N . VAL A 1 703 ? -31.299 6.398 -18.145 1.00 93.19 703 VAL A N 1
ATOM 5320 C CA . VAL A 1 703 ? -31.782 7.760 -17.933 1.00 93.19 703 VAL A CA 1
ATOM 5321 C C . VAL A 1 703 ? -31.862 8.473 -19.280 1.00 93.19 703 VAL A C 1
ATOM 5323 O O . VAL A 1 703 ? -31.028 8.228 -20.155 1.00 93.19 703 VAL A O 1
ATOM 5326 N N . ASP A 1 704 ? -32.858 9.343 -19.447 1.00 93.19 704 ASP A N 1
ATOM 5327 C CA . ASP A 1 704 ? -33.033 10.131 -20.665 1.00 93.19 704 ASP A CA 1
ATOM 5328 C C . ASP A 1 704 ? -32.001 11.266 -20.739 1.00 93.19 704 ASP A C 1
ATOM 5330 O O . ASP A 1 704 ? -31.920 12.131 -19.861 1.00 93.19 704 ASP A O 1
ATOM 5334 N N . VAL A 1 705 ? -31.226 11.276 -21.822 1.00 92.44 705 VAL A N 1
ATOM 5335 C CA . VAL A 1 705 ? -30.244 12.317 -22.140 1.00 92.44 705 VAL A CA 1
ATOM 5336 C C . VAL A 1 705 ? -30.687 13.041 -23.407 1.00 92.44 705 VAL A C 1
ATOM 5338 O O . VAL A 1 705 ? -30.875 12.423 -24.455 1.00 92.44 705 VAL A O 1
ATOM 5341 N N . HIS A 1 706 ? -30.846 14.360 -23.337 1.00 92.81 706 HIS A N 1
ATOM 5342 C CA . HIS A 1 706 ? -31.144 15.197 -24.493 1.00 92.81 706 HIS A CA 1
ATOM 5343 C C . HIS A 1 706 ? -29.850 15.813 -25.029 1.00 92.81 706 HIS A C 1
ATOM 5345 O O . HIS A 1 706 ? -29.212 16.614 -24.348 1.00 92.81 706 HIS A O 1
ATOM 5351 N N . VAL A 1 707 ? -29.439 15.426 -26.239 1.00 91.75 707 VAL A N 1
ATOM 5352 C CA . VAL A 1 707 ? -28.197 15.917 -26.854 1.00 91.75 707 VAL A CA 1
ATOM 5353 C C . VAL A 1 707 ? -28.510 17.014 -27.867 1.00 91.75 707 VAL A C 1
ATOM 5355 O O . VAL A 1 707 ? -29.064 16.748 -28.933 1.00 91.75 707 VAL A O 1
ATOM 5358 N N . THR A 1 708 ? -28.092 18.239 -27.558 1.00 91.56 708 THR A N 1
ATOM 5359 C CA . THR A 1 708 ? -28.236 19.412 -28.425 1.00 91.56 708 THR A CA 1
ATOM 5360 C C . THR A 1 708 ? -26.922 19.675 -29.156 1.00 91.56 708 THR A C 1
ATOM 5362 O O . THR A 1 708 ? -25.890 19.946 -28.542 1.00 91.56 708 THR A O 1
ATOM 5365 N N . THR A 1 709 ? -26.935 19.594 -30.485 1.00 91.50 709 THR A N 1
ATOM 5366 C CA . THR A 1 709 ? -25.747 19.805 -31.324 1.00 91.50 709 THR A CA 1
ATOM 5367 C C . THR A 1 709 ? -26.111 20.383 -32.696 1.00 91.50 709 THR A C 1
ATOM 5369 O O . THR A 1 709 ? -27.284 20.648 -32.962 1.00 91.50 709 THR A O 1
ATOM 5372 N N . THR A 1 710 ? -25.117 20.615 -33.559 1.00 90.50 710 THR A N 1
ATOM 5373 C CA . THR A 1 710 ? -25.302 21.093 -34.933 1.00 90.50 710 THR A CA 1
ATOM 5374 C C . THR A 1 710 ? -26.245 20.151 -35.701 1.00 90.50 710 THR A C 1
ATOM 5376 O O . THR A 1 710 ? -26.002 18.941 -35.721 1.00 90.50 710 THR A O 1
ATOM 5379 N N . PRO A 1 711 ? -27.315 20.657 -36.345 1.00 89.62 711 PRO A N 1
ATOM 5380 C CA . PRO A 1 711 ? -28.191 19.833 -37.177 1.00 89.62 711 PRO A CA 1
ATOM 5381 C C . PRO A 1 711 ? -27.405 19.111 -38.278 1.00 89.62 711 PRO A C 1
ATOM 5383 O O . PRO A 1 711 ? -26.582 19.725 -38.951 1.00 89.62 711 PRO A O 1
ATOM 5386 N N . GLY A 1 712 ? -27.662 17.818 -38.471 1.00 87.19 712 GLY A N 1
ATOM 5387 C CA . GLY A 1 712 ? -26.917 16.975 -39.411 1.00 87.19 712 GLY A CA 1
ATOM 5388 C C . GLY A 1 712 ? -25.673 16.295 -38.826 1.00 87.19 712 GLY A C 1
ATOM 5389 O O . GLY A 1 712 ? -25.121 15.414 -39.483 1.00 87.19 712 GLY A O 1
ATOM 5390 N N . ALA A 1 713 ? -25.262 16.624 -37.595 1.00 92.12 713 ALA A N 1
ATOM 5391 C CA . ALA A 1 713 ? -24.140 15.964 -36.932 1.00 92.12 713 ALA A CA 1
ATOM 5392 C C . ALA A 1 713 ? -24.512 14.564 -36.410 1.00 92.12 713 ALA A C 1
ATOM 5394 O O . ALA A 1 713 ? -25.606 14.346 -35.884 1.00 92.12 713 ALA A O 1
ATOM 5395 N N . GLU A 1 714 ? -23.587 13.610 -36.516 1.00 93.69 714 GLU A N 1
ATOM 5396 C CA . GLU A 1 714 ? -23.751 12.251 -36.005 1.00 93.69 714 GLU A CA 1
ATOM 5397 C C . GLU A 1 714 ? -23.379 12.164 -34.525 1.00 93.69 714 GLU A C 1
ATOM 5399 O O . GLU A 1 714 ? -22.275 12.545 -34.134 1.00 93.69 714 GLU A O 1
ATOM 5404 N N . VAL A 1 715 ? -24.264 11.592 -33.711 1.00 93.81 715 VAL A N 1
ATOM 5405 C CA . VAL A 1 715 ? -24.056 11.384 -32.276 1.00 93.81 715 VAL A CA 1
ATOM 5406 C C . VAL A 1 715 ? -23.764 9.913 -31.996 1.00 93.81 715 VAL A C 1
ATOM 5408 O O . VAL A 1 715 ? -24.496 9.012 -32.418 1.00 93.81 715 VAL A O 1
ATOM 5411 N N . TRP A 1 716 ? -22.697 9.679 -31.243 1.00 94.31 716 TRP A N 1
ATOM 5412 C CA . TRP A 1 716 ? -22.239 8.373 -30.797 1.00 94.31 716 TRP A CA 1
ATOM 5413 C C . TRP A 1 716 ? -22.142 8.350 -29.272 1.00 94.31 716 TRP A C 1
ATOM 5415 O O . TRP A 1 716 ? -21.688 9.320 -28.663 1.00 94.31 716 TRP A O 1
ATOM 5425 N N . VAL A 1 717 ? -22.530 7.233 -28.662 1.00 93.25 717 VAL A N 1
ATOM 5426 C CA . VAL A 1 717 ? -22.454 7.003 -27.214 1.00 93.25 717 VAL A CA 1
ATOM 5427 C C . VAL A 1 717 ? -21.723 5.690 -26.978 1.00 93.25 717 VAL A C 1
ATOM 5429 O O . VAL A 1 717 ? -22.101 4.671 -27.546 1.00 93.25 717 VAL A O 1
ATOM 5432 N N . GLU A 1 718 ? -20.638 5.720 -26.201 1.00 89.81 718 GLU A N 1
ATOM 5433 C CA . GLU A 1 718 ? -19.776 4.549 -25.937 1.00 89.81 718 GLU A CA 1
ATOM 5434 C C . GLU A 1 718 ? -19.313 3.815 -27.216 1.00 89.81 718 GLU A C 1
ATOM 5436 O O . GLU A 1 718 ? -19.178 2.594 -27.251 1.00 89.81 718 GLU A O 1
ATOM 5441 N N . GLY A 1 719 ? -19.089 4.565 -28.302 1.00 89.62 719 GLY A N 1
ATOM 5442 C CA . GLY A 1 719 ? -18.690 4.011 -29.600 1.00 89.62 719 GLY A CA 1
ATOM 5443 C C . GLY A 1 719 ? -19.832 3.418 -30.437 1.00 89.62 719 GLY A C 1
ATOM 5444 O O . GLY A 1 719 ? -19.584 3.009 -31.570 1.00 89.62 719 GLY A O 1
ATOM 5445 N N . GLN A 1 720 ? -21.076 3.424 -29.949 1.00 91.88 720 GLN A N 1
ATOM 5446 C CA . GLN A 1 720 ? -22.264 3.048 -30.718 1.00 91.88 720 GLN A CA 1
ATOM 5447 C C . GLN A 1 720 ? -22.914 4.287 -31.352 1.00 91.88 720 GLN A C 1
ATOM 5449 O O . GLN A 1 720 ? -23.169 5.281 -30.673 1.00 91.88 720 GLN A O 1
ATOM 5454 N N . ARG A 1 721 ? -23.208 4.238 -32.658 1.00 93.88 721 ARG A N 1
ATOM 5455 C CA . ARG A 1 721 ? -23.912 5.321 -33.366 1.00 93.88 721 ARG A CA 1
ATOM 5456 C C . ARG A 1 721 ? -25.374 5.336 -32.939 1.00 93.88 721 ARG A C 1
ATOM 5458 O O . ARG A 1 721 ? -26.075 4.349 -33.152 1.00 93.88 721 ARG A O 1
ATOM 5465 N N . VAL A 1 722 ? -25.823 6.446 -32.362 1.00 92.69 722 VAL A N 1
ATOM 5466 C CA . VAL A 1 722 ? -27.198 6.591 -31.861 1.00 92.69 722 VAL A CA 1
ATOM 5467 C C . VAL A 1 722 ? -28.093 7.278 -32.892 1.00 92.69 722 VAL A C 1
ATOM 5469 O O . VAL A 1 722 ? -29.254 6.908 -33.035 1.00 92.69 722 VAL A O 1
ATOM 5472 N N . GLY A 1 723 ? -27.553 8.217 -33.675 1.00 91.50 723 GLY A N 1
ATOM 5473 C CA . GLY A 1 723 ? -28.277 8.820 -34.796 1.00 91.50 723 GLY A CA 1
ATOM 5474 C C . GLY A 1 723 ? -27.707 10.166 -35.243 1.00 91.50 723 GLY A C 1
ATOM 5475 O O . GLY A 1 723 ? -26.562 10.488 -34.938 1.00 91.50 723 GLY A O 1
ATOM 5476 N N . VAL A 1 724 ? -28.508 10.938 -35.982 1.00 93.25 724 VAL A N 1
ATOM 5477 C CA . VAL A 1 724 ? -28.157 12.262 -36.520 1.00 93.25 724 VAL A CA 1
ATOM 5478 C C . VAL A 1 724 ? -29.035 13.342 -35.884 1.00 93.25 724 VAL A C 1
ATOM 5480 O O . VAL A 1 724 ? -30.244 13.156 -35.779 1.00 93.25 724 VAL A O 1
ATOM 5483 N N . ALA A 1 725 ? -28.438 14.459 -35.464 1.00 90.44 725 ALA A N 1
ATOM 5484 C CA . ALA A 1 725 ? -29.139 15.559 -34.809 1.00 90.44 725 ALA A CA 1
ATOM 5485 C C . ALA A 1 725 ? -30.064 16.344 -35.764 1.00 90.44 725 ALA A C 1
ATOM 5487 O O . ALA A 1 725 ? -29.697 16.557 -36.924 1.00 90.44 725 ALA A O 1
ATOM 5488 N N . PRO A 1 726 ? -31.220 16.852 -35.291 1.00 89.88 726 PRO A N 1
ATOM 5489 C CA . PRO A 1 726 ? -31.738 16.762 -33.920 1.00 89.88 726 PRO A CA 1
ATOM 5490 C C . PRO A 1 726 ? -32.298 15.368 -33.582 1.00 89.88 726 PRO A C 1
ATOM 5492 O O . PRO A 1 726 ? -32.982 14.751 -34.394 1.00 89.88 726 PRO A O 1
ATOM 5495 N N . LEU A 1 727 ? -32.017 14.886 -32.367 1.00 89.50 727 LEU A N 1
ATOM 5496 C CA . LEU A 1 727 ? -32.441 13.571 -31.876 1.00 89.50 727 LEU A CA 1
ATOM 5497 C C . LEU A 1 727 ? -33.505 13.703 -30.782 1.00 89.50 727 LEU A C 1
ATOM 5499 O O . LEU A 1 727 ? -33.505 14.660 -30.007 1.00 89.50 727 LEU A O 1
ATOM 5503 N N . ALA A 1 728 ? -34.390 12.707 -30.699 1.00 89.56 728 ALA A N 1
ATOM 5504 C CA . ALA A 1 728 ? -35.214 12.498 -29.510 1.00 89.56 728 ALA A CA 1
ATOM 5505 C C . ALA A 1 728 ? -34.320 12.169 -28.291 1.00 89.56 728 ALA A C 1
ATOM 5507 O O . ALA A 1 728 ? -33.168 11.774 -28.488 1.00 89.56 728 ALA A O 1
ATOM 5508 N N . PRO A 1 729 ? -34.811 12.319 -27.044 1.00 91.31 729 PRO A N 1
ATOM 5509 C CA . PRO A 1 729 ? -34.074 11.889 -25.857 1.00 91.31 729 PRO A CA 1
ATOM 5510 C C . PRO A 1 729 ? -33.604 10.435 -25.979 1.00 91.31 729 PRO A C 1
ATOM 5512 O O . PRO A 1 729 ? -34.357 9.563 -26.414 1.00 91.31 729 PRO A O 1
ATOM 5515 N N . ILE A 1 730 ? -32.345 10.192 -25.622 1.00 92.44 730 ILE A N 1
ATOM 5516 C CA . ILE A 1 730 ? -31.696 8.885 -25.745 1.00 92.44 730 ILE A CA 1
ATOM 5517 C C . ILE A 1 730 ? -31.524 8.258 -24.364 1.00 92.44 730 ILE A C 1
ATOM 5519 O O . ILE A 1 730 ? -31.099 8.925 -23.424 1.00 92.44 730 ILE A O 1
ATOM 5523 N N . GLN A 1 731 ? -31.836 6.969 -24.241 1.00 92.00 731 GLN A N 1
ATOM 5524 C CA . GLN A 1 731 ? -31.691 6.238 -22.984 1.00 92.00 731 GLN A CA 1
ATOM 5525 C C . GLN A 1 731 ? -30.245 5.788 -22.796 1.00 92.00 731 GLN A C 1
ATOM 5527 O O . GLN A 1 731 ? -29.720 4.997 -23.581 1.00 92.00 731 GLN A O 1
ATOM 5532 N N . VAL A 1 732 ? -29.599 6.281 -21.742 1.00 92.50 732 VAL A N 1
ATOM 5533 C CA . VAL A 1 732 ? -28.200 5.978 -21.433 1.00 92.50 732 VAL A CA 1
ATOM 5534 C C . VAL A 1 732 ? -28.099 5.424 -20.016 1.00 92.50 732 VAL A C 1
ATOM 5536 O O . VAL A 1 732 ? -28.671 5.982 -19.083 1.00 92.50 732 VAL A O 1
ATOM 5539 N N . ALA A 1 733 ? -27.383 4.311 -19.841 1.00 92.19 733 ALA A N 1
ATOM 5540 C CA . ALA A 1 733 ? -27.160 3.720 -18.523 1.00 92.19 733 ALA A CA 1
ATOM 5541 C C . ALA A 1 733 ? -26.399 4.687 -17.605 1.00 92.19 733 ALA A C 1
ATOM 5543 O O . ALA A 1 733 ? -25.484 5.386 -18.050 1.00 92.19 733 ALA A O 1
ATOM 5544 N N . ILE A 1 734 ? -26.742 4.684 -16.316 1.00 93.19 734 ILE A N 1
ATOM 5545 C CA . ILE A 1 734 ? -26.034 5.494 -15.320 1.00 93.19 734 ILE A CA 1
ATOM 5546 C C . ILE A 1 734 ? -24.530 5.167 -15.291 1.00 93.19 734 ILE A C 1
ATOM 5548 O O . ILE A 1 734 ? -24.105 4.029 -15.520 1.00 93.19 734 ILE A O 1
ATOM 5552 N N . GLY A 1 735 ? -23.709 6.176 -15.004 1.00 91.62 735 GLY A N 1
ATOM 5553 C CA . GLY A 1 735 ? -22.252 6.074 -14.970 1.00 91.62 735 GLY A CA 1
ATOM 5554 C C . GLY A 1 735 ? -21.541 7.181 -15.742 1.00 91.62 735 GLY A C 1
ATOM 5555 O O . GLY A 1 735 ? -22.162 8.080 -16.300 1.00 91.62 735 GLY A O 1
ATOM 5556 N N . THR A 1 736 ? -20.213 7.106 -15.811 1.00 92.25 736 THR A N 1
ATOM 5557 C CA . THR A 1 736 ? -19.425 7.958 -16.713 1.00 92.25 736 THR A CA 1
ATOM 5558 C C . THR A 1 736 ? -19.542 7.412 -18.132 1.00 92.25 736 THR A C 1
ATOM 5560 O O . THR A 1 736 ? -19.203 6.253 -18.366 1.00 92.25 736 THR A O 1
ATOM 5563 N N . ARG A 1 737 ? -20.064 8.216 -19.059 1.00 92.50 737 ARG A N 1
ATOM 5564 C CA . ARG A 1 737 ? -20.371 7.823 -20.441 1.00 92.50 737 ARG A CA 1
ATOM 5565 C C . ARG A 1 737 ? -19.677 8.763 -21.412 1.00 92.50 737 ARG A C 1
ATOM 5567 O O . ARG A 1 737 ? -19.632 9.969 -21.180 1.00 92.50 737 ARG A O 1
ATOM 5574 N N . GLU A 1 738 ? -19.123 8.221 -22.489 1.00 94.12 738 GLU A N 1
ATOM 5575 C CA . GLU A 1 738 ? -18.507 9.032 -23.539 1.00 94.12 738 GLU A CA 1
ATOM 5576 C C . GLU A 1 738 ? -19.528 9.353 -24.630 1.00 94.12 738 GLU A C 1
ATOM 5578 O O . GLU A 1 738 ? -20.113 8.447 -25.224 1.00 94.12 738 GLU A O 1
ATOM 5583 N N . PHE A 1 739 ? -19.689 10.645 -24.909 1.00 94.50 739 PHE A N 1
ATOM 5584 C CA . PHE A 1 739 ? -20.464 11.167 -26.025 1.00 94.50 739 PHE A CA 1
ATOM 5585 C C . PHE A 1 739 ? -19.512 11.729 -27.074 1.00 94.50 739 PHE A C 1
ATOM 5587 O O . PHE A 1 739 ? -18.595 12.497 -26.762 1.00 94.50 739 PHE A O 1
ATOM 5594 N N . VAL A 1 740 ? -19.735 11.358 -28.329 1.00 93.38 740 VAL A N 1
ATOM 5595 C CA . VAL A 1 740 ? -18.953 11.836 -29.466 1.00 93.38 740 VAL A CA 1
ATOM 5596 C C . VAL A 1 740 ? -19.893 12.389 -30.510 1.00 93.38 740 VAL A C 1
ATOM 5598 O O . VAL A 1 740 ? -20.789 11.689 -30.974 1.00 93.38 740 VAL A O 1
ATOM 5601 N N . VAL A 1 741 ? -19.668 13.634 -30.902 1.00 93.75 741 VAL A N 1
ATOM 5602 C CA . VAL A 1 741 ? -20.380 14.251 -32.015 1.00 93.75 741 VAL A CA 1
ATOM 5603 C C . VAL A 1 741 ? -19.420 14.455 -33.172 1.00 93.75 741 VAL A C 1
ATOM 5605 O O . VAL A 1 741 ? -18.329 14.998 -32.978 1.00 93.75 741 VAL A O 1
ATOM 5608 N N . LYS A 1 742 ? -19.837 14.037 -34.367 1.00 91.69 742 LYS A N 1
ATOM 5609 C CA . LYS A 1 742 ? -19.090 14.192 -35.616 1.00 91.69 742 LYS A CA 1
ATOM 5610 C C . LYS A 1 742 ? -19.900 14.999 -36.622 1.00 91.69 742 LYS A C 1
ATOM 5612 O O . LYS A 1 742 ? -21.030 14.640 -36.930 1.00 91.69 742 LYS A O 1
ATOM 5617 N N . ASP A 1 743 ? -19.299 16.051 -37.154 1.00 90.94 743 ASP A N 1
ATOM 5618 C CA . ASP A 1 743 ? -19.863 16.897 -38.204 1.00 90.94 743 ASP A CA 1
ATOM 5619 C C . ASP A 1 743 ? -18.806 17.094 -39.301 1.00 90.94 743 ASP A C 1
ATOM 5621 O O . ASP A 1 743 ? -17.860 17.871 -39.154 1.00 90.94 743 ASP A O 1
ATOM 5625 N N . GLY A 1 744 ? -18.891 16.294 -40.369 1.00 86.50 744 GLY A N 1
ATOM 5626 C CA . GLY A 1 744 ? -17.862 16.241 -41.410 1.00 86.50 744 GLY A CA 1
ATOM 5627 C C . GLY A 1 744 ? -16.476 15.893 -40.845 1.00 86.50 744 GLY A C 1
ATOM 5628 O O . GLY A 1 744 ? -16.251 14.774 -40.385 1.00 86.50 744 GLY A O 1
ATOM 5629 N N . SER A 1 745 ? -15.538 16.848 -40.893 1.00 80.44 745 SER A N 1
ATOM 5630 C CA . SER A 1 745 ? -14.180 16.722 -40.333 1.00 80.44 745 SER A CA 1
ATOM 5631 C C . SER A 1 745 ? -14.053 17.162 -38.869 1.00 80.44 745 SER A C 1
ATOM 5633 O O . SER A 1 745 ? -12.989 16.983 -38.277 1.00 80.44 745 SER A O 1
ATOM 5635 N N . ALA A 1 746 ? -15.090 17.774 -38.291 1.00 85.44 746 ALA A N 1
ATOM 5636 C CA . ALA A 1 746 ? -15.078 18.257 -36.917 1.00 85.44 746 ALA A CA 1
ATOM 5637 C C . ALA A 1 746 ? -15.595 17.170 -35.963 1.00 85.44 746 ALA A C 1
ATOM 5639 O O . ALA A 1 746 ? -16.664 16.598 -36.169 1.00 85.44 746 ALA A O 1
ATOM 5640 N N . GLU A 1 747 ? -14.850 16.895 -34.893 1.00 91.12 747 GLU A N 1
ATOM 5641 C CA . GLU A 1 747 ? -15.220 15.911 -33.873 1.00 91.12 747 GLU A CA 1
ATOM 5642 C C . GLU A 1 747 ? -15.107 16.530 -32.479 1.00 91.12 747 GLU A C 1
ATOM 5644 O O . GLU A 1 747 ? -14.119 17.191 -32.149 1.00 91.12 747 GLU A O 1
ATOM 5649 N N . LYS A 1 748 ? -16.110 16.289 -31.631 1.00 91.44 748 LYS A N 1
ATOM 5650 C CA . LYS A 1 748 ? -16.065 16.630 -30.208 1.00 91.44 748 LYS A CA 1
ATOM 5651 C C . LYS A 1 748 ? -16.356 15.392 -29.374 1.00 91.44 748 LYS A C 1
ATOM 5653 O O . LYS A 1 748 ? -17.433 14.817 -29.475 1.00 91.44 748 LYS A O 1
ATOM 5658 N N . ARG A 1 749 ? -15.396 15.027 -28.525 1.00 93.19 749 ARG A N 1
ATOM 5659 C CA . ARG A 1 749 ? -15.512 13.976 -27.507 1.00 93.19 749 ARG A CA 1
ATOM 5660 C C . ARG A 1 749 ? -15.722 14.617 -26.136 1.00 93.19 749 ARG A C 1
ATOM 5662 O O . ARG A 1 749 ? -15.002 15.558 -25.791 1.00 93.19 749 ARG A O 1
ATOM 5669 N N . GLN A 1 750 ? -16.682 14.121 -25.364 1.00 93.31 750 GLN A N 1
ATOM 5670 C CA . GLN A 1 750 ? -16.892 14.537 -23.980 1.00 93.31 750 GLN A CA 1
ATOM 5671 C C . GLN A 1 750 ? -17.346 13.355 -23.121 1.00 93.31 750 GLN A C 1
ATOM 5673 O O . GLN A 1 750 ? -18.329 12.689 -23.434 1.00 93.31 750 GLN A O 1
ATOM 5678 N N . ALA A 1 751 ? -16.641 13.123 -22.014 1.00 93.31 751 ALA A N 1
ATOM 5679 C CA . ALA A 1 751 ? -17.093 12.221 -20.964 1.00 93.31 751 ALA A CA 1
ATOM 5680 C C . ALA A 1 751 ? -18.054 12.970 -20.032 1.00 93.31 751 ALA A C 1
ATOM 5682 O O . ALA A 1 751 ? -17.730 14.061 -19.557 1.00 93.31 751 ALA A O 1
ATOM 5683 N N . VAL A 1 752 ? -19.228 12.396 -19.782 1.00 91.81 752 VAL A N 1
ATOM 5684 C CA . VAL A 1 752 ? -20.278 12.994 -18.952 1.00 91.81 752 VAL A CA 1
ATOM 5685 C C . VAL A 1 752 ? -20.736 11.987 -17.905 1.00 91.81 752 VAL A C 1
ATOM 5687 O O . VAL A 1 752 ? -20.906 10.804 -18.196 1.00 91.81 752 VAL A O 1
ATOM 5690 N N . GLU A 1 753 ? -20.911 12.448 -16.669 1.00 91.69 753 GLU A N 1
ATOM 5691 C CA . GLU A 1 753 ? -21.502 11.638 -15.605 1.00 91.69 753 GLU A CA 1
ATOM 5692 C C . GLU A 1 753 ? -23.027 11.647 -15.736 1.00 91.69 753 GLU A C 1
ATOM 5694 O O . GLU A 1 753 ? -23.667 12.676 -15.533 1.00 91.69 753 GLU A O 1
ATOM 5699 N N . VAL A 1 754 ? -23.605 10.489 -16.046 1.00 92.56 754 VAL A N 1
ATOM 5700 C CA . VAL A 1 754 ? -25.052 10.263 -16.075 1.00 92.56 754 VAL A CA 1
ATOM 5701 C C . VAL A 1 754 ? -25.472 9.714 -14.713 1.00 92.56 754 VAL A C 1
ATOM 5703 O O . VAL A 1 754 ? -25.055 8.620 -14.320 1.00 92.56 754 VAL A O 1
ATOM 5706 N N . LYS A 1 755 ? -26.262 10.484 -13.964 1.00 92.25 755 LYS A N 1
ATOM 5707 C CA . LYS A 1 755 ? -26.734 10.126 -12.618 1.00 92.25 755 LYS A CA 1
ATOM 5708 C C . LYS A 1 755 ? -28.184 9.667 -12.668 1.00 92.25 755 LYS A C 1
ATOM 5710 O O . LYS A 1 755 ? -28.952 10.112 -13.515 1.00 92.25 755 LYS A O 1
ATOM 5715 N N . TYR A 1 756 ? -28.553 8.771 -11.760 1.00 90.88 756 TYR A N 1
ATOM 5716 C CA . TYR A 1 756 ? -29.920 8.277 -11.664 1.00 90.88 756 TYR A CA 1
ATOM 5717 C C . TYR A 1 756 ? -30.884 9.403 -11.261 1.00 90.88 756 TYR A C 1
ATOM 5719 O O . TYR A 1 756 ? -30.593 10.162 -10.336 1.00 90.88 756 TYR A O 1
ATOM 5727 N N . GLY A 1 757 ? -32.029 9.490 -11.944 1.00 84.06 757 GLY A N 1
ATOM 5728 C CA . GLY A 1 757 ? -33.094 10.458 -11.658 1.00 84.06 757 GLY A CA 1
ATOM 5729 C C . GLY A 1 757 ? -32.904 11.869 -12.234 1.00 84.06 757 GLY A C 1
ATOM 5730 O O . GLY A 1 757 ? -33.827 12.671 -12.124 1.00 84.06 757 GLY A O 1
ATOM 5731 N N . ASP A 1 758 ? -31.766 12.174 -12.867 1.00 82.56 758 ASP A N 1
ATOM 5732 C CA . ASP A 1 758 ? -31.522 13.472 -13.512 1.00 82.56 758 ASP A CA 1
ATOM 5733 C C . ASP A 1 758 ? -31.875 13.396 -15.011 1.00 82.56 758 ASP A C 1
ATOM 5735 O O . ASP A 1 758 ? -31.328 12.560 -15.715 1.00 82.56 758 ASP A O 1
ATOM 5739 N N . SER A 1 759 ? -32.713 14.284 -15.556 1.00 79.88 759 SER A N 1
ATOM 5740 C CA . SER A 1 759 ? -32.795 14.457 -17.019 1.00 79.88 759 SER A CA 1
ATOM 5741 C C . SER A 1 759 ? -31.623 15.324 -17.479 1.00 79.88 759 SER A C 1
ATOM 5743 O O . SER A 1 759 ? -31.531 16.494 -17.108 1.00 79.88 759 SER A O 1
ATOM 5745 N N . LEU A 1 760 ? -30.697 14.751 -18.248 1.00 87.56 760 LEU A N 1
ATOM 5746 C CA . LEU A 1 760 ? -29.452 15.424 -18.617 1.00 87.56 760 LEU A CA 1
ATOM 5747 C C . LEU A 1 760 ? -29.587 16.120 -19.975 1.00 87.56 760 LEU A C 1
ATOM 5749 O O . LEU A 1 760 ? -29.729 15.456 -20.999 1.00 87.56 760 LEU A O 1
ATOM 5753 N N . GLU A 1 761 ? -29.457 17.445 -20.000 1.00 87.06 761 GLU A N 1
ATOM 5754 C CA . GLU A 1 761 ? -29.294 18.212 -21.240 1.00 87.06 761 GLU A CA 1
ATOM 5755 C C . GLU A 1 761 ? -27.805 18.417 -21.543 1.00 87.06 761 GLU A C 1
ATOM 5757 O O . GLU A 1 761 ? -27.071 19.055 -20.786 1.00 87.06 761 GLU A O 1
ATOM 5762 N N . LEU A 1 762 ? -27.343 17.868 -22.664 1.00 88.06 762 LEU A N 1
ATOM 5763 C CA . LEU A 1 762 ? -25.950 17.903 -23.085 1.00 88.06 762 LEU A CA 1
ATOM 5764 C C . LEU A 1 762 ? -25.814 18.708 -24.377 1.00 88.06 762 LEU A C 1
ATOM 5766 O O . LEU A 1 762 ? -26.224 18.257 -25.443 1.00 88.06 762 LEU A O 1
ATOM 5770 N N . THR A 1 763 ? -25.188 19.884 -24.298 1.00 89.81 763 THR A N 1
ATOM 5771 C CA . THR A 1 763 ? -24.877 20.690 -25.487 1.00 89.81 763 THR A CA 1
ATOM 5772 C C . THR A 1 763 ? -23.451 20.429 -25.957 1.00 89.81 763 THR A C 1
ATOM 5774 O O . THR A 1 763 ? -22.490 20.730 -25.249 1.00 89.81 763 THR A O 1
ATOM 5777 N N . LEU A 1 764 ? -23.304 19.899 -27.170 1.00 86.62 764 LEU A N 1
ATOM 5778 C CA . LEU A 1 764 ? -22.016 19.593 -27.790 1.00 86.62 764 LEU A CA 1
ATOM 5779 C C . LEU A 1 764 ? -21.931 20.291 -29.137 1.00 86.62 764 LEU A C 1
ATOM 5781 O O . LEU A 1 764 ? -22.680 19.955 -30.039 1.00 86.62 764 LEU A O 1
ATOM 5785 N N . VAL A 1 765 ? -21.004 21.229 -29.315 1.00 85.44 765 VAL A N 1
ATOM 5786 C CA . VAL A 1 765 ? -20.767 21.857 -30.624 1.00 85.44 765 VAL A CA 1
ATOM 5787 C C . VAL A 1 765 ? -19.387 21.425 -31.128 1.00 85.44 765 VAL A C 1
ATOM 5789 O O . VAL A 1 765 ? -18.389 21.730 -30.463 1.00 85.44 765 VAL A O 1
ATOM 5792 N N . PRO A 1 766 ? -19.292 20.695 -32.255 1.00 79.31 766 PRO A N 1
ATOM 5793 C CA . PRO A 1 766 ? -18.010 20.350 -32.852 1.00 79.31 766 PRO A CA 1
ATOM 5794 C C . PRO A 1 766 ? -17.334 21.622 -33.384 1.00 79.31 766 PRO A C 1
ATOM 5796 O O . PRO A 1 766 ? -17.917 22.377 -34.156 1.00 79.31 766 PRO A O 1
ATOM 5799 N N . GLN A 1 767 ? -16.108 21.899 -32.932 1.00 70.81 767 GLN A N 1
ATOM 5800 C CA . GLN A 1 767 ? -15.318 23.043 -33.398 1.00 70.81 767 GLN A CA 1
ATOM 5801 C C . GLN A 1 767 ? -14.229 22.558 -34.354 1.00 70.81 767 GLN A C 1
ATOM 5803 O O . GLN A 1 767 ? -13.493 21.623 -34.040 1.00 70.81 767 GLN A O 1
ATOM 5808 N N . ASN A 1 768 ? -14.096 23.219 -35.505 1.00 57.69 768 ASN A N 1
ATOM 5809 C CA . ASN A 1 768 ? -12.961 23.007 -36.399 1.00 57.69 768 ASN A CA 1
ATOM 5810 C C . ASN A 1 768 ? -11.678 23.537 -35.745 1.00 57.69 768 ASN A C 1
ATOM 5812 O O . ASN A 1 768 ? -11.631 24.685 -35.306 1.00 57.69 768 ASN A O 1
ATOM 5816 N N . ALA A 1 769 ? -10.605 22.745 -35.774 1.00 51.47 769 ALA A N 1
ATOM 5817 C CA . ALA A 1 769 ? -9.277 23.107 -35.264 1.00 51.47 769 ALA A CA 1
ATOM 5818 C C . ALA A 1 769 ? -8.586 24.275 -36.018 1.00 51.47 769 ALA A C 1
ATOM 5820 O O . ALA A 1 769 ? -7.404 24.526 -35.809 1.00 51.47 769 ALA A O 1
ATOM 5821 N N . ALA A 1 770 ? -9.300 24.987 -36.898 1.00 44.91 770 ALA A N 1
ATOM 5822 C CA . ALA A 1 770 ? -8.752 25.967 -37.836 1.00 44.91 770 ALA A CA 1
ATOM 5823 C C . ALA A 1 770 ? -9.061 27.441 -37.500 1.00 44.91 770 ALA A C 1
ATOM 5825 O O . ALA A 1 770 ? -8.711 28.309 -38.291 1.00 44.91 770 ALA A O 1
ATOM 5826 N N . ASN A 1 771 ? -9.695 27.757 -36.362 1.00 41.22 771 ASN A N 1
ATOM 5827 C CA . ASN A 1 771 ? -10.042 29.144 -36.013 1.00 41.22 771 ASN A CA 1
ATOM 5828 C C . ASN A 1 771 ? -9.616 29.533 -34.586 1.00 41.22 771 ASN A C 1
ATOM 5830 O O . ASN A 1 771 ? -10.434 29.805 -33.711 1.00 41.22 771 ASN A O 1
ATOM 5834 N N . THR A 1 772 ? -8.307 29.610 -34.353 1.00 37.47 772 THR A N 1
ATOM 5835 C CA . THR A 1 772 ? -7.737 30.493 -33.325 1.00 37.47 772 THR A CA 1
ATOM 5836 C C . THR A 1 772 ? -7.646 31.903 -33.918 1.00 37.47 772 THR A C 1
ATOM 5838 O O . THR A 1 772 ? -6.785 32.187 -34.747 1.00 37.47 772 THR A O 1
ATOM 5841 N N . ALA A 1 773 ? -8.574 32.784 -33.541 1.00 38.44 773 ALA A N 1
ATOM 5842 C CA . ALA A 1 773 ? -8.575 34.192 -33.948 1.00 38.44 773 ALA A CA 1
ATOM 5843 C C . ALA A 1 773 ? -7.334 34.954 -33.409 1.00 38.44 773 ALA A C 1
ATOM 5845 O O . ALA A 1 773 ? -6.783 34.566 -32.374 1.00 38.44 773 ALA A O 1
ATOM 5846 N N . PRO A 1 774 ? -6.882 36.029 -34.089 1.00 47.56 774 PRO A N 1
ATOM 5847 C CA . PRO A 1 774 ? -5.585 36.656 -33.849 1.00 47.56 774 PRO A CA 1
ATOM 5848 C C . PRO A 1 774 ? -5.542 37.470 -32.549 1.00 47.56 774 PRO A C 1
ATOM 5850 O O . PRO A 1 774 ? -6.473 38.187 -32.186 1.00 47.56 774 PRO A O 1
ATOM 5853 N N . SER A 1 775 ? -4.401 37.375 -31.873 1.00 39.03 775 SER A N 1
ATOM 5854 C CA . SER A 1 775 ? -4.010 38.153 -30.699 1.00 39.03 775 SER A CA 1
ATOM 5855 C C . SER A 1 775 ? -4.118 39.667 -30.927 1.00 39.03 775 SER A C 1
ATOM 5857 O O . SER A 1 775 ? -3.573 40.192 -31.898 1.00 39.03 775 SER A O 1
ATOM 5859 N N . GLN A 1 776 ? -4.765 40.367 -29.990 1.00 40.72 776 GLN A N 1
ATOM 5860 C CA . GLN A 1 776 ? -4.799 41.831 -29.897 1.00 40.72 776 GLN A CA 1
ATOM 5861 C C . GLN A 1 776 ? -3.376 42.437 -29.843 1.00 40.72 77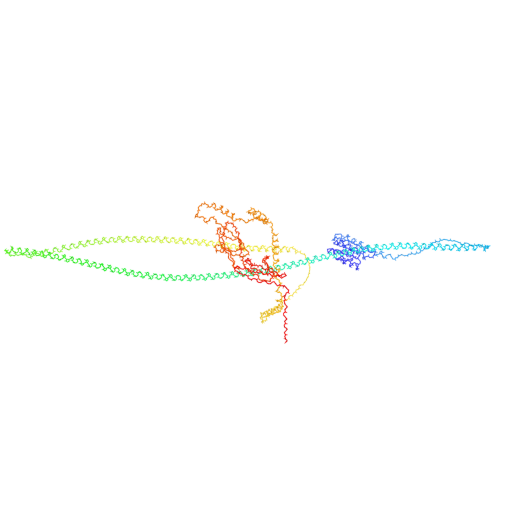6 GLN A C 1
ATOM 5863 O O . GLN A 1 776 ? -2.509 41.880 -29.162 1.00 40.72 776 GLN A O 1
ATOM 5868 N N . PRO A 1 777 ? -3.111 43.586 -30.496 1.00 49.91 777 PRO A N 1
ATOM 5869 C CA . PRO A 1 777 ? -1.816 44.258 -30.421 1.00 49.91 777 PRO A CA 1
ATOM 5870 C C . PRO A 1 777 ? -1.621 44.962 -29.066 1.00 49.91 777 PRO A C 1
ATOM 5872 O O . PRO A 1 777 ? -2.471 45.731 -28.619 1.00 49.91 777 PRO A O 1
ATOM 5875 N N . ARG A 1 778 ? -0.473 44.717 -28.416 1.00 40.62 778 ARG A N 1
ATOM 5876 C CA . ARG A 1 778 ? -0.018 45.454 -27.224 1.00 40.62 778 ARG A CA 1
ATOM 5877 C C . ARG A 1 778 ? 0.312 46.904 -27.593 1.00 40.62 778 ARG A C 1
ATOM 5879 O O . ARG A 1 778 ? 1.141 47.142 -28.467 1.00 40.62 778 ARG A O 1
ATOM 5886 N N . LEU A 1 779 ? -0.282 47.851 -26.872 1.00 40.94 779 LEU A N 1
ATOM 5887 C CA . LEU A 1 779 ? 0.145 49.251 -26.833 1.00 40.94 779 LEU A CA 1
ATOM 5888 C C . LEU A 1 779 ? 1.537 49.357 -26.184 1.00 40.94 779 LEU A C 1
ATOM 5890 O O . LEU A 1 779 ? 1.786 48.759 -25.136 1.00 40.94 779 LEU A O 1
ATOM 5894 N N . ALA A 1 780 ? 2.436 50.107 -26.823 1.00 46.94 780 ALA A N 1
ATOM 5895 C CA . ALA A 1 780 ? 3.756 50.462 -26.302 1.00 46.94 780 ALA A CA 1
ATOM 5896 C C . ALA A 1 780 ? 3.648 51.546 -25.206 1.00 46.94 780 ALA A C 1
ATOM 5898 O O . ALA A 1 780 ? 2.727 52.364 -25.264 1.00 46.94 780 ALA A O 1
ATOM 5899 N N . PRO A 1 781 ? 4.570 51.593 -24.226 1.00 53.25 781 PRO A N 1
ATOM 5900 C CA . PRO A 1 781 ? 4.578 52.650 -23.222 1.00 53.25 781 PRO A CA 1
ATOM 5901 C C . PRO A 1 781 ? 5.133 53.956 -23.812 1.00 53.25 781 PRO A C 1
ATOM 5903 O O . PRO A 1 781 ? 6.162 53.958 -24.488 1.00 53.25 781 PRO A O 1
ATOM 5906 N N . LEU A 1 782 ? 4.429 55.060 -23.552 1.00 44.88 782 LEU A N 1
ATOM 5907 C CA . LEU A 1 782 ? 4.917 56.425 -23.760 1.00 44.88 782 LEU A CA 1
ATOM 5908 C C . LEU A 1 782 ? 6.067 56.718 -22.783 1.00 44.88 782 LEU A C 1
ATOM 5910 O O . LEU A 1 782 ? 6.029 56.263 -21.639 1.00 44.88 782 LEU A O 1
ATOM 5914 N N . GLN A 1 783 ? 7.073 57.434 -23.293 1.00 53.03 783 GLN A N 1
ATOM 5915 C CA . GLN A 1 783 ? 8.262 57.912 -22.579 1.00 53.03 783 GLN A CA 1
ATOM 5916 C C . GLN A 1 783 ? 7.938 58.838 -21.409 1.00 53.03 783 GLN A C 1
ATOM 5918 O O . GLN A 1 783 ? 6.945 59.596 -21.520 1.00 53.03 783 GLN A O 1
#

pLDDT: mean 72.87, std 20.87, range [25.89, 97.19]

Radius of gyration: 78.65 Å; chains: 1; bounding box: 194×94×283 Å